Protein AF-0000000068598055 (afdb_homodimer)

Radius of gyration: 28.11 Å; Cα contacts (8 Å, |Δi|>4): 1196; chains: 2; bounding box: 76×75×70 Å

InterPro domains:
  IPR002656 Acyltransferase 3 domain [PF01757] (16-385)
  IPR050879 Acyltransferase 3 [PTHR23028] (16-392)

Foldseek 3Di:
DPPPPPPPQPDDDDQLLLLLVLLVLLVLLLCLVCVLLQDPDLLSLLLSVLNLQSLLLVLLSLLQVVLSVFAGFQALAGNCVQQPLALLNLLVVLLVQLLVLVVLCVVLVVVLQVVCCVVPNNVVSVVLSVCSNVLNQLQQLVNLQGSPGLCLSVSLSSLLSSCCSVPSRVLSNDALVVLVVVLVVLLVVLVVLVVCVCVVQVQFQDEPSNDDPVPDSDSSSVSCSSSPSVSSNSSSNSSSSLNSNLSNCNHPPHDHDDDDPLLLALVNLVCVLSVLSSCSSVPVDRGYSSNSSSVNSVSSSSNVNSSSNCCVPVVQPPHPSSVVSSPPVSSVSSLLSSQLNSVSRSLQCCAAVAVNVCVVPVDHCSVPSVCSVVSVVVSSVRSVCCCVPAVPDPVNVVVSVVVSVVSSVVRD/DPPPPPPPQPDDDDQLLLLLVLLVLLVLLLCLVCVLLQDPDLLSLLLSVLNLQSLLLVLLSLLQVVLSVFAGFQALAGNCVQQPLALLNLLVVLLVQLLVLVVLCVVCVVVLQVVCCVVPNNVVSVVLSVCSNVLNQLQQLVNLLGSPGLCLSVSLSSLLSSCCSVPSRVLSNDALVVLVVVLVVLLVVLVVLVVCVCVVQVQFQDEPSNDDPVPDSDSSSVSCSSSPSVSSNSSSNSSSSLNSNLSNCNHPPHDHDDDDPLLLALVNLVCVLSVVSSCSSVPVDRGYSSNSSSVNSVSSSSNVNSSSNCCVPVVQPPHPSSVVSSPPVSSVSSLLSSLLNSVSRSLQCCAAVAVNVCVVPVDHCSVPSVCSVVSSVVSSVRSVCCCVPAVPDPVNVVVSVVVSVVSSVVRD

Solvent-accessible surface area (backbone atoms only — not comparable to full-atom values): 41901 Å² total; per-residue (Å²): 132,83,75,75,73,75,77,79,80,76,82,75,79,84,62,51,38,65,37,17,46,46,24,57,54,45,51,48,35,56,46,23,76,48,40,73,42,45,44,85,51,66,55,60,39,38,52,39,27,51,36,76,24,55,50,36,42,56,35,20,49,52,17,22,51,52,35,60,74,30,34,44,74,40,43,58,36,46,37,52,95,67,34,51,83,45,50,57,46,44,49,55,58,48,58,70,52,42,62,62,52,50,49,53,51,59,74,45,34,67,57,40,42,50,56,37,24,71,78,63,32,61,69,52,26,50,52,46,48,52,29,55,77,65,42,48,21,13,51,21,42,85,46,22,59,44,78,51,34,76,48,25,55,56,17,16,44,51,54,32,57,59,45,38,41,34,40,45,53,50,57,25,52,46,53,63,72,55,37,53,50,50,43,50,50,44,50,48,55,58,45,44,52,37,48,23,54,22,60,72,64,68,42,49,54,45,50,68,55,75,48,60,76,85,71,45,93,48,57,58,50,51,26,48,58,73,40,23,34,67,57,41,29,46,37,18,48,47,14,21,41,38,37,48,50,60,36,36,56,74,15,86,91,50,68,80,86,86,66,58,69,64,78,48,35,38,61,47,34,49,50,49,48,54,48,49,48,47,33,39,32,71,60,78,42,70,56,13,43,65,54,42,14,53,55,42,32,52,33,43,40,50,23,54,41,23,44,50,51,39,33,67,74,45,73,31,66,63,45,73,63,43,44,59,28,50,33,63,72,45,32,51,46,17,70,29,26,62,44,34,58,69,41,39,51,54,58,44,37,53,40,54,34,55,77,49,6,33,72,76,68,71,45,45,46,54,82,40,36,82,47,44,66,55,53,53,49,50,35,52,50,52,11,50,47,43,39,61,64,45,68,64,24,63,68,50,52,51,49,51,50,51,50,46,53,52,50,30,56,71,66,95,131,82,74,75,72,74,76,78,80,75,82,76,79,83,64,53,39,65,37,18,45,44,25,57,53,43,51,48,35,56,48,23,77,48,39,72,41,47,46,82,51,65,57,59,38,40,52,38,27,51,36,75,24,55,52,36,42,55,35,20,50,53,17,21,51,52,35,59,75,30,34,45,76,39,42,58,35,46,38,54,94,68,34,49,83,45,49,58,47,42,50,56,58,47,59,70,52,43,61,63,51,49,50,53,50,58,74,44,34,66,58,38,43,50,56,37,24,71,78,65,32,61,68,52,27,50,52,47,48,50,29,55,78,64,42,48,21,13,52,22,44,85,46,22,61,44,77,52,34,78,50,24,54,57,18,16,45,51,55,31,58,59,46,38,41,34,40,45,53,49,57,25,51,46,53,62,70,55,37,55,49,50,44,51,51,44,49,49,56,56,45,44,52,37,47,23,53,22,62,71,64,70,43,49,54,47,48,68,55,76,48,59,75,86,72,44,92,50,57,59,52,51,27,48,58,72,40,23,34,67,56,40,28,45,37,16,47,46,13,21,41,38,38,48,50,61,36,37,58,73,14,86,90,50,67,78,84,86,68,58,68,64,80,49,35,38,60,48,34,49,51,49,47,54,48,49,48,48,32,38,33,71,60,77,42,69,56,13,44,66,53,42,14,53,55,42,31,53,33,43,42,51,22,53,42,23,44,51,50,41,33,68,73,47,72,29,68,62,44,74,64,43,43,60,28,50,34,64,73,43,32,51,45,18,70,31,27,61,44,35,59,70,42,38,50,54,58,45,37,54,41,54,33,56,78,48,6,31,74,75,68,70,46,45,47,53,82,40,35,82,48,44,66,53,53,53,48,50,34,53,53,50,10,51,48,44,39,61,62,44,71,63,24,64,68,51,51,51,50,50,50,51,52,46,54,52,51,30,58,69,65,95

Nearest PDB structures (foldseek):
  3oe8-assembly2_C  TM=1.351E-01  e=6.308E+00  Homo sapiens
  5m8a-assembly1_A  TM=1.287E-01  e=8.717E-01  Eremococcus coleocola ACS-139-V-Col8
  5m8j-assembly1_A  TM=1.283E-01  e=8.717E-01  Eremococcus coleocola ACS-139-V-Col8

Structure (mmCIF, N/CA/C/O backbone):
data_AF-0000000068598055-model_v1
#
loop_
_entity.id
_entity.type
_entity.pdbx_description
1 polymer 'Acyltransferase 3'
#
loop_
_atom_site.group_PDB
_atom_site.id
_atom_site.type_symbol
_atom_site.label_atom_id
_atom_site.label_alt_id
_atom_site.label_comp_id
_atom_site.label_asym_id
_atom_site.label_entity_id
_atom_site.label_seq_id
_atom_site.pdbx_PDB_ins_code
_atom_site.Cartn_x
_atom_site.Cartn_y
_atom_site.Cartn_z
_atom_site.occupancy
_atom_site.B_iso_or_equiv
_atom_site.auth_seq_id
_atom_site.auth_comp_id
_atom_site.auth_asym_id
_atom_site.auth_atom_id
_atom_site.pdbx_PDB_model_num
ATOM 1 N N . MET A 1 1 ? 49 1.541 -11.461 1 20.09 1 MET A N 1
ATOM 2 C CA . MET A 1 1 ? 47.969 1.068 -12.367 1 20.09 1 MET A CA 1
ATOM 3 C C . MET A 1 1 ? 47.125 -0.019 -11.703 1 20.09 1 MET A C 1
ATOM 5 O O . MET A 1 1 ? 47.562 -1.174 -11.625 1 20.09 1 MET A O 1
ATOM 9 N N . VAL A 1 2 ? 46.531 0.202 -10.578 1 26.97 2 VAL A N 1
ATOM 10 C CA . VAL A 1 2 ? 45.844 -0.804 -9.766 1 26.97 2 VAL A CA 1
ATOM 11 C C . VAL A 1 2 ? 44.781 -1.497 -10.594 1 26.97 2 VAL A C 1
ATOM 13 O O . VAL A 1 2 ? 43.875 -0.842 -11.117 1 26.97 2 VAL A O 1
ATOM 16 N N . VAL A 1 3 ? 45.094 -2.576 -11.289 1 26.73 3 VAL A N 1
ATOM 17 C CA . VAL A 1 3 ? 44.219 -3.467 -12.039 1 26.73 3 VAL A CA 1
ATOM 18 C C . VAL A 1 3 ? 42.969 -3.785 -11.203 1 26.73 3 VAL A C 1
ATOM 20 O O . VAL A 1 3 ? 43.062 -4.352 -10.109 1 26.73 3 VAL A O 1
ATOM 23 N N . LEU A 1 4 ? 42.031 -2.971 -11.039 1 29.7 4 LEU A N 1
ATOM 24 C CA . LEU A 1 4 ? 40.75 -3.287 -10.43 1 29.7 4 LEU A CA 1
ATOM 25 C C . LEU A 1 4 ? 40.219 -4.609 -10.961 1 29.7 4 LEU A C 1
ATOM 27 O O . LEU A 1 4 ? 40.031 -4.773 -12.172 1 29.7 4 LEU A O 1
ATOM 31 N N . ALA A 1 5 ? 40.656 -5.688 -10.391 1 33.66 5 ALA A N 1
ATOM 32 C CA . ALA A 1 5 ? 40.312 -7.062 -10.711 1 33.66 5 ALA A CA 1
ATOM 33 C C . ALA A 1 5 ? 38.844 -7.168 -11.117 1 33.66 5 ALA A C 1
ATOM 35 O O . ALA A 1 5 ? 37.969 -6.492 -10.539 1 33.66 5 ALA A O 1
ATOM 36 N N . ASN A 1 6 ? 38.562 -7.383 -12.352 1 32.62 6 ASN A N 1
ATOM 37 C CA . ASN A 1 6 ? 37.281 -7.711 -12.992 1 32.62 6 ASN A CA 1
ATOM 38 C C . ASN A 1 6 ? 36.469 -8.656 -12.133 1 32.62 6 ASN A C 1
ATOM 40 O O . ASN A 1 6 ? 36.875 -9.797 -11.891 1 32.62 6 ASN A O 1
ATOM 44 N N . ALA A 1 7 ? 35.938 -8.336 -11.039 1 40.31 7 ALA A N 1
ATOM 45 C CA . ALA A 1 7 ? 35.188 -9.234 -10.172 1 40.31 7 ALA A CA 1
ATOM 46 C C . ALA A 1 7 ? 34.5 -10.328 -10.984 1 40.31 7 ALA A C 1
ATOM 48 O O . ALA A 1 7 ? 33.688 -10.031 -11.891 1 40.31 7 ALA A O 1
ATOM 49 N N . SER A 1 8 ? 34.844 -11.453 -11.344 1 41.31 8 SER A N 1
ATOM 50 C CA . SER A 1 8 ? 34.406 -12.641 -12.047 1 41.31 8 SER A CA 1
ATOM 51 C C . SER A 1 8 ? 32.938 -12.945 -11.719 1 41.31 8 SER A C 1
ATOM 53 O O . SER A 1 8 ? 32.594 -13.094 -10.547 1 41.31 8 SER A O 1
ATOM 55 N N . THR A 1 9 ? 31.812 -12.445 -12.391 1 55.78 9 THR A N 1
ATOM 56 C CA . THR A 1 9 ? 30.391 -12.711 -12.25 1 55.78 9 THR A CA 1
ATOM 57 C C . THR A 1 9 ? 30.125 -14.219 -12.188 1 55.78 9 THR A C 1
ATOM 59 O O . THR A 1 9 ? 30.359 -14.938 -13.164 1 55.78 9 THR A O 1
ATOM 62 N N . VAL A 1 10 ? 30.188 -14.938 -11.117 1 63.5 10 VAL A N 1
ATOM 63 C CA . VAL A 1 10 ? 29.859 -16.344 -10.914 1 63.5 10 VAL A CA 1
ATOM 64 C C . VAL A 1 10 ? 28.531 -16.672 -11.578 1 63.5 10 VAL A C 1
ATOM 66 O O . VAL A 1 10 ? 27.547 -15.938 -11.406 1 63.5 10 VAL A O 1
ATOM 69 N N . LYS A 1 11 ? 28.656 -17.531 -12.477 1 74.31 11 LYS A N 1
ATOM 70 C CA . LYS A 1 11 ? 27.438 -17.984 -13.156 1 74.31 11 LYS A CA 1
ATOM 71 C C . LYS A 1 11 ? 26.453 -18.578 -12.172 1 74.31 11 LYS A C 1
ATOM 73 O O . LYS A 1 11 ? 26.797 -19.469 -11.398 1 74.31 11 LYS A O 1
ATOM 78 N N . LYS A 1 12 ? 25.219 -18.172 -12.062 1 84.5 12 LYS A N 1
ATOM 79 C CA . LYS A 1 12 ? 24.188 -18.641 -11.141 1 84.5 12 LYS A CA 1
ATOM 80 C C . LYS A 1 12 ? 23.531 -19.906 -11.656 1 84.5 12 LYS A C 1
ATOM 82 O O . LYS A 1 12 ? 23.141 -19.984 -12.82 1 84.5 12 LYS A O 1
ATOM 87 N N . PRO A 1 13 ? 23.484 -20.875 -10.867 1 83.44 13 PRO A N 1
ATOM 88 C CA . PRO A 1 13 ? 22.844 -22.125 -11.297 1 83.44 13 PRO A CA 1
ATOM 89 C C . PRO A 1 13 ? 21.359 -21.953 -11.594 1 83.44 13 PRO A C 1
ATOM 91 O O . PRO A 1 13 ? 20.688 -21.109 -10.984 1 83.44 13 PRO A O 1
ATOM 94 N N . ARG A 1 14 ? 20.906 -22.812 -12.508 1 82.75 14 ARG A N 1
ATOM 95 C CA . ARG A 1 14 ? 19.484 -22.875 -12.773 1 82.75 14 ARG A CA 1
ATOM 96 C C . ARG A 1 14 ? 18.75 -23.594 -11.641 1 82.75 14 ARG A C 1
ATOM 98 O O . ARG A 1 14 ? 19.297 -24.5 -11.008 1 82.75 14 ARG A O 1
ATOM 105 N N . LEU A 1 15 ? 17.531 -23.156 -11.406 1 86.06 15 LEU A N 1
ATOM 106 C CA . LEU A 1 15 ? 16.703 -23.75 -10.375 1 86.06 15 LEU A CA 1
ATOM 107 C C . LEU A 1 15 ? 15.469 -24.422 -10.984 1 86.06 15 LEU A C 1
ATOM 109 O O . LEU A 1 15 ? 14.352 -23.922 -10.828 1 86.06 15 LEU A O 1
ATOM 113 N N . PRO A 1 16 ? 15.578 -25.562 -11.547 1 83.44 16 PRO A N 1
ATOM 114 C CA . PRO A 1 16 ? 14.492 -26.203 -12.289 1 83.44 16 PRO A CA 1
ATOM 115 C C . PRO A 1 16 ? 13.289 -26.547 -11.406 1 83.44 16 PRO A C 1
ATOM 117 O O . PRO A 1 16 ? 12.156 -26.547 -11.891 1 83.44 16 PRO A O 1
ATOM 120 N N . ALA A 1 17 ? 13.539 -26.828 -10.172 1 83 17 ALA A N 1
ATOM 121 C CA . ALA A 1 17 ? 12.453 -27.172 -9.258 1 83 17 ALA A CA 1
ATOM 122 C C . ALA A 1 17 ? 11.461 -26.031 -9.125 1 83 17 ALA A C 1
ATOM 124 O O . ALA A 1 17 ? 10.25 -26.25 -8.984 1 83 17 ALA A O 1
ATOM 125 N N . LEU A 1 18 ? 11.953 -24.812 -9.172 1 84 18 LEU A N 1
ATOM 126 C CA . LEU A 1 18 ? 11.07 -23.656 -9.055 1 84 18 LEU A CA 1
ATOM 127 C C . LEU A 1 18 ? 10.234 -23.484 -10.312 1 84 18 LEU A C 1
ATOM 129 O O . LEU A 1 18 ? 9.117 -22.969 -10.258 1 84 18 LEU A O 1
ATOM 133 N N . ASP A 1 19 ? 10.664 -24.031 -11.375 1 86.12 19 ASP A N 1
ATOM 134 C CA . ASP A 1 19 ? 9.891 -24 -12.609 1 86.12 19 ASP A CA 1
ATOM 135 C C . ASP A 1 19 ? 8.711 -24.969 -12.547 1 86.12 19 ASP A C 1
ATOM 137 O O . ASP A 1 19 ? 7.586 -24.609 -12.898 1 86.12 19 ASP A O 1
ATOM 141 N N . SER A 1 20 ? 9 -26.141 -12.125 1 91.25 20 SER A N 1
ATOM 142 C CA . SER A 1 20 ? 7.957 -27.156 -12.047 1 91.25 20 SER A CA 1
ATOM 143 C C . SER A 1 20 ? 6.875 -26.766 -11.047 1 91.25 20 SER A C 1
ATOM 145 O O . SER A 1 20 ? 5.703 -27.094 -11.234 1 91.25 20 SER A O 1
ATOM 147 N N . ILE A 1 21 ? 7.266 -26.016 -10.031 1 91.94 21 ILE A N 1
ATOM 148 C CA . ILE A 1 21 ? 6.309 -25.625 -9 1 91.94 21 ILE A CA 1
ATOM 149 C C . ILE A 1 21 ? 5.262 -24.688 -9.586 1 91.94 21 ILE A C 1
ATOM 151 O O . ILE A 1 21 ? 4.109 -24.688 -9.148 1 91.94 21 ILE A O 1
ATOM 155 N N . ARG A 1 22 ? 5.629 -23.906 -10.547 1 94.69 22 ARG A N 1
ATOM 156 C CA . ARG A 1 22 ? 4.684 -23.016 -11.203 1 94.69 22 ARG A CA 1
ATOM 157 C C . ARG A 1 22 ? 3.51 -23.781 -11.789 1 94.69 22 ARG A C 1
ATOM 159 O O . ARG A 1 22 ? 2.371 -23.312 -11.75 1 94.69 22 ARG A O 1
ATOM 166 N N . PHE A 1 23 ? 3.82 -24.953 -12.32 1 95.81 23 PHE A N 1
ATOM 167 C CA . PHE A 1 23 ? 2.764 -25.766 -12.906 1 95.81 23 PHE A CA 1
ATOM 168 C C . PHE A 1 23 ? 1.77 -26.219 -11.836 1 95.81 23 PHE A C 1
ATOM 170 O O . PHE A 1 23 ? 0.556 -26.125 -12.031 1 95.81 23 PHE A O 1
ATOM 177 N N . PHE A 1 24 ? 2.275 -26.672 -10.711 1 95.62 24 PHE A N 1
ATOM 178 C CA . PHE A 1 24 ? 1.395 -27.156 -9.656 1 95.62 24 PHE A CA 1
ATOM 179 C C . PHE A 1 24 ? 0.531 -26.031 -9.109 1 95.62 24 PHE A C 1
ATOM 181 O O . PHE A 1 24 ? -0.653 -26.234 -8.828 1 95.62 24 PHE A O 1
ATOM 188 N N . LEU A 1 25 ? 1.112 -24.891 -8.961 1 96.88 25 LEU A N 1
ATOM 189 C CA . LEU A 1 25 ? 0.372 -23.734 -8.461 1 96.88 25 LEU A CA 1
ATOM 190 C C . LEU A 1 25 ? -0.727 -23.328 -9.445 1 96.88 25 LEU A C 1
ATOM 192 O O . LEU A 1 25 ? -1.88 -23.156 -9.047 1 96.88 25 LEU A O 1
ATOM 196 N N . ILE A 1 26 ? -0.398 -23.266 -10.719 1 97.31 26 ILE A N 1
ATOM 197 C CA . ILE A 1 26 ? -1.375 -22.781 -11.688 1 97.31 26 ILE A CA 1
ATOM 198 C C . ILE A 1 26 ? -2.424 -23.859 -11.945 1 97.31 26 ILE A C 1
ATOM 200 O O . ILE A 1 26 ? -3.596 -23.562 -12.172 1 97.31 26 ILE A O 1
ATOM 204 N N . ALA A 1 27 ? -1.985 -25.125 -11.922 1 97.06 27 ALA A N 1
ATOM 205 C CA . ALA A 1 27 ? -2.957 -26.219 -12.047 1 97.06 27 ALA A CA 1
ATOM 206 C C . ALA A 1 27 ? -3.986 -26.156 -10.922 1 97.06 27 ALA A C 1
ATOM 208 O O . ALA A 1 27 ? -5.188 -26.297 -11.164 1 97.06 27 ALA A O 1
ATOM 209 N N . TYR A 1 28 ? -3.502 -25.953 -9.711 1 97.44 28 TYR A N 1
ATOM 210 C CA . TYR A 1 28 ? -4.395 -25.828 -8.562 1 97.44 28 TYR A CA 1
ATOM 211 C C . TYR A 1 28 ? -5.359 -24.656 -8.742 1 97.44 28 TYR A C 1
ATOM 213 O O . TYR A 1 28 ? -6.57 -24.812 -8.562 1 97.44 28 TYR A O 1
ATOM 221 N N . ILE A 1 29 ? -4.875 -23.547 -9.125 1 97.31 29 ILE A N 1
ATOM 222 C CA . ILE A 1 29 ? -5.664 -22.312 -9.25 1 97.31 29 ILE A CA 1
ATOM 223 C C . ILE A 1 29 ? -6.629 -22.453 -10.43 1 97.31 29 ILE A C 1
ATOM 225 O O . ILE A 1 29 ? -7.809 -22.109 -10.305 1 97.31 29 ILE A O 1
ATOM 229 N N . GLY A 1 30 ? -6.121 -22.969 -11.57 1 97.19 30 GLY A N 1
ATOM 230 C CA . GLY A 1 30 ? -6.957 -23.125 -12.742 1 97.19 30 GLY A CA 1
ATOM 231 C C . GLY A 1 30 ? -8.141 -24.047 -12.516 1 97.19 30 GLY A C 1
ATOM 232 O O . GLY A 1 30 ? -9.266 -23.734 -12.914 1 97.19 30 GLY A O 1
ATOM 233 N N . VAL A 1 31 ? -7.879 -25.125 -11.859 1 96.81 31 VAL A N 1
ATOM 234 C CA . VAL A 1 31 ? -8.945 -26.062 -11.523 1 96.81 31 VAL A CA 1
ATOM 235 C C . VAL A 1 31 ? -9.891 -25.438 -10.508 1 96.81 31 VAL A C 1
ATOM 237 O O . VAL A 1 31 ? -11.109 -25.562 -10.625 1 96.81 31 VAL A O 1
ATOM 240 N N . GLY A 1 32 ? -9.344 -24.797 -9.57 1 96.06 32 GLY A N 1
ATOM 241 C CA . GLY A 1 32 ? -10.125 -24.172 -8.516 1 96.06 32 GLY A CA 1
ATOM 242 C C . GLY A 1 32 ? -11.117 -23.156 -9.016 1 96.06 32 GLY A C 1
ATOM 243 O O . GLY A 1 32 ? -12.219 -23.016 -8.477 1 96.06 32 GLY A O 1
ATOM 244 N N . HIS A 1 33 ? -10.82 -22.422 -10.016 1 95.5 33 HIS A N 1
ATOM 245 C CA . HIS A 1 33 ? -11.695 -21.375 -10.555 1 95.5 33 HIS A CA 1
ATOM 246 C C . HIS A 1 33 ? -12.977 -21.984 -11.125 1 95.5 33 HIS A C 1
ATOM 248 O O . HIS A 1 33 ? -14.023 -21.328 -11.133 1 95.5 33 HIS A O 1
ATOM 254 N N . PHE A 1 34 ? -12.922 -23.234 -11.562 1 95.56 34 PHE A N 1
ATOM 255 C CA . PHE A 1 34 ? -14.07 -23.797 -12.258 1 95.56 34 PHE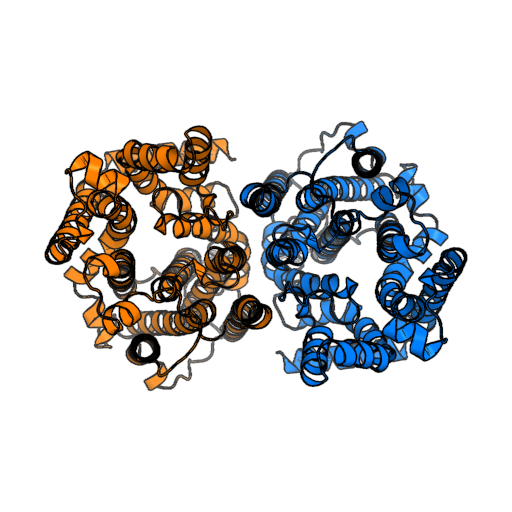 A CA 1
ATOM 256 C C . PHE A 1 34 ? -14.508 -25.109 -11.602 1 95.56 34 PHE A C 1
ATOM 258 O O . PHE A 1 34 ? -15.305 -25.859 -12.172 1 95.56 34 PHE A O 1
ATOM 265 N N . ILE A 1 35 ? -13.984 -25.359 -10.438 1 95 35 ILE A N 1
ATOM 266 C CA . ILE A 1 35 ? -14.25 -26.641 -9.797 1 95 35 ILE A CA 1
ATOM 267 C C . ILE A 1 35 ? -15.742 -26.766 -9.5 1 95 35 ILE A C 1
ATOM 269 O O . ILE A 1 35 ? -16.297 -27.859 -9.555 1 95 35 ILE A O 1
ATOM 273 N N . ALA A 1 36 ? -16.406 -25.688 -9.242 1 92.94 36 ALA A N 1
ATOM 274 C CA . ALA A 1 36 ? -17.828 -25.688 -8.938 1 92.94 36 ALA A CA 1
ATOM 275 C C . ALA A 1 36 ? -18.641 -26.141 -10.148 1 92.94 36 ALA A C 1
ATOM 277 O O . ALA A 1 36 ? -19.797 -26.562 -10.008 1 92.94 36 ALA A O 1
ATOM 278 N N . CYS A 1 37 ? -18.078 -26.016 -11.352 1 93.81 37 CYS A N 1
ATOM 279 C CA . CYS A 1 37 ? -18.734 -26.484 -12.562 1 93.81 37 CYS A CA 1
ATOM 280 C C . CYS A 1 37 ? -18.594 -27.984 -12.719 1 93.81 37 CYS A C 1
ATOM 282 O O . CYS A 1 37 ? -19.328 -28.609 -13.5 1 93.81 37 CYS A O 1
ATOM 284 N N . ALA A 1 38 ? -17.688 -28.562 -12.031 1 94.69 38 ALA A N 1
ATOM 285 C CA . ALA A 1 38 ? -17.375 -29.984 -12.156 1 94.69 38 ALA A CA 1
ATOM 286 C C . ALA A 1 38 ? -18.062 -30.781 -11.062 1 94.69 38 ALA A C 1
ATOM 288 O O . ALA A 1 38 ? -18.344 -31.969 -11.242 1 94.69 38 ALA A O 1
ATOM 289 N N . THR A 1 39 ? -18.234 -30.141 -9.891 1 94.38 39 THR A N 1
ATOM 290 C CA . THR A 1 39 ? -18.734 -30.906 -8.758 1 94.38 39 THR A CA 1
ATOM 291 C C . THR A 1 39 ? -19.469 -30 -7.773 1 94.38 39 THR A C 1
ATOM 293 O O . THR A 1 39 ? -19.297 -28.781 -7.797 1 94.38 39 THR A O 1
ATOM 296 N N . LYS A 1 40 ? -20.344 -30.625 -6.965 1 92.88 40 LYS A N 1
ATOM 297 C CA . LYS A 1 40 ? -21.016 -29.938 -5.871 1 92.88 40 LYS A CA 1
ATOM 298 C C . LYS A 1 40 ? -20.578 -30.484 -4.52 1 92.88 40 LYS A C 1
ATOM 300 O O . LYS A 1 40 ? -21.109 -30.094 -3.477 1 92.88 40 LYS A O 1
ATOM 305 N N . ASN A 1 41 ? -19.578 -31.359 -4.605 1 94.75 41 ASN A N 1
ATOM 306 C CA . ASN A 1 41 ? -19.047 -31.938 -3.373 1 94.75 41 ASN A CA 1
ATOM 307 C C . ASN A 1 41 ? -18.406 -30.891 -2.488 1 94.75 41 ASN A C 1
ATOM 309 O O . ASN A 1 41 ? -17.484 -30.203 -2.916 1 94.75 41 ASN A O 1
ATOM 313 N N . SER A 1 42 ? -18.875 -30.812 -1.264 1 93.06 42 SER A N 1
ATOM 314 C CA . SER A 1 42 ? -18.453 -29.75 -0.361 1 93.06 42 SER A CA 1
ATOM 315 C C . SER A 1 42 ? -16.953 -29.844 -0.059 1 93.06 42 SER A C 1
ATOM 317 O O . SER A 1 42 ? -16.281 -28.828 0.037 1 93.06 42 SER A O 1
ATOM 319 N N . LEU A 1 43 ? -16.469 -31 0.123 1 94.75 43 LEU A N 1
ATOM 320 C CA . LEU A 1 43 ? -15.062 -31.188 0.434 1 94.75 43 LEU A CA 1
ATOM 321 C C . LEU A 1 43 ? -14.188 -30.781 -0.751 1 94.75 43 LEU A C 1
ATOM 323 O O . LEU A 1 43 ? -13.164 -30.125 -0.577 1 94.75 43 LEU A O 1
ATOM 327 N N . ALA A 1 44 ? -14.562 -31.234 -1.929 1 95.19 44 ALA A N 1
ATOM 328 C CA . ALA A 1 44 ? -13.812 -30.875 -3.129 1 95.19 44 ALA A CA 1
ATOM 329 C C . ALA A 1 44 ? -13.805 -29.359 -3.332 1 95.19 44 ALA A C 1
ATOM 331 O O . ALA A 1 44 ? -12.781 -28.781 -3.688 1 95.19 44 ALA A O 1
ATOM 332 N N . LEU A 1 45 ? -14.945 -28.797 -3.076 1 94.88 45 LEU A N 1
ATOM 333 C CA . LEU A 1 45 ? -15.055 -27.344 -3.215 1 94.88 45 LEU A CA 1
ATOM 334 C C . LEU A 1 45 ? -14.172 -26.625 -2.199 1 94.88 45 LEU A C 1
ATOM 336 O O . LEU A 1 45 ? -13.453 -25.688 -2.547 1 94.88 45 LEU A O 1
ATOM 340 N N . ALA A 1 46 ? -14.172 -27.125 -0.965 1 94.88 46 ALA A N 1
ATOM 341 C CA . ALA A 1 46 ? -13.359 -26.516 0.091 1 94.88 46 ALA A CA 1
ATOM 342 C C . ALA A 1 46 ? -11.875 -26.719 -0.169 1 94.88 46 ALA A C 1
ATOM 344 O O . ALA A 1 46 ? -11.062 -25.828 0.093 1 94.88 46 ALA A O 1
ATOM 345 N N . ALA A 1 47 ? -11.57 -27.859 -0.676 1 96.06 47 ALA A N 1
ATOM 346 C CA . ALA A 1 47 ? -10.164 -28.219 -0.882 1 96.06 47 ALA A CA 1
ATOM 347 C C . ALA A 1 47 ? -9.578 -27.469 -2.072 1 96.06 47 ALA A C 1
ATOM 349 O O . ALA A 1 47 ? -8.43 -27.016 -2.021 1 96.06 47 ALA A O 1
ATOM 350 N N . LEU A 1 48 ? -10.336 -27.328 -3.117 1 95.81 48 LEU A N 1
ATOM 351 C CA . LEU A 1 48 ? -9.797 -26.797 -4.363 1 95.81 48 LEU A CA 1
ATOM 352 C C . LEU A 1 48 ? -10.195 -25.328 -4.551 1 95.81 48 LEU A C 1
ATOM 354 O O . LEU A 1 48 ? -9.648 -24.641 -5.418 1 95.81 48 LEU A O 1
ATOM 358 N N . GLY A 1 49 ? -11.055 -24.844 -3.662 1 93.88 49 GLY A N 1
ATOM 359 C CA . GLY A 1 49 ? -11.547 -23.484 -3.805 1 93.88 49 GLY A CA 1
ATOM 360 C C . GLY A 1 49 ? -10.68 -22.453 -3.092 1 93.88 49 GLY A C 1
ATOM 361 O O . GLY A 1 49 ? -11.039 -21.281 -3.02 1 93.88 49 GLY A O 1
ATOM 362 N N . GLN A 1 50 ? -9.5 -22.797 -2.605 1 95.75 50 GLN A N 1
ATOM 363 C CA . GLN A 1 50 ? -8.633 -21.891 -1.867 1 95.75 50 GLN A CA 1
ATOM 364 C C . GLN A 1 50 ? -7.633 -21.203 -2.799 1 95.75 50 GLN A C 1
ATOM 366 O O . GLN A 1 50 ? -6.438 -21.141 -2.5 1 95.75 50 GLN A O 1
ATOM 371 N N . VAL A 1 51 ? -8.117 -20.688 -3.92 1 95.38 51 VAL A N 1
ATOM 372 C CA . VAL A 1 51 ? -7.281 -20.156 -4.984 1 95.38 51 VAL A CA 1
ATOM 373 C C . VAL A 1 51 ? -6.598 -18.875 -4.508 1 95.38 51 VAL A C 1
ATOM 375 O O . VAL A 1 51 ? -5.43 -18.641 -4.824 1 95.38 51 VAL A O 1
ATOM 378 N N . ASN A 1 52 ? -7.312 -18.031 -3.73 1 93.56 52 ASN A N 1
ATOM 379 C CA . ASN A 1 52 ? -6.758 -16.781 -3.246 1 93.56 52 ASN A CA 1
ATOM 380 C C . ASN A 1 52 ? -5.582 -17 -2.303 1 93.56 52 ASN A C 1
ATOM 382 O O . ASN A 1 52 ? -4.695 -16.156 -2.191 1 93.56 52 ASN A O 1
ATOM 386 N N . VAL A 1 53 ? -5.57 -18.109 -1.64 1 96.44 53 VAL A N 1
ATOM 387 C CA . VAL A 1 53 ? -4.504 -18.453 -0.708 1 96.44 53 VAL A CA 1
ATOM 388 C C . VAL A 1 53 ? -3.232 -18.797 -1.481 1 96.44 53 VAL A C 1
ATOM 390 O O . VAL A 1 53 ? -2.152 -18.281 -1.178 1 96.44 53 VAL A O 1
ATOM 393 N N . VAL A 1 54 ? -3.383 -19.484 -2.525 1 97.5 54 VAL A N 1
ATOM 394 C CA . VAL A 1 54 ? -2.26 -20.062 -3.248 1 97.5 54 VAL A CA 1
ATOM 395 C C . VAL A 1 54 ? -1.638 -19.031 -4.176 1 97.5 54 VAL A C 1
ATOM 397 O O . VAL A 1 54 ? -0.445 -19.094 -4.484 1 97.5 54 VAL A O 1
ATOM 400 N N . VAL A 1 55 ? -2.352 -18.047 -4.551 1 96.88 55 VAL A N 1
ATOM 401 C CA . VAL A 1 55 ? -1.878 -17.031 -5.488 1 96.88 55 VAL A CA 1
ATOM 402 C C . VAL A 1 55 ? -0.686 -16.297 -4.887 1 96.88 55 VAL A C 1
ATOM 404 O O . VAL A 1 55 ? 0.216 -15.867 -5.609 1 96.88 55 VAL A O 1
ATOM 407 N N . GLY A 1 56 ? -0.655 -16.188 -3.568 1 97.31 56 GLY A N 1
ATOM 408 C CA . GLY A 1 56 ? 0.455 -15.531 -2.898 1 97.31 56 GLY A CA 1
ATOM 409 C C . GLY A 1 56 ? 1.805 -16.125 -3.258 1 97.31 56 GLY A C 1
ATOM 410 O O . GLY A 1 56 ? 2.811 -15.414 -3.291 1 97.31 56 GLY A O 1
ATOM 411 N N . ALA A 1 57 ? 1.807 -17.391 -3.57 1 97.75 57 ALA A N 1
ATOM 412 C CA . ALA A 1 57 ? 3.047 -18.078 -3.922 1 97.75 57 ALA A CA 1
ATOM 413 C C . ALA A 1 57 ? 3.625 -17.531 -5.227 1 97.75 57 ALA A C 1
ATOM 415 O O . ALA A 1 57 ? 4.844 -17.438 -5.383 1 97.75 57 ALA A O 1
ATOM 416 N N . PHE A 1 58 ? 2.789 -17.141 -6.117 1 97.5 58 PHE A N 1
ATOM 417 C CA . PHE A 1 58 ? 3.26 -16.609 -7.387 1 97.5 58 PHE A CA 1
ATOM 418 C C . PHE A 1 58 ? 3.922 -15.242 -7.184 1 97.5 58 PHE A C 1
ATOM 420 O O . PHE A 1 58 ? 4.902 -14.922 -7.855 1 97.5 58 PHE A O 1
ATOM 427 N N . PHE A 1 59 ? 3.398 -14.445 -6.293 1 98.19 59 PHE A N 1
ATOM 428 C CA . PHE A 1 59 ? 4.039 -13.164 -5.992 1 98.19 59 PHE A CA 1
ATOM 429 C C . PHE A 1 59 ? 5.406 -13.383 -5.359 1 98.19 59 PHE A C 1
ATOM 431 O O . PHE A 1 59 ? 6.383 -12.734 -5.742 1 98.19 59 PHE A O 1
ATOM 438 N N . VAL A 1 60 ? 5.445 -14.336 -4.441 1 98.25 60 VAL A N 1
ATOM 439 C CA . VAL A 1 60 ? 6.707 -14.656 -3.789 1 98.25 60 VAL A CA 1
ATOM 440 C C . VAL A 1 60 ? 7.719 -15.133 -4.828 1 98.25 60 VAL A C 1
ATOM 442 O O . VAL A 1 60 ? 8.867 -14.688 -4.832 1 98.25 60 VAL A O 1
ATOM 445 N N . LEU A 1 61 ? 7.297 -15.992 -5.66 1 97.06 61 LEU A N 1
ATOM 446 C CA . LEU A 1 61 ? 8.18 -16.516 -6.695 1 97.06 61 LEU A CA 1
ATOM 447 C C . LEU A 1 61 ? 8.688 -15.406 -7.602 1 97.06 61 LEU A C 1
ATOM 449 O O . LEU A 1 61 ? 9.852 -15.414 -8.008 1 97.06 61 LEU A O 1
ATOM 453 N N . SER A 1 62 ? 7.852 -14.469 -7.934 1 96.81 62 SER A N 1
ATOM 454 C CA . SER A 1 62 ? 8.234 -13.359 -8.789 1 96.81 62 SER A CA 1
ATOM 455 C C . SER A 1 62 ? 9.312 -12.5 -8.133 1 96.81 62 SER A C 1
ATOM 457 O O . SER A 1 62 ? 10.266 -12.078 -8.789 1 96.81 62 SER A O 1
ATOM 459 N N . GLY A 1 63 ? 9.117 -12.242 -6.836 1 97.62 63 GLY A N 1
ATOM 460 C CA . GLY A 1 63 ? 10.156 -11.523 -6.105 1 97.62 63 GLY A CA 1
ATOM 461 C C . GLY A 1 63 ? 11.453 -12.305 -5.996 1 97.62 63 GLY A C 1
ATOM 462 O O . GLY A 1 63 ? 12.539 -11.727 -6.098 1 97.62 63 GLY A O 1
ATOM 463 N N . TYR A 1 64 ? 11.328 -13.602 -5.805 1 97.5 64 TYR A N 1
ATOM 464 C CA . TYR A 1 64 ? 12.477 -14.5 -5.711 1 97.5 64 TYR A CA 1
ATOM 465 C C . TYR A 1 64 ? 13.328 -14.43 -6.977 1 97.5 64 TYR A C 1
ATOM 467 O O . TYR A 1 64 ? 14.539 -14.242 -6.906 1 97.5 64 TYR A O 1
ATOM 475 N N . VAL A 1 65 ? 12.68 -14.5 -8.062 1 94.38 65 VAL A N 1
ATOM 476 C CA . VAL A 1 65 ? 13.367 -14.484 -9.352 1 94.38 65 VAL A CA 1
ATOM 477 C C . VAL A 1 65 ? 13.953 -13.102 -9.609 1 94.38 65 VAL A C 1
ATOM 479 O O . VAL A 1 65 ? 15.07 -12.984 -10.117 1 94.38 65 VAL A O 1
ATOM 482 N N . ALA A 1 66 ? 13.219 -12.086 -9.25 1 94.88 66 ALA A N 1
ATOM 483 C CA . ALA A 1 66 ? 13.719 -10.719 -9.445 1 94.88 66 ALA A CA 1
ATOM 484 C C . ALA A 1 66 ? 15.016 -10.5 -8.68 1 94.88 66 ALA A C 1
ATOM 486 O O . ALA A 1 66 ? 15.984 -9.953 -9.227 1 94.88 66 ALA A O 1
ATOM 487 N N . ALA A 1 67 ? 15.031 -10.914 -7.48 1 96.5 67 ALA A N 1
ATOM 488 C CA . ALA A 1 67 ? 16.234 -10.766 -6.672 1 96.5 67 ALA A CA 1
ATOM 489 C C . ALA A 1 67 ? 17.359 -11.656 -7.195 1 96.5 67 ALA A C 1
ATOM 491 O O . ALA A 1 67 ? 18.516 -11.219 -7.309 1 96.5 67 ALA A O 1
ATOM 492 N N . TYR A 1 68 ? 17.047 -12.852 -7.551 1 94.75 68 TYR A N 1
ATOM 493 C CA . TYR A 1 68 ? 18.031 -13.82 -8.008 1 94.75 68 TYR A CA 1
ATOM 494 C C . TYR A 1 68 ? 18.734 -13.336 -9.273 1 94.75 68 TYR A C 1
ATOM 496 O O . TYR A 1 68 ? 19.938 -13.539 -9.438 1 94.75 68 TYR A O 1
ATOM 504 N N . THR A 1 69 ? 18.031 -12.617 -10.094 1 92.69 69 THR A N 1
ATOM 505 C CA . THR A 1 69 ? 18.562 -12.258 -11.398 1 92.69 69 THR A CA 1
ATOM 506 C C . THR A 1 69 ? 19.219 -10.883 -11.352 1 92.69 69 THR A C 1
ATOM 508 O O . THR A 1 69 ? 19.969 -10.516 -12.258 1 92.69 69 THR A O 1
ATOM 511 N N . THR A 1 70 ? 18.969 -10.117 -10.281 1 93.75 70 THR A N 1
ATOM 512 C CA . THR A 1 70 ? 19.438 -8.742 -10.336 1 93.75 70 THR A CA 1
ATOM 513 C C . THR A 1 70 ? 20.391 -8.445 -9.188 1 93.75 70 THR A C 1
ATOM 515 O O . THR A 1 70 ? 20.844 -7.309 -9.031 1 93.75 70 THR A O 1
ATOM 518 N N . THR A 1 71 ? 20.672 -9.383 -8.391 1 93.62 71 THR A N 1
ATOM 519 C CA . THR A 1 71 ? 21.625 -9.195 -7.309 1 93.62 71 THR A CA 1
ATOM 520 C C . THR A 1 71 ? 22.734 -10.242 -7.391 1 93.62 71 THR A C 1
ATOM 522 O O . THR A 1 71 ? 22.609 -11.25 -8.086 1 93.62 71 THR A O 1
ATOM 525 N N . ALA A 1 72 ? 23.859 -10.008 -6.711 1 92.75 72 ALA A N 1
ATOM 526 C CA . ALA A 1 72 ? 25.062 -10.812 -6.855 1 92.75 72 ALA A CA 1
ATOM 527 C C . ALA A 1 72 ? 25.031 -12.016 -5.918 1 92.75 72 ALA A C 1
ATOM 529 O O . ALA A 1 72 ? 24.5 -11.938 -4.812 1 92.75 72 ALA A O 1
ATOM 530 N N . LEU A 1 73 ? 25.609 -13.078 -6.395 1 92.25 73 LEU A N 1
ATOM 531 C CA . LEU A 1 73 ? 25.766 -14.289 -5.59 1 92.25 73 LEU A CA 1
ATOM 532 C C . LEU A 1 73 ? 27.047 -14.211 -4.75 1 92.25 73 LEU A C 1
ATOM 534 O O . LEU A 1 73 ? 28.109 -13.867 -5.266 1 92.25 73 LEU A O 1
ATOM 538 N N . GLY A 1 74 ? 26.875 -14.414 -3.518 1 92.06 74 GLY A N 1
ATOM 539 C CA . GLY A 1 74 ? 28.047 -14.492 -2.648 1 92.06 74 GLY A CA 1
ATOM 540 C C . GLY A 1 74 ? 28.594 -13.125 -2.271 1 92.06 74 GLY A C 1
ATOM 541 O O . GLY A 1 74 ? 29.75 -13.016 -1.846 1 92.06 74 GLY A O 1
ATOM 542 N N . SER A 1 75 ? 27.828 -12.133 -2.557 1 93.12 75 SER A N 1
ATOM 543 C CA . SER A 1 75 ? 28.25 -10.781 -2.211 1 93.12 75 SER A CA 1
ATOM 544 C C . SER A 1 75 ? 27.047 -9.906 -1.85 1 93.12 75 SER A C 1
ATOM 546 O O . SER A 1 75 ? 25.906 -10.297 -2.066 1 93.12 75 SER A O 1
ATOM 548 N N . TYR A 1 76 ? 27.312 -8.766 -1.262 1 93 76 TYR A N 1
ATOM 549 C CA . TYR A 1 76 ? 26.281 -7.855 -0.798 1 93 76 TYR A CA 1
ATOM 550 C C . TYR A 1 76 ? 26.094 -6.691 -1.768 1 93 76 TYR A C 1
ATOM 552 O O . TYR A 1 76 ? 26.188 -5.527 -1.372 1 93 76 TYR A O 1
ATOM 560 N N . GLU A 1 77 ? 25.859 -7.027 -2.994 1 91.88 77 GLU A N 1
ATOM 561 C CA . GLU A 1 77 ? 25.781 -6.012 -4.043 1 91.88 77 GLU A CA 1
ATOM 562 C C . GLU A 1 77 ? 24.625 -6.289 -4.996 1 91.88 77 GLU A C 1
ATOM 564 O O . GLU A 1 77 ? 24.281 -7.445 -5.246 1 91.88 77 GLU A O 1
ATOM 569 N N . ALA A 1 78 ? 24.078 -5.219 -5.445 1 91.44 78 ALA A N 1
ATOM 570 C CA . ALA A 1 78 ? 23.109 -5.301 -6.535 1 91.44 78 ALA A CA 1
ATOM 571 C C . ALA A 1 78 ? 23.797 -5.137 -7.891 1 91.44 78 ALA A C 1
ATOM 573 O O . ALA A 1 78 ? 24.828 -4.461 -7.996 1 91.44 78 ALA A O 1
ATOM 574 N N . GLU A 1 79 ? 23.281 -5.781 -8.828 1 90.81 79 GLU A N 1
ATOM 575 C CA . GLU A 1 79 ? 23.734 -5.547 -10.195 1 90.81 79 GLU A CA 1
ATOM 576 C C . GLU A 1 79 ? 23.031 -4.34 -10.812 1 90.81 79 GLU A C 1
ATOM 578 O O . GLU A 1 79 ? 22.047 -4.488 -11.531 1 90.81 79 GLU A O 1
ATOM 583 N N . MET A 1 80 ? 23.594 -3.232 -10.633 1 84.06 80 MET A N 1
ATOM 584 C CA . MET A 1 80 ? 22.922 -1.973 -10.938 1 84.06 80 MET A CA 1
ATOM 585 C C . MET A 1 80 ? 22.688 -1.825 -12.438 1 84.06 80 MET A C 1
ATOM 587 O O . MET A 1 80 ? 21.75 -1.146 -12.867 1 84.06 80 MET A O 1
ATOM 591 N N . SER A 1 81 ? 23.516 -2.434 -13.242 1 81.81 81 SER A N 1
ATOM 592 C CA . SER A 1 81 ? 23.297 -2.424 -14.688 1 81.81 81 SER A CA 1
ATOM 593 C C . SER A 1 81 ? 21.953 -3.031 -15.055 1 81.81 81 SER A C 1
ATOM 595 O O . SER A 1 81 ? 21.375 -2.691 -16.078 1 81.81 81 SER A O 1
ATOM 597 N N . ARG A 1 82 ? 21.438 -3.775 -14.141 1 85.56 82 ARG A N 1
ATOM 598 C CA . ARG A 1 82 ? 20.188 -4.48 -14.406 1 85.56 82 ARG A CA 1
ATOM 599 C C . ARG A 1 82 ? 19.062 -3.965 -13.516 1 85.56 82 ARG A C 1
ATOM 601 O O . ARG A 1 82 ? 17.922 -4.441 -13.594 1 85.56 82 ARG A O 1
ATOM 608 N N . LEU A 1 83 ? 19.422 -3.064 -12.672 1 87.88 83 LEU A N 1
ATOM 609 C CA . LEU A 1 83 ? 18.438 -2.689 -11.656 1 87.88 83 LEU A CA 1
ATOM 610 C C . LEU A 1 83 ? 18.297 -1.173 -11.562 1 87.88 83 LEU A C 1
ATOM 612 O O . LEU A 1 83 ? 17.578 -0.661 -10.711 1 87.88 83 LEU A O 1
ATOM 616 N N . ARG A 1 84 ? 18.812 -0.434 -12.43 1 82.06 84 ARG A N 1
ATOM 617 C CA . ARG A 1 84 ? 18.688 1.019 -12.383 1 82.06 84 ARG A CA 1
ATOM 618 C C . ARG A 1 84 ? 17.234 1.446 -12.602 1 82.06 84 ARG A C 1
ATOM 620 O O . ARG A 1 84 ? 16.562 0.933 -13.492 1 82.06 84 ARG A O 1
ATOM 627 N N . PRO A 1 85 ? 16.766 2.297 -11.695 1 81.31 85 PRO A N 1
ATOM 628 C CA . PRO A 1 85 ? 15.398 2.787 -11.922 1 81.31 85 PRO A CA 1
ATOM 629 C C . PRO A 1 85 ? 15.258 3.557 -13.234 1 81.31 85 PRO A C 1
ATOM 631 O O . PRO A 1 85 ? 15.773 4.668 -13.359 1 81.31 85 PRO A O 1
ATOM 634 N N . SER A 1 86 ? 14.688 2.959 -14.242 1 83.94 86 SER A N 1
ATOM 635 C CA . SER A 1 86 ? 14.523 3.514 -15.578 1 83.94 86 SER A CA 1
ATOM 636 C C . SER A 1 86 ? 13.328 2.898 -16.297 1 83.94 86 SER A C 1
ATOM 638 O O . SER A 1 86 ? 12.844 1.834 -15.898 1 83.94 86 SER A O 1
ATOM 640 N N . PRO A 1 87 ? 12.828 3.604 -17.203 1 87.69 87 PRO A N 1
ATOM 641 C CA . PRO A 1 87 ? 11.781 3 -18.016 1 87.69 87 PRO A CA 1
ATOM 642 C C . PRO A 1 87 ? 12.227 1.691 -18.672 1 87.69 87 PRO A C 1
ATOM 644 O O . PRO A 1 87 ? 11.406 0.786 -18.859 1 87.69 87 PRO A O 1
ATOM 647 N N . GLN A 1 88 ? 13.484 1.617 -18.906 1 89.94 88 GLN A N 1
ATOM 648 C CA . GLN A 1 88 ? 14.008 0.401 -19.531 1 89.94 88 GLN A CA 1
ATOM 649 C C . GLN A 1 88 ? 13.773 -0.81 -18.625 1 89.94 88 GLN A C 1
ATOM 651 O O . GLN A 1 88 ? 13.391 -1.879 -19.094 1 89.94 88 GLN A O 1
ATOM 656 N N . TYR A 1 89 ? 14.008 -0.645 -17.422 1 90.62 89 TYR A N 1
ATOM 657 C CA . TYR A 1 89 ? 13.82 -1.759 -16.5 1 90.62 89 TYR A CA 1
ATOM 658 C C . TYR A 1 89 ? 12.367 -2.217 -16.484 1 90.62 89 TYR A C 1
ATOM 660 O O . TYR A 1 89 ? 12.078 -3.396 -16.688 1 90.62 89 TYR A O 1
ATOM 668 N N . VAL A 1 90 ? 11.477 -1.308 -16.266 1 91 90 VAL A N 1
ATOM 669 C CA . VAL A 1 90 ? 10.07 -1.646 -16.078 1 91 90 VAL A CA 1
ATOM 670 C C . VAL A 1 90 ? 9.5 -2.217 -17.391 1 91 90 VAL A C 1
ATOM 672 O O . VAL A 1 90 ? 8.805 -3.232 -17.375 1 91 90 VAL A O 1
ATOM 675 N N . VAL A 1 91 ? 9.797 -1.588 -18.484 1 93.38 91 VAL A N 1
ATOM 676 C CA . VAL A 1 91 ? 9.289 -2.033 -19.781 1 93.38 91 VAL A CA 1
ATOM 677 C C . VAL A 1 91 ? 9.82 -3.43 -20.094 1 93.38 91 VAL A C 1
ATOM 679 O O . VAL A 1 91 ? 9.078 -4.285 -20.594 1 93.38 91 VAL A O 1
ATOM 682 N N . SER A 1 92 ? 11.016 -3.639 -19.766 1 93.12 92 SER A N 1
ATOM 683 C CA . SER A 1 92 ? 11.609 -4.945 -20.031 1 93.12 92 SER A CA 1
ATOM 684 C C . SER A 1 92 ? 10.922 -6.039 -19.219 1 93.12 92 SER A C 1
ATOM 686 O O . SER A 1 92 ? 10.703 -7.145 -19.719 1 93.12 92 SER A O 1
ATOM 688 N N . ARG A 1 93 ? 10.602 -5.707 -18.047 1 93.38 93 ARG A N 1
ATOM 689 C CA . ARG A 1 93 ? 9.938 -6.699 -17.203 1 93.38 93 ARG A CA 1
ATOM 690 C C . ARG A 1 93 ? 8.516 -6.953 -17.672 1 93.38 93 ARG A C 1
ATOM 692 O O . ARG A 1 93 ? 8.07 -8.102 -17.734 1 93.38 93 ARG A O 1
ATOM 699 N N . VAL A 1 94 ? 7.832 -5.93 -18.016 1 95.06 94 VAL A N 1
ATOM 700 C CA . VAL A 1 94 ? 6.438 -6.035 -18.438 1 95.06 94 VAL A CA 1
ATOM 701 C C . VAL A 1 94 ? 6.355 -6.746 -19.781 1 95.06 94 VAL A C 1
ATOM 703 O O . VAL A 1 94 ? 5.457 -7.559 -20.016 1 95.06 94 VAL A O 1
ATOM 706 N N . MET A 1 95 ? 7.281 -6.457 -20.656 1 95 95 MET A N 1
ATOM 707 C CA . MET A 1 95 ? 7.285 -7.051 -21.984 1 95 95 MET A CA 1
ATOM 708 C C . MET A 1 95 ? 7.582 -8.547 -21.922 1 95 95 MET A C 1
ATOM 710 O O . MET A 1 95 ? 7.375 -9.266 -22.891 1 95 95 MET A O 1
ATOM 714 N N . GLY A 1 96 ? 7.957 -9 -20.734 1 93.19 96 GLY A N 1
ATOM 715 C CA . GLY A 1 96 ? 8.133 -10.43 -20.531 1 93.19 96 GLY A CA 1
ATOM 716 C C . GLY A 1 96 ? 6.832 -11.203 -20.594 1 93.19 96 GLY A C 1
ATOM 717 O O . GLY A 1 96 ? 6.82 -12.391 -20.938 1 93.19 96 GLY A O 1
ATOM 718 N N . PHE A 1 97 ? 5.75 -10.508 -20.266 1 96.06 97 PHE A N 1
ATOM 719 C CA . PHE A 1 97 ? 4.488 -11.234 -20.25 1 96.06 97 PHE A CA 1
ATOM 720 C C . PHE A 1 97 ? 3.428 -10.5 -21.062 1 96.06 97 PHE A C 1
ATOM 722 O O . PHE A 1 97 ? 2.424 -11.086 -21.469 1 96.06 97 PHE A O 1
ATOM 729 N N . TYR A 1 98 ? 3.58 -9.305 -21.391 1 97 98 TYR A N 1
ATOM 730 C CA . TYR A 1 98 ? 2.523 -8.469 -21.953 1 97 98 TYR A CA 1
ATOM 731 C C . TYR A 1 98 ? 2.182 -8.906 -23.359 1 97 98 TYR A C 1
ATOM 733 O O . TYR A 1 98 ? 1.015 -8.883 -23.766 1 97 98 TYR A O 1
ATOM 741 N N . PRO A 1 99 ? 3.154 -9.312 -24.203 1 96.56 99 PRO A N 1
ATOM 742 C CA . PRO A 1 99 ? 2.799 -9.688 -25.578 1 96.56 99 PRO A CA 1
ATOM 743 C C . PRO A 1 99 ? 1.751 -10.797 -25.625 1 96.56 99 PRO A C 1
ATOM 745 O O . PRO A 1 99 ? 0.768 -10.688 -26.359 1 96.56 99 PRO A O 1
ATOM 748 N N . LEU A 1 100 ? 1.984 -11.828 -24.906 1 97.56 100 LEU A N 1
ATOM 749 C CA . LEU A 1 100 ? 0.989 -12.891 -24.891 1 97.56 100 LEU A CA 1
ATOM 750 C C . LEU A 1 100 ? -0.301 -12.43 -24.234 1 97.56 100 LEU A C 1
ATOM 752 O O . LEU A 1 100 ? -1.396 -12.789 -24.672 1 97.56 100 LEU A O 1
ATOM 756 N N . TYR A 1 101 ? -0.188 -11.656 -23.125 1 98 101 TYR A N 1
ATOM 757 C CA . TYR A 1 101 ? -1.341 -11.062 -22.469 1 98 101 TYR A CA 1
ATOM 758 C C . TYR A 1 101 ? -2.178 -10.25 -23.453 1 98 101 TYR A C 1
ATOM 760 O O . TYR A 1 101 ? -3.402 -10.391 -23.5 1 98 101 TYR A O 1
ATOM 768 N N . PHE A 1 102 ? -1.528 -9.477 -24.25 1 97.5 102 PHE A N 1
ATOM 769 C CA . PHE A 1 102 ? -2.178 -8.633 -25.25 1 97.5 102 PHE A CA 1
ATOM 770 C C . PHE A 1 102 ? -2.877 -9.477 -26.312 1 97.5 102 PHE A C 1
ATOM 772 O O . PHE A 1 102 ? -4.039 -9.227 -26.641 1 97.5 102 PHE A O 1
ATOM 779 N N . LEU A 1 103 ? -2.197 -10.445 -26.781 1 97 103 LEU A N 1
ATOM 780 C CA . LEU A 1 103 ? -2.752 -11.305 -27.828 1 97 103 LEU A CA 1
ATOM 781 C C . LEU A 1 103 ? -4.02 -12 -27.328 1 97 103 LEU A C 1
ATOM 783 O O . LEU A 1 103 ? -5.043 -11.984 -28.016 1 97 103 LEU A O 1
ATOM 787 N N . VAL A 1 104 ? -3.938 -12.602 -26.188 1 98.19 104 VAL A N 1
ATOM 788 C CA . VAL A 1 104 ? -5.062 -13.367 -25.656 1 98.19 104 VAL A CA 1
ATOM 789 C C . VAL A 1 104 ? -6.25 -12.438 -25.406 1 98.19 104 VAL A C 1
ATOM 791 O O . VAL A 1 104 ? -7.391 -12.781 -25.719 1 98.19 104 VAL A O 1
ATOM 794 N N . ASN A 1 105 ? -6.004 -11.242 -24.859 1 98.06 105 ASN A N 1
ATOM 795 C CA . ASN A 1 105 ? -7.09 -10.289 -24.641 1 98.06 105 ASN A CA 1
ATOM 796 C C . ASN A 1 105 ? -7.699 -9.836 -25.969 1 98.06 105 ASN A C 1
ATOM 798 O O . ASN A 1 105 ? -8.906 -9.602 -26.047 1 98.06 105 ASN A O 1
ATOM 802 N N . CYS A 1 106 ? -6.918 -9.688 -27.016 1 97.75 106 CYS A N 1
ATOM 803 C CA . CYS A 1 106 ? -7.434 -9.305 -28.328 1 97.75 106 CYS A CA 1
ATOM 804 C C . CYS A 1 106 ? -8.289 -10.414 -28.922 1 97.75 106 CYS A C 1
ATOM 806 O O . CYS A 1 106 ? -9.375 -10.164 -29.438 1 97.75 106 CYS A O 1
ATOM 808 N N . VAL A 1 107 ? -7.789 -11.641 -28.844 1 97.75 107 VAL A N 1
ATOM 809 C CA . VAL A 1 107 ? -8.477 -12.789 -29.438 1 97.75 107 VAL A CA 1
ATOM 810 C C . VAL A 1 107 ? -9.836 -12.969 -28.766 1 97.75 107 VAL A C 1
ATOM 812 O O . VAL A 1 107 ? -10.836 -13.234 -29.438 1 97.75 107 VAL A O 1
ATOM 815 N N . PHE A 1 108 ? -9.93 -12.789 -27.469 1 98.31 108 PHE A N 1
ATOM 816 C CA . PHE A 1 108 ? -11.164 -13.062 -26.734 1 98.31 108 PHE A CA 1
ATOM 817 C C . PHE A 1 108 ? -11.93 -11.773 -26.469 1 98.31 108 PHE A C 1
ATOM 819 O O . PHE A 1 108 ? -12.977 -11.789 -25.828 1 98.31 108 PHE A O 1
ATOM 826 N N . ALA A 1 109 ? -11.461 -10.641 -26.953 1 97.81 109 ALA A N 1
ATOM 827 C CA . ALA A 1 109 ? -12.055 -9.328 -26.719 1 97.81 109 ALA A CA 1
ATOM 828 C C . ALA A 1 109 ? -13.516 -9.297 -27.156 1 97.81 109 ALA A C 1
ATOM 830 O O . ALA A 1 109 ? -14.367 -8.75 -26.453 1 97.81 109 ALA A O 1
ATOM 831 N N . PRO A 1 110 ? -13.844 -9.859 -28.344 1 97.06 110 PRO A N 1
ATOM 832 C CA . PRO A 1 110 ? -15.25 -9.836 -28.734 1 97.06 110 PRO A CA 1
ATOM 833 C C . PRO A 1 110 ? -16.156 -10.523 -27.703 1 97.06 110 PRO A C 1
ATOM 835 O O . PRO A 1 110 ? -17.25 -10.031 -27.406 1 97.06 110 PRO A O 1
ATOM 838 N N . MET A 1 111 ? -15.688 -11.594 -27.156 1 97.06 111 MET A N 1
ATOM 839 C CA . MET A 1 111 ? -16.438 -12.305 -26.141 1 97.06 111 MET A CA 1
ATOM 840 C C . MET A 1 111 ? -16.547 -11.492 -24.859 1 97.06 111 MET A C 1
ATOM 842 O O . MET A 1 111 ? -17.625 -11.328 -24.297 1 97.06 111 MET A O 1
ATOM 846 N N . PHE A 1 112 ? -15.398 -10.984 -24.391 1 97.5 112 PHE A N 1
ATOM 847 C CA . PHE A 1 112 ? -15.367 -10.188 -23.156 1 97.5 112 PHE A CA 1
ATOM 848 C C . PHE A 1 112 ? -16.266 -8.961 -23.297 1 97.5 112 PHE A C 1
ATOM 850 O O . PHE A 1 112 ? -17.047 -8.656 -22.391 1 97.5 112 PHE A O 1
ATOM 857 N N . PHE A 1 113 ? -16.094 -8.305 -24.453 1 97 113 PHE A N 1
ATOM 858 C CA . PHE A 1 113 ? -16.859 -7.078 -24.672 1 97 113 PHE A CA 1
ATOM 859 C C . PHE A 1 113 ? -18.344 -7.371 -24.75 1 97 113 PHE A C 1
ATOM 861 O O . PHE A 1 113 ? -19.156 -6.621 -24.203 1 97 113 PHE A O 1
ATOM 868 N N . TYR A 1 114 ? -18.734 -8.414 -25.406 1 96.25 114 TYR A N 1
ATOM 869 C CA . TYR A 1 114 ? -20.125 -8.82 -25.516 1 96.25 114 TYR A CA 1
ATOM 870 C C . TYR A 1 114 ? -20.719 -9.07 -24.125 1 96.25 114 TYR A C 1
ATOM 872 O O . TYR A 1 114 ? -21.766 -8.516 -23.781 1 96.25 114 TYR A O 1
ATOM 880 N N . ALA A 1 115 ? -20.125 -9.898 -23.359 1 95.94 115 ALA A N 1
ATOM 881 C CA . ALA A 1 115 ? -20.625 -10.242 -22.031 1 95.94 115 ALA A CA 1
ATOM 882 C C . ALA A 1 115 ? -20.688 -9.008 -21.141 1 95.94 115 ALA A C 1
ATOM 884 O O . ALA A 1 115 ? -21.688 -8.789 -20.438 1 95.94 115 ALA A O 1
ATOM 885 N N . ASP A 1 116 ? -19.609 -8.227 -21.125 1 96.19 116 ASP A N 1
ATOM 886 C CA . ASP A 1 116 ? -19.516 -7.043 -20.281 1 96.19 116 ASP A CA 1
ATOM 887 C C . ASP A 1 116 ? -20.547 -5.996 -20.703 1 96.19 116 ASP A C 1
ATOM 889 O O . ASP A 1 116 ? -21.172 -5.359 -19.859 1 96.19 116 ASP A O 1
ATOM 893 N N . SER A 1 117 ? -20.75 -5.82 -22.016 1 95.94 117 SER A N 1
ATOM 894 C CA . SER A 1 117 ? -21.75 -4.887 -22.516 1 95.94 117 SER A CA 1
ATOM 895 C C . SER A 1 117 ? -23.156 -5.34 -22.141 1 95.94 117 SER A C 1
ATOM 897 O O . SER A 1 117 ? -24.047 -4.512 -21.906 1 95.94 117 SER A O 1
ATOM 899 N N . PHE A 1 118 ? -23.375 -6.602 -22.156 1 94.06 118 PHE A N 1
ATOM 900 C CA . PHE A 1 118 ? -24.672 -7.172 -21.797 1 94.06 118 PHE A CA 1
ATOM 901 C C . PHE A 1 118 ? -25.047 -6.809 -20.359 1 94.06 118 PHE A C 1
ATOM 903 O O . PHE A 1 118 ? -26.188 -6.43 -20.094 1 94.06 118 PHE A O 1
ATOM 910 N N . TYR A 1 119 ? -24.156 -6.863 -19.453 1 93 119 TYR A N 1
ATOM 911 C CA . TYR A 1 119 ? -24.453 -6.676 -18.031 1 93 119 TYR A CA 1
ATOM 912 C C . TYR A 1 119 ? -24.266 -5.219 -17.625 1 93 119 TYR A C 1
ATOM 914 O O . TYR A 1 119 ? -24.984 -4.719 -16.75 1 93 119 TYR A O 1
ATOM 922 N N . ASN A 1 120 ? -23.281 -4.508 -18.188 1 94.19 120 ASN A N 1
ATOM 923 C CA . ASN A 1 120 ? -22.891 -3.199 -17.672 1 94.19 120 ASN A CA 1
ATOM 924 C C . ASN A 1 120 ? -23.078 -2.107 -18.719 1 94.19 120 ASN A C 1
ATOM 926 O O . ASN A 1 120 ? -23 -0.918 -18.406 1 94.19 120 ASN A O 1
ATOM 930 N N . GLY A 1 121 ? -23.281 -2.42 -20.016 1 96.5 121 GLY A N 1
ATOM 931 C CA . GLY A 1 121 ? -23.375 -1.447 -21.094 1 96.5 121 GLY A CA 1
ATOM 932 C C . GLY A 1 121 ? -22.062 -1.243 -21.828 1 96.5 121 GLY A C 1
ATOM 933 O O . GLY A 1 121 ? -21 -1.58 -21.312 1 96.5 121 GLY A O 1
ATOM 934 N N . PRO A 1 122 ? -22.109 -0.756 -23.016 1 96.69 122 PRO A N 1
ATOM 935 C CA . PRO A 1 122 ? -20.938 -0.651 -23.891 1 96.69 122 PRO A CA 1
ATOM 936 C C . PRO A 1 122 ? -19.906 0.344 -23.359 1 96.69 122 PRO A C 1
ATOM 938 O O . PRO A 1 122 ? -18.703 0.144 -23.547 1 96.69 122 PRO A O 1
ATOM 941 N N . VAL A 1 123 ? -20.344 1.44 -22.797 1 96.19 123 VAL A N 1
ATOM 942 C CA . VAL A 1 123 ? -19.422 2.455 -22.297 1 96.19 123 VAL A CA 1
ATOM 943 C C . VAL A 1 123 ? -18.578 1.882 -21.156 1 96.19 123 VAL A C 1
ATOM 945 O O . VAL A 1 123 ? -17.359 2.025 -21.141 1 96.19 123 VAL A O 1
ATOM 948 N N . ALA A 1 124 ? -19.266 1.253 -20.234 1 95.38 124 ALA A N 1
ATOM 949 C CA . ALA A 1 124 ? -18.547 0.598 -19.141 1 95.38 124 ALA A CA 1
ATOM 950 C C . ALA A 1 124 ? -17.625 -0.496 -19.672 1 95.38 124 ALA A C 1
ATOM 952 O O . ALA A 1 124 ? -16.5 -0.641 -19.203 1 95.38 124 ALA A O 1
ATOM 953 N N . ALA A 1 125 ? -18.156 -1.244 -20.609 1 97.38 125 ALA A N 1
ATOM 954 C CA . ALA A 1 125 ? -17.359 -2.314 -21.188 1 97.38 125 ALA A CA 1
ATOM 955 C C . ALA A 1 125 ? -16.078 -1.765 -21.797 1 97.38 125 ALA A C 1
ATOM 957 O O . ALA A 1 125 ? -15.008 -2.375 -21.672 1 97.38 125 ALA A O 1
ATOM 958 N N . ALA A 1 126 ? -16.172 -0.625 -22.438 1 97.25 126 ALA A N 1
ATOM 959 C CA . ALA A 1 126 ? -15 0.014 -23.016 1 97.25 126 ALA A CA 1
ATOM 960 C C . ALA A 1 126 ? -14.023 0.465 -21.938 1 97.25 126 ALA A C 1
ATOM 962 O O . ALA A 1 126 ? -12.812 0.303 -22.094 1 97.25 126 ALA A O 1
ATOM 963 N N . ALA A 1 127 ? -14.516 1.001 -20.891 1 95.81 127 ALA A N 1
ATOM 964 C CA . ALA A 1 127 ? -13.68 1.412 -19.781 1 95.81 127 ALA A CA 1
ATOM 965 C C . ALA A 1 127 ? -12.977 0.212 -19.141 1 95.81 127 ALA A C 1
ATOM 967 O O . ALA A 1 127 ? -11.797 0.29 -18.781 1 95.81 127 ALA A O 1
ATOM 968 N N . HIS A 1 128 ? -13.727 -0.832 -19.047 1 97.56 128 HIS A N 1
ATOM 969 C CA . HIS A 1 128 ? -13.172 -2.066 -18.5 1 97.56 128 HIS A CA 1
ATOM 970 C C . HIS A 1 128 ? -12.07 -2.619 -19.406 1 97.56 128 HIS A C 1
ATOM 972 O O . HIS A 1 128 ? -11.055 -3.115 -18.906 1 97.56 128 HIS A O 1
ATOM 978 N N . GLY A 1 129 ? -12.336 -2.533 -20.672 1 97.75 129 GLY A N 1
ATOM 979 C CA . GLY A 1 129 ? -11.289 -2.908 -21.609 1 97.75 129 GLY A CA 1
ATOM 980 C C . GLY A 1 129 ? -10.023 -2.086 -21.453 1 97.75 129 GLY A C 1
ATOM 981 O O . GLY A 1 129 ? -8.922 -2.633 -21.453 1 97.75 129 GLY A O 1
ATOM 982 N N . LEU A 1 130 ? -10.172 -0.816 -21.297 1 96.88 130 LEU A N 1
ATOM 983 C CA . LEU A 1 130 ? -9.023 0.07 -21.109 1 96.88 130 LEU A CA 1
ATOM 984 C C . LEU A 1 130 ? -8.242 -0.302 -19.859 1 96.88 130 LEU A C 1
ATOM 986 O O . LEU A 1 130 ? -7.012 -0.361 -19.875 1 96.88 130 LEU A O 1
ATOM 990 N N . MET A 1 131 ? -8.953 -0.558 -18.797 1 96.88 131 MET A N 1
ATOM 991 C CA . MET A 1 131 ? -8.312 -0.952 -17.547 1 96.88 131 MET A CA 1
ATOM 992 C C . MET A 1 131 ? -7.547 -2.26 -17.719 1 96.88 131 MET A C 1
ATOM 994 O O . MET A 1 131 ? -6.441 -2.41 -17.203 1 96.88 131 MET A O 1
ATOM 998 N N . THR A 1 132 ? -8.133 -3.174 -18.469 1 97.94 132 THR A N 1
ATOM 999 C CA . THR A 1 132 ? -7.527 -4.48 -18.688 1 97.94 132 THR A CA 1
ATOM 1000 C C . THR A 1 132 ? -6.266 -4.352 -19.531 1 97.94 132 THR A C 1
ATOM 1002 O O . THR A 1 132 ? -5.207 -4.867 -19.156 1 97.94 132 THR A O 1
ATOM 1005 N N . PHE A 1 133 ? -6.312 -3.59 -20.578 1 97.88 133 PHE A N 1
ATOM 1006 C CA . PHE A 1 133 ? -5.184 -3.48 -21.484 1 97.88 133 PHE A CA 1
ATOM 1007 C C . PHE A 1 133 ? -4.062 -2.652 -20.875 1 97.88 133 PHE A C 1
ATOM 1009 O O . PHE A 1 133 ? -2.889 -2.848 -21.203 1 97.88 133 PHE A O 1
ATOM 1016 N N . THR A 1 134 ? -4.383 -1.771 -19.938 1 96.25 134 THR A N 1
ATOM 1017 C CA . THR A 1 134 ? -3.367 -0.944 -19.297 1 96.25 134 THR A CA 1
ATOM 1018 C C . THR A 1 134 ? -2.908 -1.57 -17.984 1 96.25 134 THR A C 1
ATOM 1020 O O . THR A 1 134 ? -2.111 -0.979 -17.25 1 96.25 134 THR A O 1
ATOM 1023 N N . LEU A 1 135 ? -3.346 -2.68 -17.641 1 97.38 135 LEU A N 1
ATOM 1024 C CA . LEU A 1 135 ? -2.973 -3.408 -16.422 1 97.38 135 LEU A CA 1
ATOM 1025 C C . LEU A 1 135 ? -3.193 -2.551 -15.188 1 97.38 135 LEU A C 1
ATOM 1027 O O . LEU A 1 135 ? -2.312 -2.457 -14.328 1 97.38 135 LEU A O 1
ATOM 1031 N N . THR A 1 136 ? -4.402 -1.909 -15.094 1 97.06 136 THR A N 1
ATOM 1032 C CA . THR A 1 136 ? -4.684 -1.055 -13.945 1 97.06 136 THR A CA 1
ATOM 1033 C C . THR A 1 136 ? -5.848 -1.609 -13.133 1 97.06 136 THR A C 1
ATOM 1035 O O . THR A 1 136 ? -6.199 -1.06 -12.086 1 97.06 136 THR A O 1
ATOM 1038 N N . GLN A 1 137 ? -6.379 -2.713 -13.523 1 97.19 137 GLN A N 1
ATOM 1039 C CA . GLN A 1 137 ? -7.637 -3.205 -12.977 1 97.19 137 GLN A CA 1
ATOM 1040 C C . GLN A 1 137 ? -7.48 -3.59 -11.508 1 97.19 137 GLN A C 1
ATOM 1042 O O . GLN A 1 137 ? -8.43 -3.479 -10.727 1 97.19 137 GLN A O 1
ATOM 1047 N N . ALA A 1 138 ? -6.293 -4.027 -11.102 1 97.75 138 ALA A N 1
ATOM 1048 C CA . ALA A 1 138 ? -6.105 -4.473 -9.727 1 97.75 138 ALA A CA 1
ATOM 1049 C C . ALA A 1 138 ? -6.301 -3.32 -8.742 1 97.75 138 ALA A C 1
ATOM 1051 O O . ALA A 1 138 ? -6.555 -3.541 -7.555 1 97.75 138 ALA A O 1
ATOM 1052 N N . TRP A 1 139 ? -6.176 -2.098 -9.203 1 97.06 139 TRP A N 1
ATOM 1053 C CA . TRP A 1 139 ? -6.328 -0.924 -8.344 1 97.06 139 TRP A CA 1
ATOM 1054 C C . TRP A 1 139 ? -7.797 -0.665 -8.039 1 97.06 139 TRP A C 1
ATOM 1056 O O . TRP A 1 139 ? -8.117 0.096 -7.121 1 97.06 139 TRP A O 1
ATOM 1066 N N . PHE A 1 140 ? -8.68 -1.274 -8.82 1 96.19 140 PHE A N 1
ATOM 1067 C CA . PHE A 1 140 ? -10.117 -1.102 -8.664 1 96.19 140 PHE A CA 1
ATOM 1068 C C . PHE A 1 140 ? -10.75 -2.346 -8.055 1 96.19 140 PHE A C 1
ATOM 1070 O O . PHE A 1 140 ? -11.125 -3.275 -8.773 1 96.19 140 PHE A O 1
ATOM 1077 N N . PRO A 1 141 ? -10.992 -2.314 -6.777 1 94.12 141 PRO A N 1
ATOM 1078 C CA . PRO A 1 141 ? -11.422 -3.518 -6.066 1 94.12 141 PRO A CA 1
ATOM 1079 C C . PRO A 1 141 ? -12.695 -4.129 -6.652 1 94.12 141 PRO A C 1
ATOM 1081 O O . PRO A 1 141 ? -12.836 -5.352 -6.684 1 94.12 141 PRO A O 1
ATOM 1084 N N . MET A 1 142 ? -13.609 -3.312 -7.102 1 93.5 142 MET A N 1
ATOM 1085 C CA . MET A 1 142 ? -14.852 -3.848 -7.648 1 93.5 142 MET A CA 1
ATOM 1086 C C . MET A 1 142 ? -14.688 -4.227 -9.117 1 93.5 142 MET A C 1
ATOM 1088 O O . MET A 1 142 ? -15.555 -4.887 -9.695 1 93.5 142 MET A O 1
ATOM 1092 N N . HIS A 1 143 ? -13.477 -3.924 -9.695 1 95.38 143 HIS A N 1
ATOM 1093 C CA . HIS A 1 143 ? -13.258 -4.148 -11.125 1 95.38 143 HIS A CA 1
ATOM 1094 C C . HIS A 1 143 ? -11.922 -4.836 -11.375 1 95.38 143 HIS A C 1
ATOM 1096 O O . HIS A 1 143 ? -11.32 -4.668 -12.438 1 95.38 143 HIS A O 1
ATOM 1102 N N . ALA A 1 144 ? -11.469 -5.488 -10.375 1 95.5 144 ALA A N 1
ATOM 1103 C CA . ALA A 1 144 ? -10.172 -6.148 -10.5 1 95.5 144 ALA A CA 1
ATOM 1104 C C . ALA A 1 144 ? -10.258 -7.352 -11.438 1 95.5 144 ALA A C 1
ATOM 1106 O O . ALA A 1 144 ? -9.281 -7.695 -12.109 1 95.5 144 ALA A O 1
ATOM 1107 N N . GLU A 1 145 ? -11.375 -8.016 -11.461 1 95.25 145 GLU A N 1
ATOM 1108 C CA . GLU A 1 145 ? -11.555 -9.242 -12.234 1 95.25 145 GLU A CA 1
ATOM 1109 C C . GLU A 1 145 ? -12.289 -8.969 -13.539 1 95.25 145 GLU A C 1
ATOM 1111 O O . GLU A 1 145 ? -13.258 -9.656 -13.867 1 95.25 145 GLU A O 1
ATOM 1116 N N . LEU A 1 146 ? -11.766 -8.031 -14.273 1 94.31 146 LEU A N 1
ATOM 1117 C CA . LEU A 1 146 ? -12.344 -7.645 -15.555 1 94.31 146 LEU A CA 1
ATOM 1118 C C . LEU A 1 146 ? -11.867 -8.562 -16.672 1 94.31 146 LEU A C 1
ATOM 1120 O O . LEU A 1 146 ? -10.703 -8.969 -16.688 1 94.31 146 LEU A O 1
ATOM 1124 N N . TRP A 1 147 ? -12.781 -8.93 -17.562 1 96.06 147 TRP A N 1
ATOM 1125 C CA . TRP A 1 147 ? -12.477 -9.672 -18.781 1 96.06 147 TRP A CA 1
ATOM 1126 C C . TRP A 1 147 ? -11.758 -10.977 -18.453 1 96.06 147 TRP A C 1
ATOM 1128 O O . TRP A 1 147 ? -12.367 -11.922 -17.969 1 96.06 147 TRP A O 1
ATOM 1138 N N . ASN A 1 148 ? -10.445 -11 -18.516 1 97.19 148 ASN A N 1
ATOM 1139 C CA . ASN A 1 148 ? -9.688 -12.148 -18.016 1 97.19 148 ASN A CA 1
ATOM 1140 C C . ASN A 1 148 ? -9.375 -12.016 -16.531 1 97.19 148 ASN A C 1
ATOM 1142 O O . ASN A 1 148 ? -8.305 -11.539 -16.156 1 97.19 148 ASN A O 1
ATOM 1146 N N . ALA A 1 149 ? -10.227 -12.539 -15.766 1 95.25 149 ALA A N 1
ATOM 1147 C CA . ALA A 1 149 ? -10.328 -12.234 -14.336 1 95.25 149 ALA A CA 1
ATOM 1148 C C . ALA A 1 149 ? -9.008 -12.492 -13.625 1 95.25 149 ALA A C 1
ATOM 1150 O O . ALA A 1 149 ? -8.539 -11.664 -12.844 1 95.25 149 ALA A O 1
ATOM 1151 N N . PRO A 1 150 ? -8.305 -13.594 -13.875 1 96.5 150 PRO A N 1
ATOM 1152 C CA . PRO A 1 150 ? -7.086 -13.883 -13.117 1 96.5 150 PRO A CA 1
ATOM 1153 C C . PRO A 1 150 ? -5.961 -12.898 -13.422 1 96.5 150 PRO A C 1
ATOM 1155 O O . PRO A 1 150 ? -4.957 -12.859 -12.703 1 96.5 150 PRO A O 1
ATOM 1158 N N . SER A 1 151 ? -6.156 -12.062 -14.406 1 97.62 151 SER A N 1
ATOM 1159 C CA . SER A 1 151 ? -5.059 -11.203 -14.844 1 97.62 151 SER A CA 1
ATOM 1160 C C . SER A 1 151 ? -4.891 -10.008 -13.914 1 97.62 151 SER A C 1
ATOM 1162 O O . SER A 1 151 ? -3.967 -9.211 -14.086 1 97.62 151 SER A O 1
ATOM 1164 N N . TRP A 1 152 ? -5.785 -9.891 -12.938 1 98.06 152 TRP A N 1
ATOM 1165 C CA . TRP A 1 152 ? -5.508 -8.906 -11.898 1 98.06 152 TRP A CA 1
ATOM 1166 C C . TRP A 1 152 ? -4.117 -9.109 -11.305 1 98.06 152 TRP A C 1
ATOM 1168 O O . TRP A 1 152 ? -3.471 -8.156 -10.875 1 98.06 152 TRP A O 1
ATOM 1178 N N . PHE A 1 153 ? -3.676 -10.328 -11.266 1 98.12 153 PHE A N 1
ATOM 1179 C CA . PHE A 1 153 ? -2.35 -10.688 -10.781 1 98.12 153 PHE A CA 1
ATOM 1180 C C . PHE A 1 153 ? -1.269 -9.922 -11.531 1 98.12 153 PHE A C 1
ATOM 1182 O O . PHE A 1 153 ? -0.365 -9.352 -10.914 1 98.12 153 PHE A O 1
ATOM 1189 N N . LEU A 1 154 ? -1.357 -9.875 -12.805 1 98.44 154 LEU A N 1
ATOM 1190 C CA . LEU A 1 154 ? -0.365 -9.188 -13.625 1 98.44 154 LEU A CA 1
ATOM 1191 C C . LEU A 1 154 ? -0.406 -7.684 -13.375 1 98.44 154 LEU A C 1
ATOM 1193 O O . LEU A 1 154 ? 0.629 -7.016 -13.422 1 98.44 154 LEU A O 1
ATOM 1197 N N . SER A 1 155 ? -1.601 -7.176 -13.211 1 98.19 155 SER A N 1
ATOM 1198 C CA . SER A 1 155 ? -1.749 -5.762 -12.867 1 98.19 155 SER A CA 1
ATOM 1199 C C . SER A 1 155 ? -1.008 -5.422 -11.578 1 98.19 155 SER A C 1
ATOM 1201 O O . SER A 1 155 ? -0.208 -4.484 -11.547 1 98.19 155 SER A O 1
ATOM 1203 N N . ALA A 1 156 ? -1.2 -6.188 -10.547 1 98.06 156 ALA A N 1
ATOM 1204 C CA . ALA A 1 156 ? -0.538 -5.977 -9.266 1 98.06 156 ALA A CA 1
ATOM 1205 C C . ALA A 1 156 ? 0.963 -6.227 -9.375 1 98.06 156 ALA A C 1
ATOM 1207 O O . ALA A 1 156 ? 1.767 -5.488 -8.797 1 98.06 156 ALA A O 1
ATOM 1208 N N . LEU A 1 157 ? 1.293 -7.207 -10.117 1 97.81 157 LEU A N 1
ATOM 1209 C CA . LEU A 1 157 ? 2.699 -7.562 -10.281 1 97.81 157 LEU A CA 1
ATOM 1210 C C . LEU A 1 157 ? 3.465 -6.453 -10.984 1 97.81 157 LEU A C 1
ATOM 1212 O O . LEU A 1 157 ? 4.629 -6.195 -10.672 1 97.81 157 LEU A O 1
ATOM 1216 N N . THR A 1 158 ? 2.811 -5.855 -11.938 1 97 158 THR A N 1
ATOM 1217 C CA . THR A 1 158 ? 3.445 -4.773 -12.68 1 97 158 THR A CA 1
ATOM 1218 C C . THR A 1 158 ? 3.873 -3.65 -11.742 1 97 158 THR A C 1
ATOM 1220 O O . THR A 1 158 ? 4.996 -3.15 -11.836 1 97 158 THR A O 1
ATOM 1223 N N . PHE A 1 159 ? 3.064 -3.32 -10.859 1 96.06 159 PHE A N 1
ATOM 1224 C CA . PHE A 1 159 ? 3.414 -2.316 -9.859 1 96.06 159 PHE A CA 1
ATOM 1225 C C . PHE A 1 159 ? 4.566 -2.797 -8.984 1 96.06 159 PHE A C 1
ATOM 1227 O O . PHE A 1 159 ? 5.512 -2.051 -8.734 1 96.06 159 PHE A O 1
ATOM 1234 N N . ALA A 1 160 ? 4.512 -3.965 -8.531 1 96.38 160 ALA A N 1
ATOM 1235 C CA . ALA A 1 160 ? 5.547 -4.52 -7.66 1 96.38 160 ALA A CA 1
ATOM 1236 C C . ALA A 1 160 ? 6.898 -4.539 -8.367 1 96.38 160 ALA A C 1
ATOM 1238 O O . ALA A 1 160 ? 7.922 -4.199 -7.766 1 96.38 160 ALA A O 1
ATOM 1239 N N . LEU A 1 161 ? 6.891 -4.914 -9.594 1 92.31 161 LEU A N 1
ATOM 1240 C CA . LEU A 1 161 ? 8.141 -4.973 -10.344 1 92.31 161 LEU A CA 1
ATOM 1241 C C . LEU A 1 161 ? 8.719 -3.578 -10.555 1 92.31 161 LEU A C 1
ATOM 1243 O O . LEU A 1 161 ? 9.938 -3.391 -10.5 1 92.31 161 LEU A O 1
ATOM 1247 N N . ALA A 1 162 ? 7.816 -2.623 -10.75 1 92.75 162 ALA A N 1
ATOM 1248 C CA . ALA A 1 162 ? 8.258 -1.242 -10.914 1 92.75 162 ALA A CA 1
ATOM 1249 C C . ALA A 1 162 ? 8.93 -0.721 -9.648 1 92.75 162 ALA A C 1
ATOM 1251 O O . ALA A 1 162 ? 9.766 0.18 -9.703 1 92.75 162 ALA A O 1
ATOM 1252 N N . ALA A 1 163 ? 8.633 -1.32 -8.547 1 94.19 163 ALA A N 1
ATOM 1253 C CA . ALA A 1 163 ? 9.148 -0.859 -7.262 1 94.19 163 ALA A CA 1
ATOM 1254 C C . ALA A 1 163 ? 10.484 -1.521 -6.934 1 94.19 163 ALA A C 1
ATOM 1256 O O . ALA A 1 163 ? 11.195 -1.077 -6.031 1 94.19 163 ALA A O 1
ATOM 1257 N N . MET A 1 164 ? 10.898 -2.498 -7.637 1 94.62 164 MET A N 1
ATOM 1258 C CA . MET A 1 164 ? 12.039 -3.342 -7.281 1 94.62 164 MET A CA 1
ATOM 1259 C C . MET A 1 164 ? 13.336 -2.547 -7.32 1 94.62 164 MET A C 1
ATOM 1261 O O . MET A 1 164 ? 14.172 -2.664 -6.422 1 94.62 164 MET A O 1
ATOM 1265 N N . PRO A 1 165 ? 13.5 -1.618 -8.289 1 92.38 165 PRO A N 1
ATOM 1266 C CA . PRO A 1 165 ? 14.758 -0.875 -8.336 1 92.38 165 PRO A CA 1
ATOM 1267 C C . PRO A 1 165 ? 14.969 0.013 -7.113 1 92.38 165 PRO A C 1
ATOM 1269 O O . PRO A 1 165 ? 16.094 0.427 -6.828 1 92.38 165 PRO A O 1
ATOM 1272 N N . PHE A 1 166 ? 13.922 0.226 -6.414 1 90.75 166 PHE A N 1
ATOM 1273 C CA . PHE A 1 166 ? 14.016 1.096 -5.246 1 90.75 166 PHE A CA 1
ATOM 1274 C C . PHE A 1 166 ? 14.258 0.281 -3.982 1 90.75 166 PHE A C 1
ATOM 1276 O O . PHE A 1 166 ? 14.844 0.781 -3.02 1 90.75 166 PHE A O 1
ATOM 1283 N N . ALA A 1 167 ? 13.875 -0.928 -4.023 1 93.5 167 ALA A N 1
ATOM 1284 C CA . ALA A 1 167 ? 13.961 -1.748 -2.818 1 93.5 167 ALA A CA 1
ATOM 1285 C C . ALA A 1 167 ? 15.172 -2.68 -2.871 1 93.5 167 ALA A C 1
ATOM 1287 O O . ALA A 1 167 ? 15.891 -2.828 -1.882 1 93.5 167 ALA A O 1
ATOM 1288 N N . LEU A 1 168 ? 15.523 -3.227 -4.012 1 94.56 168 LEU A N 1
ATOM 1289 C CA . LEU A 1 168 ? 16.453 -4.34 -4.145 1 94.56 168 LEU A CA 1
ATOM 1290 C C . LEU A 1 168 ? 17.891 -3.885 -3.865 1 94.56 168 LEU A C 1
ATOM 1292 O O . LEU A 1 168 ? 18.688 -4.633 -3.295 1 94.56 168 LEU A O 1
ATOM 1296 N N . PRO A 1 169 ? 18.234 -2.605 -4.227 1 92.38 169 PRO A N 1
ATOM 1297 C CA . PRO A 1 169 ? 19.609 -2.209 -3.908 1 92.38 169 PRO A CA 1
ATOM 1298 C C . PRO A 1 169 ? 19.891 -2.232 -2.41 1 92.38 169 PRO A C 1
ATOM 1300 O O . PRO A 1 169 ? 20.969 -2.668 -1.991 1 92.38 169 PRO A O 1
ATOM 1303 N N . SER A 1 170 ? 18.953 -1.812 -1.649 1 91.31 170 SER A N 1
ATOM 1304 C CA . SER A 1 170 ? 19.125 -1.837 -0.201 1 91.31 170 SER A CA 1
ATOM 1305 C C . SER A 1 170 ? 19.109 -3.266 0.334 1 91.31 170 SER A C 1
ATOM 1307 O O . SER A 1 170 ? 19.891 -3.613 1.216 1 91.31 170 SER A O 1
ATOM 1309 N N . ILE A 1 171 ? 18.281 -4.078 -0.201 1 94.06 171 ILE A N 1
ATOM 1310 C CA . ILE A 1 171 ? 18.156 -5.465 0.235 1 94.06 171 ILE A CA 1
ATOM 1311 C C . ILE A 1 171 ? 19.438 -6.234 -0.122 1 94.06 171 ILE A C 1
ATOM 1313 O O . ILE A 1 171 ? 19.891 -7.082 0.648 1 94.06 171 ILE A O 1
ATOM 1317 N N . ALA A 1 172 ? 20.031 -5.898 -1.228 1 94.25 172 ALA A N 1
ATOM 1318 C CA . ALA A 1 172 ? 21.219 -6.582 -1.729 1 94.25 172 ALA A CA 1
ATOM 1319 C C . ALA A 1 172 ? 22.406 -6.379 -0.792 1 94.25 172 ALA A C 1
ATOM 1321 O O . ALA A 1 172 ? 23.312 -7.203 -0.747 1 94.25 172 ALA A O 1
ATOM 1322 N N . GLN A 1 173 ? 22.344 -5.324 -0.019 1 92.31 173 GLN A N 1
ATOM 1323 C CA . GLN A 1 173 ? 23.484 -4.977 0.824 1 92.31 173 GLN A CA 1
ATOM 1324 C C . GLN A 1 173 ? 23.359 -5.598 2.211 1 92.31 173 GLN A C 1
ATOM 1326 O O . GLN A 1 173 ? 24.266 -5.496 3.033 1 92.31 173 GLN A O 1
ATOM 1331 N N . MET A 1 174 ? 22.375 -6.305 2.426 1 92.62 174 MET A N 1
ATOM 1332 C CA . MET A 1 174 ? 22.062 -6.777 3.775 1 92.62 174 MET A CA 1
ATOM 1333 C C . MET A 1 174 ? 22.75 -8.117 4.051 1 92.62 174 MET A C 1
ATOM 1335 O O . MET A 1 174 ? 22.797 -8.977 3.172 1 92.62 174 MET A O 1
ATOM 1339 N N . LYS A 1 175 ? 23.25 -8.188 5.289 1 93.5 175 LYS A N 1
ATOM 1340 C CA . LYS A 1 175 ? 23.688 -9.492 5.781 1 93.5 175 LYS A CA 1
ATOM 1341 C C . LYS A 1 175 ? 22.5 -10.367 6.156 1 93.5 175 LYS A C 1
ATOM 1343 O O . LYS A 1 175 ? 21.359 -9.898 6.176 1 93.5 175 LYS A O 1
ATOM 1348 N N . ARG A 1 176 ? 22.719 -11.609 6.41 1 93.12 176 ARG A N 1
ATOM 1349 C CA . ARG A 1 176 ? 21.672 -12.594 6.656 1 93.12 176 ARG A CA 1
ATOM 1350 C C . ARG A 1 176 ? 20.781 -12.164 7.824 1 93.12 176 ARG A C 1
ATOM 1352 O O . ARG A 1 176 ? 19.562 -12.305 7.766 1 93.12 176 ARG A O 1
ATOM 1359 N N . GLU A 1 177 ? 21.375 -11.695 8.875 1 90.5 177 GLU A N 1
ATOM 1360 C CA . GLU A 1 177 ? 20.641 -11.281 10.062 1 90.5 177 GLU A CA 1
ATOM 1361 C C . GLU A 1 177 ? 19.641 -10.172 9.727 1 90.5 177 GLU A C 1
ATOM 1363 O O . GLU A 1 177 ? 18.5 -10.195 10.18 1 90.5 177 GLU A O 1
ATOM 1368 N N . HIS A 1 178 ? 20.094 -9.211 8.938 1 91.06 178 HIS A N 1
ATOM 1369 C CA . HIS A 1 178 ? 19.25 -8.102 8.539 1 91.06 178 HIS A CA 1
ATOM 1370 C C . HIS A 1 178 ? 18.156 -8.562 7.574 1 91.06 178 HIS A C 1
ATOM 1372 O O . HIS A 1 178 ? 17.047 -8.031 7.586 1 91.06 178 HIS A O 1
ATOM 1378 N N . LEU A 1 179 ? 18.516 -9.516 6.746 1 94.81 179 LEU A N 1
ATOM 1379 C CA . LEU A 1 179 ? 17.516 -10.086 5.852 1 94.81 179 LEU A CA 1
ATOM 1380 C C . LEU A 1 179 ? 16.406 -10.766 6.641 1 94.81 179 LEU A C 1
ATOM 1382 O O . LEU A 1 179 ? 15.219 -10.586 6.336 1 94.81 179 LEU A O 1
ATOM 1386 N N . ASN A 1 180 ? 16.75 -11.531 7.656 1 93.5 180 ASN A N 1
ATOM 1387 C CA . ASN A 1 180 ? 15.773 -12.188 8.508 1 93.5 180 ASN A CA 1
ATOM 1388 C C . ASN A 1 180 ? 14.859 -11.18 9.195 1 93.5 180 ASN A C 1
ATOM 1390 O O . ASN A 1 180 ? 13.648 -11.383 9.289 1 93.5 180 ASN A O 1
ATOM 1394 N N . ARG A 1 181 ? 15.438 -10.125 9.641 1 91.81 181 ARG A N 1
ATOM 1395 C CA . ARG A 1 181 ? 14.664 -9.07 10.281 1 91.81 181 ARG A CA 1
ATOM 1396 C C . ARG A 1 181 ? 13.719 -8.406 9.281 1 91.81 181 ARG A C 1
ATOM 1398 O O . ARG A 1 181 ? 12.562 -8.117 9.609 1 91.81 181 ARG A O 1
ATOM 1405 N N . THR A 1 182 ? 14.25 -8.133 8.133 1 93.94 182 THR A N 1
ATOM 1406 C CA . THR A 1 182 ? 13.438 -7.52 7.094 1 93.94 182 THR A CA 1
ATOM 1407 C C . THR A 1 182 ? 12.258 -8.422 6.73 1 93.94 182 THR A C 1
ATOM 1409 O O . THR A 1 182 ? 11.141 -7.941 6.535 1 93.94 182 THR A O 1
ATOM 1412 N N . PHE A 1 183 ? 12.484 -9.727 6.641 1 96.5 183 PHE A N 1
ATOM 1413 C CA . PHE A 1 183 ? 11.406 -10.672 6.363 1 96.5 183 PHE A CA 1
ATOM 1414 C C . PHE A 1 183 ? 10.328 -10.602 7.441 1 96.5 183 PHE A C 1
ATOM 1416 O O . PHE A 1 183 ? 9.141 -10.594 7.137 1 96.5 183 PHE A O 1
ATOM 1423 N N . LYS A 1 184 ? 10.719 -10.523 8.664 1 94.88 184 LYS A N 1
ATOM 1424 C CA . LYS A 1 184 ? 9.781 -10.438 9.781 1 94.88 184 LYS A CA 1
ATOM 1425 C C . LYS A 1 184 ? 8.961 -9.148 9.711 1 94.88 184 LYS A C 1
ATOM 1427 O O . LYS A 1 184 ? 7.762 -9.156 9.977 1 94.88 184 LYS A O 1
ATOM 1432 N N . VAL A 1 185 ? 9.641 -8.07 9.375 1 93.12 185 VAL A N 1
ATOM 1433 C CA . VAL A 1 185 ? 8.938 -6.797 9.25 1 93.12 185 VAL A CA 1
ATOM 1434 C C . VAL A 1 185 ? 7.902 -6.879 8.133 1 93.12 185 VAL A C 1
ATOM 1436 O O . VAL A 1 185 ? 6.766 -6.43 8.297 1 93.12 185 VAL A O 1
ATOM 1439 N N . LEU A 1 186 ? 8.297 -7.426 7.027 1 96.44 186 LEU A N 1
ATOM 1440 C CA . LEU A 1 186 ? 7.367 -7.582 5.914 1 96.44 186 LEU A CA 1
ATOM 1441 C C . LEU A 1 186 ? 6.199 -8.484 6.301 1 96.44 186 LEU A C 1
ATOM 1443 O O . LEU A 1 186 ? 5.055 -8.219 5.918 1 96.44 186 LEU A O 1
ATOM 1447 N N . LEU A 1 187 ? 6.508 -9.531 7.059 1 97.56 187 LEU A N 1
ATOM 1448 C CA . LEU A 1 187 ? 5.465 -10.422 7.566 1 97.56 187 LEU A CA 1
ATOM 1449 C C . LEU A 1 187 ? 4.488 -9.656 8.453 1 97.56 187 LEU A C 1
ATOM 1451 O O . LEU A 1 187 ? 3.273 -9.812 8.328 1 97.56 187 LEU A O 1
ATOM 1455 N N . ILE A 1 188 ? 5.004 -8.836 9.305 1 95.5 188 ILE A N 1
ATOM 1456 C CA . ILE A 1 188 ? 4.172 -8.047 10.211 1 95.5 188 ILE A CA 1
ATOM 1457 C C . ILE A 1 188 ? 3.297 -7.09 9.406 1 95.5 188 ILE A C 1
ATOM 1459 O O . ILE A 1 188 ? 2.1 -6.961 9.664 1 95.5 188 ILE A O 1
ATOM 1463 N N . VAL A 1 189 ? 3.865 -6.438 8.422 1 95.25 189 VAL A N 1
ATOM 1464 C CA . VAL A 1 189 ? 3.117 -5.516 7.574 1 95.25 189 VAL A CA 1
ATOM 1465 C C . VAL A 1 189 ? 1.997 -6.262 6.859 1 95.25 189 VAL A C 1
ATOM 1467 O O . VAL A 1 189 ? 0.858 -5.793 6.809 1 95.25 189 VAL A O 1
ATOM 1470 N N . SER A 1 190 ? 2.346 -7.426 6.312 1 96.75 190 SER A N 1
ATOM 1471 C CA . SER A 1 190 ? 1.353 -8.25 5.633 1 96.75 190 SER A CA 1
ATOM 1472 C C . SER A 1 190 ? 0.225 -8.648 6.578 1 96.75 190 SER A C 1
ATOM 1474 O O . SER A 1 190 ? -0.951 -8.586 6.211 1 96.75 190 SER A O 1
ATOM 1476 N N . LEU A 1 191 ? 0.558 -9.008 7.793 1 96.44 191 LEU A N 1
ATOM 1477 C CA . LEU A 1 191 ? -0.415 -9.477 8.773 1 96.44 191 LEU A CA 1
ATOM 1478 C C . LEU A 1 191 ? -1.29 -8.328 9.258 1 96.44 191 LEU A C 1
ATOM 1480 O O . LEU A 1 191 ? -2.488 -8.508 9.492 1 96.44 191 LEU A O 1
ATOM 1484 N N . LEU A 1 192 ? -0.735 -7.164 9.414 1 94.69 192 LEU A N 1
ATOM 1485 C CA . LEU A 1 192 ? -1.488 -6.031 9.938 1 94.69 192 LEU A CA 1
ATOM 1486 C C . LEU A 1 192 ? -2.68 -5.711 9.039 1 94.69 192 LEU A C 1
ATOM 1488 O O . LEU A 1 192 ? -3.799 -5.527 9.531 1 94.69 192 LEU A O 1
ATOM 1492 N N . ALA A 1 193 ? -2.498 -5.684 7.816 1 91.56 193 ALA A N 1
ATOM 1493 C CA . ALA A 1 193 ? -3.574 -5.387 6.875 1 91.56 193 ALA A CA 1
ATOM 1494 C C . ALA A 1 193 ? -4.672 -6.445 6.941 1 91.56 193 ALA A C 1
ATOM 1496 O O . ALA A 1 193 ? -5.859 -6.121 6.887 1 91.56 193 ALA A O 1
ATOM 1497 N N . LYS A 1 194 ? -4.281 -7.668 7.09 1 94.81 194 LYS A N 1
ATOM 1498 C CA . LYS A 1 194 ? -5.238 -8.773 7.059 1 94.81 194 LYS A CA 1
ATOM 1499 C C . LYS A 1 194 ? -5.918 -8.945 8.414 1 94.81 194 LYS A C 1
ATOM 1501 O O . LYS A 1 194 ? -7.082 -9.352 8.484 1 94.81 194 LYS A O 1
ATOM 1506 N N . LEU A 1 195 ? -5.121 -8.625 9.43 1 94.06 195 LEU A N 1
ATOM 1507 C CA . LEU A 1 195 ? -5.734 -8.609 10.75 1 94.06 195 LEU A CA 1
ATOM 1508 C C . LEU A 1 195 ? -6.785 -7.504 10.852 1 94.06 195 LEU A C 1
ATOM 1510 O O . LEU A 1 195 ? -7.828 -7.688 11.484 1 94.06 195 LEU A O 1
ATOM 1514 N N . ALA A 1 196 ? -6.508 -6.43 10.242 1 93.56 196 ALA A N 1
ATOM 1515 C CA . ALA A 1 196 ? -7.465 -5.328 10.211 1 93.56 196 ALA A CA 1
ATOM 1516 C C . ALA A 1 196 ? -8.773 -5.754 9.547 1 93.56 196 ALA A C 1
ATOM 1518 O O . ALA A 1 196 ? -9.852 -5.508 10.086 1 93.56 196 ALA A O 1
ATOM 1519 N N . TYR A 1 197 ? -8.656 -6.379 8.414 1 91.88 197 TYR A N 1
ATOM 1520 C CA . TYR A 1 197 ? -9.828 -6.902 7.734 1 91.88 197 TYR A CA 1
ATOM 1521 C C . TYR A 1 197 ? -10.602 -7.855 8.641 1 91.88 197 TYR A C 1
ATOM 1523 O O . TYR A 1 197 ? -11.828 -7.746 8.766 1 91.88 197 TYR A O 1
ATOM 1531 N N . SER A 1 198 ? -9.898 -8.75 9.305 1 93 198 SER A N 1
ATOM 1532 C CA . SER A 1 198 ? -10.523 -9.773 10.141 1 93 198 SER A CA 1
ATOM 1533 C C . SER A 1 198 ? -11.18 -9.164 11.367 1 93 198 SER A C 1
ATOM 1535 O O . SER A 1 198 ? -12.305 -9.523 11.727 1 93 198 SER A O 1
ATOM 1537 N N . TYR A 1 199 ? -10.484 -8.195 11.906 1 91.44 199 TYR A N 1
ATOM 1538 C CA . TYR A 1 199 ? -10.961 -7.578 13.133 1 91.44 199 TYR A CA 1
ATOM 1539 C C . TYR A 1 199 ? -12.125 -6.637 12.852 1 91.44 199 TYR A C 1
ATOM 1541 O O . TYR A 1 199 ? -13.172 -6.715 13.508 1 91.44 199 TYR A O 1
ATOM 1549 N N . ASP A 1 200 ? -12 -5.797 11.867 1 90.69 200 ASP A N 1
ATOM 1550 C CA . ASP A 1 200 ? -13.008 -4.777 11.578 1 90.69 200 ASP A CA 1
ATOM 1551 C C . ASP A 1 200 ? -14.328 -5.414 11.133 1 90.69 200 ASP A C 1
ATOM 1553 O O . ASP A 1 200 ? -15.406 -4.883 11.414 1 90.69 200 ASP A O 1
ATOM 1557 N N . LEU A 1 201 ? -14.289 -6.594 10.516 1 91.19 201 LEU A N 1
ATOM 1558 C CA . LEU A 1 201 ? -15.484 -7.227 9.977 1 91.19 201 LEU A CA 1
ATOM 1559 C C . LEU A 1 201 ? -15.844 -8.484 10.766 1 91.19 201 LEU A C 1
ATOM 1561 O O . LEU A 1 201 ? -16.797 -9.18 10.43 1 91.19 201 LEU A O 1
ATOM 1565 N N . ASN A 1 202 ? -15.039 -8.797 11.773 1 89.94 202 ASN A N 1
ATOM 1566 C CA . ASN A 1 202 ? -15.188 -10.062 12.492 1 89.94 202 ASN A CA 1
ATOM 1567 C C . ASN A 1 202 ? -15.219 -11.242 11.531 1 89.94 202 ASN A C 1
ATOM 1569 O O . ASN A 1 202 ? -16.109 -12.094 11.609 1 89.94 202 ASN A O 1
ATOM 1573 N N . ALA A 1 203 ? -14.344 -11.188 10.508 1 90.25 203 ALA A N 1
ATOM 1574 C CA . ALA A 1 203 ? -14.281 -12.188 9.445 1 90.25 203 ALA A CA 1
ATOM 1575 C C . ALA A 1 203 ? -13.102 -13.125 9.633 1 90.25 203 ALA A C 1
ATOM 1577 O O . ALA A 1 203 ? -12.305 -13.328 8.719 1 90.25 203 ALA A O 1
ATOM 1578 N N . TRP A 1 204 ? -13.039 -13.836 10.711 1 90 204 TRP A N 1
ATOM 1579 C CA . TRP A 1 204 ? -11.867 -14.625 11.086 1 90 204 TRP A CA 1
ATOM 1580 C C . TRP A 1 204 ? -11.875 -15.984 10.391 1 90 204 TRP A C 1
ATOM 1582 O O . TRP A 1 204 ? -10.812 -16.531 10.07 1 90 204 TRP A O 1
ATOM 1592 N N . GLY A 1 205 ? -13.078 -16.516 10.141 1 87.69 205 GLY A N 1
ATOM 1593 C CA . GLY A 1 205 ? -13.133 -17.875 9.633 1 87.69 205 GLY A CA 1
ATOM 1594 C C . GLY A 1 205 ? -13.727 -17.969 8.242 1 87.69 205 GLY A C 1
ATOM 1595 O O . GLY A 1 205 ? -14.023 -19.078 7.762 1 87.69 205 GLY A O 1
ATOM 1596 N N . PHE A 1 206 ? -13.82 -16.859 7.551 1 84 206 PHE A N 1
ATOM 1597 C CA . PHE A 1 206 ? -14.5 -16.844 6.262 1 84 206 PHE A CA 1
ATOM 1598 C C . PHE A 1 206 ? -13.656 -17.5 5.188 1 84 206 PHE A C 1
ATOM 1600 O O . PHE A 1 206 ? -12.484 -17.172 5.016 1 84 206 PHE A O 1
ATOM 1607 N N . MET A 1 207 ? -14.297 -18.531 4.617 1 85.19 207 MET A N 1
ATOM 1608 C CA . MET A 1 207 ? -13.68 -19.156 3.457 1 85.19 207 MET A CA 1
ATOM 1609 C C . MET A 1 207 ? -14.383 -18.734 2.168 1 85.19 207 MET A C 1
ATOM 1611 O O . MET A 1 207 ? -15.484 -19.203 1.877 1 85.19 207 MET A O 1
ATOM 1615 N N . GLU A 1 208 ? -13.758 -17.969 1.365 1 79.62 208 GLU A N 1
ATOM 1616 C CA . GLU A 1 208 ? -14.336 -17.344 0.182 1 79.62 208 GLU A CA 1
ATOM 1617 C C . GLU A 1 208 ? -14.875 -18.391 -0.792 1 79.62 208 GLU A C 1
ATOM 1619 O O . GLU A 1 208 ? -15.969 -18.234 -1.33 1 79.62 208 GLU A O 1
ATOM 1624 N N . GLY A 1 209 ? -14.203 -19.5 -0.929 1 74.81 209 GLY A N 1
ATOM 1625 C CA . GLY A 1 209 ? -14.547 -20.469 -1.956 1 74.81 209 GLY A CA 1
ATOM 1626 C C . GLY A 1 209 ? -15.836 -21.219 -1.669 1 74.81 209 GLY A C 1
ATOM 1627 O O . GLY A 1 209 ? -16.406 -21.844 -2.561 1 74.81 209 GLY A O 1
ATOM 1628 N N . VAL A 1 210 ? -16.281 -21.016 -0.415 1 75.69 210 VAL A N 1
ATOM 1629 C CA . VAL A 1 210 ? -17.469 -21.797 -0.088 1 75.69 210 VAL A CA 1
ATOM 1630 C C . VAL A 1 210 ? -18.594 -20.859 0.339 1 75.69 210 VAL A C 1
ATOM 1632 O O . VAL A 1 210 ? -19.656 -21.328 0.753 1 75.69 210 VAL A O 1
ATOM 1635 N N . MET A 1 211 ? -18.375 -19.594 0.275 1 75.38 211 MET A N 1
ATOM 1636 C CA . MET A 1 211 ? -19.391 -18.641 0.695 1 75.38 211 MET A CA 1
ATOM 1637 C C . MET A 1 211 ? -20.016 -17.938 -0.51 1 75.38 211 MET A C 1
ATOM 1639 O O . MET A 1 211 ? -19.344 -17.75 -1.531 1 75.38 211 MET A O 1
ATOM 1643 N N . SER A 1 212 ? -21.297 -17.703 -0.276 1 73.31 212 SER A N 1
ATOM 1644 C CA . SER A 1 212 ? -21.938 -16.859 -1.271 1 73.31 212 SER A CA 1
ATOM 1645 C C . SER A 1 212 ? -21.453 -15.414 -1.155 1 73.31 212 SER A C 1
ATOM 1647 O O . SER A 1 212 ? -21.219 -14.922 -0.052 1 73.31 212 SER A O 1
ATOM 1649 N N . ALA A 1 213 ? -21.234 -14.789 -2.223 1 67.56 213 ALA A N 1
ATOM 1650 C CA . ALA A 1 213 ? -20.797 -13.398 -2.258 1 67.56 213 ALA A CA 1
ATOM 1651 C C . ALA A 1 213 ? -21.75 -12.508 -1.464 1 67.56 213 ALA A C 1
ATOM 1653 O O . ALA A 1 213 ? -21.312 -11.562 -0.801 1 67.56 213 ALA A O 1
ATOM 1654 N N . LYS A 1 214 ? -22.953 -12.867 -1.385 1 70.19 214 LYS A N 1
ATOM 1655 C CA . LYS A 1 214 ? -23.969 -12.047 -0.736 1 70.19 214 LYS A CA 1
ATOM 1656 C C . LYS A 1 214 ? -23.812 -12.086 0.782 1 70.19 214 LYS A C 1
ATOM 1658 O O . LYS A 1 214 ? -24.266 -11.164 1.477 1 70.19 214 LYS A O 1
ATOM 1663 N N . THR A 1 215 ? -23.109 -13.102 1.227 1 76.44 215 THR A N 1
ATOM 1664 C CA . THR A 1 215 ? -23 -13.258 2.672 1 76.44 215 THR A CA 1
ATOM 1665 C C . THR A 1 215 ? -21.719 -12.594 3.186 1 76.44 215 THR A C 1
ATOM 1667 O O . THR A 1 215 ? -21.516 -12.484 4.395 1 76.44 215 THR A O 1
ATOM 1670 N N . HIS A 1 216 ? -21.031 -12.109 2.25 1 80.81 216 HIS A N 1
ATOM 1671 C CA . HIS A 1 216 ? -19.797 -11.453 2.662 1 80.81 216 HIS A CA 1
ATOM 1672 C C . HIS A 1 216 ? -20.078 -10.102 3.309 1 80.81 216 HIS A C 1
ATOM 1674 O O . HIS A 1 216 ? -20.859 -9.305 2.775 1 80.81 216 HIS A O 1
ATOM 1680 N N . PRO A 1 217 ? -19.562 -9.844 4.43 1 80.88 217 PRO A N 1
ATOM 1681 C CA . PRO A 1 217 ? -19.875 -8.625 5.168 1 80.88 217 PRO A CA 1
ATOM 1682 C C . PRO A 1 217 ? -19.562 -7.355 4.375 1 80.88 217 PRO A C 1
ATOM 1684 O O . PRO A 1 217 ? -20.328 -6.387 4.426 1 80.88 217 PRO A O 1
ATOM 1687 N N . ASN A 1 218 ? -18.5 -7.301 3.719 1 88 218 ASN A N 1
ATOM 1688 C CA . ASN A 1 218 ? -18.109 -6.172 2.889 1 88 218 ASN A CA 1
ATOM 1689 C C . ASN A 1 218 ? -17.188 -6.605 1.748 1 88 218 ASN A C 1
ATOM 1691 O O . ASN A 1 218 ? -15.969 -6.641 1.905 1 88 218 ASN A O 1
ATOM 1695 N N . TRP A 1 219 ? -17.766 -6.805 0.708 1 86.31 219 TRP A N 1
ATOM 1696 C CA . TRP A 1 219 ? -17.047 -7.352 -0.441 1 86.31 219 TRP A CA 1
ATOM 1697 C C . TRP A 1 219 ? -16.016 -6.363 -0.958 1 86.31 219 TRP A C 1
ATOM 1699 O O . TRP A 1 219 ? -14.914 -6.762 -1.362 1 86.31 219 TRP A O 1
ATOM 1709 N N . LEU A 1 220 ? -16.453 -5.141 -0.882 1 89.44 220 LEU A N 1
ATOM 1710 C CA . LEU A 1 220 ? -15.562 -4.102 -1.398 1 89.44 220 LEU A CA 1
ATOM 1711 C C . LEU A 1 220 ? -14.273 -4.031 -0.587 1 89.44 220 LEU A C 1
ATOM 1713 O O . LEU A 1 220 ? -13.18 -3.984 -1.155 1 89.44 220 LEU A O 1
ATOM 1717 N N . TYR A 1 221 ? -14.375 -4.016 0.701 1 90.5 221 TYR A N 1
ATOM 1718 C CA . TYR A 1 221 ? -13.18 -3.973 1.538 1 90.5 221 TYR A CA 1
ATOM 1719 C C . TYR A 1 221 ? -12.367 -5.258 1.402 1 90.5 221 TYR A C 1
ATOM 1721 O O . TYR A 1 221 ? -11.133 -5.219 1.353 1 90.5 221 TYR A O 1
ATOM 1729 N N . PHE A 1 222 ? -13.039 -6.383 1.334 1 89.94 222 PHE A N 1
ATOM 1730 C CA . PHE A 1 222 ? -12.336 -7.645 1.122 1 89.94 222 PHE A CA 1
ATOM 1731 C C . PHE A 1 222 ? -11.516 -7.598 -0.16 1 89.94 222 PHE A C 1
ATOM 1733 O O . PHE A 1 222 ? -10.336 -7.957 -0.159 1 89.94 222 PHE A O 1
ATOM 1740 N N . ASN A 1 223 ? -12.086 -7.109 -1.237 1 92.69 223 ASN A N 1
ATOM 1741 C CA . ASN A 1 223 ? -11.414 -7.016 -2.527 1 92.69 223 ASN A CA 1
ATOM 1742 C C . ASN A 1 223 ? -10.258 -6.023 -2.486 1 92.69 223 ASN A C 1
ATOM 1744 O O . ASN A 1 223 ? -9.25 -6.211 -3.172 1 92.69 223 ASN A O 1
ATOM 1748 N N . SER A 1 224 ? -10.406 -4.996 -1.676 1 93.5 224 SER A N 1
ATOM 1749 C CA . SER A 1 224 ? -9.344 -4.004 -1.571 1 93.5 224 SER A CA 1
ATOM 1750 C C . SER A 1 224 ? -8.102 -4.59 -0.903 1 93.5 224 SER A C 1
ATOM 1752 O O . SER A 1 224 ? -6.988 -4.113 -1.124 1 93.5 224 SER A O 1
ATOM 1754 N N . VAL A 1 225 ? -8.32 -5.629 -0.119 1 92.75 225 VAL A N 1
ATOM 1755 C CA . VAL A 1 225 ? -7.195 -6.309 0.521 1 92.75 225 VAL A CA 1
ATOM 1756 C C . VAL A 1 225 ? -6.645 -7.387 -0.408 1 92.75 225 VAL A C 1
ATOM 1758 O O . VAL A 1 225 ? -5.438 -7.461 -0.638 1 92.75 225 VAL A O 1
ATOM 1761 N N . ARG A 1 226 ? -7.523 -8.07 -0.992 1 92.56 226 ARG A N 1
ATOM 1762 C CA . ARG A 1 226 ? -7.211 -9.234 -1.811 1 92.56 226 ARG A CA 1
ATOM 1763 C C . ARG A 1 226 ? -6.449 -8.836 -3.07 1 92.56 226 ARG A C 1
ATOM 1765 O O . ARG A 1 226 ? -5.473 -9.484 -3.445 1 92.56 226 ARG A O 1
ATOM 1772 N N . PHE A 1 227 ? -6.871 -7.789 -3.732 1 96.25 227 PHE A N 1
ATOM 1773 C CA . PHE A 1 227 ? -6.336 -7.422 -5.035 1 96.25 227 PHE A CA 1
ATOM 1774 C C . PHE A 1 227 ? -5.32 -6.289 -4.906 1 96.25 227 PHE A C 1
ATOM 1776 O O . PHE A 1 227 ? -4.816 -5.781 -5.91 1 96.25 227 PHE A O 1
ATOM 1783 N N . SER A 1 228 ? -4.961 -5.918 -3.713 1 95.81 228 SER A N 1
ATOM 1784 C CA . SER A 1 228 ? -4.152 -4.734 -3.449 1 95.81 228 SER A CA 1
ATOM 1785 C C . SER A 1 228 ? -2.766 -4.859 -4.074 1 95.81 228 SER A C 1
ATOM 1787 O O . SER A 1 228 ? -1.992 -5.746 -3.707 1 95.81 228 SER A O 1
ATOM 1789 N N . PRO A 1 229 ? -2.439 -3.895 -4.961 1 97.31 229 PRO A N 1
ATOM 1790 C CA . PRO A 1 229 ? -1.068 -3.887 -5.477 1 97.31 229 PRO A CA 1
ATOM 1791 C C . PRO A 1 229 ? -0.027 -3.67 -4.379 1 97.31 229 PRO A C 1
ATOM 1793 O O . PRO A 1 229 ? 1.088 -4.191 -4.473 1 97.31 229 PRO A O 1
ATOM 1796 N N . PHE A 1 230 ? -0.398 -2.994 -3.338 1 96.69 230 PHE A N 1
ATOM 1797 C CA . PHE A 1 230 ? 0.525 -2.764 -2.232 1 96.69 230 PHE A CA 1
ATOM 1798 C C . PHE A 1 230 ? 0.788 -4.055 -1.469 1 96.69 230 PHE A C 1
ATOM 1800 O O . PHE A 1 230 ? 1.929 -4.344 -1.101 1 96.69 230 PHE A O 1
ATOM 1807 N N . ASN A 1 231 ? -0.242 -4.793 -1.229 1 96.25 231 ASN A N 1
ATOM 1808 C CA . ASN A 1 231 ? -0.051 -6.078 -0.571 1 96.25 231 ASN A CA 1
ATOM 1809 C C . ASN A 1 231 ? 0.76 -7.039 -1.438 1 96.25 231 ASN A C 1
ATOM 1811 O O . ASN A 1 231 ? 1.567 -7.816 -0.926 1 96.25 231 ASN A O 1
ATOM 1815 N N . ALA A 1 232 ? 0.502 -6.961 -2.738 1 97.56 232 ALA A N 1
ATOM 1816 C CA . ALA A 1 232 ? 1.285 -7.777 -3.666 1 97.56 232 ALA A CA 1
ATOM 1817 C C . ALA A 1 232 ? 2.768 -7.426 -3.584 1 97.56 232 ALA A C 1
ATOM 1819 O O . ALA A 1 232 ? 3.623 -8.312 -3.623 1 97.56 232 ALA A O 1
ATOM 1820 N N . LEU A 1 233 ? 2.994 -6.164 -3.484 1 97.81 233 LEU A N 1
ATOM 1821 C CA . LEU A 1 233 ? 4.375 -5.715 -3.352 1 97.81 233 LEU A CA 1
ATOM 1822 C C . LEU A 1 233 ? 5.035 -6.344 -2.129 1 97.81 233 LEU A C 1
ATOM 1824 O O . LEU A 1 233 ? 6.191 -6.77 -2.191 1 97.81 233 LEU A O 1
ATOM 1828 N N . VAL A 1 234 ? 4.332 -6.402 -1.032 1 97.88 234 VAL A N 1
ATOM 1829 C CA . VAL A 1 234 ? 4.871 -6.98 0.195 1 97.88 234 VAL A CA 1
ATOM 1830 C C . VAL A 1 234 ? 5.215 -8.445 -0.034 1 97.88 234 VAL A C 1
ATOM 1832 O O . VAL A 1 234 ? 6.293 -8.906 0.352 1 97.88 234 VAL A O 1
ATOM 1835 N N . ASP A 1 235 ? 4.367 -9.172 -0.701 1 98.25 235 ASP A N 1
ATOM 1836 C CA . ASP A 1 235 ? 4.621 -10.578 -1.008 1 98.25 235 ASP A CA 1
ATOM 1837 C C . ASP A 1 235 ? 5.832 -10.734 -1.924 1 98.25 235 ASP A C 1
ATOM 1839 O O . ASP A 1 235 ? 6.66 -11.625 -1.726 1 98.25 235 ASP A O 1
ATOM 1843 N N . VAL A 1 236 ? 5.941 -9.875 -2.902 1 98.44 236 VAL A N 1
ATOM 1844 C CA . VAL A 1 236 ? 7.055 -9.914 -3.846 1 98.44 236 VAL A CA 1
ATOM 1845 C C . VAL A 1 236 ? 8.367 -9.625 -3.113 1 98.44 236 VAL A C 1
ATOM 1847 O O . VAL A 1 236 ? 9.375 -10.289 -3.35 1 98.44 236 VAL A O 1
ATOM 1850 N N . LEU A 1 237 ? 8.289 -8.672 -2.217 1 98.25 237 LEU A N 1
ATOM 1851 C CA . LEU A 1 237 ? 9.477 -8.328 -1.445 1 98.25 237 LEU A CA 1
ATOM 1852 C C . LEU A 1 237 ? 9.883 -9.484 -0.529 1 98.25 237 LEU A C 1
ATOM 1854 O O . LEU A 1 237 ? 11.07 -9.727 -0.316 1 98.25 237 LEU A O 1
ATOM 1858 N N . MET A 1 238 ? 8.883 -10.148 0.044 1 98.38 238 MET A N 1
ATOM 1859 C CA . MET A 1 238 ? 9.188 -11.328 0.851 1 98.38 238 MET A CA 1
ATOM 1860 C C . MET A 1 238 ? 9.922 -12.375 0.024 1 98.38 238 MET A C 1
ATOM 1862 O O . MET A 1 238 ? 10.875 -12.992 0.503 1 98.38 238 MET A O 1
ATOM 1866 N N . GLY A 1 239 ? 9.516 -12.539 -1.186 1 98.5 239 GLY A N 1
ATOM 1867 C CA . GLY A 1 239 ? 10.219 -13.438 -2.086 1 98.5 239 GLY A CA 1
ATOM 1868 C C . GLY A 1 239 ? 11.648 -13 -2.373 1 98.5 239 GLY A C 1
ATOM 1869 O O . GLY A 1 239 ? 12.562 -13.828 -2.396 1 98.5 239 GLY A O 1
ATOM 1870 N N . ALA A 1 240 ? 11.828 -11.734 -2.568 1 98.31 240 ALA A N 1
ATOM 1871 C CA . ALA A 1 240 ? 13.156 -11.195 -2.84 1 98.31 240 ALA A CA 1
ATOM 1872 C C . ALA A 1 240 ? 14.094 -11.43 -1.66 1 98.31 240 ALA A C 1
ATOM 1874 O O . ALA A 1 240 ? 15.242 -11.859 -1.843 1 98.31 240 ALA A O 1
ATOM 1875 N N . VAL A 1 241 ? 13.562 -11.148 -0.495 1 98.12 241 VAL A N 1
ATOM 1876 C CA . VAL A 1 241 ? 14.359 -11.328 0.714 1 98.12 241 VAL A CA 1
ATOM 1877 C C . VAL A 1 241 ? 14.703 -12.805 0.892 1 98.12 241 VAL A C 1
ATOM 1879 O O . VAL A 1 241 ? 15.828 -13.148 1.266 1 98.12 241 VAL A O 1
ATOM 1882 N N . ALA A 1 242 ? 13.75 -13.664 0.621 1 98 242 ALA A N 1
ATOM 1883 C CA . ALA A 1 242 ? 13.977 -15.102 0.711 1 98 242 ALA A CA 1
ATOM 1884 C C . ALA A 1 242 ? 15.102 -15.539 -0.224 1 98 242 ALA A C 1
ATOM 1886 O O . ALA A 1 242 ? 15.984 -16.312 0.171 1 98 242 ALA A O 1
ATOM 1887 N N . ALA A 1 243 ? 15.094 -15.078 -1.421 1 97.5 243 ALA A N 1
ATOM 1888 C CA . ALA A 1 243 ? 16.141 -15.414 -2.379 1 97.5 243 ALA A CA 1
ATOM 1889 C C . ALA A 1 243 ? 17.516 -14.945 -1.884 1 97.5 243 ALA A C 1
ATOM 1891 O O . ALA A 1 243 ? 18.484 -15.695 -1.93 1 97.5 243 ALA A O 1
ATOM 1892 N N . ARG A 1 244 ? 17.547 -13.742 -1.365 1 97.19 244 ARG A N 1
ATOM 1893 C CA . ARG A 1 244 ? 18.797 -13.148 -0.924 1 97.19 244 ARG A CA 1
ATOM 1894 C C . ARG A 1 244 ? 19.375 -13.906 0.269 1 97.19 244 ARG A C 1
ATOM 1896 O O . ARG A 1 244 ? 20.594 -14.008 0.416 1 97.19 244 ARG A O 1
ATOM 1903 N N . THR A 1 245 ? 18.531 -14.445 1.058 1 96.06 245 THR A N 1
ATOM 1904 C CA . THR A 1 245 ? 18.984 -15.188 2.23 1 96.06 245 THR A CA 1
ATOM 1905 C C . THR A 1 245 ? 19.844 -16.375 1.818 1 96.06 245 THR A C 1
ATOM 1907 O O . THR A 1 245 ? 20.812 -16.719 2.508 1 96.06 245 THR A O 1
ATOM 1910 N N . VAL A 1 246 ? 19.578 -17 0.708 1 94.75 246 VAL A N 1
ATOM 1911 C CA . VAL A 1 246 ? 20.359 -18.125 0.207 1 94.75 246 VAL A CA 1
ATOM 1912 C C . VAL A 1 246 ? 21.609 -17.609 -0.516 1 94.75 246 VAL A C 1
ATOM 1914 O O . VAL A 1 246 ? 22.688 -18.172 -0.388 1 94.75 246 VAL A O 1
ATOM 1917 N N . MET A 1 247 ? 21.469 -16.562 -1.187 1 94.69 247 MET A N 1
ATOM 1918 C CA . MET A 1 247 ? 22.516 -16.031 -2.047 1 94.69 247 MET A CA 1
ATOM 1919 C C . MET A 1 247 ? 23.703 -15.523 -1.219 1 94.69 247 MET A C 1
ATOM 1921 O O . MET A 1 247 ? 24.812 -15.391 -1.727 1 94.69 247 MET A O 1
ATOM 1925 N N . VAL A 1 248 ? 23.438 -15.273 0.037 1 94.88 248 VAL A N 1
ATOM 1926 C CA . VAL A 1 248 ? 24.516 -14.727 0.857 1 94.88 248 VAL A CA 1
ATOM 1927 C C . VAL A 1 248 ? 25.109 -15.828 1.731 1 94.88 248 VAL A C 1
ATOM 1929 O O . VAL A 1 248 ? 25.969 -15.57 2.564 1 94.88 248 VAL A O 1
ATOM 1932 N N . ASP A 1 249 ? 24.688 -17.031 1.61 1 92.06 249 ASP A N 1
ATOM 1933 C CA . ASP A 1 249 ? 25.141 -18.141 2.439 1 92.06 249 ASP A CA 1
ATOM 1934 C C . ASP A 1 249 ? 26.656 -18.266 2.41 1 92.06 249 ASP A C 1
ATOM 1936 O O . ASP A 1 249 ? 27.281 -18.547 3.434 1 92.06 249 ASP A O 1
ATOM 1940 N N . ASP A 1 250 ? 27.266 -17.953 1.28 1 89 250 ASP A N 1
ATOM 1941 C CA . ASP A 1 250 ? 28.703 -18.125 1.125 1 89 250 ASP A CA 1
ATOM 1942 C C . ASP A 1 250 ? 29.422 -16.781 1.06 1 89 250 ASP A C 1
ATOM 1944 O O . ASP A 1 250 ? 30.562 -16.688 0.609 1 89 250 ASP A O 1
ATOM 1948 N N . ALA A 1 251 ? 28.719 -15.773 1.37 1 91.94 251 ALA A N 1
ATOM 1949 C CA . ALA A 1 251 ? 29.344 -14.453 1.347 1 91.94 251 ALA A CA 1
ATOM 1950 C C . ALA A 1 251 ? 30.359 -14.305 2.469 1 91.94 251 ALA A C 1
ATOM 1952 O O . ALA A 1 251 ? 30.219 -14.914 3.531 1 91.94 251 ALA A O 1
ATOM 1953 N N . GLU A 1 252 ? 31.344 -13.547 2.219 1 90.25 252 GLU A N 1
ATOM 1954 C CA . GLU A 1 252 ? 32.375 -13.32 3.211 1 90.25 252 GLU A CA 1
ATOM 1955 C C . GLU A 1 252 ? 31.812 -12.68 4.473 1 90.25 252 GLU A C 1
ATOM 1957 O O . GLU A 1 252 ? 31.078 -11.695 4.395 1 90.25 252 GLU A O 1
ATOM 1962 N N . GLY A 1 253 ? 32.156 -13.211 5.57 1 85.5 253 GLY A N 1
ATOM 1963 C CA . GLY A 1 253 ? 31.734 -12.625 6.832 1 85.5 253 GLY A CA 1
ATOM 1964 C C . GLY A 1 253 ? 30.469 -13.258 7.379 1 85.5 253 GLY A C 1
ATOM 1965 O O . GLY A 1 253 ? 30.047 -12.953 8.5 1 85.5 253 GLY A O 1
ATOM 1966 N N . GLU A 1 254 ? 29.906 -14.141 6.516 1 88.94 254 GLU A N 1
ATOM 1967 C CA . GLU A 1 254 ? 28.672 -14.789 6.969 1 88.94 254 GLU A CA 1
ATOM 1968 C C . GLU A 1 254 ? 28.984 -16.047 7.785 1 88.94 254 GLU A C 1
ATOM 1970 O O . GLU A 1 254 ? 29.906 -16.797 7.457 1 88.94 254 GLU A O 1
ATOM 1975 N N . CYS A 1 255 ? 28.25 -16.125 8.844 1 79.25 255 CYS A N 1
ATOM 1976 C CA . CYS A 1 255 ? 28.422 -17.312 9.672 1 79.25 255 CYS A CA 1
ATOM 1977 C C . CYS A 1 255 ? 27.797 -18.547 9.016 1 79.25 255 CYS A C 1
ATOM 1979 O O . CYS A 1 255 ? 26.875 -18.422 8.219 1 79.25 255 CYS A O 1
ATOM 1981 N N . ALA A 1 256 ? 28.328 -19.609 9.391 1 76.38 256 ALA A N 1
ATOM 1982 C CA . ALA A 1 256 ? 27.797 -20.875 8.867 1 76.38 256 ALA A CA 1
ATOM 1983 C C . ALA A 1 256 ? 26.328 -21.047 9.25 1 76.38 256 ALA A C 1
ATOM 1985 O O . ALA A 1 256 ? 25.922 -20.688 10.352 1 76.38 256 ALA A O 1
ATOM 1986 N N . LEU A 1 257 ? 25.562 -21.594 8.406 1 76.62 257 LEU A N 1
ATOM 1987 C CA . LEU A 1 257 ? 24.125 -21.781 8.617 1 76.62 257 LEU A CA 1
ATOM 1988 C C . LEU A 1 257 ? 23.859 -22.906 9.609 1 76.62 257 LEU A C 1
ATOM 1990 O O . LEU A 1 257 ? 24.391 -24.016 9.453 1 76.62 257 LEU A O 1
ATOM 1994 N N . LYS A 1 258 ? 23.5 -22.578 10.805 1 70.19 258 LYS A N 1
ATOM 1995 C CA . LYS A 1 258 ? 23.094 -23.609 11.766 1 70.19 258 LYS A CA 1
ATOM 1996 C C . LYS A 1 258 ? 21.609 -23.938 11.609 1 70.19 258 LYS A C 1
ATOM 1998 O O . LYS A 1 258 ? 20.734 -23.125 11.945 1 70.19 258 LYS A O 1
ATOM 2003 N N . GLN A 1 259 ? 21.281 -24.922 10.727 1 74.69 259 GLN A N 1
ATOM 2004 C CA . GLN A 1 259 ? 19.859 -25.219 10.562 1 74.69 259 GLN A CA 1
ATOM 2005 C C . GLN A 1 259 ? 19.562 -26.672 10.945 1 74.69 259 GLN A C 1
ATOM 2007 O O . GLN A 1 259 ? 20.391 -27.562 10.727 1 74.69 259 GLN A O 1
ATOM 2012 N N . ASN A 1 260 ? 18.438 -26.844 11.625 1 81.69 260 ASN A N 1
ATOM 2013 C CA . ASN A 1 260 ? 17.906 -28.172 11.875 1 81.69 260 ASN A CA 1
ATOM 2014 C C . ASN A 1 260 ? 17.625 -28.922 10.57 1 81.69 260 ASN A C 1
ATOM 2016 O O . ASN A 1 260 ? 17.062 -28.359 9.633 1 81.69 260 ASN A O 1
ATOM 2020 N N . LYS A 1 261 ? 18.078 -30.109 10.562 1 80.19 261 LYS A N 1
ATOM 2021 C CA . LYS A 1 261 ? 17.984 -30.922 9.352 1 80.19 261 LYS A CA 1
ATOM 2022 C C . LYS A 1 261 ? 16.547 -31.016 8.844 1 80.19 261 LYS A C 1
ATOM 2024 O O . LYS A 1 261 ? 16.312 -30.938 7.637 1 80.19 261 LYS A O 1
ATOM 2029 N N . ILE A 1 262 ? 15.609 -31.094 9.711 1 82.81 262 ILE A N 1
ATOM 2030 C CA . ILE A 1 262 ? 14.203 -31.234 9.344 1 82.81 262 ILE A CA 1
ATOM 2031 C C . ILE A 1 262 ? 13.695 -29.938 8.719 1 82.81 262 ILE A C 1
ATOM 2033 O O . ILE A 1 262 ? 13.008 -29.953 7.699 1 82.81 262 ILE A O 1
ATOM 2037 N N . MET A 1 263 ? 14.078 -28.828 9.273 1 86.31 263 MET A N 1
ATOM 2038 C CA . MET A 1 263 ? 13.617 -27.531 8.789 1 86.31 263 MET A CA 1
ATOM 2039 C C . MET A 1 263 ? 14.328 -27.141 7.492 1 86.31 263 MET A C 1
ATOM 2041 O O . MET A 1 263 ? 13.828 -26.312 6.727 1 86.31 263 MET A O 1
ATOM 2045 N N . ALA A 1 264 ? 15.391 -27.859 7.32 1 87 264 ALA A N 1
ATOM 2046 C CA . ALA A 1 264 ? 16.172 -27.562 6.129 1 87 264 ALA A CA 1
ATOM 2047 C C . ALA A 1 264 ? 15.703 -28.375 4.934 1 87 264 ALA A C 1
ATOM 2049 O O . ALA A 1 264 ? 16.047 -28.078 3.789 1 87 264 ALA A O 1
ATOM 2050 N N . CYS A 1 265 ? 14.93 -29.359 5.223 1 89.62 265 CYS A N 1
ATOM 2051 C CA . CYS A 1 265 ? 14.414 -30.219 4.16 1 89.62 265 CYS A CA 1
ATOM 2052 C C . CYS A 1 265 ? 13.242 -29.562 3.447 1 89.62 265 CYS A C 1
ATOM 2054 O O . CYS A 1 265 ? 12.312 -29.078 4.09 1 89.62 265 CYS A O 1
ATOM 2056 N N . SER A 1 266 ? 13.258 -29.516 2.109 1 91.81 266 SER A N 1
ATOM 2057 C CA . SER A 1 266 ? 12.203 -28.906 1.317 1 91.81 266 SER A CA 1
ATOM 2058 C C . SER A 1 266 ? 10.875 -29.625 1.516 1 91.81 266 SER A C 1
ATOM 2060 O O . SER A 1 266 ? 9.805 -29.016 1.361 1 91.81 266 SER A O 1
ATOM 2062 N N . ALA A 1 267 ? 10.875 -30.859 1.914 1 93.25 267 ALA A N 1
ATOM 2063 C CA . ALA A 1 267 ? 9.664 -31.641 2.143 1 93.25 267 ALA A CA 1
ATOM 2064 C C . ALA A 1 267 ? 8.852 -31.078 3.301 1 93.25 267 ALA A C 1
ATOM 2066 O O . ALA A 1 267 ? 7.621 -31.172 3.305 1 93.25 267 ALA A O 1
ATOM 2067 N N . THR A 1 268 ? 9.5 -30.531 4.258 1 95 268 THR A N 1
ATOM 2068 C CA . THR A 1 268 ? 8.828 -30.062 5.465 1 95 268 THR A CA 1
ATOM 2069 C C . THR A 1 268 ? 7.855 -28.938 5.145 1 95 268 THR A C 1
ATOM 2071 O O . THR A 1 268 ? 6.66 -29.031 5.426 1 95 268 THR A O 1
ATOM 2074 N N . PRO A 1 269 ? 8.328 -27.828 4.543 1 96 269 PRO A N 1
ATOM 2075 C CA . PRO A 1 269 ? 7.359 -26.781 4.203 1 96 269 PRO A CA 1
ATOM 2076 C C . PRO A 1 269 ? 6.34 -27.234 3.164 1 96 269 PRO A C 1
ATOM 2078 O O . PRO A 1 269 ? 5.195 -26.781 3.168 1 96 269 PRO A O 1
ATOM 2081 N N . LEU A 1 270 ? 6.66 -28.156 2.293 1 95.56 270 LEU A N 1
ATOM 2082 C CA . LEU A 1 270 ? 5.711 -28.688 1.315 1 95.56 270 LEU A CA 1
ATOM 2083 C C . LEU A 1 270 ? 4.566 -29.422 2.008 1 95.56 270 LEU A C 1
ATOM 2085 O O . LEU A 1 270 ? 3.396 -29.172 1.707 1 95.56 270 LEU A O 1
ATOM 2089 N N . VAL A 1 271 ? 4.918 -30.297 2.928 1 96.38 271 VAL A N 1
ATOM 2090 C CA . VAL A 1 271 ? 3.92 -31.047 3.686 1 96.38 271 VAL A CA 1
ATOM 2091 C C . VAL A 1 271 ? 3.09 -30.094 4.535 1 96.38 271 VAL A C 1
ATOM 2093 O O . VAL A 1 271 ? 1.875 -30.266 4.668 1 96.38 271 VAL A O 1
ATOM 2096 N N . ALA A 1 272 ? 3.744 -29.125 5.082 1 97.56 272 ALA A N 1
ATOM 2097 C CA . ALA A 1 272 ? 3.037 -28.125 5.883 1 97.56 272 ALA A CA 1
ATOM 2098 C C . ALA A 1 272 ? 2.02 -27.359 5.039 1 97.56 272 ALA A C 1
ATOM 2100 O O . ALA A 1 272 ? 0.904 -27.094 5.492 1 97.56 272 ALA A O 1
ATOM 2101 N N . MET A 1 273 ? 2.373 -26.969 3.834 1 97.62 273 MET A N 1
ATOM 2102 C CA . MET A 1 273 ? 1.483 -26.25 2.932 1 97.62 273 MET A CA 1
ATOM 2103 C C . MET A 1 273 ? 0.276 -27.094 2.557 1 97.62 273 MET A C 1
ATOM 2105 O O . MET A 1 273 ? -0.865 -26.656 2.664 1 97.62 273 MET A O 1
ATOM 2109 N N . VAL A 1 274 ? 0.531 -28.312 2.152 1 97.19 274 VAL A N 1
ATOM 2110 C CA . VAL A 1 274 ? -0.538 -29.219 1.763 1 97.19 274 VAL A CA 1
ATOM 2111 C C . VAL A 1 274 ? -1.414 -29.547 2.973 1 97.19 274 VAL A C 1
ATOM 2113 O O . VAL A 1 274 ? -2.643 -29.547 2.871 1 97.19 274 VAL A O 1
ATOM 2116 N N . GLY A 1 275 ? -0.772 -29.828 4.086 1 97.94 275 GLY A N 1
ATOM 2117 C CA . GLY A 1 275 ? -1.502 -30.094 5.316 1 97.94 275 GLY A CA 1
ATOM 2118 C C . GLY A 1 275 ? -2.373 -28.922 5.758 1 97.94 275 GLY A C 1
ATOM 2119 O O . GLY A 1 275 ? -3.49 -29.125 6.238 1 97.94 275 GLY A O 1
ATOM 2120 N N . PHE A 1 276 ? -1.867 -27.75 5.582 1 97.88 276 PHE A N 1
ATOM 2121 C CA . PHE A 1 276 ? -2.611 -26.547 5.965 1 97.88 276 PHE A CA 1
ATOM 2122 C C . PHE A 1 276 ? -3.865 -26.391 5.113 1 97.88 276 PHE A C 1
ATOM 2124 O O . PHE A 1 276 ? -4.953 -26.156 5.637 1 97.88 276 PHE A O 1
ATOM 2131 N N . LEU A 1 277 ? -3.742 -26.562 3.809 1 97.19 277 LEU A N 1
ATOM 2132 C CA . LEU A 1 277 ? -4.887 -26.469 2.908 1 97.19 277 LEU A CA 1
ATOM 2133 C C . LEU A 1 277 ? -5.914 -27.547 3.227 1 97.19 277 LEU A C 1
ATOM 2135 O O . LEU A 1 277 ? -7.117 -27.281 3.238 1 97.19 277 LEU A O 1
ATOM 2139 N N . ALA A 1 278 ? -5.426 -28.734 3.512 1 97.62 278 ALA A N 1
ATOM 2140 C CA . ALA A 1 278 ? -6.305 -29.844 3.852 1 97.62 278 ALA A CA 1
ATOM 2141 C C . ALA A 1 278 ? -7.02 -29.594 5.176 1 97.62 278 ALA A C 1
ATOM 2143 O O . ALA A 1 278 ? -8.211 -29.875 5.309 1 97.62 278 ALA A O 1
ATOM 2144 N N . ALA A 1 279 ? -6.262 -29.109 6.109 1 97.5 279 ALA A N 1
ATOM 2145 C CA . ALA A 1 279 ? -6.844 -28.844 7.422 1 97.5 279 ALA A CA 1
ATOM 2146 C C . ALA A 1 279 ? -7.949 -27.797 7.324 1 97.5 279 ALA A C 1
ATOM 2148 O O . ALA A 1 279 ? -8.961 -27.891 8.023 1 97.5 279 ALA A O 1
ATOM 2149 N N . ARG A 1 280 ? -7.75 -26.844 6.523 1 96.25 280 ARG A N 1
ATOM 2150 C CA . ARG A 1 280 ? -8.789 -25.844 6.305 1 96.25 280 ARG A CA 1
ATOM 2151 C C . ARG A 1 280 ? -10 -26.453 5.609 1 96.25 280 ARG A C 1
ATOM 2153 O O . ARG A 1 280 ? -11.141 -26.188 5.996 1 96.25 280 ARG A O 1
ATOM 2160 N N . ALA A 1 281 ? -9.727 -27.25 4.602 1 95.94 281 ALA A N 1
ATOM 2161 C CA . ALA A 1 281 ? -10.812 -27.875 3.842 1 95.94 281 ALA A CA 1
ATOM 2162 C C . ALA A 1 281 ? -11.656 -28.781 4.73 1 95.94 281 ALA A C 1
ATOM 2164 O O . ALA A 1 281 ? -12.875 -28.844 4.574 1 95.94 281 ALA A O 1
ATOM 2165 N N . LEU A 1 282 ? -11.023 -29.406 5.672 1 95.56 282 LEU A N 1
ATOM 2166 C CA . LEU A 1 282 ? -11.695 -30.359 6.551 1 95.56 282 LEU A CA 1
ATOM 2167 C C . LEU A 1 282 ? -12.336 -29.641 7.734 1 95.56 282 LEU A C 1
ATOM 2169 O O . LEU A 1 282 ? -13.047 -30.25 8.531 1 95.56 282 LEU A O 1
ATOM 2173 N N . GLY A 1 283 ? -12.031 -28.391 7.898 1 92.69 283 GLY A N 1
ATOM 2174 C CA . GLY A 1 283 ? -12.648 -27.609 8.953 1 92.69 283 GLY A CA 1
ATOM 2175 C C . GLY A 1 283 ? -11.875 -27.641 10.258 1 92.69 283 GLY A C 1
ATOM 2176 O O . GLY A 1 283 ? -12.344 -27.141 11.273 1 92.69 283 GLY A O 1
ATOM 2177 N N . PHE A 1 284 ? -10.695 -28.172 10.258 1 94.12 284 PHE A N 1
ATOM 2178 C CA . PHE A 1 284 ? -9.883 -28.234 11.469 1 94.12 284 PHE A CA 1
ATOM 2179 C C . PHE A 1 284 ? -9.305 -26.875 11.805 1 94.12 284 PHE A C 1
ATOM 2181 O O . PHE A 1 284 ? -9.047 -26.578 12.977 1 94.12 284 PHE A O 1
ATOM 2188 N N . VAL A 1 285 ? -9.047 -26.078 10.75 1 93.69 285 VAL A N 1
ATOM 2189 C CA . VAL A 1 285 ? -8.508 -24.734 10.906 1 93.69 285 VAL A CA 1
ATOM 2190 C C . VAL A 1 285 ? -9.453 -23.719 10.273 1 93.69 285 VAL A C 1
ATOM 2192 O O . VAL A 1 285 ? -9.727 -23.781 9.07 1 93.69 285 VAL A O 1
ATOM 2195 N N . ALA A 1 286 ? -9.961 -22.891 11.156 1 92.25 286 ALA A N 1
ATOM 2196 C CA . ALA A 1 286 ? -10.883 -21.859 10.688 1 92.25 286 ALA A CA 1
ATOM 2197 C C . ALA A 1 286 ? -10.188 -20.5 10.625 1 92.25 286 ALA A C 1
ATOM 2199 O O . ALA A 1 286 ? -10.258 -19.719 11.57 1 92.25 286 ALA A O 1
ATOM 2200 N N . VAL A 1 287 ? -9.484 -20.25 9.547 1 94.75 287 VAL A N 1
ATOM 2201 C CA . VAL A 1 287 ? -8.812 -18.984 9.273 1 94.75 287 VAL A CA 1
ATOM 2202 C C . VAL A 1 287 ? -9.242 -18.469 7.906 1 94.75 287 VAL A C 1
ATOM 2204 O O . VAL A 1 287 ? -9.367 -19.234 6.953 1 94.75 287 VAL A O 1
ATOM 2207 N N . ASN A 1 288 ? -9.516 -17.203 7.887 1 94.25 288 ASN A N 1
ATOM 2208 C CA . ASN A 1 288 ? -10.008 -16.656 6.625 1 94.25 288 ASN A CA 1
ATOM 2209 C C . ASN A 1 288 ? -8.945 -16.703 5.535 1 94.25 288 ASN A C 1
ATOM 2211 O O . ASN A 1 288 ? -7.785 -17 5.809 1 94.25 288 ASN A O 1
ATOM 2215 N N . ASP A 1 289 ? -9.266 -16.469 4.316 1 94.38 289 ASP A N 1
ATOM 2216 C CA . ASP A 1 289 ? -8.391 -16.578 3.154 1 94.38 289 ASP A CA 1
ATOM 2217 C C . ASP A 1 289 ? -7.27 -15.547 3.201 1 94.38 289 ASP A C 1
ATOM 2219 O O . ASP A 1 289 ? -6.141 -15.828 2.793 1 94.38 289 ASP A O 1
ATOM 2223 N N . ALA A 1 290 ? -7.617 -14.367 3.66 1 94.12 290 ALA A N 1
ATOM 2224 C CA . ALA A 1 290 ? -6.617 -13.305 3.713 1 94.12 290 ALA A CA 1
ATOM 2225 C C . ALA A 1 290 ? -5.445 -13.703 4.605 1 94.12 290 ALA A C 1
ATOM 2227 O O . ALA A 1 290 ? -4.285 -13.648 4.184 1 94.12 290 ALA A O 1
ATOM 2228 N N . LEU A 1 291 ? -5.727 -14.094 5.809 1 96.5 291 LEU A N 1
ATOM 2229 C CA . LEU A 1 291 ? -4.691 -14.531 6.738 1 96.5 291 LEU A CA 1
ATOM 2230 C C . LEU A 1 291 ? -4.016 -15.805 6.238 1 96.5 291 LEU A C 1
ATOM 2232 O O . LEU A 1 291 ? -2.799 -15.961 6.363 1 96.5 291 LEU A O 1
ATOM 2236 N N . SER A 1 292 ? -4.781 -16.719 5.699 1 97.25 292 SER A N 1
ATOM 2237 C CA . SER A 1 292 ? -4.25 -17.969 5.168 1 97.25 292 SER A CA 1
ATOM 2238 C C . SER A 1 292 ? -3.244 -17.703 4.051 1 97.25 292 SER A C 1
ATOM 2240 O O . SER A 1 292 ? -2.273 -18.453 3.898 1 97.25 292 SER A O 1
ATOM 2242 N N . ARG A 1 293 ? -3.471 -16.734 3.234 1 96.88 293 ARG A N 1
ATOM 2243 C CA . ARG A 1 293 ? -2.533 -16.391 2.172 1 96.88 293 ARG A CA 1
ATOM 2244 C C . ARG A 1 293 ? -1.162 -16.047 2.744 1 96.88 293 ARG A C 1
ATOM 2246 O O . ARG A 1 293 ? -0.137 -16.484 2.221 1 96.88 293 ARG A O 1
ATOM 2253 N N . THR A 1 294 ? -1.186 -15.266 3.803 1 97.44 294 THR A N 1
ATOM 2254 C CA . THR A 1 294 ? 0.081 -14.898 4.426 1 97.44 294 THR A CA 1
ATOM 2255 C C . THR A 1 294 ? 0.78 -16.125 5 1 97.44 294 THR A C 1
ATOM 2257 O O . THR A 1 294 ? 1.987 -16.297 4.824 1 97.44 294 THR A O 1
ATOM 2260 N N . ILE A 1 295 ? 0.048 -16.953 5.672 1 97.44 295 ILE A N 1
ATOM 2261 C CA . ILE A 1 295 ? 0.61 -18.172 6.234 1 97.44 295 ILE A CA 1
ATOM 2262 C C . ILE A 1 295 ? 1.206 -19.031 5.121 1 97.44 295 ILE A C 1
ATOM 2264 O O . ILE A 1 295 ? 2.342 -19.5 5.23 1 97.44 295 ILE A O 1
ATOM 2268 N N . PHE A 1 296 ? 0.486 -19.172 4.098 1 97.81 296 PHE A N 1
ATOM 2269 C CA . PHE A 1 296 ? 0.922 -19.969 2.955 1 97.81 296 PHE A CA 1
ATOM 2270 C C . PHE A 1 296 ? 2.158 -19.359 2.311 1 97.81 296 PHE A C 1
ATOM 2272 O O . PHE A 1 296 ? 3.09 -20.062 1.936 1 97.81 296 PHE A O 1
ATOM 2279 N N . THR A 1 297 ? 2.166 -18.047 2.164 1 97.75 297 THR A N 1
ATOM 2280 C CA . THR A 1 297 ? 3.281 -17.328 1.558 1 97.75 297 THR A CA 1
ATOM 2281 C C . THR A 1 297 ? 4.559 -17.531 2.367 1 97.75 297 THR A C 1
ATOM 2283 O O . THR A 1 297 ? 5.645 -17.672 1.8 1 97.75 297 THR A O 1
ATOM 2286 N N . VAL A 1 298 ? 4.434 -17.562 3.641 1 98 298 VAL A N 1
ATOM 2287 C CA . VAL A 1 298 ? 5.586 -17.797 4.508 1 98 298 VAL A CA 1
ATOM 2288 C C . VAL A 1 298 ? 6.109 -19.219 4.301 1 98 298 VAL A C 1
ATOM 2290 O O . VAL A 1 298 ? 7.312 -19.422 4.113 1 98 298 VAL A O 1
ATOM 2293 N N . MET A 1 299 ? 5.242 -20.156 4.305 1 98.12 299 MET A N 1
ATOM 2294 C CA . MET A 1 299 ? 5.637 -21.547 4.098 1 98.12 299 MET A CA 1
ATOM 2295 C C . MET A 1 299 ? 6.238 -21.75 2.707 1 98.12 299 MET A C 1
ATOM 2297 O O . MET A 1 299 ? 7.223 -22.469 2.549 1 98.12 299 MET A O 1
ATOM 2301 N N . PHE A 1 300 ? 5.664 -21.109 1.761 1 98.19 300 PHE A N 1
ATOM 2302 C CA . PHE A 1 300 ? 6.191 -21.203 0.404 1 98.19 300 PHE A CA 1
ATOM 2303 C C . PHE A 1 300 ? 7.586 -20.594 0.314 1 98.19 300 PHE A C 1
ATOM 2305 O O . PHE A 1 300 ? 8.453 -21.125 -0.384 1 98.19 300 PHE A O 1
ATOM 2312 N N . SER A 1 301 ? 7.762 -19.453 0.959 1 98.19 301 SER A N 1
ATOM 2313 C CA . SER A 1 301 ? 9.086 -18.844 0.989 1 98.19 301 SER A CA 1
ATOM 2314 C C . SER A 1 301 ? 10.125 -19.797 1.571 1 98.19 301 SER A C 1
ATOM 2316 O O . SER A 1 301 ? 11.227 -19.922 1.043 1 98.19 301 SER A O 1
ATOM 2318 N N . MET A 1 302 ? 9.719 -20.438 2.633 1 96.88 302 MET A N 1
ATOM 2319 C CA . MET A 1 302 ? 10.602 -21.422 3.236 1 96.88 302 MET A CA 1
ATOM 2320 C C . MET A 1 302 ? 10.883 -22.578 2.268 1 96.88 302 MET A C 1
ATOM 2322 O O . MET A 1 302 ? 12.016 -23.047 2.17 1 96.88 302 MET A O 1
ATOM 2326 N N . PHE A 1 303 ? 9.898 -23 1.622 1 96.19 303 PHE A N 1
ATOM 2327 C CA . PHE A 1 303 ? 10.039 -24.062 0.632 1 96.19 303 PHE A CA 1
ATOM 2328 C C . PHE A 1 303 ? 11.008 -23.641 -0.468 1 96.19 303 PHE A C 1
ATOM 2330 O O . PHE A 1 303 ? 11.914 -24.406 -0.819 1 96.19 303 PHE A O 1
ATOM 2337 N N . ALA A 1 304 ? 10.812 -22.438 -1.013 1 95.5 304 ALA A N 1
ATOM 2338 C CA . ALA A 1 304 ? 11.664 -21.938 -2.082 1 95.5 304 ALA A CA 1
ATOM 2339 C C . ALA A 1 304 ? 13.125 -21.859 -1.63 1 95.5 304 ALA A C 1
ATOM 2341 O O . ALA A 1 304 ? 14.031 -22.219 -2.379 1 95.5 304 ALA A O 1
ATOM 2342 N N . VAL A 1 305 ? 13.312 -21.438 -0.43 1 95.38 305 VAL A N 1
ATOM 2343 C CA . VAL A 1 305 ? 14.656 -21.312 0.13 1 95.38 305 VAL A CA 1
ATOM 2344 C C . VAL A 1 305 ? 15.297 -22.703 0.243 1 95.38 305 VAL A C 1
ATOM 2346 O O . VAL A 1 305 ? 16.438 -22.906 -0.188 1 95.38 305 VAL A O 1
ATOM 2349 N N . ASN A 1 306 ? 14.562 -23.641 0.81 1 93.31 306 ASN A N 1
ATOM 2350 C CA . ASN A 1 306 ? 15.086 -24.984 1.018 1 93.31 306 ASN A CA 1
ATOM 2351 C C . ASN A 1 306 ? 15.398 -25.672 -0.307 1 93.31 306 ASN A C 1
ATOM 2353 O O . ASN A 1 306 ? 16.438 -26.312 -0.446 1 93.31 306 ASN A O 1
ATOM 2357 N N . ILE A 1 307 ? 14.523 -25.531 -1.209 1 91.75 307 ILE A N 1
ATOM 2358 C CA . ILE A 1 307 ? 14.734 -26.172 -2.508 1 91.75 307 ILE A CA 1
ATOM 2359 C C . ILE A 1 307 ? 15.938 -25.531 -3.199 1 91.75 307 ILE A C 1
ATOM 2361 O O . ILE A 1 307 ? 16.703 -26.219 -3.883 1 91.75 307 ILE A O 1
ATOM 2365 N N . HIS A 1 308 ? 16.031 -24.234 -3.127 1 91.81 308 HIS A N 1
ATOM 2366 C CA . HIS A 1 308 ? 17.172 -23.531 -3.672 1 91.81 308 HIS A CA 1
ATOM 2367 C C . HIS A 1 308 ? 18.484 -24.031 -3.061 1 91.81 308 HIS A C 1
ATOM 2369 O O . HIS A 1 308 ? 19.438 -24.328 -3.783 1 91.81 308 HIS A O 1
ATOM 2375 N N . ARG A 1 309 ? 18.578 -24.203 -1.812 1 90.81 309 ARG A N 1
ATOM 2376 C CA . ARG A 1 309 ? 19.781 -24.672 -1.117 1 90.81 309 ARG A CA 1
ATOM 2377 C C . ARG A 1 309 ? 20.109 -26.109 -1.497 1 90.81 309 ARG A C 1
ATOM 2379 O O . ARG A 1 309 ? 21.266 -26.453 -1.708 1 90.81 309 ARG A O 1
ATOM 2386 N N . GLU A 1 310 ? 19.109 -26.875 -1.529 1 87.81 310 GLU A N 1
ATOM 2387 C CA . GLU A 1 310 ? 19.297 -28.281 -1.922 1 87.81 310 GLU A CA 1
ATOM 2388 C C . GLU A 1 310 ? 19.859 -28.375 -3.338 1 87.81 310 GLU A C 1
ATOM 2390 O O . GLU A 1 310 ? 20.719 -29.219 -3.609 1 87.81 310 GLU A O 1
ATOM 2395 N N . THR A 1 311 ? 19.375 -27.562 -4.164 1 84.06 311 THR A N 1
ATOM 2396 C CA . THR A 1 311 ? 19.812 -27.578 -5.559 1 84.06 311 THR A CA 1
ATOM 2397 C C . THR A 1 311 ? 21.266 -27.156 -5.68 1 84.06 311 THR A C 1
ATOM 2399 O O . THR A 1 311 ? 22.031 -27.75 -6.438 1 84.06 311 THR A O 1
ATOM 2402 N N . VAL A 1 312 ? 21.641 -26.172 -4.934 1 82.75 312 VAL A N 1
ATOM 2403 C CA . VAL A 1 312 ? 23 -25.641 -5.02 1 82.75 312 VAL A CA 1
ATOM 2404 C C . VAL A 1 312 ? 23.969 -26.594 -4.328 1 82.75 312 VAL A C 1
ATOM 2406 O O . VAL A 1 312 ? 25.109 -26.766 -4.777 1 82.75 312 VAL A O 1
ATOM 2409 N N . ARG A 1 313 ? 23.703 -27.109 -3.236 1 77.25 313 ARG A N 1
ATOM 2410 C CA . ARG A 1 313 ? 24.578 -27.984 -2.469 1 77.25 313 ARG A CA 1
ATOM 2411 C C . ARG A 1 313 ? 24.812 -29.312 -3.189 1 77.25 313 ARG A C 1
ATOM 2413 O O . ARG A 1 313 ? 25.938 -29.781 -3.281 1 77.25 313 ARG A O 1
ATOM 2420 N N . ASP A 1 314 ? 23.703 -30 -3.486 1 67.19 314 ASP A N 1
ATOM 2421 C CA . ASP A 1 314 ? 23.797 -31.375 -3.938 1 67.19 314 ASP A CA 1
ATOM 2422 C C . ASP A 1 314 ? 23.672 -31.469 -5.457 1 67.19 314 ASP A C 1
ATOM 2424 O O . ASP A 1 314 ? 23.531 -32.562 -6.008 1 67.19 314 ASP A O 1
ATOM 2428 N N . GLY A 1 315 ? 23.859 -30.312 -6.105 1 62.88 315 GLY A N 1
ATOM 2429 C CA . GLY A 1 315 ? 23.672 -30.359 -7.547 1 62.88 315 GLY A CA 1
ATOM 2430 C C . GLY A 1 315 ? 22.281 -30.828 -7.949 1 62.88 315 GLY A C 1
ATOM 2431 O O . GLY A 1 315 ? 22.125 -31.469 -8.984 1 62.88 315 GLY A O 1
ATOM 2432 N N . GLY A 1 316 ? 21.328 -30.609 -7.059 1 59.25 316 GLY A N 1
ATOM 2433 C CA . GLY A 1 316 ? 19.953 -30.984 -7.336 1 59.25 316 GLY A CA 1
ATOM 2434 C C . GLY A 1 316 ? 19.656 -32.438 -7.008 1 59.25 316 GLY A C 1
ATOM 2435 O O . GLY A 1 316 ? 18.484 -32.844 -7.027 1 59.25 316 GLY A O 1
ATOM 2436 N N . ALA A 1 317 ? 20.672 -33.25 -6.77 1 59.88 317 ALA A N 1
ATOM 2437 C CA . ALA A 1 317 ? 20.531 -34.688 -6.633 1 59.88 317 ALA A CA 1
ATOM 2438 C C . ALA A 1 317 ? 20.156 -35.094 -5.207 1 59.88 317 ALA A C 1
ATOM 2440 O O . ALA A 1 317 ? 19.812 -36.25 -4.938 1 59.88 317 ALA A O 1
ATOM 2441 N N . GLY A 1 318 ? 20.141 -34.094 -4.363 1 61.31 318 GLY A N 1
ATOM 2442 C CA . GLY A 1 318 ? 20.141 -34.594 -2.99 1 61.31 318 GLY A CA 1
ATOM 2443 C C . GLY A 1 318 ? 18.75 -34.906 -2.477 1 61.31 318 GLY A C 1
ATOM 2444 O O . GLY A 1 318 ? 18.531 -36 -1.92 1 61.31 318 GLY A O 1
ATOM 2445 N N . SER A 1 319 ? 17.719 -34.094 -2.635 1 78.06 319 SER A N 1
ATOM 2446 C CA . SER A 1 319 ? 16.469 -34.406 -1.959 1 78.06 319 SER A CA 1
ATOM 2447 C C . SER A 1 319 ? 15.438 -35 -2.932 1 78.06 319 SER A C 1
ATOM 2449 O O . SER A 1 319 ? 15.484 -34.688 -4.133 1 78.06 319 SER A O 1
ATOM 2451 N N . LEU A 1 320 ? 14.602 -35.969 -2.512 1 83.06 320 LEU A N 1
ATOM 2452 C CA . LEU A 1 320 ? 13.539 -36.594 -3.299 1 83.06 320 LEU A CA 1
ATOM 2453 C C . LEU A 1 320 ? 12.633 -35.531 -3.914 1 83.06 320 LEU A C 1
ATOM 2455 O O . LEU A 1 320 ? 12.219 -35.656 -5.07 1 83.06 320 LEU A O 1
ATOM 2459 N N . VAL A 1 321 ? 12.398 -34.531 -3.264 1 86.94 321 VAL A N 1
ATOM 2460 C CA . VAL A 1 321 ? 11.523 -33.438 -3.721 1 86.94 321 VAL A CA 1
ATOM 2461 C C . VAL A 1 321 ? 12.18 -32.688 -4.887 1 86.94 321 VAL A C 1
ATOM 2463 O O . VAL A 1 321 ? 11.539 -32.469 -5.918 1 86.94 321 VAL A O 1
ATOM 2466 N N . SER A 1 322 ? 13.391 -32.438 -4.723 1 83.25 322 SER A N 1
ATOM 2467 C CA . SER A 1 322 ? 14.109 -31.719 -5.762 1 83.25 322 SER A CA 1
ATOM 2468 C C . SER A 1 322 ? 14.211 -32.531 -7.039 1 83.25 322 SER A C 1
ATOM 2470 O O . SER A 1 322 ? 14.078 -32 -8.141 1 83.25 322 SER A O 1
ATOM 2472 N N . ARG A 1 323 ? 14.391 -33.812 -6.859 1 83.69 323 ARG A N 1
ATOM 2473 C CA . ARG A 1 323 ? 14.508 -34.688 -8.016 1 83.69 323 ARG A CA 1
ATOM 2474 C C . ARG A 1 323 ? 13.172 -34.844 -8.727 1 83.69 323 ARG A C 1
ATOM 2476 O O . ARG A 1 323 ? 13.117 -34.844 -9.961 1 83.69 323 ARG A O 1
ATOM 2483 N N . ALA A 1 324 ? 12.227 -35 -7.941 1 87.69 324 ALA A N 1
ATOM 2484 C CA . ALA A 1 324 ? 10.891 -35.125 -8.516 1 87.69 324 ALA A CA 1
ATOM 2485 C C . ALA A 1 324 ? 10.5 -33.875 -9.305 1 87.69 324 ALA A C 1
ATOM 2487 O O . ALA A 1 324 ? 9.961 -33.969 -10.406 1 87.69 324 ALA A O 1
ATOM 2488 N N . PHE A 1 325 ? 10.82 -32.719 -8.82 1 88.19 325 PHE A N 1
ATOM 2489 C CA . PHE A 1 325 ? 10.422 -31.469 -9.438 1 88.19 325 PHE A CA 1
ATOM 2490 C C . PHE A 1 325 ? 11.344 -31.125 -10.602 1 88.19 325 PHE A C 1
ATOM 2492 O O . PHE A 1 325 ? 11.023 -30.25 -11.414 1 88.19 325 PHE A O 1
ATOM 2499 N N . ALA A 1 326 ? 12.43 -31.891 -10.703 1 83.5 326 ALA A N 1
ATOM 2500 C CA . ALA A 1 326 ? 13.359 -31.656 -11.805 1 83.5 326 ALA A CA 1
ATOM 2501 C C . ALA A 1 326 ? 13.062 -32.594 -12.977 1 83.5 326 ALA A C 1
ATOM 2503 O O . ALA A 1 326 ? 13.742 -32.531 -14.008 1 83.5 326 ALA A O 1
ATOM 2504 N N . TRP A 1 327 ? 12.023 -33.438 -12.797 1 88.31 327 TRP A N 1
ATOM 2505 C CA . TRP A 1 327 ? 11.617 -34.312 -13.875 1 88.31 327 TRP A CA 1
ATOM 2506 C C . TRP A 1 327 ? 11.25 -33.531 -15.133 1 88.31 327 TRP A C 1
ATOM 2508 O O . TRP A 1 327 ? 10.484 -32.562 -15.07 1 88.31 327 TRP A O 1
ATOM 2518 N N . LYS A 1 328 ? 11.68 -33.938 -16.266 1 90.25 328 LYS A N 1
ATOM 2519 C CA . LYS A 1 328 ? 11.648 -33.156 -17.5 1 90.25 328 LYS A CA 1
ATOM 2520 C C . LYS A 1 328 ? 10.211 -32.844 -17.906 1 90.25 328 LYS A C 1
ATOM 2522 O O . LYS A 1 328 ? 9.906 -31.703 -18.281 1 90.25 328 LYS A O 1
ATOM 2527 N N . PRO A 1 329 ? 9.297 -33.812 -17.891 1 92 329 PRO A N 1
ATOM 2528 C CA . PRO A 1 329 ? 7.918 -33.469 -18.25 1 92 329 PRO A CA 1
ATOM 2529 C C . PRO A 1 329 ? 7.316 -32.375 -17.328 1 92 329 PRO A C 1
ATOM 2531 O O . PRO A 1 329 ? 6.547 -31.547 -17.797 1 92 329 PRO A O 1
ATOM 2534 N N . LEU A 1 330 ? 7.684 -32.406 -16.047 1 92 330 LEU A N 1
ATOM 2535 C CA . LEU A 1 330 ? 7.176 -31.406 -15.125 1 92 330 LEU A CA 1
ATOM 2536 C C . LEU A 1 330 ? 7.805 -30.047 -15.391 1 92 330 LEU A C 1
ATOM 2538 O O . LEU A 1 330 ? 7.137 -29.016 -15.266 1 92 330 LEU A O 1
ATOM 2542 N N . VAL A 1 331 ? 9.016 -30.125 -15.727 1 90.12 331 VAL A N 1
ATOM 2543 C CA . VAL A 1 331 ? 9.703 -28.891 -16.078 1 90.12 331 VAL A CA 1
ATOM 2544 C C . VAL A 1 331 ? 9.07 -28.281 -17.328 1 90.12 331 VAL A C 1
ATOM 2546 O O . VAL A 1 331 ? 8.891 -27.062 -17.391 1 90.12 331 VAL A O 1
ATOM 2549 N N . TYR A 1 332 ? 8.727 -29.125 -18.266 1 92.12 332 TYR A N 1
ATOM 2550 C CA . TYR A 1 332 ? 8.047 -28.641 -19.453 1 92.12 332 TYR A CA 1
ATOM 2551 C C . TYR A 1 332 ? 6.707 -28 -19.094 1 92.12 332 TYR A C 1
ATOM 2553 O O . TYR A 1 332 ? 6.363 -26.938 -19.609 1 92.12 332 TYR A O 1
ATOM 2561 N N . LEU A 1 333 ? 5.961 -28.688 -18.25 1 93.69 333 LEU A N 1
ATOM 2562 C CA . LEU A 1 333 ? 4.684 -28.141 -17.812 1 93.69 333 LEU A CA 1
ATOM 2563 C C . LEU A 1 333 ? 4.883 -26.797 -17.109 1 93.69 333 LEU A C 1
ATOM 2565 O O . LEU A 1 333 ? 4.035 -25.906 -17.219 1 93.69 333 LEU A O 1
ATOM 2569 N N . GLY A 1 334 ? 5.961 -26.672 -16.469 1 92.69 334 GLY A N 1
ATOM 2570 C CA . GLY A 1 334 ? 6.32 -25.406 -15.859 1 92.69 334 GLY A CA 1
ATOM 2571 C C . GLY A 1 334 ? 6.582 -24.312 -16.875 1 92.69 334 GLY A C 1
ATOM 2572 O O . GLY A 1 334 ? 6.227 -23.156 -16.656 1 92.69 334 GLY A O 1
ATOM 2573 N N . THR A 1 335 ? 7.121 -24.719 -17.984 1 91.56 335 THR A N 1
ATOM 2574 C CA . THR A 1 335 ? 7.469 -23.75 -19.016 1 91.56 335 THR A CA 1
ATOM 2575 C C . THR A 1 335 ? 6.211 -23.219 -19.703 1 91.56 335 THR A C 1
ATOM 2577 O O . THR A 1 335 ? 6.191 -22.078 -20.172 1 91.56 335 THR A O 1
ATOM 2580 N N . ILE A 1 336 ? 5.184 -24.031 -19.703 1 95.5 336 ILE A N 1
ATOM 2581 C CA . ILE A 1 336 ? 3.969 -23.562 -20.375 1 95.5 336 ILE A CA 1
ATOM 2582 C C . ILE A 1 336 ? 2.969 -23.078 -19.328 1 95.5 336 ILE A C 1
ATOM 2584 O O . ILE A 1 336 ? 1.771 -22.984 -19.594 1 95.5 336 ILE A O 1
ATOM 2588 N N . SER A 1 337 ? 3.449 -22.875 -18.109 1 96.06 337 SER A N 1
ATOM 2589 C CA . SER A 1 337 ? 2.58 -22.453 -17.016 1 96.06 337 SER A CA 1
ATOM 2590 C C . SER A 1 337 ? 1.947 -21.094 -17.297 1 96.06 337 SER A C 1
ATOM 2592 O O . SER A 1 337 ? 0.784 -20.859 -16.969 1 96.06 337 SER A O 1
ATOM 2594 N N . PHE A 1 338 ? 2.668 -20.172 -17.922 1 96.44 338 PHE A N 1
ATOM 2595 C CA . PHE A 1 338 ? 2.113 -18.844 -18.203 1 96.44 338 PHE A CA 1
ATOM 2596 C C . PHE A 1 338 ? 1.007 -18.938 -19.234 1 96.44 338 PHE A C 1
ATOM 2598 O O . PHE A 1 338 ? -0.061 -18.344 -19.078 1 96.44 338 PHE A O 1
ATOM 2605 N N . PRO A 1 339 ? 1.241 -19.672 -20.312 1 98 339 PRO A N 1
ATOM 2606 C CA . PRO A 1 339 ? 0.129 -19.891 -21.234 1 98 339 PRO A CA 1
ATOM 2607 C C . PRO A 1 339 ? -1.085 -20.531 -20.562 1 98 339 PRO A C 1
ATOM 2609 O O . PRO A 1 339 ? -2.225 -20.156 -20.859 1 98 339 PRO A O 1
ATOM 2612 N N . ILE A 1 340 ? -0.857 -21.5 -19.719 1 98.12 340 ILE A N 1
ATOM 2613 C CA . ILE A 1 340 ? -1.964 -22.094 -18.969 1 98.12 340 ILE A CA 1
ATOM 2614 C C . ILE A 1 340 ? -2.678 -21.016 -18.172 1 98.12 340 ILE A C 1
ATOM 2616 O O . ILE A 1 340 ? -3.908 -20.922 -18.203 1 98.12 340 ILE A O 1
ATOM 2620 N N . TYR A 1 341 ? -1.922 -20.219 -17.531 1 97.81 341 TYR A N 1
ATOM 2621 C CA . TYR A 1 341 ? -2.426 -19.141 -16.688 1 97.81 341 TYR A CA 1
ATOM 2622 C C . TYR A 1 341 ? -3.305 -18.188 -17.484 1 97.81 341 TYR A C 1
ATOM 2624 O O . TYR A 1 341 ? -4.426 -17.875 -17.062 1 97.81 341 TYR A O 1
ATOM 2632 N N . ILE A 1 342 ? -2.885 -17.75 -18.594 1 97.94 342 ILE A N 1
ATOM 2633 C CA . ILE A 1 342 ? -3.564 -16.672 -19.297 1 97.94 342 ILE A CA 1
ATOM 2634 C C . ILE A 1 342 ? -4.762 -17.234 -20.062 1 97.94 342 ILE A C 1
ATOM 2636 O O . ILE A 1 342 ? -5.742 -16.516 -20.297 1 97.94 34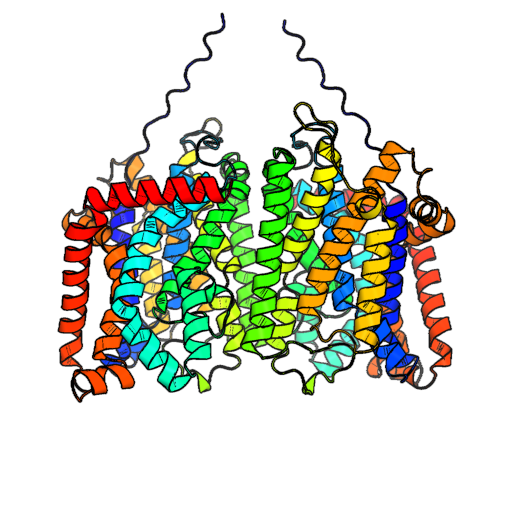2 ILE A O 1
ATOM 2640 N N . LEU A 1 343 ? -4.762 -18.531 -20.391 1 98.56 343 LEU A N 1
ATOM 2641 C CA . LEU A 1 343 ? -5.777 -19.078 -21.281 1 98.56 343 LEU A CA 1
ATOM 2642 C C . LEU A 1 343 ? -6.895 -19.734 -20.484 1 98.56 343 LEU A C 1
ATOM 2644 O O . LEU A 1 343 ? -8.008 -19.891 -20.984 1 98.56 343 LEU A O 1
ATOM 2648 N N . HIS A 1 344 ? -6.652 -20.219 -19.266 1 98.5 344 HIS A N 1
ATOM 2649 C CA . HIS A 1 344 ? -7.641 -21.031 -18.562 1 98.5 344 HIS A CA 1
ATOM 2650 C C . HIS A 1 344 ? -8.922 -20.234 -18.312 1 98.5 344 HIS A C 1
ATOM 2652 O O . HIS A 1 344 ? -10.023 -20.781 -18.422 1 98.5 344 HIS A O 1
ATOM 2658 N N . GLY A 1 345 ? -8.789 -18.969 -17.984 1 97.62 345 GLY A N 1
ATOM 2659 C CA . GLY A 1 345 ? -9.945 -18.125 -17.719 1 97.62 345 GLY A CA 1
ATOM 2660 C C . GLY A 1 345 ? -10.836 -17.938 -18.922 1 97.62 345 GLY A C 1
ATOM 2661 O O . GLY A 1 345 ? -12.008 -18.312 -18.906 1 97.62 345 GLY A O 1
ATOM 2662 N N . PRO A 1 346 ? -10.281 -17.391 -19.984 1 98.12 346 PRO A N 1
ATOM 2663 C CA . PRO A 1 346 ? -11.078 -17.141 -21.188 1 98.12 346 PRO A CA 1
ATOM 2664 C C . PRO A 1 346 ? -11.68 -18.422 -21.766 1 98.12 346 PRO A C 1
ATOM 2666 O O . PRO A 1 346 ? -12.852 -18.438 -22.156 1 98.12 346 PRO A O 1
ATOM 2669 N N . ILE A 1 347 ? -10.891 -19.469 -21.812 1 98.38 347 ILE A N 1
ATOM 2670 C CA . ILE A 1 347 ? -11.414 -20.734 -22.328 1 98.38 347 ILE A CA 1
ATOM 2671 C C . ILE A 1 347 ? -12.531 -21.234 -21.406 1 98.38 347 ILE A C 1
ATOM 2673 O O . ILE A 1 347 ? -13.547 -21.75 -21.891 1 98.38 347 ILE A O 1
ATOM 2677 N N . GLY A 1 348 ? -12.359 -21.125 -20.141 1 97.94 348 GLY A N 1
ATOM 2678 C CA . GLY A 1 348 ? -13.422 -21.469 -19.203 1 97.94 348 GLY A CA 1
ATOM 2679 C C . GLY A 1 348 ? -14.695 -20.672 -19.438 1 97.94 348 GLY A C 1
ATOM 2680 O O . GLY A 1 348 ? -15.797 -21.219 -19.391 1 97.94 348 GLY A O 1
ATOM 2681 N N . GLN A 1 349 ? -14.562 -19.406 -19.688 1 96.81 349 GLN A N 1
ATOM 2682 C CA . GLN A 1 349 ? -15.719 -18.547 -19.922 1 96.81 349 GLN A CA 1
ATOM 2683 C C . GLN A 1 349 ? -16.469 -18.984 -21.188 1 96.81 349 GLN A C 1
ATOM 2685 O O . GLN A 1 349 ? -17.703 -18.875 -21.25 1 96.81 349 GLN A O 1
ATOM 2690 N N . VAL A 1 350 ? -15.805 -19.453 -22.203 1 97.56 350 VAL A N 1
ATOM 2691 C CA . VAL A 1 350 ? -16.422 -19.906 -23.438 1 97.56 350 VAL A CA 1
ATOM 2692 C C . VAL A 1 350 ? -17.422 -21.016 -23.141 1 97.56 350 VAL A C 1
ATOM 2694 O O . VAL A 1 350 ? -18.516 -21.047 -23.734 1 97.56 350 VAL A O 1
ATOM 2697 N N . PHE A 1 351 ? -17.109 -21.828 -22.156 1 97.5 351 PHE A N 1
ATOM 2698 C CA . PHE A 1 351 ? -17.938 -23.016 -21.922 1 97.5 351 PHE A CA 1
ATOM 2699 C C . PHE A 1 351 ? -18.859 -22.812 -20.734 1 97.5 351 PHE A C 1
ATOM 2701 O O . PHE A 1 351 ? -19.938 -23.391 -20.672 1 97.5 351 PHE A O 1
ATOM 2708 N N . TYR A 1 352 ? -18.469 -21.984 -19.797 1 96.38 352 TYR A N 1
ATOM 2709 C CA . TYR A 1 352 ? -19.172 -22.031 -18.516 1 96.38 352 TYR A CA 1
ATOM 2710 C C . TYR A 1 352 ? -19.859 -20.719 -18.219 1 96.38 352 TYR A C 1
ATOM 2712 O O . TYR A 1 352 ? -20.703 -20.641 -17.312 1 96.38 352 TYR A O 1
ATOM 2720 N N . LYS A 1 353 ? -19.469 -19.672 -18.844 1 95.25 353 LYS A N 1
ATOM 2721 C CA . LYS A 1 353 ? -20.234 -18.438 -18.688 1 95.25 353 LYS A CA 1
ATOM 2722 C C . LYS A 1 353 ? -21.547 -18.5 -19.453 1 95.25 353 LYS A C 1
ATOM 2724 O O . LYS A 1 353 ? -21.547 -18.625 -20.672 1 95.25 353 LYS A O 1
ATOM 2729 N N . ARG A 1 354 ? -22.641 -18.328 -18.828 1 94.12 354 ARG A N 1
ATOM 2730 C CA . ARG A 1 354 ? -23.969 -18.609 -19.359 1 94.12 354 ARG A CA 1
ATOM 2731 C C . ARG A 1 354 ? -24.25 -17.75 -20.594 1 94.12 354 ARG A C 1
ATOM 2733 O O . ARG A 1 354 ? -24.656 -18.281 -21.641 1 94.12 354 ARG A O 1
ATOM 2740 N N . VAL A 1 355 ? -24 -16.469 -20.5 1 94.06 355 VAL A N 1
ATOM 2741 C CA . VAL A 1 355 ? -24.344 -15.547 -21.578 1 94.06 355 VAL A CA 1
ATOM 2742 C C . VAL A 1 355 ? -23.531 -15.883 -22.828 1 94.06 355 VAL A C 1
ATOM 2744 O O . VAL A 1 355 ? -24.031 -15.766 -23.953 1 94.06 355 VAL A O 1
ATOM 2747 N N . VAL A 1 356 ? -22.375 -16.391 -22.641 1 95.19 356 VAL A N 1
ATOM 2748 C CA . VAL A 1 356 ? -21.484 -16.672 -23.75 1 95.19 356 VAL A CA 1
ATOM 2749 C C . VAL A 1 356 ? -21.766 -18.078 -24.297 1 95.19 356 VAL A C 1
ATOM 2751 O O . VAL A 1 356 ? -22 -18.25 -25.484 1 95.19 356 VAL A O 1
ATOM 2754 N N . ALA A 1 357 ? -21.766 -19.062 -23.453 1 95.38 357 ALA A N 1
ATOM 2755 C CA . ALA A 1 357 ? -21.922 -20.453 -23.844 1 95.38 357 ALA A CA 1
ATOM 2756 C C . ALA A 1 357 ? -23.266 -20.688 -24.531 1 95.38 357 ALA A C 1
ATOM 2758 O O . ALA A 1 357 ? -23.344 -21.438 -25.516 1 95.38 357 ALA A O 1
ATOM 2759 N N . THR A 1 358 ? -24.312 -20.031 -23.969 1 94.62 358 THR A N 1
ATOM 2760 C CA . THR A 1 358 ? -25.641 -20.188 -24.578 1 94.62 358 THR A CA 1
ATOM 2761 C C . THR A 1 358 ? -25.656 -19.609 -25.984 1 94.62 358 THR A C 1
ATOM 2763 O O . THR A 1 358 ? -26.297 -20.156 -26.891 1 94.62 358 THR A O 1
ATOM 2766 N N . LYS A 1 359 ? -25.062 -18.484 -26.141 1 93.44 359 LYS A N 1
ATOM 2767 C CA . LYS A 1 359 ? -25 -17.859 -27.453 1 93.44 359 LYS A CA 1
ATOM 2768 C C . LYS A 1 359 ? -24.188 -18.703 -28.438 1 93.44 359 LYS A C 1
ATOM 2770 O O . LYS A 1 359 ? -24.562 -18.828 -29.609 1 93.44 359 LYS A O 1
ATOM 2775 N N . LEU A 1 360 ? -23.125 -19.344 -28 1 94.69 360 LEU A N 1
ATOM 2776 C CA . LEU A 1 360 ? -22.203 -20.047 -28.875 1 94.69 360 LEU A CA 1
ATOM 2777 C C . LEU A 1 360 ? -22.688 -21.484 -29.141 1 94.69 360 LEU A C 1
ATOM 2779 O O . LEU A 1 360 ? -22.547 -22 -30.25 1 94.69 360 LEU A O 1
ATOM 2783 N N . PHE A 1 361 ? -23.25 -22.141 -28.062 1 95.88 361 PHE A N 1
ATOM 2784 C CA . PHE A 1 361 ? -23.516 -23.578 -28.156 1 95.88 361 PHE A CA 1
ATOM 2785 C C . PHE A 1 361 ? -24.984 -23.875 -27.906 1 95.88 361 PHE A C 1
ATOM 2787 O O . PHE A 1 361 ? -25.422 -25.016 -28.062 1 95.88 361 PHE A O 1
ATOM 2794 N N . GLY A 1 362 ? -25.766 -22.906 -27.484 1 95.62 362 GLY A N 1
ATOM 2795 C CA . GLY A 1 362 ? -27.156 -23.125 -27.141 1 95.62 362 GLY A CA 1
ATOM 2796 C C . GLY A 1 362 ? -27.344 -23.75 -25.766 1 95.62 362 GLY A C 1
ATOM 2797 O O . GLY A 1 362 ? -28.453 -24.078 -25.375 1 95.62 362 GLY A O 1
ATOM 2798 N N . LYS A 1 363 ? -26.234 -24 -25.078 1 95 363 LYS A N 1
ATOM 2799 C CA . LYS A 1 363 ? -26.25 -24.578 -23.734 1 95 363 LYS A CA 1
ATOM 2800 C C . LYS A 1 363 ? -25.031 -24.125 -22.938 1 95 363 LYS A C 1
ATOM 2802 O O . LYS A 1 363 ? -24.047 -23.641 -23.5 1 95 363 LYS A O 1
ATOM 2807 N N . VAL A 1 364 ? -25.125 -24.312 -21.578 1 95 364 VAL A N 1
ATOM 2808 C CA . VAL A 1 364 ? -24 -24.031 -20.688 1 95 364 VAL A CA 1
ATOM 2809 C C . VAL A 1 364 ? -23.422 -25.359 -20.172 1 95 364 VAL A C 1
ATOM 2811 O O . VAL A 1 364 ? -24.172 -26.266 -19.812 1 95 364 VAL A O 1
ATOM 2814 N N . PHE A 1 365 ? -22.188 -25.5 -20.062 1 96.25 365 PHE A N 1
ATOM 2815 C CA . PHE A 1 365 ? -21.547 -26.781 -19.828 1 96.25 365 PHE A CA 1
ATOM 2816 C C . PHE A 1 365 ? -21.484 -27.094 -18.344 1 96.25 365 PHE A C 1
ATOM 2818 O O . PHE A 1 365 ? -21.047 -28.172 -17.953 1 96.25 365 PHE A O 1
ATOM 2825 N N . THR A 1 366 ? -21.953 -26.156 -17.547 1 94 366 THR A N 1
ATOM 2826 C CA . THR A 1 366 ? -22.109 -26.453 -16.125 1 94 366 THR A CA 1
ATOM 2827 C C . THR A 1 366 ? -23.094 -27.609 -15.922 1 94 366 THR A C 1
ATOM 2829 O O . THR A 1 366 ? -23.047 -28.281 -14.898 1 94 366 THR A O 1
ATOM 2832 N N . GLN A 1 367 ? -23.953 -27.844 -16.828 1 94.38 367 GLN A N 1
ATOM 2833 C CA . GLN A 1 367 ? -24.938 -28.906 -16.766 1 94.38 367 GLN A CA 1
ATOM 2834 C C . GLN A 1 367 ? -24.297 -30.266 -17.078 1 94.38 367 GLN A C 1
ATOM 2836 O O . GLN A 1 367 ? -24.906 -31.312 -16.812 1 94.38 367 GLN A O 1
ATOM 2841 N N . TYR A 1 368 ? -23.109 -30.281 -17.547 1 95.69 368 TYR A N 1
ATOM 2842 C CA . TYR A 1 368 ? -22.391 -31.5 -17.922 1 95.69 368 TYR A CA 1
ATOM 2843 C C . TYR A 1 368 ? -21.062 -31.594 -17.188 1 95.69 368 TYR A C 1
ATOM 2845 O O . TYR A 1 368 ? -20 -31.391 -17.781 1 95.69 368 TYR A O 1
ATOM 2853 N N . PRO A 1 369 ? -21.047 -31.984 -15.961 1 94.75 369 PRO A N 1
ATOM 2854 C CA . PRO A 1 369 ? -19.828 -32.031 -15.156 1 94.75 369 PRO A CA 1
ATOM 2855 C C . PRO A 1 369 ? -18.734 -32.906 -15.766 1 94.75 369 PRO A C 1
ATOM 2857 O O . PRO A 1 369 ? -17.547 -32.688 -15.539 1 94.75 369 PRO A O 1
ATOM 2860 N N . GLN A 1 370 ? -19.109 -33.875 -16.578 1 95.12 370 GLN A N 1
ATOM 2861 C CA . GLN A 1 370 ? -18.141 -34.781 -17.203 1 95.12 370 GLN A CA 1
ATOM 2862 C C . GLN A 1 370 ? -17.297 -34.062 -18.25 1 95.12 370 GLN A C 1
ATOM 2864 O O . GLN A 1 370 ? -16.281 -34.594 -18.703 1 95.12 370 GLN A O 1
ATOM 2869 N N . PHE A 1 371 ? -17.719 -32.906 -18.594 1 97.31 371 PHE A N 1
ATOM 2870 C CA . PHE A 1 371 ? -17 -32.125 -19.594 1 97.31 371 PHE A CA 1
ATOM 2871 C C . PHE A 1 371 ? -15.773 -31.469 -18.984 1 97.31 371 PHE A C 1
ATOM 2873 O O . PHE A 1 371 ? -14.867 -31.047 -19.703 1 97.31 371 PHE A O 1
ATOM 2880 N N . PHE A 1 372 ? -15.711 -31.391 -17.719 1 97.81 372 PHE A N 1
ATOM 2881 C CA . PHE A 1 372 ? -14.672 -30.641 -17.031 1 97.81 372 PHE A CA 1
ATOM 2882 C C . PHE A 1 372 ? -13.289 -31.156 -17.391 1 97.81 372 PHE A C 1
ATOM 2884 O O . PHE A 1 372 ? -12.391 -30.375 -17.719 1 97.81 372 PHE A O 1
ATOM 2891 N N . PRO A 1 373 ? -13.016 -32.5 -17.391 1 97.19 373 PRO A N 1
ATOM 2892 C CA . PRO A 1 373 ? -11.695 -32.969 -17.812 1 97.19 373 PRO A CA 1
ATOM 2893 C C . PRO A 1 373 ? -11.367 -32.594 -19.25 1 97.19 373 PRO A C 1
ATOM 2895 O O . PRO A 1 373 ? -10.203 -32.375 -19.594 1 97.19 373 PRO A O 1
ATOM 2898 N N . VAL A 1 374 ? -12.328 -32.531 -20.078 1 98.06 374 VAL A N 1
ATOM 2899 C CA . VAL A 1 374 ? -12.133 -32.125 -21.469 1 98.06 374 VAL A CA 1
ATOM 2900 C C . VAL A 1 374 ? -11.703 -30.656 -21.516 1 98.06 374 VAL A C 1
ATOM 2902 O O . VAL A 1 374 ? -10.789 -30.297 -22.266 1 98.06 374 VAL A O 1
ATOM 2905 N N . TYR A 1 375 ? -12.422 -29.797 -20.734 1 97.94 375 TYR A N 1
ATOM 2906 C CA . TYR A 1 375 ? -12.039 -28.391 -20.609 1 97.94 375 TYR A CA 1
ATOM 2907 C C . TYR A 1 375 ? -10.578 -28.266 -20.203 1 97.94 375 TYR A C 1
ATOM 2909 O O . TYR A 1 375 ? -9.82 -27.5 -20.797 1 97.94 375 TYR A O 1
ATOM 2917 N N . VAL A 1 376 ? -10.141 -29.047 -19.203 1 98.19 376 VAL A N 1
ATOM 2918 C CA . VAL A 1 376 ? -8.773 -29 -18.703 1 98.19 376 VAL A CA 1
ATOM 2919 C C . VAL A 1 376 ? -7.805 -29.406 -19.812 1 98.19 376 VAL A C 1
ATOM 2921 O O . VAL A 1 376 ? -6.754 -28.781 -19.984 1 98.19 376 VAL A O 1
ATOM 2924 N N . LEU A 1 377 ? -8.164 -30.422 -20.531 1 98.12 377 LEU A N 1
ATOM 2925 C CA . LEU A 1 377 ? -7.336 -30.891 -21.641 1 98.12 377 LEU A CA 1
ATOM 2926 C C . LEU A 1 377 ? -7.23 -29.828 -22.734 1 98.12 377 LEU A C 1
ATOM 2928 O O . LEU A 1 377 ? -6.16 -29.625 -23.312 1 98.12 377 LEU A O 1
ATOM 2932 N N . ILE A 1 378 ? -8.312 -29.125 -23.031 1 98.44 378 ILE A N 1
ATOM 2933 C CA . ILE A 1 378 ? -8.32 -28.062 -24.016 1 98.44 378 ILE A CA 1
ATOM 2934 C C . ILE A 1 378 ? -7.359 -26.953 -23.594 1 98.44 378 ILE A C 1
ATOM 2936 O O . ILE A 1 378 ? -6.586 -26.453 -24.406 1 98.44 378 ILE A O 1
ATOM 2940 N N . VAL A 1 379 ? -7.383 -26.578 -22.328 1 98.5 379 VAL A N 1
ATOM 2941 C CA . VAL A 1 379 ? -6.5 -25.547 -21.797 1 98.5 379 VAL A CA 1
ATOM 2942 C C . VAL A 1 379 ? -5.043 -25.984 -21.953 1 98.5 379 VAL A C 1
ATOM 2944 O O . VAL A 1 379 ? -4.203 -25.203 -22.422 1 98.5 379 VAL A O 1
ATOM 2947 N N . LEU A 1 380 ? -4.727 -27.219 -21.594 1 97.94 380 LEU A N 1
ATOM 2948 C CA . LEU A 1 380 ? -3.365 -27.734 -21.656 1 97.94 380 LEU A CA 1
ATOM 2949 C C . LEU A 1 380 ? -2.854 -27.766 -23.094 1 97.94 380 LEU A C 1
ATOM 2951 O O . LEU A 1 380 ? -1.723 -27.359 -23.359 1 97.94 380 LEU A O 1
ATOM 2955 N N . VAL A 1 381 ? -3.66 -28.234 -23.984 1 98.25 381 VAL A N 1
ATOM 2956 C CA . VAL A 1 381 ? -3.27 -28.328 -25.391 1 98.25 381 VAL A CA 1
ATOM 2957 C C . VAL A 1 381 ? -3.107 -26.922 -25.984 1 98.25 381 VAL A C 1
ATOM 2959 O O . VAL A 1 381 ? -2.133 -26.656 -26.688 1 98.25 381 VAL A O 1
ATOM 2962 N N . ALA A 1 382 ? -4.047 -26.062 -25.703 1 98.44 382 ALA A N 1
ATOM 2963 C CA . ALA A 1 382 ? -3.951 -24.688 -26.172 1 98.44 382 ALA A CA 1
ATOM 2964 C C . ALA A 1 382 ? -2.691 -24 -25.641 1 98.44 382 ALA A C 1
ATOM 2966 O O . ALA A 1 382 ? -2.039 -23.234 -26.359 1 98.44 382 ALA A O 1
ATOM 2967 N N . ALA A 1 383 ? -2.406 -24.25 -24.391 1 98.31 383 ALA A N 1
ATOM 2968 C CA . ALA A 1 383 ? -1.21 -23.688 -23.781 1 98.31 383 ALA A CA 1
ATOM 2969 C C . ALA A 1 383 ? 0.053 -24.188 -24.469 1 98.31 383 ALA A C 1
ATOM 2971 O O . ALA A 1 383 ? 0.973 -23.422 -24.75 1 98.31 383 ALA A O 1
ATOM 2972 N N . ALA A 1 384 ? 0.085 -25.469 -24.734 1 97.56 384 ALA A N 1
ATOM 2973 C CA . ALA A 1 384 ? 1.229 -26.062 -25.422 1 97.56 384 ALA A CA 1
ATOM 2974 C C . ALA A 1 384 ? 1.398 -25.453 -26.828 1 97.56 384 ALA A C 1
ATOM 2976 O O . ALA A 1 384 ? 2.512 -25.125 -27.219 1 97.56 384 ALA A O 1
ATOM 2977 N N . ILE A 1 385 ? 0.323 -25.297 -27.516 1 97.81 385 ILE A N 1
ATOM 2978 C CA . ILE A 1 385 ? 0.352 -24.719 -28.859 1 97.81 385 ILE A CA 1
ATOM 2979 C C . ILE A 1 385 ? 0.818 -23.266 -28.797 1 97.81 385 ILE A C 1
ATOM 2981 O O . ILE A 1 385 ? 1.673 -22.859 -29.578 1 97.81 385 ILE A O 1
ATOM 2985 N N . THR A 1 386 ? 0.271 -22.531 -27.859 1 97.44 386 THR A N 1
ATOM 2986 C CA . THR A 1 386 ? 0.635 -21.125 -27.688 1 97.44 386 THR A CA 1
ATOM 2987 C C . THR A 1 386 ? 2.123 -20.984 -27.391 1 97.44 386 THR A C 1
ATOM 2989 O O . THR A 1 386 ? 2.787 -20.078 -27.906 1 97.44 386 THR A O 1
ATOM 2992 N N . HIS A 1 387 ? 2.598 -21.828 -26.547 1 95.81 387 HIS A N 1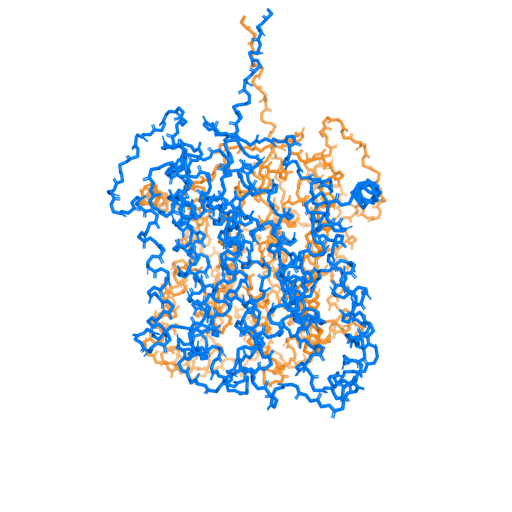
ATOM 2993 C CA . HIS A 1 387 ? 4.016 -21.797 -26.203 1 95.81 387 HIS A CA 1
ATOM 2994 C C . HIS A 1 387 ? 4.887 -22.062 -27.422 1 95.81 387 HIS A C 1
ATOM 2996 O O . HIS A 1 387 ? 5.855 -21.344 -27.672 1 95.81 387 HIS A O 1
ATOM 3002 N N . GLU A 1 388 ? 4.492 -23.031 -28.203 1 94.94 388 GLU A N 1
ATOM 3003 C CA . GLU A 1 388 ? 5.301 -23.453 -29.328 1 94.94 388 GLU A CA 1
ATOM 3004 C C . GLU A 1 388 ? 5.168 -22.484 -30.5 1 94.94 388 GLU A C 1
ATOM 3006 O O . GLU A 1 388 ? 6.148 -22.203 -31.203 1 94.94 388 GLU A O 1
ATOM 3011 N N . VAL A 1 389 ? 4.055 -21.875 -30.688 1 95.62 389 VAL A N 1
ATOM 3012 C CA . VAL A 1 389 ? 3.787 -21.125 -31.906 1 95.62 389 VAL A CA 1
ATOM 3013 C C . VAL A 1 389 ? 3.996 -19.625 -31.641 1 95.62 389 VAL A C 1
ATOM 3015 O O . VAL A 1 389 ? 4.277 -18.859 -32.562 1 95.62 389 VAL A O 1
ATOM 3018 N N . PHE A 1 390 ? 3.83 -19.25 -30.422 1 95.56 390 PHE A N 1
ATOM 3019 C CA . PHE A 1 390 ? 3.9 -17.828 -30.141 1 95.56 390 PHE A CA 1
ATOM 3020 C C . PHE A 1 390 ? 5.141 -17.5 -29.328 1 95.56 390 PHE A C 1
ATOM 3022 O O . PHE A 1 390 ? 5.992 -16.719 -29.766 1 95.56 390 PHE A O 1
ATOM 3029 N N . ILE A 1 391 ? 5.297 -18.109 -28.203 1 93.44 391 ILE A N 1
ATOM 3030 C CA . ILE A 1 391 ? 6.359 -17.734 -27.281 1 93.44 391 ILE A CA 1
ATOM 3031 C C . ILE A 1 391 ? 7.719 -18.078 -27.891 1 93.44 391 ILE A C 1
ATOM 3033 O O . ILE A 1 391 ? 8.648 -17.266 -27.812 1 93.44 391 ILE A O 1
ATOM 3037 N N . LYS A 1 392 ? 7.816 -19.203 -28.547 1 93.62 392 LYS A N 1
ATOM 3038 C CA . LYS A 1 392 ? 9.094 -19.641 -29.109 1 93.62 392 LYS A CA 1
ATOM 3039 C C . LYS A 1 392 ? 9.312 -19.062 -30.5 1 93.62 392 LYS A C 1
ATOM 3041 O O . LYS A 1 392 ? 10.398 -19.188 -31.062 1 93.62 392 LYS A O 1
ATOM 3046 N N . ASN A 1 393 ? 8.336 -18.406 -31.016 1 94.31 393 ASN A N 1
ATOM 3047 C CA . ASN A 1 393 ? 8.414 -17.875 -32.375 1 94.31 393 ASN A CA 1
ATOM 3048 C C . ASN A 1 393 ? 9.391 -16.703 -32.469 1 94.31 393 ASN A C 1
ATOM 3050 O O . ASN A 1 393 ? 9.234 -15.711 -31.766 1 94.31 393 ASN A O 1
ATOM 3054 N N . HIS A 1 394 ? 10.289 -16.812 -33.344 1 94.12 394 HIS A N 1
ATOM 3055 C CA . HIS A 1 394 ? 11.359 -15.82 -33.5 1 94.12 394 HIS A CA 1
ATOM 3056 C C . HIS A 1 394 ? 10.812 -14.484 -34 1 94.12 394 HIS A C 1
ATOM 3058 O O . HIS A 1 394 ? 11.312 -13.43 -33.594 1 94.12 394 HIS A O 1
ATOM 3064 N N . LYS A 1 395 ? 9.875 -14.547 -34.875 1 93.81 395 LYS A N 1
ATOM 3065 C CA . LYS A 1 395 ? 9.281 -13.32 -35.375 1 93.81 395 LYS A CA 1
ATOM 3066 C C . LYS A 1 395 ? 8.594 -12.539 -34.25 1 93.81 395 LYS A C 1
ATOM 3068 O O . LYS A 1 395 ? 8.68 -11.312 -34.219 1 93.81 395 LYS A O 1
ATOM 3073 N N . VAL A 1 396 ? 7.926 -13.266 -33.406 1 93.38 396 VAL A N 1
ATOM 3074 C CA . VAL A 1 396 ? 7.242 -12.648 -32.281 1 93.38 396 VAL A CA 1
ATOM 3075 C C . VAL A 1 396 ? 8.266 -12.031 -31.344 1 93.38 396 VAL A C 1
ATOM 3077 O O . VAL A 1 396 ? 8.07 -10.914 -30.844 1 93.38 396 VAL A O 1
ATOM 3080 N N . GLN A 1 397 ? 9.281 -12.695 -31.094 1 93.75 397 GLN A N 1
ATOM 3081 C CA . GLN A 1 397 ? 10.336 -12.195 -30.219 1 93.75 397 GLN A CA 1
ATOM 3082 C C . GLN A 1 397 ? 10.969 -10.922 -30.766 1 93.75 397 GLN A C 1
ATOM 3084 O O . GLN A 1 397 ? 11.234 -9.984 -30.031 1 93.75 397 GLN A O 1
ATOM 3089 N N . LYS A 1 398 ? 11.148 -10.906 -32.094 1 94.25 398 LYS A N 1
ATOM 3090 C CA . LYS A 1 398 ? 11.719 -9.734 -32.75 1 94.25 398 LYS A CA 1
ATOM 3091 C C . LYS A 1 398 ? 10.758 -8.547 -32.656 1 94.25 398 LYS A C 1
ATOM 3093 O O . LYS A 1 398 ? 11.18 -7.414 -32.406 1 94.25 398 LYS A O 1
ATOM 3098 N N . MET A 1 399 ? 9.57 -8.836 -32.906 1 93.94 399 MET A N 1
ATOM 3099 C CA . MET A 1 399 ? 8.562 -7.773 -32.812 1 93.94 399 MET A CA 1
ATOM 3100 C C . MET A 1 399 ? 8.453 -7.23 -31.406 1 93.94 399 MET A C 1
ATOM 3102 O O . MET A 1 399 ? 8.305 -6.023 -31.203 1 93.94 399 MET A O 1
ATOM 3106 N N . SER A 1 400 ? 8.453 -8.117 -30.469 1 93.31 400 SER A N 1
ATOM 3107 C CA . SER A 1 400 ? 8.383 -7.719 -29.062 1 93.31 400 SER A CA 1
ATOM 3108 C C . SER A 1 400 ? 9.57 -6.84 -28.672 1 93.31 400 SER A C 1
ATOM 3110 O O . SER A 1 400 ? 9.414 -5.883 -27.906 1 93.31 400 SER A O 1
ATOM 3112 N N . LYS A 1 401 ? 10.688 -7.176 -29.172 1 93.56 401 LYS A N 1
ATOM 3113 C CA . LYS A 1 401 ? 11.875 -6.375 -28.922 1 93.56 401 LYS A CA 1
ATOM 3114 C C . LYS A 1 401 ? 11.75 -4.984 -29.547 1 93.56 401 LYS A C 1
ATOM 3116 O O . LYS A 1 401 ? 12.18 -3.994 -28.953 1 93.56 401 LYS A O 1
ATOM 3121 N N . ALA A 1 402 ? 11.18 -4.926 -30.688 1 94.5 402 ALA A N 1
ATOM 3122 C CA . ALA A 1 402 ? 10.977 -3.648 -31.359 1 94.5 402 ALA A CA 1
ATOM 3123 C C . ALA A 1 402 ? 9.992 -2.768 -30.594 1 94.5 402 ALA A C 1
ATOM 3125 O O . ALA A 1 402 ? 10.211 -1.562 -30.453 1 94.5 402 ALA A O 1
ATOM 3126 N N . VAL A 1 403 ? 8.953 -3.381 -30.156 1 94 403 VAL A N 1
ATOM 3127 C CA . VAL A 1 403 ? 7.961 -2.648 -29.375 1 94 403 VAL A CA 1
ATOM 3128 C C . VAL A 1 403 ? 8.578 -2.166 -28.062 1 94 403 VAL A C 1
ATOM 3130 O O . VAL A 1 403 ? 8.305 -1.05 -27.609 1 94 403 VAL A O 1
ATOM 3133 N N . LYS A 1 404 ? 9.312 -3.043 -27.5 1 93.75 404 LYS A N 1
ATOM 3134 C CA . LYS A 1 404 ? 10.016 -2.682 -26.281 1 93.75 404 LYS A CA 1
ATOM 3135 C C . LYS A 1 404 ? 10.875 -1.437 -26.484 1 93.75 404 LYS A C 1
ATOM 3137 O O . LYS A 1 404 ? 10.828 -0.504 -25.672 1 93.75 404 LYS A O 1
ATOM 3142 N N . LYS A 1 405 ? 11.664 -1.411 -27.516 1 93.81 405 LYS A N 1
ATOM 3143 C CA . LYS A 1 405 ? 12.539 -0.28 -27.812 1 93.81 405 LYS A CA 1
ATOM 3144 C C . LYS A 1 405 ? 11.727 0.998 -28.016 1 93.81 405 LYS A C 1
ATOM 3146 O O . LYS A 1 405 ? 12.109 2.064 -27.531 1 93.81 405 LYS A O 1
ATOM 3151 N N . LYS A 1 406 ? 10.688 0.93 -28.656 1 93.94 406 LYS A N 1
ATOM 3152 C CA . LYS A 1 406 ? 9.828 2.086 -28.906 1 93.94 406 LYS A CA 1
ATOM 3153 C C . LYS A 1 406 ? 9.195 2.592 -27.609 1 93.94 406 LYS A C 1
ATOM 3155 O O . LYS A 1 406 ? 9.078 3.803 -27.406 1 93.94 406 LYS A O 1
ATOM 3160 N N . ALA A 1 407 ? 8.773 1.625 -26.812 1 92.56 407 ALA A N 1
ATOM 3161 C CA . ALA A 1 407 ? 8.148 1.982 -25.547 1 92.56 407 ALA A CA 1
ATOM 3162 C C . ALA A 1 407 ? 9.141 2.664 -24.609 1 92.56 407 ALA A C 1
ATOM 3164 O O . ALA A 1 407 ? 8.812 3.646 -23.938 1 92.56 407 ALA A O 1
ATOM 3165 N N . VAL A 1 408 ? 10.297 2.121 -24.578 1 91.81 408 VAL A N 1
ATOM 3166 C CA . VAL A 1 408 ? 11.352 2.715 -23.766 1 91.81 408 VAL A CA 1
ATOM 3167 C C . VAL A 1 408 ? 11.656 4.129 -24.25 1 91.81 408 VAL A C 1
ATOM 3169 O O . VAL A 1 408 ? 11.797 5.055 -23.453 1 91.81 408 VAL A O 1
ATOM 3172 N N . ALA A 1 409 ? 11.695 4.316 -25.531 1 90.5 409 ALA A N 1
ATOM 3173 C CA . ALA A 1 409 ? 11.969 5.625 -26.109 1 90.5 409 ALA A CA 1
ATOM 3174 C C . ALA A 1 409 ? 10.859 6.621 -25.797 1 90.5 409 ALA A C 1
ATOM 3176 O O . ALA A 1 409 ? 11.125 7.797 -25.531 1 90.5 409 ALA A O 1
ATOM 3177 N N . ALA A 1 410 ? 9.711 6.16 -25.734 1 87.19 410 ALA A N 1
ATOM 3178 C CA . ALA A 1 410 ? 8.562 7.02 -25.484 1 87.19 410 ALA A CA 1
ATOM 3179 C C . ALA A 1 410 ? 8.523 7.465 -24.031 1 87.19 410 ALA A C 1
ATOM 3181 O O . ALA A 1 410 ? 8.039 8.555 -23.719 1 87.19 410 ALA A O 1
ATOM 3182 N N . LEU A 1 411 ? 9.047 6.625 -23.203 1 83.88 411 LEU A N 1
ATOM 3183 C CA . LEU A 1 411 ? 8.938 6.891 -21.766 1 83.88 411 LEU A CA 1
ATOM 3184 C C . LEU A 1 411 ? 10.203 7.562 -21.234 1 83.88 411 LEU A C 1
ATOM 3186 O O . LEU A 1 411 ? 10.25 7.988 -20.078 1 83.88 411 LEU A O 1
ATOM 3190 N N . SER A 1 412 ? 11.219 7.488 -21.953 1 80.31 412 SER A N 1
ATOM 3191 C CA . SER A 1 412 ? 12.477 8.094 -21.547 1 80.31 412 SER A CA 1
ATOM 3192 C C . SER A 1 412 ? 12.516 9.586 -21.891 1 80.31 412 SER A C 1
ATOM 3194 O O . SER A 1 412 ? 11.961 10 -22.906 1 80.31 412 SER A O 1
ATOM 3196 N N . MET B 1 1 ? 50.094 8.242 -1.9 1 20.19 1 MET B N 1
ATOM 3197 C CA . MET B 1 1 ? 49.25 8.586 -0.756 1 20.19 1 MET B CA 1
ATOM 3198 C C . MET B 1 1 ? 48.094 9.453 -1.184 1 20.19 1 MET B C 1
ATOM 3200 O O . MET B 1 1 ? 48.25 10.664 -1.38 1 20.19 1 MET B O 1
ATOM 3204 N N . VAL B 1 2 ? 47.312 9.102 -2.139 1 26.56 2 VAL B N 1
ATOM 3205 C CA . VAL B 1 2 ? 46.25 9.914 -2.738 1 26.56 2 VAL B CA 1
ATOM 3206 C C . VAL B 1 2 ? 45.281 10.383 -1.654 1 26.56 2 VAL B C 1
ATOM 3208 O O . VAL B 1 2 ? 44.719 9.562 -0.926 1 26.56 2 VAL B O 1
ATOM 3211 N N . VAL B 1 3 ? 45.531 11.523 -1.067 1 27.02 3 VAL B N 1
ATOM 3212 C CA . VAL B 1 3 ? 44.719 12.234 -0.089 1 27.02 3 VAL B CA 1
ATOM 3213 C C . VAL B 1 3 ? 43.25 12.227 -0.535 1 27.02 3 VAL B C 1
ATOM 3215 O O . VAL B 1 3 ? 42.906 12.734 -1.609 1 27.02 3 VAL B O 1
ATOM 3218 N N . LEU B 1 4 ? 42.531 11.219 -0.379 1 29.8 4 LEU B N 1
ATOM 3219 C CA . LEU B 1 4 ? 41.062 11.211 -0.552 1 29.8 4 LEU B CA 1
ATOM 3220 C C . LEU B 1 4 ? 40.438 12.461 0.062 1 29.8 4 LEU B C 1
ATOM 3222 O O . LEU B 1 4 ? 40.594 12.711 1.259 1 29.8 4 LEU B O 1
ATOM 3226 N N . ALA B 1 5 ? 40.5 13.516 -0.685 1 33.53 5 ALA B N 1
ATOM 3227 C CA . ALA B 1 5 ? 39.938 14.812 -0.298 1 33.53 5 ALA B CA 1
ATOM 3228 C C . ALA B 1 5 ? 38.656 14.648 0.5 1 33.53 5 ALA B C 1
ATOM 3230 O O . ALA B 1 5 ? 37.844 13.773 0.203 1 33.53 5 ALA B O 1
ATOM 3231 N N . ASN B 1 6 ? 38.656 14.875 1.768 1 32.66 6 ASN B N 1
ATOM 3232 C CA . ASN B 1 6 ? 37.562 14.977 2.73 1 32.66 6 ASN B CA 1
ATOM 3233 C C . ASN B 1 6 ? 36.344 15.664 2.123 1 32.66 6 ASN B C 1
ATOM 3235 O O . ASN B 1 6 ? 36.406 16.844 1.772 1 32.66 6 ASN B O 1
ATOM 3239 N N . ALA B 1 7 ? 35.656 15.164 1.238 1 39.66 7 ALA B N 1
ATOM 3240 C CA . ALA B 1 7 ? 34.5 15.836 0.629 1 39.66 7 ALA B CA 1
ATOM 3241 C C . ALA B 1 7 ? 33.812 16.781 1.618 1 39.66 7 ALA B C 1
ATOM 3243 O O . ALA B 1 7 ? 33.406 16.359 2.697 1 39.66 7 ALA B O 1
ATOM 3244 N N . SER B 1 8 ? 34.031 17.969 1.9 1 40.94 8 SER B N 1
ATOM 3245 C CA . SER B 1 8 ? 33.531 19.062 2.727 1 40.94 8 SER B CA 1
ATOM 3246 C C . SER B 1 8 ? 32 19.047 2.793 1 40.94 8 SER B C 1
ATOM 3248 O O . SER B 1 8 ? 31.344 19.094 1.759 1 40.94 8 SER B O 1
ATOM 3250 N N . THR B 1 9 ? 31.25 18.344 3.715 1 55.53 9 THR B N 1
ATOM 3251 C CA . THR B 1 9 ? 29.812 18.312 3.965 1 55.53 9 THR B CA 1
ATOM 3252 C C . THR B 1 9 ? 29.25 19.734 4.012 1 55.53 9 THR B C 1
ATOM 3254 O O . THR B 1 9 ? 29.578 20.516 4.91 1 55.53 9 THR B O 1
ATOM 3257 N N . VAL B 1 10 ? 28.891 20.422 2.979 1 63.22 10 VAL B N 1
ATOM 3258 C CA . VAL B 1 10 ? 28.25 21.734 2.914 1 63.22 10 VAL B CA 1
ATOM 3259 C C . VAL B 1 10 ? 27.094 21.797 3.906 1 63.22 10 VAL B C 1
ATOM 3261 O O . VAL B 1 10 ? 26.266 20.891 3.957 1 63.22 10 VAL B O 1
ATOM 3264 N N . LYS B 1 11 ? 27.297 22.672 4.77 1 73.75 11 LYS B N 1
ATOM 3265 C CA . LYS B 1 11 ? 26.25 22.891 5.762 1 73.75 11 LYS B CA 1
ATOM 3266 C C . LYS B 1 11 ? 24.938 23.281 5.09 1 73.75 11 LYS B C 1
ATOM 3268 O O . LYS B 1 11 ? 24.891 24.219 4.293 1 73.75 11 LYS B O 1
ATOM 3273 N N . LYS B 1 12 ? 23.812 22.641 5.266 1 84.5 12 LYS B N 1
ATOM 3274 C CA . LYS B 1 12 ? 22.5 22.891 4.668 1 84.5 12 LYS B CA 1
ATOM 3275 C C . LYS B 1 12 ? 21.781 24.031 5.371 1 84.5 12 LYS B C 1
ATOM 3277 O O . LYS B 1 12 ? 21.719 24.062 6.602 1 84.5 12 LYS B O 1
ATOM 3282 N N . PRO B 1 13 ? 21.359 24.953 4.648 1 83.44 13 PRO B N 1
ATOM 3283 C CA . PRO B 1 13 ? 20.641 26.078 5.27 1 83.44 13 PRO B CA 1
ATOM 3284 C C . PRO B 1 13 ? 19.344 25.641 5.945 1 83.44 13 PRO B C 1
ATOM 3286 O O . PRO B 1 13 ? 18.703 24.688 5.512 1 83.44 13 PRO B O 1
ATOM 3289 N N . ARG B 1 14 ? 19.016 26.422 6.965 1 82.94 14 ARG B N 1
ATOM 3290 C CA . ARG B 1 14 ? 17.719 26.234 7.602 1 82.94 14 ARG B CA 1
ATOM 3291 C C . ARG B 1 14 ? 16.594 26.797 6.73 1 82.94 14 ARG B C 1
ATOM 3293 O O . ARG B 1 14 ? 16.781 27.766 6 1 82.94 14 ARG B O 1
ATOM 3300 N N . LEU B 1 15 ? 15.469 26.141 6.812 1 86.25 15 LEU B N 1
ATOM 3301 C CA . LEU B 1 15 ? 14.297 26.547 6.047 1 86.25 15 LEU B CA 1
ATOM 3302 C C . LEU B 1 15 ? 13.172 27 6.98 1 86.25 15 LEU B C 1
ATOM 3304 O O . LEU B 1 15 ? 12.156 26.297 7.109 1 86.25 15 LEU B O 1
ATOM 3308 N N . PRO B 1 16 ? 13.219 28.172 7.527 1 83.75 16 PRO B N 1
ATOM 3309 C CA . PRO B 1 16 ? 12.273 28.609 8.547 1 83.75 16 PRO B CA 1
ATOM 3310 C C . PRO B 1 16 ? 10.836 28.703 8.023 1 83.75 16 PRO B C 1
ATOM 3312 O O . PRO B 1 16 ? 9.883 28.5 8.781 1 83.75 16 PRO B O 1
ATOM 3315 N N . ALA B 1 17 ? 10.688 29 6.77 1 83.06 17 ALA B N 1
ATOM 3316 C CA . ALA B 1 17 ? 9.352 29.125 6.188 1 83.06 17 ALA B CA 1
ATOM 3317 C C . ALA B 1 17 ? 8.586 27.812 6.293 1 83.06 17 ALA B C 1
ATOM 3319 O O . ALA B 1 17 ? 7.367 27.812 6.48 1 83.06 17 ALA B O 1
ATOM 3320 N N . LEU B 1 18 ? 9.289 26.719 6.172 1 84.31 18 LEU B N 1
ATOM 3321 C CA . LEU B 1 18 ? 8.633 25.422 6.262 1 84.31 18 LEU B CA 1
ATOM 3322 C C . LEU B 1 18 ? 8.203 25.125 7.695 1 84.31 18 LEU B C 1
ATOM 3324 O O . LEU B 1 18 ? 7.219 24.406 7.918 1 84.31 18 LEU B O 1
ATOM 3328 N N . ASP B 1 19 ? 8.805 25.734 8.617 1 86.25 19 ASP B N 1
ATOM 3329 C CA . ASP B 1 19 ? 8.406 25.594 10.016 1 86.25 19 ASP B CA 1
ATOM 3330 C C . ASP B 1 19 ? 7.098 26.344 10.289 1 86.25 19 ASP B C 1
ATOM 3332 O O . ASP B 1 19 ? 6.191 25.797 10.922 1 86.25 19 ASP B O 1
ATOM 3336 N N . SER B 1 20 ? 7.051 27.531 9.836 1 91.31 20 SER B N 1
ATOM 3337 C CA . SER B 1 20 ? 5.863 28.344 10.062 1 91.31 20 SER B CA 1
ATOM 3338 C C . SER B 1 20 ? 4.641 27.75 9.383 1 91.31 20 SER B C 1
ATOM 3340 O O . SER B 1 20 ? 3.518 27.875 9.875 1 91.31 20 SER B O 1
ATOM 3342 N N . ILE B 1 21 ? 4.871 27.047 8.297 1 92.06 21 ILE B N 1
ATOM 3343 C CA . ILE B 1 21 ? 3.76 26.469 7.539 1 92.06 21 ILE B CA 1
ATOM 3344 C C . ILE B 1 21 ? 3.09 25.375 8.359 1 92.06 21 ILE B C 1
ATOM 3346 O O . ILE B 1 21 ? 1.882 25.156 8.242 1 92.06 21 ILE B O 1
ATOM 3350 N N . ARG B 1 22 ? 3.828 24.688 9.164 1 94.81 22 ARG B N 1
ATOM 3351 C CA . ARG B 1 22 ? 3.266 23.656 10.023 1 94.81 22 ARG B CA 1
ATOM 3352 C C . ARG B 1 22 ? 2.174 24.219 10.922 1 94.81 22 ARG B C 1
ATOM 3354 O O . ARG B 1 22 ? 1.169 23.562 11.18 1 94.81 22 ARG B O 1
ATOM 3361 N N . PHE B 1 23 ? 2.402 25.438 11.391 1 95.81 23 PHE B N 1
ATOM 3362 C CA . PHE B 1 23 ? 1.413 26.078 12.25 1 95.81 23 PHE B CA 1
ATOM 3363 C C . PHE B 1 23 ? 0.108 26.312 11.5 1 95.81 23 PHE B C 1
ATOM 3365 O O . PHE B 1 23 ? -0.972 26 12.008 1 95.81 23 PHE B O 1
ATOM 3372 N N . PHE B 1 24 ? 0.203 26.828 10.289 1 95.75 24 PHE B N 1
ATOM 3373 C CA . PHE B 1 24 ? -1 27.125 9.523 1 95.75 24 PHE B CA 1
ATOM 3374 C C . PHE B 1 24 ? -1.762 25.844 9.195 1 95.75 24 PHE B C 1
ATOM 3376 O O . PHE B 1 24 ? -2.994 25.828 9.25 1 95.75 24 PHE B O 1
ATOM 3383 N N . LEU B 1 25 ? -1.048 24.812 8.875 1 97 25 LEU B N 1
ATOM 3384 C CA . LEU B 1 25 ? -1.675 23.531 8.562 1 97 25 LEU B CA 1
ATOM 3385 C C . LEU B 1 25 ? -2.383 22.969 9.781 1 97 25 LEU B C 1
ATOM 3387 O O . LEU B 1 25 ? -3.549 22.562 9.703 1 97 25 LEU B O 1
ATOM 3391 N N . ILE B 1 26 ? -1.724 22.984 10.93 1 97.38 26 ILE B N 1
ATOM 3392 C CA . ILE B 1 26 ? -2.303 22.359 12.109 1 97.38 26 ILE B CA 1
ATOM 3393 C C . ILE B 1 26 ? -3.422 23.234 12.664 1 97.38 26 ILE B C 1
ATOM 3395 O O . ILE B 1 26 ? -4.418 22.734 13.188 1 97.38 26 ILE B O 1
ATOM 3399 N N . ALA B 1 27 ? -3.24 24.562 12.555 1 97.12 27 ALA B N 1
ATOM 3400 C CA . ALA B 1 27 ? -4.32 25.453 12.969 1 97.12 27 ALA B CA 1
ATOM 3401 C C . ALA B 1 27 ? -5.586 25.188 12.156 1 97.12 27 ALA B C 1
ATOM 3403 O O . ALA B 1 27 ? -6.684 25.125 12.711 1 97.12 27 ALA B O 1
ATOM 3404 N N . TYR B 1 28 ? -5.41 25.047 10.852 1 97.44 28 TYR B N 1
ATOM 3405 C CA . TYR B 1 28 ? -6.539 24.734 9.984 1 97.44 28 TYR B CA 1
ATOM 3406 C C . TYR B 1 28 ? -7.191 23.422 10.383 1 97.44 28 TYR B C 1
ATOM 3408 O O . TYR B 1 28 ? -8.414 23.344 10.539 1 97.44 28 TYR B O 1
ATOM 3416 N N . ILE B 1 29 ? -6.434 22.422 10.594 1 97.31 29 ILE B N 1
ATOM 3417 C CA . ILE B 1 29 ? -6.926 21.078 10.891 1 97.31 29 ILE B CA 1
ATOM 3418 C C . ILE B 1 29 ? -7.551 21.062 12.289 1 97.31 29 ILE B C 1
ATOM 3420 O O . ILE B 1 29 ? -8.641 20.516 12.477 1 97.31 29 ILE B O 1
ATOM 3424 N N . GLY B 1 30 ? -6.867 21.688 13.266 1 97.25 30 GLY B N 1
ATOM 3425 C CA . GLY B 1 30 ? -7.379 21.719 14.625 1 97.25 30 GLY B CA 1
ATOM 3426 C C . GLY B 1 30 ? -8.727 22.406 14.734 1 97.25 30 GLY B C 1
ATOM 3427 O O . GLY B 1 30 ? -9.625 21.906 15.414 1 97.25 30 GLY B O 1
ATOM 3428 N N . VAL B 1 31 ? -8.836 23.516 14.062 1 96.94 31 VAL B N 1
ATOM 3429 C CA . VAL B 1 31 ? -10.109 24.234 14.047 1 96.94 31 VAL B CA 1
ATOM 3430 C C . VAL B 1 31 ? -11.156 23.422 13.305 1 96.94 31 VAL B C 1
ATOM 3432 O O . VAL B 1 31 ? -12.305 23.312 13.742 1 96.94 31 VAL B O 1
ATOM 3435 N N . GLY B 1 32 ? -10.781 22.859 12.25 1 96.12 32 GLY B N 1
ATOM 3436 C CA . GLY B 1 32 ? -11.688 22.078 11.414 1 96.12 32 GLY B CA 1
ATOM 3437 C C . GLY B 1 32 ? -12.312 20.906 12.141 1 96.12 32 GLY B C 1
ATOM 3438 O O . GLY B 1 32 ? -13.477 20.562 11.906 1 96.12 32 GLY B O 1
ATOM 3439 N N . HIS B 1 33 ? -11.625 20.266 13.008 1 95.56 33 HIS B N 1
ATOM 3440 C CA . HIS B 1 33 ? -12.125 19.094 13.734 1 95.56 33 HIS B CA 1
ATOM 3441 C C . HIS B 1 33 ? -13.289 19.469 14.641 1 95.56 33 HIS B C 1
ATOM 3443 O O . HIS B 1 33 ? -14.156 18.641 14.914 1 95.56 33 HIS B O 1
ATOM 3449 N N . PHE B 1 34 ? -13.344 20.719 15.078 1 95.62 34 PHE B N 1
ATOM 3450 C CA . PHE B 1 34 ? -14.352 21.094 16.062 1 95.62 34 PHE B CA 1
ATOM 3451 C C . PHE B 1 34 ? -15.18 22.281 15.586 1 95.62 34 PHE B C 1
ATOM 3453 O O . PHE B 1 34 ? -15.93 22.875 16.359 1 95.62 34 PHE B O 1
ATOM 3460 N N . ILE B 1 35 ? -15.039 22.594 14.328 1 95 35 ILE B N 1
ATOM 3461 C CA . ILE B 1 35 ? -15.695 23.781 13.812 1 95 35 ILE B CA 1
ATOM 3462 C C . ILE B 1 35 ? -17.203 23.625 13.922 1 95 35 ILE B C 1
ATOM 3464 O O . ILE B 1 35 ? -17.922 24.609 14.156 1 95 35 ILE B O 1
ATOM 3468 N N . ALA B 1 36 ? -17.703 22.438 13.82 1 93 36 ALA B N 1
ATOM 3469 C CA . ALA B 1 36 ? -19.141 22.172 13.906 1 93 36 ALA B CA 1
ATOM 3470 C C . ALA B 1 36 ? -19.672 22.5 15.305 1 93 36 ALA B C 1
ATOM 3472 O O . ALA B 1 36 ? -20.875 22.688 15.484 1 93 36 ALA B O 1
ATOM 3473 N N . CYS B 1 37 ? -18.797 22.516 16.297 1 93.88 37 CYS B N 1
ATOM 3474 C CA . CYS B 1 37 ? -19.172 22.875 17.656 1 93.88 37 CYS B CA 1
ATOM 3475 C C . CYS B 1 37 ? -19.281 24.391 17.812 1 93.88 37 CYS B C 1
ATOM 3477 O O . CYS B 1 37 ? -19.875 24.875 18.781 1 93.88 37 CYS B O 1
ATOM 3479 N N . ALA B 1 38 ? -18.703 25.094 16.922 1 94.75 38 ALA B N 1
ATOM 3480 C CA . ALA B 1 38 ? -18.641 26.547 17 1 94.75 38 ALA B CA 1
ATOM 3481 C C . ALA B 1 38 ? -19.719 27.188 16.156 1 94.75 38 ALA B C 1
ATOM 3483 O O . ALA B 1 38 ? -20.156 28.312 16.438 1 94.75 38 ALA B O 1
ATOM 3484 N N . THR B 1 39 ? -20.078 26.5 15.055 1 94.38 39 THR B N 1
ATOM 3485 C CA . THR B 1 39 ? -20.984 27.141 14.117 1 94.38 39 THR B CA 1
ATOM 3486 C C . THR B 1 39 ? -21.781 26.094 13.336 1 94.38 39 THR B C 1
ATOM 3488 O O . THR B 1 39 ? -21.391 24.922 13.281 1 94.38 39 THR B O 1
ATOM 3491 N N . LYS B 1 40 ? -22.938 26.531 12.797 1 92.81 40 LYS B N 1
ATOM 3492 C CA . LYS B 1 40 ? -23.734 25.703 11.898 1 92.81 40 LYS B CA 1
ATOM 3493 C C . LYS B 1 40 ? -23.781 26.297 10.492 1 92.81 40 LYS B C 1
ATOM 3495 O O . LYS B 1 40 ? -24.469 25.781 9.609 1 92.81 40 LYS B O 1
ATOM 3500 N N . ASN B 1 41 ? -22.969 27.344 10.344 1 94.75 41 ASN B N 1
ATOM 3501 C CA . ASN B 1 41 ? -22.906 27.984 9.031 1 94.75 41 ASN B CA 1
ATOM 3502 C C . ASN B 1 41 ? -22.328 27.047 7.98 1 94.75 41 ASN B C 1
ATOM 3504 O O . ASN B 1 41 ? -21.219 26.547 8.133 1 94.75 41 ASN B O 1
ATOM 3508 N N . SER B 1 42 ? -23.094 26.859 6.922 1 93.06 42 SER B N 1
ATOM 3509 C CA . SER B 1 42 ? -22.734 25.859 5.91 1 93.06 42 SER B CA 1
ATOM 3510 C C . SER B 1 42 ? -21.422 26.219 5.227 1 93.06 42 SER B C 1
ATOM 3512 O O . SER B 1 42 ? -20.609 25.344 4.926 1 93.06 42 SER B O 1
ATOM 3514 N N . LEU B 1 43 ? -21.219 27.453 4.953 1 94.81 43 LEU B N 1
ATOM 3515 C CA . LEU B 1 43 ? -20 27.875 4.281 1 94.81 43 LEU B CA 1
ATOM 3516 C C . LEU B 1 43 ? -18.781 27.672 5.184 1 94.81 43 LEU B C 1
ATOM 3518 O O . LEU B 1 43 ? -17.734 27.203 4.723 1 94.81 43 LEU B O 1
ATOM 3522 N N . ALA B 1 44 ? -18.906 28.062 6.438 1 95.19 44 ALA B N 1
ATOM 3523 C CA . ALA B 1 44 ? -17.812 27.875 7.387 1 95.19 44 ALA B CA 1
ATOM 3524 C C . ALA B 1 44 ? -17.484 26.391 7.539 1 95.19 44 ALA B C 1
ATOM 3526 O O . ALA B 1 44 ? -16.312 26.016 7.59 1 95.19 44 ALA B O 1
ATOM 3527 N N . LEU B 1 45 ? -18.516 25.625 7.574 1 94.88 45 LEU B N 1
ATOM 3528 C CA . LEU B 1 45 ? -18.328 24.188 7.699 1 94.88 45 LEU B CA 1
ATOM 3529 C C . LEU B 1 45 ? -17.641 23.625 6.465 1 94.88 45 LEU B C 1
ATOM 3531 O O . LEU B 1 45 ? -16.688 22.844 6.586 1 94.88 45 LEU B O 1
ATOM 3535 N N . ALA B 1 46 ? -18.047 24.078 5.285 1 95 46 ALA B N 1
ATOM 3536 C CA . ALA B 1 46 ? -17.453 23.594 4.035 1 95 46 ALA B CA 1
ATOM 3537 C C . ALA B 1 46 ? -16.016 24.078 3.895 1 95 46 ALA B C 1
ATOM 3539 O O . ALA B 1 46 ? -15.156 23.344 3.398 1 95 46 ALA B O 1
ATOM 3540 N N . ALA B 1 47 ? -15.797 25.25 4.336 1 96.12 47 ALA B N 1
ATOM 3541 C CA . ALA B 1 47 ? -14.477 25.859 4.168 1 96.12 47 ALA B CA 1
ATOM 3542 C C . ALA B 1 47 ? -13.469 25.266 5.141 1 96.12 47 ALA B C 1
ATOM 3544 O O . ALA B 1 47 ? -12.312 25.031 4.773 1 96.12 47 ALA B O 1
ATOM 3545 N N . LEU B 1 48 ? -13.883 25 6.348 1 95.88 48 LEU B N 1
ATOM 3546 C CA . LEU B 1 48 ? -12.945 24.609 7.391 1 95.88 48 LEU B CA 1
ATOM 3547 C C . LEU B 1 48 ? -13 23.109 7.629 1 95.88 48 LEU B C 1
ATOM 3549 O O . LEU B 1 48 ? -12.125 22.547 8.297 1 95.88 48 LEU B O 1
ATOM 3553 N N . GLY B 1 49 ? -13.969 22.453 6.992 1 93.94 49 GLY B N 1
ATOM 3554 C CA . GLY B 1 49 ? -14.148 21.031 7.223 1 93.94 49 GLY B CA 1
ATOM 3555 C C . GLY B 1 49 ? -13.344 20.156 6.281 1 93.94 49 GLY B C 1
ATOM 3556 O O . GLY B 1 49 ? -13.5 18.938 6.266 1 93.94 49 GLY B O 1
ATOM 3557 N N . GLN B 1 50 ? -12.406 20.688 5.508 1 95.81 50 GLN B N 1
ATOM 3558 C CA . GLN B 1 50 ? -11.617 19.938 4.543 1 95.81 50 GLN B CA 1
ATOM 3559 C C . GLN B 1 50 ? -10.297 19.469 5.156 1 95.81 50 GLN B C 1
ATOM 3561 O O . GLN B 1 50 ? -9.234 19.625 4.547 1 95.81 50 GLN B O 1
ATOM 3566 N N . VAL B 1 51 ? -10.359 18.906 6.359 1 95.44 51 VAL B N 1
ATOM 3567 C CA . VAL B 1 51 ? -9.188 18.562 7.152 1 95.44 51 VAL B CA 1
ATOM 3568 C C . VAL B 1 51 ? -8.438 17.406 6.477 1 95.44 51 VAL B C 1
ATOM 3570 O O . VAL B 1 51 ? -7.203 17.391 6.465 1 95.44 51 VAL B O 1
ATOM 3573 N N . ASN B 1 52 ? -9.164 16.438 5.902 1 93.62 52 ASN B N 1
ATOM 3574 C CA . ASN B 1 52 ? -8.539 15.289 5.254 1 93.62 52 ASN B CA 1
ATOM 3575 C C . ASN B 1 52 ? -7.723 15.703 4.039 1 93.62 52 ASN B C 1
ATOM 3577 O O . ASN B 1 52 ? -6.758 15.031 3.674 1 93.62 52 ASN B O 1
ATOM 3581 N N . VAL B 1 53 ? -8.109 16.766 3.418 1 96.5 53 VAL B N 1
ATOM 3582 C CA . VAL B 1 53 ? -7.406 17.281 2.244 1 96.5 53 VAL B CA 1
ATOM 3583 C C . VAL B 1 53 ? -6.059 17.859 2.662 1 96.5 53 VAL B C 1
ATOM 3585 O O . VAL B 1 53 ? -5.023 17.547 2.072 1 96.5 53 VAL B O 1
ATOM 3588 N N . VAL B 1 54 ? -6.043 18.547 3.721 1 97.56 54 VAL B N 1
ATOM 3589 C CA . VAL B 1 54 ? -4.895 19.344 4.133 1 97.56 54 VAL B CA 1
ATOM 3590 C C . VAL B 1 54 ? -3.871 18.453 4.832 1 97.56 54 VAL B C 1
ATOM 3592 O O . VAL B 1 54 ? -2.672 18.734 4.809 1 97.56 54 VAL B O 1
ATOM 3595 N N . VAL B 1 55 ? -4.266 17.375 5.359 1 96.94 55 VAL B N 1
ATOM 3596 C CA . VAL B 1 55 ? -3.387 16.484 6.109 1 96.94 55 VAL B CA 1
ATOM 3597 C C . VAL B 1 55 ? -2.283 15.953 5.195 1 96.94 55 VAL B C 1
ATOM 3599 O O . VAL B 1 55 ? -1.158 15.719 5.645 1 96.94 55 VAL B O 1
ATOM 3602 N N . GLY B 1 56 ? -2.58 15.82 3.918 1 97.44 56 GLY B N 1
ATOM 3603 C CA . GLY B 1 56 ? -1.588 15.359 2.961 1 97.44 56 GLY B CA 1
ATOM 3604 C C . GLY B 1 56 ? -0.319 16.188 2.967 1 97.44 56 GLY B C 1
ATOM 3605 O O . GLY B 1 56 ? 0.771 15.672 2.713 1 97.44 56 GLY B O 1
ATOM 3606 N N . ALA B 1 57 ? -0.462 17.453 3.287 1 97.81 57 ALA B N 1
ATOM 3607 C CA . ALA B 1 57 ? 0.684 18.359 3.312 1 97.81 57 ALA B CA 1
ATOM 3608 C C . ALA B 1 57 ? 1.675 17.953 4.402 1 97.81 57 ALA B C 1
ATOM 3610 O O . ALA B 1 57 ? 2.887 18.094 4.227 1 97.81 57 ALA B O 1
ATOM 3611 N N . PHE B 1 58 ? 1.189 17.438 5.484 1 97.56 58 PHE B N 1
ATOM 3612 C CA . PHE B 1 58 ? 2.07 17.031 6.566 1 97.56 58 PHE B CA 1
ATOM 3613 C C . PHE B 1 58 ? 2.885 15.805 6.16 1 97.56 58 PHE B C 1
ATOM 3615 O O . PHE B 1 58 ? 4.051 15.672 6.543 1 97.56 58 PHE B O 1
ATOM 3622 N N . PHE B 1 59 ? 2.299 14.898 5.422 1 98.19 59 PHE B N 1
ATOM 3623 C CA . PHE B 1 59 ? 3.055 13.75 4.93 1 98.19 59 PHE B CA 1
ATOM 3624 C C . PHE B 1 59 ? 4.145 14.195 3.963 1 98.19 59 PHE B C 1
ATOM 3626 O O . PHE B 1 59 ? 5.289 13.742 4.055 1 98.19 59 PHE B O 1
ATOM 3633 N N . VAL B 1 60 ? 3.766 15.109 3.096 1 98.25 60 VAL B N 1
ATOM 3634 C CA . VAL B 1 60 ? 4.73 15.641 2.139 1 98.25 60 VAL B CA 1
ATOM 3635 C C . VAL B 1 60 ? 5.883 16.312 2.883 1 98.25 60 VAL B C 1
ATOM 3637 O O . VAL B 1 60 ? 7.051 16.078 2.566 1 98.25 60 VAL B O 1
ATOM 3640 N N . LEU B 1 61 ? 5.543 17.109 3.816 1 97.12 61 LEU B N 1
ATOM 3641 C CA . LEU B 1 61 ? 6.559 17.812 4.59 1 97.12 61 LEU B CA 1
ATOM 3642 C C . LEU B 1 61 ? 7.484 16.828 5.297 1 97.12 61 LEU B C 1
ATOM 3644 O O . LEU B 1 61 ? 8.695 17.047 5.383 1 97.12 61 LEU B O 1
ATOM 3648 N N . SER B 1 62 ? 6.941 15.758 5.82 1 96.88 62 SER B N 1
ATOM 3649 C CA . SER B 1 62 ? 7.738 14.75 6.516 1 96.88 62 SER B CA 1
ATOM 3650 C C . SER B 1 62 ? 8.734 14.086 5.57 1 96.88 62 SER B C 1
ATOM 3652 O O . SER B 1 62 ? 9.883 13.859 5.941 1 96.88 62 SER B O 1
ATOM 3654 N N . GLY B 1 63 ? 8.258 13.773 4.367 1 97.62 63 GLY B N 1
ATOM 3655 C CA . GLY B 1 63 ? 9.172 13.234 3.373 1 97.62 63 GLY B CA 1
ATOM 3656 C C . GLY B 1 63 ? 10.234 14.227 2.939 1 97.62 63 GLY B C 1
ATOM 3657 O O . GLY B 1 63 ? 11.391 13.859 2.734 1 97.62 63 GLY B O 1
ATOM 3658 N N . TYR B 1 64 ? 9.828 15.477 2.82 1 97.5 64 TYR B N 1
ATOM 3659 C CA . TYR B 1 64 ? 10.727 16.562 2.447 1 97.5 64 TYR B CA 1
ATOM 3660 C C . TYR B 1 64 ? 11.883 16.672 3.438 1 97.5 64 TYR B C 1
ATOM 3662 O O . TYR B 1 64 ? 13.047 16.719 3.041 1 97.5 64 TYR B O 1
ATOM 3670 N N . VAL B 1 65 ? 11.547 16.656 4.664 1 94.5 65 VAL B N 1
ATOM 3671 C CA . VAL B 1 65 ? 12.547 16.797 5.723 1 94.5 65 VAL B CA 1
ATOM 3672 C C . VAL B 1 65 ? 13.422 15.555 5.781 1 94.5 65 VAL B C 1
ATOM 3674 O O . VAL B 1 65 ? 14.633 15.648 5.969 1 94.5 65 VAL B O 1
ATOM 3677 N N . ALA B 1 66 ? 12.812 14.398 5.594 1 95 66 ALA B N 1
ATOM 3678 C CA . ALA B 1 66 ? 13.578 13.156 5.613 1 95 66 ALA B CA 1
ATOM 3679 C C . ALA B 1 66 ? 14.648 13.148 4.523 1 95 66 ALA B C 1
ATOM 3681 O O . ALA B 1 66 ? 15.797 12.805 4.781 1 95 66 ALA B O 1
ATOM 3682 N N . ALA B 1 67 ? 14.266 13.547 3.385 1 96.5 67 ALA B N 1
ATOM 3683 C CA . ALA B 1 67 ? 15.219 13.594 2.281 1 96.5 67 ALA B CA 1
ATOM 3684 C C . ALA B 1 67 ? 16.266 14.68 2.508 1 96.5 67 ALA B C 1
ATOM 3686 O O . ALA B 1 67 ? 17.453 14.453 2.305 1 96.5 67 ALA B O 1
ATOM 3687 N N . TYR B 1 68 ? 15.852 15.812 2.965 1 94.81 68 TYR B N 1
ATOM 3688 C CA . TYR B 1 68 ? 16.734 16.953 3.162 1 94.81 68 TYR B CA 1
ATOM 3689 C C . TYR B 1 68 ? 17.812 16.625 4.18 1 94.81 68 TYR B C 1
ATOM 3691 O O . TYR B 1 68 ? 18.969 17.047 4.023 1 94.81 68 TYR B O 1
ATOM 3699 N N . THR B 1 69 ? 17.484 15.812 5.141 1 92.69 69 THR B N 1
ATOM 3700 C CA . THR B 1 69 ? 18.406 15.586 6.246 1 92.69 69 THR B CA 1
ATOM 3701 C C . THR B 1 69 ? 19.266 14.352 5.992 1 92.69 69 THR B C 1
ATOM 3703 O O . THR B 1 69 ? 20.281 14.141 6.66 1 92.69 69 THR B O 1
ATOM 3706 N N . THR B 1 70 ? 18.875 13.531 5.008 1 93.75 70 THR B N 1
ATOM 3707 C CA . THR B 1 70 ? 19.578 12.258 4.902 1 93.75 70 THR B CA 1
ATOM 3708 C C . THR B 1 70 ? 20.234 12.109 3.533 1 93.75 70 THR B C 1
ATOM 3710 O O . THR B 1 70 ? 20.812 11.062 3.225 1 93.75 70 THR B O 1
ATOM 3713 N N . THR B 1 71 ? 20.109 13.062 2.719 1 93.75 71 THR B N 1
ATOM 3714 C CA . THR B 1 71 ? 20.766 13.023 1.415 1 93.75 71 THR B CA 1
ATOM 3715 C C . THR B 1 71 ? 21.656 14.25 1.222 1 93.75 71 THR B C 1
ATOM 3717 O O . THR B 1 71 ? 21.531 15.234 1.952 1 93.75 71 THR B O 1
ATOM 3720 N N . ALA B 1 72 ? 22.578 14.203 0.256 1 92.81 72 ALA B N 1
ATOM 3721 C CA . ALA B 1 72 ? 23.625 15.219 0.094 1 92.81 72 ALA B CA 1
ATOM 3722 C C . ALA B 1 72 ? 23.125 16.375 -0.769 1 92.81 72 ALA B C 1
ATOM 3724 O O . ALA B 1 72 ? 22.328 16.172 -1.696 1 92.81 72 ALA B O 1
ATOM 3725 N N . LEU B 1 73 ? 23.594 17.547 -0.436 1 92.38 73 LEU B N 1
ATOM 3726 C CA . LEU B 1 73 ? 23.328 18.734 -1.227 1 92.38 73 LEU B CA 1
ATOM 3727 C C . LEU B 1 73 ? 24.328 18.875 -2.373 1 92.38 73 LEU B C 1
ATOM 3729 O O . LEU B 1 73 ? 25.531 18.734 -2.168 1 92.38 73 LEU B O 1
ATOM 3733 N N . GLY B 1 74 ? 23.797 19.016 -3.518 1 92.06 74 GLY B N 1
ATOM 3734 C CA . GLY B 1 74 ? 24.656 19.281 -4.66 1 92.06 74 GLY B CA 1
ATOM 3735 C C . GLY B 1 74 ? 25.328 18.031 -5.207 1 92.06 74 GLY B C 1
ATOM 3736 O O . GLY B 1 74 ? 26.328 18.125 -5.926 1 92.06 74 GLY B O 1
ATOM 3737 N N . SER B 1 75 ? 24.859 16.922 -4.754 1 93.06 75 SER B N 1
ATOM 3738 C CA . SER B 1 75 ? 25.406 15.656 -5.234 1 93.06 75 SER B CA 1
ATOM 3739 C C . SER B 1 75 ? 24.328 14.578 -5.281 1 93.06 75 SER B C 1
ATOM 3741 O O . SER B 1 75 ? 23.234 14.758 -4.762 1 93.06 75 SER B O 1
ATOM 3743 N N . TYR B 1 76 ? 24.641 13.477 -5.934 1 93 76 TYR B N 1
ATOM 3744 C CA . TYR B 1 76 ? 23.688 12.383 -6.125 1 93 76 TYR B CA 1
ATOM 3745 C C . TYR B 1 76 ? 23.984 11.227 -5.168 1 93 76 TYR B C 1
ATOM 3747 O O . TYR B 1 76 ? 24.188 10.094 -5.602 1 93 76 TYR B O 1
ATOM 3755 N N . GLU B 1 77 ? 24.016 11.555 -3.906 1 91.88 77 GLU B N 1
ATOM 3756 C CA . GLU B 1 77 ? 24.406 10.57 -2.9 1 91.88 77 GLU B CA 1
ATOM 3757 C C . GLU B 1 77 ? 23.516 10.656 -1.668 1 91.88 77 GLU B C 1
ATOM 3759 O O . GLU B 1 77 ? 23.047 11.742 -1.308 1 91.88 77 GLU B O 1
ATOM 3764 N N . ALA B 1 78 ? 23.328 9.516 -1.119 1 91.44 78 ALA B N 1
ATOM 3765 C CA . ALA B 1 78 ? 22.688 9.445 0.191 1 91.44 78 ALA B CA 1
ATOM 3766 C C . ALA B 1 78 ? 23.719 9.438 1.311 1 91.44 78 ALA B C 1
ATOM 3768 O O . ALA B 1 78 ? 24.844 8.961 1.122 1 91.44 78 ALA B O 1
ATOM 3769 N N . GLU B 1 79 ? 23.375 10.008 2.365 1 90.81 79 GLU B N 1
ATOM 3770 C CA . GLU B 1 79 ? 24.203 9.891 3.559 1 90.81 79 GLU B CA 1
ATOM 3771 C C . GLU B 1 79 ? 23.922 8.594 4.309 1 90.81 79 GLU B C 1
ATOM 3773 O O . GLU B 1 79 ? 23.141 8.586 5.273 1 90.81 79 GLU B O 1
ATOM 3778 N N . MET B 1 80 ? 24.594 7.598 3.965 1 83.94 80 MET B N 1
ATOM 3779 C CA . MET B 1 80 ? 24.25 6.246 4.406 1 83.94 80 MET B CA 1
ATOM 3780 C C . MET B 1 80 ? 24.453 6.098 5.91 1 83.94 80 MET B C 1
ATOM 3782 O O . MET B 1 80 ? 23.812 5.273 6.551 1 83.94 80 MET B O 1
ATOM 3786 N N . SER B 1 81 ? 25.344 6.863 6.477 1 81.38 81 SER B N 1
ATOM 3787 C CA . SER B 1 81 ? 25.531 6.852 7.926 1 81.38 81 SER B CA 1
ATOM 3788 C C . SER B 1 81 ? 24.234 7.219 8.656 1 81.38 81 SER B C 1
ATOM 3790 O O . SER B 1 81 ? 24.031 6.809 9.797 1 81.38 81 SER B O 1
ATOM 3792 N N . ARG B 1 82 ? 23.359 7.832 7.934 1 85.69 82 ARG B N 1
ATOM 3793 C CA . ARG B 1 82 ? 22.125 8.312 8.539 1 85.69 82 ARG B CA 1
ATOM 3794 C C . ARG B 1 82 ? 20.922 7.586 7.965 1 85.69 82 ARG B C 1
ATOM 3796 O O . ARG B 1 82 ? 19.781 7.867 8.344 1 85.69 82 ARG B O 1
ATOM 3803 N N . LEU B 1 83 ? 21.203 6.734 7.043 1 87.88 83 LEU B N 1
ATOM 3804 C CA . LEU B 1 83 ? 20.078 6.172 6.316 1 87.88 83 LEU B CA 1
ATOM 3805 C C . LEU B 1 83 ? 20.188 4.652 6.219 1 87.88 83 LEU B C 1
ATOM 3807 O O . LEU B 1 83 ? 19.359 4.004 5.574 1 87.88 83 LEU B O 1
ATOM 3811 N N . ARG B 1 84 ? 21.016 4.031 6.891 1 82 84 ARG B N 1
ATOM 3812 C CA . ARG B 1 84 ? 21.141 2.578 6.832 1 82 84 ARG B CA 1
ATOM 3813 C C . ARG B 1 84 ? 19.906 1.903 7.422 1 82 84 ARG B C 1
ATOM 3815 O O . ARG B 1 84 ? 19.406 2.311 8.477 1 82 84 ARG B O 1
ATOM 3822 N N . PRO B 1 85 ? 19.375 0.961 6.652 1 81.12 85 PRO B N 1
ATOM 3823 C CA . PRO B 1 85 ? 18.234 0.237 7.219 1 81.12 85 PRO B CA 1
ATOM 3824 C C . PRO B 1 85 ? 18.594 -0.516 8.5 1 81.12 85 PRO B C 1
ATOM 3826 O O . PRO B 1 85 ? 19.328 -1.51 8.453 1 81.12 85 PRO B O 1
ATOM 3829 N N . SER B 1 86 ? 18.219 0.015 9.641 1 83.5 86 SER B N 1
ATOM 3830 C CA . SER B 1 86 ? 18.516 -0.527 10.961 1 83.5 86 SER B CA 1
ATOM 3831 C C . SER B 1 86 ? 17.469 -0.12 11.984 1 83.5 86 SER B C 1
ATOM 3833 O O . SER B 1 86 ? 16.719 0.832 11.758 1 83.5 86 SER B O 1
ATOM 3835 N N . PRO B 1 87 ? 17.359 -0.89 12.961 1 87.44 87 PRO B N 1
ATOM 3836 C CA . PRO B 1 87 ? 16.484 -0.464 14.047 1 87.44 87 PRO B CA 1
ATOM 3837 C C . PRO B 1 87 ? 16.844 0.917 14.594 1 87.44 87 PRO B C 1
ATOM 3839 O O . PRO B 1 87 ? 15.953 1.665 15.016 1 87.44 87 PRO B O 1
ATOM 3842 N N . GLN B 1 88 ? 18.078 1.227 14.477 1 89.94 88 GLN B N 1
ATOM 3843 C CA . GLN B 1 88 ? 18.531 2.531 14.961 1 89.94 88 GLN B CA 1
ATOM 3844 C C . GLN B 1 88 ? 17.844 3.66 14.188 1 89.94 88 GLN B C 1
ATOM 3846 O O . GLN B 1 88 ? 17.422 4.652 14.781 1 89.94 88 GLN B O 1
ATOM 3851 N N . TYR B 1 89 ? 17.766 3.508 12.969 1 90.75 89 TYR B N 1
ATOM 3852 C CA . TYR B 1 89 ? 17.141 4.551 12.164 1 90.75 89 TYR B CA 1
ATOM 3853 C C . TYR B 1 89 ? 15.68 4.738 12.547 1 90.75 89 TYR B C 1
ATOM 3855 O O . TYR B 1 89 ? 15.25 5.852 12.859 1 90.75 89 TYR B O 1
ATOM 3863 N N . VAL B 1 90 ? 14.938 3.686 12.555 1 90.94 90 VAL B N 1
ATOM 3864 C CA . VAL B 1 90 ? 13.5 3.762 12.766 1 90.94 90 VAL B CA 1
ATOM 3865 C C . VAL B 1 90 ? 13.211 4.25 14.188 1 90.94 90 VAL B C 1
ATOM 3867 O O . VAL B 1 90 ? 12.367 5.125 14.391 1 90.94 90 VAL B O 1
ATOM 3870 N N . VAL B 1 91 ? 13.898 3.709 15.156 1 93.25 91 VAL B N 1
ATOM 3871 C CA . VAL B 1 91 ? 13.68 4.086 16.547 1 93.25 91 VAL B CA 1
ATOM 3872 C C . VAL B 1 91 ? 14.016 5.562 16.734 1 93.25 91 VAL B C 1
ATOM 3874 O O . VAL B 1 91 ? 13.297 6.281 17.438 1 93.25 91 VAL B O 1
ATOM 3877 N N . SER B 1 92 ? 15.023 5.977 16.109 1 93.19 92 SER B N 1
ATOM 3878 C CA . SER B 1 92 ? 15.422 7.375 16.234 1 93.19 92 SER B CA 1
ATOM 3879 C C . SER B 1 92 ? 14.352 8.305 15.664 1 93.19 92 SER B C 1
ATOM 3881 O O . SER B 1 92 ? 14.078 9.367 16.234 1 93.19 92 SER B O 1
ATOM 3883 N N . ARG B 1 93 ? 13.797 7.891 14.602 1 93.44 93 ARG B N 1
ATOM 3884 C CA . ARG B 1 93 ? 12.773 8.727 13.992 1 93.44 93 ARG B CA 1
ATOM 3885 C C . ARG B 1 93 ? 11.5 8.734 14.836 1 93.44 93 ARG B C 1
ATOM 3887 O O . ARG B 1 93 ? 10.898 9.781 15.055 1 93.44 93 ARG B O 1
ATOM 3894 N N . VAL B 1 94 ? 11.125 7.609 15.336 1 95.19 94 VAL B N 1
ATOM 3895 C CA . VAL B 1 94 ? 9.898 7.473 16.109 1 95.19 94 VAL B CA 1
ATOM 3896 C C . VAL B 1 94 ? 10.055 8.188 17.453 1 95.19 94 VAL B C 1
ATOM 3898 O O . VAL B 1 94 ? 9.125 8.836 17.938 1 95.19 94 VAL B O 1
ATOM 3901 N N . MET B 1 95 ? 11.219 8.102 18.016 1 95.06 95 MET B N 1
ATOM 3902 C CA . MET B 1 95 ? 11.477 8.719 19.312 1 95.06 95 MET B CA 1
ATOM 3903 C C . MET B 1 95 ? 11.469 10.242 19.219 1 95.06 95 MET B C 1
ATOM 3905 O O . MET B 1 95 ? 11.398 10.938 20.234 1 95.06 95 MET B O 1
ATOM 3909 N N . GLY B 1 96 ? 11.414 10.719 17.984 1 93.19 96 GLY B N 1
ATOM 3910 C CA . GLY B 1 96 ? 11.273 12.156 17.781 1 93.19 96 GLY B CA 1
ATOM 3911 C C . GLY B 1 96 ? 9.914 12.68 18.203 1 93.19 96 GLY B C 1
ATOM 3912 O O . GLY B 1 96 ? 9.781 13.844 18.578 1 93.19 96 GLY B O 1
ATOM 3913 N N . PHE B 1 97 ? 8.93 11.781 18.156 1 96.12 97 PHE B N 1
ATOM 3914 C CA . PHE B 1 97 ? 7.598 12.273 18.5 1 96.12 97 PHE B CA 1
ATOM 3915 C C . PHE B 1 97 ? 6.941 11.367 19.547 1 96.12 97 PHE B C 1
ATOM 3917 O O . PHE B 1 97 ? 5.996 11.781 20.219 1 96.12 97 PHE B O 1
ATOM 3924 N N . TYR B 1 98 ? 7.395 10.227 19.781 1 97 98 TYR B N 1
ATOM 3925 C CA . TYR B 1 98 ? 6.695 9.234 20.594 1 97 98 TYR B CA 1
ATOM 3926 C C . TYR B 1 98 ? 6.672 9.633 22.062 1 97 98 TYR B C 1
ATOM 3928 O O . TYR B 1 98 ? 5.68 9.406 22.75 1 97 98 TYR B O 1
ATOM 3936 N N . PRO B 1 99 ? 7.734 10.234 22.609 1 96.56 99 PRO B N 1
ATOM 3937 C CA . PRO B 1 99 ? 7.699 10.57 24.047 1 96.56 99 PRO B CA 1
ATOM 3938 C C . PRO B 1 99 ? 6.523 11.469 24.406 1 96.56 99 PRO B C 1
ATOM 3940 O O . PRO B 1 99 ? 5.809 11.203 25.375 1 96.56 99 PRO B O 1
ATOM 3943 N N . LEU B 1 100 ? 6.367 12.508 23.672 1 97.56 100 LEU B N 1
ATOM 3944 C CA . LEU B 1 100 ? 5.234 13.375 23.953 1 97.56 100 LEU B CA 1
ATOM 3945 C C . LEU B 1 100 ? 3.916 12.672 23.641 1 97.56 100 LEU B C 1
ATOM 3947 O O . LEU B 1 100 ? 2.934 12.844 24.375 1 97.56 100 LEU B O 1
ATOM 3951 N N . TYR B 1 101 ? 3.871 11.914 22.531 1 98 101 TYR B N 1
ATOM 3952 C CA . TYR B 1 101 ? 2.707 11.109 22.188 1 98 101 TYR B CA 1
ATOM 3953 C C . TYR B 1 101 ? 2.324 10.188 23.344 1 98 101 TYR B C 1
ATOM 3955 O O . TYR B 1 101 ? 1.151 10.102 23.703 1 98 101 TYR B O 1
ATOM 3963 N N . PHE B 1 102 ? 3.287 9.562 23.922 1 97.5 102 PHE B N 1
ATOM 3964 C CA . PHE B 1 102 ? 3.092 8.633 25.031 1 97.5 102 PHE B CA 1
ATOM 3965 C C . PHE B 1 102 ? 2.559 9.359 26.25 1 97.5 102 PHE B C 1
ATOM 3967 O O . PHE B 1 102 ? 1.594 8.914 26.875 1 97.5 102 PHE B O 1
ATOM 3974 N N . LEU B 1 103 ? 3.158 10.453 26.562 1 97.06 103 LEU B N 1
ATOM 3975 C CA . LEU B 1 103 ? 2.752 11.219 27.719 1 97.06 103 LEU B CA 1
ATOM 3976 C C . LEU B 1 103 ? 1.298 11.664 27.609 1 97.06 103 LEU B C 1
ATOM 3978 O O . LEU B 1 103 ? 0.513 11.484 28.547 1 97.06 103 LEU B O 1
ATOM 3982 N N . VAL B 1 104 ? 0.963 12.234 26.5 1 98.19 104 VAL B N 1
ATOM 3983 C CA . VAL B 1 104 ? -0.381 12.773 26.297 1 98.19 104 VAL B CA 1
ATOM 3984 C C . VAL B 1 104 ? -1.401 11.641 26.359 1 98.19 104 VAL B C 1
ATOM 3986 O O . VAL B 1 104 ? -2.463 11.781 26.969 1 98.19 104 VAL B O 1
ATOM 3989 N N . ASN B 1 105 ? -1.109 10.484 25.734 1 98.06 105 ASN B N 1
ATOM 3990 C CA . ASN B 1 105 ? -2.02 9.352 25.797 1 98.06 105 ASN B CA 1
ATOM 3991 C C . ASN B 1 105 ? -2.166 8.828 27.219 1 98.06 105 ASN B C 1
ATOM 3993 O O . ASN B 1 105 ? -3.246 8.383 27.609 1 98.06 105 ASN B O 1
ATOM 3997 N N . CYS B 1 106 ? -1.119 8.852 28.016 1 97.75 106 CYS B N 1
ATOM 3998 C CA . CYS B 1 106 ? -1.192 8.414 29.406 1 97.75 106 CYS B CA 1
ATOM 3999 C C . CYS B 1 106 ? -2.041 9.367 30.234 1 97.75 106 CYS B C 1
ATOM 4001 O O . CYS B 1 106 ? -2.887 8.93 31.016 1 97.75 106 CYS B O 1
ATOM 4003 N N . VAL B 1 107 ? -1.8 10.664 30.062 1 97.75 107 VAL B N 1
ATOM 4004 C CA . VAL B 1 107 ? -2.5 11.68 30.844 1 97.75 107 VAL B CA 1
ATOM 4005 C C . VAL B 1 107 ? -3.998 11.602 30.562 1 97.75 107 VAL B C 1
ATOM 4007 O O . VAL B 1 107 ? -4.812 11.703 31.484 1 97.75 107 VAL B O 1
ATOM 4010 N N . PHE B 1 108 ? -4.406 11.375 29.328 1 98.31 108 PHE B N 1
ATOM 4011 C CA . PHE B 1 108 ? -5.816 11.406 28.969 1 98.31 108 PHE B CA 1
ATOM 4012 C C . PHE B 1 108 ? -6.383 9.992 28.875 1 98.31 108 PHE B C 1
ATOM 4014 O O . PHE B 1 108 ? -7.551 9.805 28.531 1 98.31 108 PHE B O 1
ATOM 4021 N N . ALA B 1 109 ? -5.602 8.961 29.188 1 97.81 109 ALA B N 1
ATOM 4022 C CA . ALA B 1 109 ? -5.996 7.562 29.078 1 97.81 109 ALA B CA 1
ATOM 4023 C C . ALA B 1 109 ? -7.262 7.285 29.875 1 97.81 109 ALA B C 1
ATOM 4025 O O . ALA B 1 109 ? -8.156 6.574 29.422 1 97.81 109 ALA B O 1
ATOM 4026 N N . PRO B 1 110 ? -7.344 7.812 31.141 1 97.06 110 PRO B N 1
ATOM 4027 C CA . PRO B 1 110 ? -8.578 7.547 31.875 1 97.06 110 PRO B CA 1
ATOM 4028 C C . PRO B 1 110 ? -9.828 8.031 31.141 1 97.06 110 PRO B C 1
ATOM 4030 O O . PRO B 1 110 ? -10.852 7.348 31.141 1 97.06 110 PRO B O 1
ATOM 4033 N N . MET B 1 111 ? -9.711 9.156 30.531 1 97.06 111 MET B N 1
ATOM 4034 C CA . MET B 1 111 ? -10.836 9.703 29.766 1 97.06 111 MET B CA 1
ATOM 4035 C C . MET B 1 111 ? -11.125 8.852 28.547 1 97.06 111 MET B C 1
ATOM 4037 O O . MET B 1 111 ? -12.273 8.484 28.281 1 97.06 111 MET B O 1
ATOM 4041 N N . PHE B 1 112 ? -10.078 8.547 27.766 1 97.5 112 PHE B N 1
ATOM 4042 C CA . PHE B 1 112 ? -10.234 7.742 26.562 1 97.5 112 PHE B CA 1
ATOM 4043 C C . PHE B 1 112 ? -10.828 6.379 26.891 1 97.5 112 PHE B C 1
ATOM 4045 O O . PHE B 1 112 ? -11.75 5.918 26.219 1 97.5 112 PHE B O 1
ATOM 4052 N N . PHE B 1 113 ? -10.234 5.785 27.938 1 97.06 113 PHE B N 1
ATOM 4053 C CA . PHE B 1 113 ? -10.672 4.453 28.328 1 97.06 113 PHE B CA 1
ATOM 4054 C C . PHE B 1 113 ? -12.125 4.477 28.812 1 97.06 113 PHE B C 1
ATOM 4056 O O . PHE B 1 113 ? -12.906 3.58 28.484 1 97.06 113 PHE B O 1
ATOM 4063 N N . TYR B 1 114 ? -12.5 5.445 29.578 1 96.31 114 TYR B N 1
ATOM 4064 C CA . TYR B 1 114 ? -13.867 5.598 30.047 1 96.31 114 TYR B CA 1
ATOM 4065 C C . TYR B 1 114 ? -14.844 5.707 28.891 1 96.31 114 TYR B C 1
ATOM 4067 O O . TYR B 1 114 ? -15.82 4.965 28.812 1 96.31 114 TYR B O 1
ATOM 4075 N N . ALA B 1 115 ? -14.633 6.617 28 1 96.06 115 ALA B N 1
ATOM 4076 C CA . ALA B 1 115 ? -15.516 6.832 26.859 1 96.06 115 ALA B C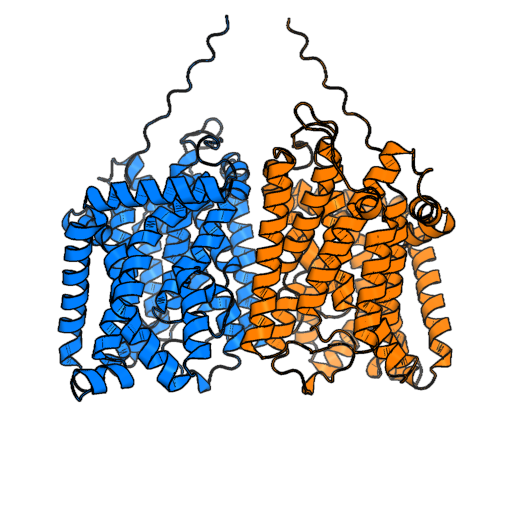A 1
ATOM 4077 C C . ALA B 1 115 ? -15.594 5.586 25.984 1 96.06 115 ALA B C 1
ATOM 4079 O O . ALA B 1 115 ? -16.688 5.184 25.562 1 96.06 115 ALA B O 1
ATOM 4080 N N . ASP B 1 116 ? -14.422 5.012 25.672 1 96.19 116 ASP B N 1
ATOM 4081 C CA . ASP B 1 116 ? -14.359 3.842 24.812 1 96.19 116 ASP B CA 1
ATOM 4082 C C . ASP B 1 116 ? -15.039 2.637 25.453 1 96.19 116 ASP B C 1
ATOM 4084 O O . ASP B 1 116 ? -15.742 1.879 24.781 1 96.19 116 ASP B O 1
ATOM 4088 N N . SER B 1 117 ? -14.836 2.453 26.766 1 96.06 117 SER B N 1
ATOM 4089 C CA . SER B 1 117 ? -15.484 1.368 27.5 1 96.06 117 SER B CA 1
ATOM 4090 C C . SER B 1 117 ? -17 1.555 27.516 1 96.06 117 SER B C 1
ATOM 4092 O O . SER B 1 117 ? -17.75 0.578 27.5 1 96.06 117 SER B O 1
ATOM 4094 N N . PHE B 1 118 ? -17.438 2.754 27.609 1 94.25 118 PHE B N 1
ATOM 4095 C CA . PHE B 1 118 ? -18.859 3.076 27.641 1 94.25 118 PHE B CA 1
ATOM 4096 C C . PHE B 1 118 ? -19.531 2.619 26.344 1 94.25 118 PHE B C 1
ATOM 4098 O O . PHE B 1 118 ? -20.625 2.041 26.375 1 94.25 118 PHE B O 1
ATOM 4105 N N . TYR B 1 119 ? -18.938 2.814 25.219 1 92.94 119 TYR B N 1
ATOM 4106 C CA . TYR B 1 119 ? -19.562 2.545 23.938 1 92.94 119 TYR B CA 1
ATOM 4107 C C . TYR B 1 119 ? -19.234 1.134 23.453 1 92.94 119 TYR B C 1
ATOM 4109 O O . TYR B 1 119 ? -20.062 0.496 22.797 1 92.94 119 TYR B O 1
ATOM 4117 N N . ASN B 1 120 ? -18.016 0.619 23.719 1 94.19 120 ASN B N 1
ATOM 4118 C CA . ASN B 1 120 ? -17.562 -0.61 23.078 1 94.19 120 ASN B CA 1
ATOM 4119 C C . ASN B 1 120 ? -17.25 -1.693 24.109 1 94.19 120 ASN B C 1
ATOM 4121 O O . ASN B 1 120 ? -17.047 -2.855 23.75 1 94.19 120 ASN B O 1
ATOM 4125 N N . GLY B 1 121 ? -17.172 -1.394 25.422 1 96.5 121 GLY B N 1
ATOM 4126 C CA . GLY B 1 121 ? -16.797 -2.344 26.469 1 96.5 121 GLY B CA 1
ATOM 4127 C C . GLY B 1 121 ? -15.328 -2.295 26.828 1 96.5 121 GLY B C 1
ATOM 4128 O O . GLY B 1 121 ? -14.516 -1.783 26.047 1 96.5 121 GLY B O 1
ATOM 4129 N N . PRO B 1 122 ? -14.969 -2.758 27.953 1 96.69 122 PRO B N 1
ATOM 4130 C CA . PRO B 1 122 ? -13.609 -2.631 28.484 1 96.69 122 PRO B CA 1
ATOM 4131 C C . PRO B 1 122 ? -12.586 -3.434 27.688 1 96.69 122 PRO B C 1
ATOM 4133 O O . PRO B 1 122 ? -11.43 -3.014 27.547 1 96.69 122 PRO B O 1
ATOM 4136 N N . VAL B 1 123 ? -12.953 -4.602 27.219 1 96.25 123 VAL B N 1
ATOM 4137 C CA . VAL B 1 123 ? -12.031 -5.445 26.469 1 96.25 123 VAL B CA 1
ATOM 4138 C C . VAL B 1 123 ? -11.641 -4.758 25.172 1 96.25 123 VAL B C 1
ATOM 4140 O O . VAL B 1 123 ? -10.461 -4.68 24.828 1 96.25 123 VAL B O 1
ATOM 4143 N N . ALA B 1 124 ? -12.648 -4.285 24.484 1 95.44 124 ALA B N 1
ATOM 4144 C CA . ALA B 1 124 ? -12.383 -3.537 23.25 1 95.44 124 ALA B CA 1
ATOM 4145 C C . ALA B 1 124 ? -11.562 -2.285 23.547 1 95.44 124 ALA B C 1
ATOM 4147 O O . ALA B 1 124 ? -10.641 -1.949 22.797 1 95.44 124 ALA B O 1
ATOM 4148 N N . ALA B 1 125 ? -11.945 -1.622 24.609 1 97.38 125 ALA B N 1
ATOM 4149 C CA . ALA B 1 125 ? -11.227 -0.41 24.984 1 97.38 125 ALA B CA 1
ATOM 4150 C C . ALA B 1 125 ? -9.742 -0.707 25.219 1 97.38 125 ALA B C 1
ATOM 4152 O O . ALA B 1 125 ? -8.875 0.081 24.828 1 97.38 125 ALA B O 1
ATOM 4153 N N . ALA B 1 126 ? -9.477 -1.831 25.812 1 97.25 126 ALA B N 1
ATOM 4154 C CA . ALA B 1 126 ? -8.094 -2.232 26.062 1 97.25 126 ALA B CA 1
ATOM 4155 C C . ALA B 1 126 ? -7.367 -2.525 24.75 1 97.25 126 ALA B C 1
ATOM 4157 O O . ALA B 1 126 ? -6.207 -2.145 24.578 1 97.25 126 ALA B O 1
ATOM 4158 N N . ALA B 1 127 ? -8.016 -3.164 23.859 1 95.88 127 ALA B N 1
ATOM 4159 C CA . ALA B 1 127 ? -7.445 -3.445 22.547 1 95.88 127 ALA B CA 1
ATOM 4160 C C . ALA B 1 127 ? -7.164 -2.154 21.781 1 95.88 127 ALA B C 1
ATOM 4162 O O . ALA B 1 127 ? -6.129 -2.027 21.125 1 95.88 127 ALA B O 1
ATOM 4163 N N . HIS B 1 128 ? -8.094 -1.262 21.906 1 97.56 128 HIS B N 1
ATOM 4164 C CA . HIS B 1 128 ? -7.93 0.04 21.266 1 97.56 128 HIS B CA 1
ATOM 4165 C C . HIS B 1 128 ? -6.742 0.799 21.859 1 97.56 128 HIS B C 1
ATOM 4167 O O . HIS B 1 128 ? -6 1.457 21.125 1 97.56 128 HIS B O 1
ATOM 4173 N N . GLY B 1 129 ? -6.645 0.693 23.156 1 97.75 129 GLY B N 1
ATOM 4174 C CA . GLY B 1 129 ? -5.469 1.271 23.781 1 97.75 129 GLY B CA 1
ATOM 4175 C C . GLY B 1 129 ? -4.168 0.687 23.281 1 97.75 129 GLY B C 1
ATOM 4176 O O . GLY B 1 129 ? -3.219 1.422 23 1 97.75 129 GLY B O 1
ATOM 4177 N N . LEU B 1 130 ? -4.121 -0.592 23.125 1 96.94 130 LEU B N 1
ATOM 4178 C CA . LEU B 1 130 ? -2.926 -1.261 22.625 1 96.94 130 LEU B CA 1
ATOM 4179 C C . LEU B 1 130 ? -2.586 -0.784 21.219 1 96.94 130 LEU B C 1
ATOM 4181 O O . LEU B 1 130 ? -1.423 -0.505 20.922 1 96.94 130 LEU B O 1
ATOM 4185 N N . MET B 1 131 ? -3.588 -0.687 20.391 1 96.88 131 MET B N 1
ATOM 4186 C CA . MET B 1 131 ? -3.383 -0.213 19.031 1 96.88 131 MET B CA 1
ATOM 4187 C C . MET B 1 131 ? -2.846 1.215 19.031 1 96.88 131 MET B C 1
ATOM 4189 O O . MET B 1 131 ? -1.967 1.549 18.234 1 96.88 131 MET B O 1
ATOM 4193 N N . THR B 1 132 ? -3.373 2.027 19.922 1 98 132 THR B N 1
ATOM 4194 C CA . THR B 1 132 ? -2.973 3.426 20.016 1 98 132 THR B CA 1
ATOM 4195 C C . THR B 1 132 ? -1.526 3.547 20.484 1 98 132 THR B C 1
ATOM 4197 O O . THR B 1 132 ? -0.719 4.238 19.859 1 98 132 THR B O 1
ATOM 4200 N N . PHE B 1 133 ? -1.151 2.805 21.484 1 97.88 133 PHE B N 1
ATOM 4201 C CA . PHE B 1 133 ? 0.181 2.922 22.062 1 97.88 133 PHE B CA 1
ATOM 4202 C C . PHE B 1 133 ? 1.227 2.293 21.156 1 97.88 133 PHE B C 1
ATOM 4204 O O . PHE B 1 133 ? 2.391 2.703 21.156 1 97.88 133 PHE B O 1
ATOM 4211 N N . THR B 1 134 ? 0.824 1.35 20.312 1 96.31 134 THR B N 1
ATOM 4212 C CA . THR B 1 134 ? 1.765 0.703 19.406 1 96.31 134 THR B CA 1
ATOM 4213 C C . THR B 1 134 ? 1.737 1.371 18.031 1 96.31 134 THR B C 1
ATOM 4215 O O . THR B 1 134 ? 2.406 0.917 17.094 1 96.31 134 THR B O 1
ATOM 4218 N N . LEU B 1 135 ? 1.027 2.381 17.844 1 97.38 135 LEU B N 1
ATOM 4219 C CA . LEU B 1 135 ? 0.927 3.135 16.594 1 97.38 135 LEU B CA 1
ATOM 4220 C C . LEU B 1 135 ? 0.546 2.221 15.438 1 97.38 135 LEU B C 1
ATOM 4222 O O . LEU B 1 135 ? 1.169 2.268 14.375 1 97.38 135 LEU B O 1
ATOM 4226 N N . THR B 1 136 ? -0.506 1.372 15.656 1 97.06 136 THR B N 1
ATOM 4227 C CA . THR B 1 136 ? -0.923 0.452 14.602 1 97.06 136 THR B CA 1
ATOM 4228 C C . THR B 1 136 ? -2.342 0.768 14.141 1 97.06 136 THR B C 1
ATOM 4230 O O . THR B 1 136 ? -2.85 0.144 13.203 1 97.06 136 THR B O 1
ATOM 4233 N N . GLN B 1 137 ? -2.945 1.764 14.68 1 97.25 137 GLN B N 1
ATOM 4234 C CA . GLN B 1 137 ? -4.371 2.006 14.5 1 97.25 137 GLN B CA 1
ATOM 4235 C C . GLN B 1 137 ? -4.684 2.381 13.055 1 97.25 137 GLN B C 1
ATOM 4237 O O . GLN B 1 137 ? -5.77 2.084 12.547 1 97.25 137 GLN B O 1
ATOM 4242 N N . ALA B 1 138 ? -3.736 3.018 12.359 1 97.81 138 ALA B N 1
ATOM 4243 C CA . ALA B 1 138 ? -4.008 3.459 11 1 97.81 138 ALA B CA 1
ATOM 4244 C C . ALA B 1 138 ? -4.242 2.268 10.07 1 97.81 138 ALA B C 1
ATOM 4246 O O . ALA B 1 138 ? -4.84 2.414 9 1 97.81 138 ALA B O 1
ATOM 4247 N N . TRP B 1 139 ? -3.793 1.099 10.453 1 97.06 139 TRP B N 1
ATOM 4248 C CA . TRP B 1 139 ? -3.955 -0.102 9.641 1 97.06 139 TRP B CA 1
ATOM 4249 C C . TRP B 1 139 ? -5.383 -0.63 9.727 1 97.06 139 TRP B C 1
ATOM 4251 O O . TRP B 1 139 ? -5.797 -1.459 8.906 1 97.06 139 TRP B O 1
ATOM 4261 N N . PHE B 1 140 ? -6.113 -0.171 10.727 1 96.25 140 PHE B N 1
ATOM 4262 C CA . PHE B 1 140 ? -7.488 -0.603 10.961 1 96.25 140 PHE B CA 1
ATOM 4263 C C . PHE B 1 140 ? -8.469 0.492 10.57 1 96.25 140 PHE B C 1
ATOM 4265 O O . PHE B 1 140 ? -8.797 1.359 11.383 1 96.25 140 PHE B O 1
ATOM 4272 N N . PRO B 1 141 ? -9.039 0.376 9.406 1 94.12 141 PRO B N 1
ATOM 4273 C CA . PRO B 1 141 ? -9.852 1.466 8.859 1 94.12 141 PRO B CA 1
ATOM 4274 C C . PRO B 1 141 ? -11.008 1.854 9.781 1 94.12 141 PRO B C 1
ATOM 4276 O O . PRO B 1 141 ? -11.359 3.033 9.875 1 94.12 141 PRO B O 1
ATOM 4279 N N . MET B 1 142 ? -11.609 0.914 10.438 1 93.56 142 MET B N 1
ATOM 4280 C CA . MET B 1 142 ? -12.742 1.23 11.305 1 93.56 142 MET B CA 1
ATOM 4281 C C . MET B 1 142 ? -12.258 1.671 12.688 1 93.56 142 MET B C 1
ATOM 4283 O O . MET B 1 142 ? -13.039 2.188 13.484 1 93.56 142 MET B O 1
ATOM 4287 N N . HIS B 1 143 ? -10.898 1.599 12.914 1 95.31 143 HIS B N 1
ATOM 4288 C CA . HIS B 1 143 ? -10.352 1.893 14.234 1 95.31 143 HIS B CA 1
ATOM 4289 C C . HIS B 1 143 ? -9.141 2.818 14.141 1 95.31 143 HIS B C 1
ATOM 4291 O O . HIS B 1 143 ? -8.266 2.793 15.008 1 95.31 143 HIS B O 1
ATOM 4297 N N . ALA B 1 144 ? -9.094 3.504 13.086 1 95.62 144 ALA B N 1
ATOM 4298 C CA . ALA B 1 144 ? -7.945 4.387 12.883 1 95.62 144 ALA B CA 1
ATOM 4299 C C . ALA B 1 144 ? -7.996 5.582 13.828 1 95.62 144 ALA B C 1
ATOM 4301 O O . ALA B 1 144 ? -6.957 6.102 14.234 1 95.62 144 ALA B O 1
ATOM 4302 N N . GLU B 1 145 ? -9.172 6.051 14.164 1 95.31 145 GLU B N 1
ATOM 4303 C CA . GLU B 1 145 ? -9.352 7.242 14.984 1 95.31 145 GLU B CA 1
ATOM 4304 C C . GLU B 1 145 ? -9.656 6.871 16.438 1 95.31 145 GLU B C 1
ATOM 4306 O O . GLU B 1 145 ? -10.609 7.379 17.031 1 95.31 145 GLU B O 1
ATOM 4311 N N . LEU B 1 146 ? -8.797 6.066 16.984 1 94.31 146 LEU B N 1
ATOM 4312 C CA . LEU B 1 146 ? -8.938 5.609 18.359 1 94.31 146 LEU B CA 1
ATOM 4313 C C . LEU B 1 146 ? -8.344 6.621 19.328 1 94.31 146 LEU B C 1
ATOM 4315 O O . LEU B 1 146 ? -7.309 7.23 19.047 1 94.31 146 LEU B O 1
ATOM 4319 N N . TRP B 1 147 ? -9.039 6.836 20.453 1 96.06 147 TRP B N 1
ATOM 4320 C CA . TRP B 1 147 ? -8.555 7.645 21.562 1 96.06 147 TRP B CA 1
ATOM 4321 C C . TRP B 1 147 ? -8.188 9.047 21.094 1 96.06 147 TRP B C 1
ATOM 4323 O O . TRP B 1 147 ? -9.07 9.867 20.812 1 96.06 147 TRP B O 1
ATOM 4333 N N . ASN B 1 148 ? -6.941 9.312 20.781 1 97.19 148 ASN B N 1
ATOM 4334 C CA . ASN B 1 148 ? -6.566 10.562 20.141 1 97.19 148 ASN B CA 1
ATOM 4335 C C . ASN B 1 148 ? -6.645 10.461 18.625 1 97.19 148 ASN B C 1
ATOM 4337 O O . ASN B 1 148 ? -5.645 10.172 17.953 1 97.19 148 ASN B O 1
ATOM 4341 N N . ALA B 1 149 ? -7.762 10.797 18.125 1 95.31 149 ALA B N 1
ATOM 4342 C CA . ALA B 1 149 ? -8.18 10.445 16.766 1 95.31 149 ALA B CA 1
ATOM 4343 C C . ALA B 1 149 ? -7.168 10.93 15.734 1 95.31 149 ALA B C 1
ATOM 4345 O O . ALA B 1 149 ? -6.781 10.172 14.836 1 95.31 149 ALA B O 1
ATOM 4346 N N . PRO B 1 150 ? -6.637 12.141 15.82 1 96.56 150 PRO B N 1
ATOM 4347 C CA . PRO B 1 150 ? -5.734 12.625 14.766 1 96.56 150 PRO B CA 1
ATOM 4348 C C . PRO B 1 150 ? -4.41 11.867 14.734 1 96.56 150 PRO B C 1
ATOM 4350 O O . PRO B 1 150 ? -3.645 11.992 13.773 1 96.56 150 PRO B O 1
ATOM 4353 N N . SER B 1 151 ? -4.18 11.039 15.727 1 97.69 151 SER B N 1
ATOM 4354 C CA . SER B 1 151 ? -2.871 10.406 15.828 1 97.69 151 SER B CA 1
ATOM 4355 C C . SER B 1 151 ? -2.744 9.234 14.859 1 97.69 151 SER B C 1
ATOM 4357 O O . SER B 1 151 ? -1.681 8.617 14.75 1 97.69 151 SER B O 1
ATOM 4359 N N . TRP B 1 152 ? -3.828 8.922 14.141 1 98.06 152 TRP B N 1
ATOM 4360 C CA . TRP B 1 152 ? -3.664 7.973 13.039 1 98.06 152 TRP B CA 1
ATOM 4361 C C . TRP B 1 152 ? -2.543 8.414 12.109 1 98.06 152 TRP B C 1
ATOM 4363 O O . TRP B 1 152 ? -1.869 7.578 11.5 1 98.06 152 TRP B O 1
ATOM 4373 N N . PHE B 1 153 ? -2.354 9.688 11.984 1 98.12 153 PHE B N 1
ATOM 4374 C CA . PHE B 1 153 ? -1.294 10.273 11.172 1 98.12 153 PHE B CA 1
ATOM 4375 C C . PHE B 1 153 ? 0.069 9.734 11.594 1 98.12 153 PHE B C 1
ATOM 4377 O O . PHE B 1 153 ? 0.867 9.32 10.742 1 98.12 153 PHE B O 1
ATOM 4384 N N . LEU B 1 154 ? 0.327 9.711 12.844 1 98.44 154 LEU B N 1
ATOM 4385 C CA . LEU B 1 154 ? 1.608 9.234 13.352 1 98.44 154 LEU B CA 1
ATOM 4386 C C . LEU B 1 154 ? 1.779 7.742 13.086 1 98.44 154 LEU B C 1
ATOM 4388 O O . LEU B 1 154 ? 2.893 7.273 12.836 1 98.44 154 LEU B O 1
ATOM 4392 N N . SER B 1 155 ? 0.7 7.012 13.234 1 98.25 155 SER B N 1
ATOM 4393 C CA . SER B 1 155 ? 0.726 5.59 12.906 1 98.25 155 SER B CA 1
ATOM 4394 C C . SER B 1 155 ? 1.148 5.363 11.461 1 98.25 155 SER B C 1
ATOM 4396 O O . SER B 1 155 ? 2.068 4.586 11.195 1 98.25 155 SER B O 1
ATOM 4398 N N . ALA B 1 156 ? 0.552 6.051 10.531 1 98.12 156 ALA B N 1
ATOM 4399 C CA . ALA B 1 156 ? 0.876 5.934 9.117 1 98.12 156 ALA B CA 1
ATOM 4400 C C . ALA B 1 156 ? 2.281 6.457 8.828 1 98.12 156 ALA B C 1
ATOM 4402 O O . ALA B 1 156 ? 3.023 5.863 8.047 1 98.12 156 ALA B O 1
ATOM 4403 N N . LEU B 1 157 ? 2.605 7.504 9.477 1 97.81 157 LEU B N 1
ATOM 4404 C CA . LEU B 1 157 ? 3.916 8.109 9.266 1 97.81 157 LEU B CA 1
ATOM 4405 C C . LEU B 1 157 ? 5.031 7.172 9.719 1 97.81 157 LEU B C 1
ATOM 4407 O O . LEU B 1 157 ? 6.094 7.125 9.102 1 97.81 157 LEU B O 1
ATOM 4411 N N . THR B 1 158 ? 4.773 6.492 10.805 1 97 158 THR B N 1
ATOM 4412 C CA . THR B 1 158 ? 5.77 5.559 11.32 1 97 158 THR B CA 1
ATOM 4413 C C . THR B 1 158 ? 6.125 4.512 10.273 1 97 158 THR B C 1
ATOM 4415 O O . THR B 1 158 ? 7.301 4.223 10.047 1 97 158 THR B O 1
ATOM 4418 N N . PHE B 1 159 ? 5.184 4.02 9.641 1 96.12 159 PHE B N 1
ATOM 4419 C CA . PHE B 1 159 ? 5.43 3.068 8.562 1 96.12 159 PHE B CA 1
ATOM 4420 C C . PHE B 1 159 ? 6.203 3.727 7.426 1 96.12 159 PHE B C 1
ATOM 4422 O O . PHE B 1 159 ? 7.164 3.154 6.91 1 96.12 159 PHE B O 1
ATOM 4429 N N . ALA B 1 160 ? 5.816 4.855 7.016 1 96.44 160 ALA B N 1
ATOM 4430 C CA . ALA B 1 160 ? 6.465 5.562 5.918 1 96.44 160 ALA B CA 1
ATOM 4431 C C . ALA B 1 160 ? 7.93 5.848 6.234 1 96.44 160 ALA B C 1
ATOM 4433 O O . ALA B 1 160 ? 8.805 5.676 5.383 1 96.44 160 ALA B O 1
ATOM 4434 N N . LEU B 1 161 ? 8.18 6.246 7.434 1 92.31 161 LEU B N 1
ATOM 4435 C CA . LEU B 1 161 ? 9.547 6.551 7.824 1 92.31 161 LEU B CA 1
ATOM 4436 C C . LEU B 1 161 ? 10.406 5.289 7.848 1 92.31 161 LEU B C 1
ATOM 4438 O O . LEU B 1 161 ? 11.578 5.324 7.477 1 92.31 161 LEU B O 1
ATOM 4442 N N . ALA B 1 162 ? 9.773 4.191 8.25 1 92.81 162 ALA B N 1
ATOM 4443 C CA . ALA B 1 162 ? 10.492 2.922 8.266 1 92.81 162 ALA B CA 1
ATOM 4444 C C . ALA B 1 162 ? 10.883 2.49 6.852 1 92.81 162 ALA B C 1
ATOM 4446 O O . ALA B 1 162 ? 11.852 1.752 6.668 1 92.81 162 ALA B O 1
ATOM 4447 N N . ALA B 1 163 ? 10.211 3.002 5.883 1 94.12 163 ALA B N 1
ATOM 4448 C CA . ALA B 1 163 ? 10.438 2.604 4.492 1 94.12 163 ALA B CA 1
ATOM 4449 C C . ALA B 1 163 ? 11.5 3.484 3.836 1 94.12 163 ALA B C 1
ATOM 4451 O O . ALA B 1 163 ? 12.016 3.15 2.77 1 94.12 163 ALA B O 1
ATOM 4452 N N . MET B 1 164 ? 11.891 4.543 4.426 1 94.69 164 MET B N 1
ATOM 4453 C CA . MET B 1 164 ? 12.727 5.566 3.799 1 94.69 164 MET B CA 1
ATOM 4454 C C . MET B 1 164 ? 14.109 5.016 3.473 1 94.69 164 MET B C 1
ATOM 4456 O O . MET B 1 164 ? 14.633 5.258 2.385 1 94.69 164 MET B O 1
ATOM 4460 N N . PRO B 1 165 ? 14.688 4.148 4.344 1 92.31 165 PRO B N 1
ATOM 4461 C CA . PRO B 1 165 ? 16.031 3.646 4.031 1 92.31 165 PRO B CA 1
ATOM 4462 C C . PRO B 1 165 ? 16.047 2.777 2.777 1 92.31 165 PRO B C 1
ATOM 4464 O O . PRO B 1 165 ? 17.125 2.564 2.193 1 92.31 165 PRO B O 1
ATOM 4467 N N . PHE B 1 166 ? 14.914 2.359 2.377 1 90.75 166 PHE B N 1
ATOM 4468 C CA . PHE 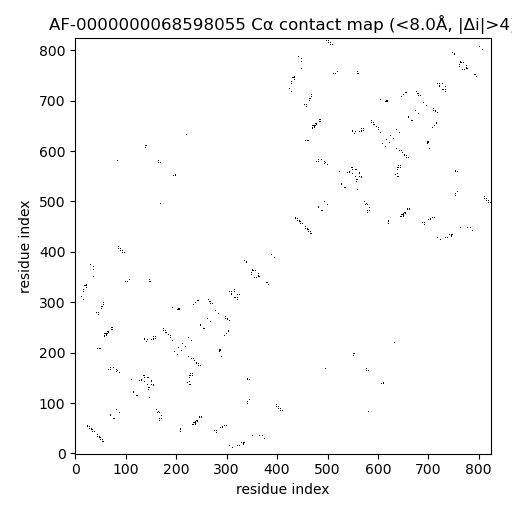B 1 166 ? 14.852 1.491 1.208 1 90.75 166 PHE B CA 1
ATOM 4469 C C . PHE B 1 166 ? 14.602 2.303 -0.057 1 90.75 166 PHE B C 1
ATOM 4471 O O . PHE B 1 166 ? 14.969 1.885 -1.154 1 90.75 166 PHE B O 1
ATOM 4478 N N . ALA B 1 167 ? 14.039 3.432 0.113 1 93.5 167 ALA B N 1
ATOM 4479 C CA . ALA B 1 167 ? 13.656 4.227 -1.051 1 93.5 167 ALA B CA 1
ATOM 4480 C C . A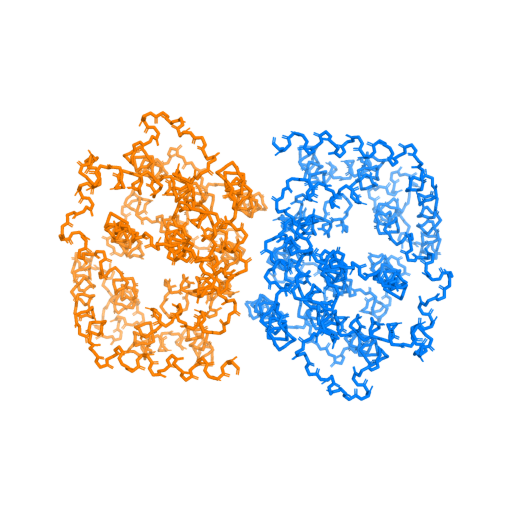LA B 1 167 ? 14.648 5.359 -1.296 1 93.5 167 ALA B C 1
ATOM 4482 O O . ALA B 1 167 ? 15.047 5.605 -2.436 1 93.5 167 ALA B O 1
ATOM 4483 N N . LEU B 1 168 ? 15.188 5.988 -0.273 1 94.62 168 LEU B N 1
ATOM 4484 C CA . LEU B 1 168 ? 15.906 7.254 -0.367 1 94.62 168 LEU B CA 1
ATOM 4485 C C . LEU B 1 168 ? 17.266 7.055 -1.023 1 94.62 168 LEU B C 1
ATOM 4487 O O . LEU B 1 168 ? 17.734 7.922 -1.766 1 94.62 168 LEU B O 1
ATOM 4491 N N . PRO B 1 169 ? 17.922 5.859 -0.801 1 92.44 169 PRO B N 1
ATOM 4492 C CA . PRO B 1 169 ? 19.219 5.707 -1.479 1 92.44 169 PRO B CA 1
ATOM 4493 C C . PRO B 1 169 ? 19.094 5.75 -3 1 92.44 169 PRO B C 1
ATOM 4495 O O . PRO B 1 169 ? 19.922 6.363 -3.676 1 92.44 169 PRO B O 1
ATOM 4498 N N . SER B 1 170 ? 18.062 5.148 -3.49 1 91.31 170 SER B N 1
ATOM 4499 C CA . SER B 1 170 ? 17.844 5.168 -4.934 1 91.31 170 SER B CA 1
ATOM 4500 C C . SER B 1 170 ? 17.422 6.559 -5.41 1 91.31 170 SER B C 1
ATOM 4502 O O . SER B 1 170 ? 17.875 7.02 -6.461 1 91.31 170 SER B O 1
ATOM 4504 N N . ILE B 1 171 ? 16.641 7.223 -4.66 1 94.12 171 ILE B N 1
ATOM 4505 C CA . ILE B 1 171 ? 16.156 8.555 -5.016 1 94.12 171 ILE B CA 1
ATOM 4506 C C . ILE B 1 171 ? 17.312 9.547 -4.988 1 94.12 171 ILE B C 1
ATOM 4508 O O . ILE B 1 171 ? 17.391 10.438 -5.836 1 94.12 171 ILE B O 1
ATOM 4512 N N . ALA B 1 172 ? 18.234 9.352 -4.098 1 94.25 172 ALA B N 1
ATOM 4513 C CA . ALA B 1 172 ? 19.375 10.242 -3.916 1 94.25 172 ALA B CA 1
ATOM 4514 C C . ALA B 1 172 ? 20.281 10.234 -5.141 1 94.25 172 ALA B C 1
ATOM 4516 O O . ALA B 1 172 ? 20.984 11.211 -5.41 1 94.25 172 ALA B O 1
ATOM 4517 N N . GLN B 1 173 ? 20.219 9.172 -5.895 1 92.44 173 GLN B N 1
ATOM 4518 C CA . GLN B 1 173 ? 21.141 9.008 -7.02 1 92.44 173 GLN B CA 1
ATOM 4519 C C . GLN B 1 173 ? 20.531 9.562 -8.305 1 92.44 173 GLN B C 1
ATOM 4521 O O . GLN B 1 173 ? 21.203 9.602 -9.344 1 92.44 173 GLN B O 1
ATOM 4526 N N . MET B 1 174 ? 19.406 10.078 -8.227 1 92.69 174 MET B N 1
ATOM 4527 C CA . MET B 1 174 ? 18.672 10.453 -9.43 1 92.69 174 MET B CA 1
ATOM 4528 C C . MET B 1 174 ? 19 11.883 -9.844 1 92.69 174 MET B C 1
ATOM 4530 O O . MET B 1 174 ? 19.141 12.766 -8.992 1 92.69 174 MET B O 1
ATOM 4534 N N . LYS B 1 175 ? 19.141 12.016 -11.18 1 93.56 175 LYS B N 1
ATOM 4535 C CA . LYS B 1 175 ? 19.203 13.367 -11.742 1 93.56 175 LYS B CA 1
ATOM 4536 C C . LYS B 1 175 ? 17.812 14.008 -11.758 1 93.56 175 LYS B C 1
ATOM 4538 O O . LYS B 1 175 ? 16.812 13.336 -11.492 1 93.56 175 LYS B O 1
ATOM 4543 N N . ARG B 1 176 ? 17.734 15.25 -12.039 1 93.19 176 ARG B N 1
ATOM 4544 C CA . ARG B 1 176 ? 16.5 16.016 -11.977 1 93.19 176 ARG B CA 1
ATOM 4545 C C . ARG B 1 176 ? 15.422 15.414 -12.875 1 93.19 176 ARG B C 1
ATOM 4547 O O . ARG B 1 176 ? 14.258 15.328 -12.484 1 93.19 176 ARG B O 1
ATOM 4554 N N . GLU B 1 177 ? 15.789 15.031 -14.055 1 90.5 177 GLU B N 1
ATOM 4555 C CA . GLU B 1 177 ? 14.844 14.461 -15.008 1 90.5 177 GLU B CA 1
ATOM 4556 C C . GLU B 1 177 ? 14.188 13.203 -14.445 1 90.5 177 GLU B C 1
ATOM 4558 O O . GLU B 1 177 ? 12.977 13.008 -14.578 1 90.5 177 GLU B O 1
ATOM 4563 N N . HIS B 1 178 ? 15 12.359 -13.836 1 91.19 178 HIS B N 1
ATOM 4564 C CA . HIS B 1 178 ? 14.492 11.125 -13.242 1 91.19 178 HIS B CA 1
ATOM 4565 C C . HIS B 1 178 ? 13.633 11.414 -12.016 1 91.19 178 HIS B C 1
ATOM 4567 O O . HIS B 1 178 ? 12.672 10.688 -11.75 1 91.19 178 HIS B O 1
ATOM 4573 N N . LEU B 1 179 ? 14.031 12.438 -11.297 1 94.81 179 LEU B N 1
ATOM 4574 C CA . LEU B 1 179 ? 13.219 12.852 -10.156 1 94.81 179 LEU B CA 1
ATOM 4575 C C . LEU B 1 179 ? 11.836 13.297 -10.602 1 94.81 179 LEU B C 1
ATOM 4577 O O . LEU B 1 179 ? 10.828 12.922 -10 1 94.81 179 LEU B O 1
ATOM 4581 N N . ASN B 1 180 ? 11.758 14.078 -11.648 1 93.5 180 ASN B N 1
ATOM 4582 C CA . ASN B 1 180 ? 10.484 14.523 -12.188 1 93.5 180 ASN B CA 1
ATOM 4583 C C . ASN B 1 180 ? 9.617 13.352 -12.641 1 93.5 180 ASN B C 1
ATOM 4585 O O . ASN B 1 180 ? 8.414 13.336 -12.398 1 93.5 180 ASN B O 1
ATOM 4589 N N . ARG B 1 181 ? 10.242 12.414 -13.242 1 91.81 181 ARG B N 1
ATOM 4590 C CA . ARG B 1 181 ? 9.523 11.219 -13.68 1 91.81 181 ARG B CA 1
ATOM 4591 C C . ARG B 1 181 ? 9.008 10.43 -12.484 1 91.81 181 ARG B C 1
ATOM 4593 O O . ARG B 1 181 ? 7.883 9.93 -12.492 1 91.81 181 ARG B O 1
ATOM 4600 N N . THR B 1 182 ? 9.875 10.281 -11.531 1 94 182 THR B N 1
ATOM 4601 C CA . THR B 1 182 ? 9.484 9.555 -10.32 1 94 182 THR B CA 1
ATOM 4602 C C . THR B 1 182 ? 8.305 10.242 -9.641 1 94 182 THR B C 1
ATOM 4604 O O . THR B 1 182 ? 7.383 9.578 -9.164 1 94 182 THR B O 1
ATOM 4607 N N . PHE B 1 183 ? 8.305 11.57 -9.578 1 96.62 183 PHE B N 1
ATOM 4608 C CA . PHE B 1 183 ? 7.188 12.312 -9 1 96.62 183 PHE B CA 1
ATOM 4609 C C . PHE B 1 183 ? 5.898 12.023 -9.758 1 96.62 183 PHE B C 1
ATOM 4611 O O . PHE B 1 183 ? 4.848 11.812 -9.148 1 96.62 183 PHE B O 1
ATOM 4618 N N . LYS B 1 184 ? 5.957 11.984 -11.047 1 94.88 184 LYS B N 1
ATOM 4619 C CA . LYS B 1 184 ? 4.789 11.703 -11.875 1 94.88 184 LYS B CA 1
ATOM 4620 C C . LYS B 1 184 ? 4.262 10.297 -11.617 1 94.88 184 LYS B C 1
ATOM 4622 O O . LYS B 1 184 ? 3.049 10.086 -11.555 1 94.88 184 LYS B O 1
ATOM 4627 N N . VAL B 1 185 ? 5.176 9.359 -11.5 1 93.12 185 VAL B N 1
ATOM 4628 C CA . VAL B 1 185 ? 4.777 7.984 -11.227 1 93.12 185 VAL B CA 1
ATOM 4629 C C . VAL B 1 185 ? 4.074 7.914 -9.867 1 93.12 185 VAL B C 1
ATOM 4631 O O . VAL B 1 185 ? 3.033 7.266 -9.734 1 93.12 185 VAL B O 1
ATOM 4634 N N . LEU B 1 186 ? 4.645 8.547 -8.898 1 96.5 186 LEU B N 1
ATOM 4635 C CA . LEU B 1 186 ? 4.031 8.562 -7.574 1 96.5 186 LEU B CA 1
ATOM 4636 C C . LEU B 1 186 ? 2.662 9.227 -7.617 1 96.5 186 LEU B C 1
ATOM 4638 O O . LEU B 1 186 ? 1.728 8.781 -6.949 1 96.5 186 LEU B O 1
ATOM 4642 N N . LEU B 1 187 ? 2.578 10.305 -8.406 1 97.56 187 LEU B N 1
ATOM 4643 C CA . LEU B 1 187 ? 1.297 10.977 -8.594 1 97.56 187 LEU B CA 1
ATOM 4644 C C . LEU B 1 187 ? 0.272 10.031 -9.211 1 97.56 187 LEU B C 1
ATOM 4646 O O . LEU B 1 187 ? -0.874 9.969 -8.758 1 97.56 187 LEU B O 1
ATOM 4650 N N . ILE B 1 188 ? 0.674 9.289 -10.18 1 95.56 188 ILE B N 1
ATOM 4651 C CA . ILE B 1 188 ? -0.214 8.344 -10.852 1 95.56 188 ILE B CA 1
ATOM 4652 C C . ILE B 1 188 ? -0.657 7.266 -9.867 1 95.56 188 ILE B C 1
ATOM 4654 O O . ILE B 1 188 ? -1.839 6.922 -9.805 1 95.56 188 ILE B O 1
ATOM 4658 N N . VAL B 1 189 ? 0.254 6.754 -9.086 1 95.38 189 VAL B N 1
ATOM 4659 C CA . VAL B 1 189 ? -0.062 5.73 -8.094 1 95.38 189 VAL B CA 1
ATOM 4660 C C . VAL B 1 189 ? -1.067 6.285 -7.086 1 95.38 189 VAL B C 1
ATOM 4662 O O . VAL B 1 189 ? -2.049 5.617 -6.746 1 95.38 189 VAL B O 1
ATOM 4665 N N . SER B 1 190 ? -0.798 7.508 -6.617 1 96.81 190 SER B N 1
ATOM 4666 C CA . SER B 1 190 ? -1.706 8.156 -5.68 1 96.81 190 SER B CA 1
ATOM 4667 C C . SER B 1 190 ? -3.098 8.32 -6.281 1 96.81 190 SER B C 1
ATOM 4669 O O . SER B 1 190 ? -4.102 8.055 -5.617 1 96.81 190 SER B O 1
ATOM 4671 N N . LEU B 1 191 ? -3.166 8.711 -7.535 1 96.5 191 LEU B N 1
ATOM 4672 C CA . LEU B 1 191 ? -4.434 8.969 -8.203 1 96.5 191 LEU B CA 1
ATOM 4673 C C . LEU B 1 191 ? -5.188 7.668 -8.477 1 96.5 191 LEU B C 1
ATOM 4675 O O . LEU B 1 191 ? -6.414 7.625 -8.367 1 96.5 191 LEU B O 1
ATOM 4679 N N . LEU B 1 192 ? -4.488 6.609 -8.797 1 94.75 192 LEU B N 1
ATOM 4680 C CA . LEU B 1 192 ? -5.137 5.344 -9.133 1 94.75 192 LEU B CA 1
ATOM 4681 C C . LEU B 1 192 ? -5.969 4.836 -7.961 1 94.75 192 LEU B C 1
ATOM 4683 O O . LEU B 1 192 ? -7.121 4.441 -8.141 1 94.75 192 LEU B O 1
ATOM 4687 N N . ALA B 1 193 ? -5.461 4.867 -6.824 1 91.62 193 ALA B N 1
ATOM 4688 C CA . ALA B 1 193 ? -6.176 4.402 -5.637 1 91.62 193 ALA B CA 1
ATOM 4689 C C . ALA B 1 193 ? -7.426 5.242 -5.387 1 91.62 193 ALA B C 1
ATOM 4691 O O . ALA B 1 193 ? -8.477 4.707 -5.023 1 91.62 193 ALA B O 1
ATOM 4692 N N . LYS B 1 194 ? -7.324 6.516 -5.602 1 94.94 194 LYS B N 1
ATOM 4693 C CA . LYS B 1 194 ? -8.422 7.426 -5.289 1 94.94 194 LYS B CA 1
ATOM 4694 C C . LYS B 1 194 ? -9.453 7.445 -6.41 1 94.94 194 LYS B C 1
ATOM 4696 O O . LYS B 1 194 ? -10.648 7.629 -6.16 1 94.94 194 LYS B O 1
ATOM 4701 N N . LEU B 1 195 ? -8.914 7.242 -7.617 1 94.12 195 LEU B N 1
ATOM 4702 C CA . LEU B 1 195 ? -9.844 7.078 -8.727 1 94.12 195 LEU B CA 1
ATOM 4703 C C . LEU B 1 195 ? -10.664 5.805 -8.57 1 94.12 195 LEU B C 1
ATOM 4705 O O . LEU B 1 195 ? -11.859 5.781 -8.898 1 94.12 195 LEU B O 1
ATOM 4709 N N . ALA B 1 196 ? -10.047 4.816 -8.078 1 93.69 196 ALA B N 1
ATOM 4710 C CA . ALA B 1 196 ? -10.75 3.561 -7.82 1 93.69 196 ALA B CA 1
ATOM 4711 C C . ALA B 1 196 ? -11.891 3.76 -6.828 1 93.69 196 ALA B C 1
ATOM 4713 O O . ALA B 1 196 ? -13.016 3.307 -7.066 1 93.69 196 ALA B O 1
ATOM 4714 N N . TYR B 1 197 ? -11.586 4.426 -5.754 1 92.06 197 TYR B N 1
ATOM 4715 C CA . TYR B 1 197 ? -12.617 4.746 -4.773 1 92.06 197 TYR B CA 1
ATOM 4716 C C . TYR B 1 197 ? -13.758 5.516 -5.414 1 92.06 197 TYR B C 1
ATOM 4718 O O . TYR B 1 197 ? -14.93 5.184 -5.219 1 92.06 197 TYR B O 1
ATOM 4726 N N . SER B 1 198 ? -13.43 6.512 -6.219 1 93.06 198 SER B N 1
ATOM 4727 C CA . SER B 1 198 ? -14.422 7.387 -6.832 1 93.06 198 SER B CA 1
ATOM 4728 C C . SER B 1 198 ? -15.258 6.637 -7.859 1 93.06 198 SER B C 1
ATOM 4730 O O . SER B 1 198 ? -16.484 6.777 -7.891 1 93.06 198 SER B O 1
ATOM 4732 N N . TYR B 1 199 ? -14.57 5.793 -8.594 1 91.44 199 TYR B N 1
ATOM 4733 C CA . TYR B 1 199 ? -15.234 5.07 -9.664 1 91.44 199 TYR B CA 1
ATOM 4734 C C . TYR B 1 199 ? -16.094 3.941 -9.109 1 91.44 199 TYR B C 1
ATOM 4736 O O . TYR B 1 199 ? -17.266 3.809 -9.477 1 91.44 199 TYR B O 1
ATOM 4744 N N . ASP B 1 200 ? -15.562 3.164 -8.203 1 90.69 200 ASP B N 1
ATOM 4745 C CA . ASP B 1 200 ? -16.266 1.989 -7.688 1 90.69 200 ASP B CA 1
ATOM 4746 C C . ASP B 1 200 ? -17.516 2.391 -6.906 1 90.69 200 ASP B C 1
ATOM 4748 O O . ASP B 1 200 ? -18.516 1.665 -6.902 1 90.69 200 ASP B O 1
ATOM 4752 N N . LEU B 1 201 ? -17.531 3.576 -6.289 1 91.44 201 LEU B N 1
ATOM 4753 C CA . LEU B 1 201 ? -18.641 3.994 -5.441 1 91.44 201 LEU B CA 1
ATOM 4754 C C . LEU B 1 201 ? -19.406 5.152 -6.074 1 91.44 201 LEU B C 1
ATOM 4756 O O . LEU B 1 201 ? -20.344 5.676 -5.484 1 91.44 201 LEU B O 1
ATOM 4760 N N . ASN B 1 202 ? -18.969 5.57 -7.254 1 89.94 202 ASN B N 1
ATOM 4761 C CA . ASN B 1 202 ? -19.516 6.773 -7.867 1 89.94 202 ASN B CA 1
ATOM 4762 C C . ASN B 1 202 ? -19.5 7.957 -6.902 1 89.94 202 ASN B C 1
ATOM 4764 O O . ASN B 1 202 ? -20.516 8.641 -6.727 1 89.94 202 ASN B O 1
ATOM 4768 N N . ALA B 1 203 ? -18.391 8.07 -6.152 1 90.44 203 ALA B N 1
ATOM 4769 C CA . ALA B 1 203 ? -18.234 9.086 -5.117 1 90.44 203 ALA B CA 1
ATOM 4770 C C . ALA B 1 203 ? -17.328 10.211 -5.594 1 90.44 203 ALA B C 1
ATOM 4772 O O . ALA B 1 203 ? -16.344 10.562 -4.914 1 90.44 203 ALA B O 1
ATOM 4773 N N . TRP B 1 204 ? -17.703 10.922 -6.609 1 90.12 204 TRP B N 1
ATOM 4774 C CA . TRP B 1 204 ? -16.828 11.891 -7.262 1 90.12 204 TRP B CA 1
ATOM 4775 C C . TRP B 1 204 ? -16.875 13.242 -6.555 1 90.12 204 TRP B C 1
ATOM 4777 O O . TRP B 1 204 ? -15.883 13.969 -6.512 1 90.12 204 TRP B O 1
ATOM 4787 N N . GLY B 1 205 ? -18.047 13.57 -5.996 1 87.94 205 GLY B N 1
ATOM 4788 C CA . GLY B 1 205 ? -18.203 14.914 -5.469 1 87.94 205 GLY B CA 1
ATOM 4789 C C . GLY B 1 205 ? -18.406 14.945 -3.967 1 87.94 205 GLY B C 1
ATOM 4790 O O . GLY B 1 205 ? -18.75 15.992 -3.406 1 87.94 205 GLY B O 1
ATOM 4791 N N . PHE B 1 206 ? -18.156 13.859 -3.287 1 84.38 206 PHE B N 1
ATOM 4792 C CA . PHE B 1 206 ? -18.453 13.758 -1.865 1 84.38 206 PHE B CA 1
ATOM 4793 C C . PHE B 1 206 ? -17.469 14.57 -1.035 1 84.38 206 PHE B C 1
ATOM 4795 O O . PHE B 1 206 ? -16.266 14.43 -1.186 1 84.38 206 PHE B O 1
ATOM 4802 N N . MET B 1 207 ? -18.094 15.477 -0.283 1 85.5 207 MET B N 1
ATOM 4803 C CA . MET B 1 207 ? -17.312 16.219 0.689 1 85.5 207 MET B CA 1
ATOM 4804 C C . MET B 1 207 ? -17.547 15.711 2.104 1 85.5 207 MET B C 1
ATOM 4806 O O . MET B 1 207 ? -18.609 15.961 2.691 1 85.5 207 MET B O 1
ATOM 4810 N N . GLU B 1 208 ? -16.609 15.078 2.68 1 80.31 208 GLU B N 1
ATOM 4811 C CA . GLU B 1 208 ? -16.719 14.375 3.957 1 80.31 208 GLU B CA 1
ATOM 4812 C C . GLU B 1 208 ? -17.156 15.328 5.066 1 80.31 208 GLU B C 1
ATOM 4814 O O . GLU B 1 208 ? -18.031 15 5.871 1 80.31 208 GLU B O 1
ATOM 4819 N N . GLY B 1 209 ? -16.688 16.562 5.062 1 75.12 209 GLY B N 1
ATOM 4820 C CA . GLY B 1 209 ? -16.922 17.469 6.168 1 75.12 209 GLY B CA 1
ATOM 4821 C C . GLY B 1 209 ? -18.344 17.969 6.25 1 75.12 209 GLY B C 1
ATOM 4822 O O . GLY B 1 209 ? -18.766 18.516 7.273 1 75.12 209 GLY B O 1
ATOM 4823 N N . VAL B 1 210 ? -19.062 17.641 5.145 1 75.75 210 VAL B N 1
ATOM 4824 C CA . VAL B 1 210 ? -20.406 18.188 5.156 1 75.75 210 VAL B CA 1
ATOM 4825 C C . VAL B 1 210 ? -21.438 17.062 5.039 1 75.75 210 VAL B C 1
ATOM 4827 O O . VAL B 1 210 ? -22.625 17.312 4.895 1 75.75 210 VAL B O 1
ATOM 4830 N N . MET B 1 211 ? -20.969 15.852 5.043 1 75.62 211 MET B N 1
ATOM 4831 C CA . MET B 1 211 ? -21.875 14.719 4.91 1 75.62 211 MET B CA 1
ATOM 4832 C C . MET B 1 211 ? -21.984 13.945 6.223 1 75.62 211 MET B C 1
ATOM 4834 O O . MET B 1 211 ? -21.047 13.93 7.016 1 75.62 211 MET B O 1
ATOM 4838 N N . SER B 1 212 ? -23.234 13.461 6.352 1 73.38 212 SER B N 1
ATOM 4839 C CA . SER B 1 212 ? -23.391 12.531 7.465 1 73.38 212 SER B CA 1
ATOM 4840 C C . SER B 1 212 ? -22.703 11.203 7.172 1 73.38 212 SER B C 1
ATOM 4842 O O . SER B 1 212 ? -22.703 10.734 6.031 1 73.38 212 SER B O 1
ATOM 4844 N N . ALA B 1 213 ? -22.078 10.648 8.109 1 68 213 ALA B N 1
ATOM 4845 C CA . ALA B 1 213 ? -21.422 9.359 7.977 1 68 213 ALA B CA 1
ATOM 4846 C C . ALA B 1 213 ? -22.391 8.297 7.461 1 68 213 ALA B C 1
ATOM 4848 O O . ALA B 1 213 ? -22 7.426 6.676 1 68 213 ALA B O 1
ATOM 4849 N N . LYS B 1 214 ? -23.594 8.438 7.738 1 70.88 214 LYS B N 1
ATOM 4850 C CA . LYS B 1 214 ? -24.594 7.441 7.379 1 70.88 214 LYS B CA 1
ATOM 4851 C C . LYS B 1 214 ? -24.891 7.473 5.883 1 70.88 214 LYS B C 1
ATOM 4853 O O . LYS B 1 214 ? -25.344 6.477 5.312 1 70.88 214 LYS B O 1
ATOM 4858 N N . THR B 1 215 ? -24.547 8.602 5.301 1 76.88 215 THR B N 1
ATOM 4859 C CA . THR B 1 215 ? -24.875 8.75 3.885 1 76.88 215 THR B CA 1
ATOM 4860 C C . THR B 1 215 ? -23.688 8.336 3.012 1 76.88 215 THR B C 1
ATOM 4862 O O . THR B 1 215 ? -23.812 8.258 1.788 1 76.88 215 THR B O 1
ATOM 4865 N N . HIS B 1 216 ? -22.688 8.008 3.709 1 81.06 216 HIS B N 1
ATOM 4866 C CA . HIS B 1 216 ? -21.516 7.594 2.943 1 81.06 216 HIS B CA 1
ATOM 4867 C C . HIS B 1 216 ? -21.719 6.207 2.336 1 81.06 216 HIS B C 1
ATOM 4869 O O . HIS B 1 216 ? -22.172 5.285 3.018 1 81.06 216 HIS B O 1
ATOM 4875 N N . PRO B 1 217 ? -21.484 6.062 1.104 1 81 217 PRO B N 1
ATOM 4876 C CA . PRO B 1 217 ? -21.766 4.793 0.427 1 81 217 PRO B CA 1
ATOM 4877 C C . PRO B 1 217 ? -21.047 3.611 1.064 1 81 217 PRO B C 1
ATOM 4879 O O . PRO B 1 217 ? -21.609 2.523 1.18 1 81 217 PRO B O 1
ATOM 4882 N N . ASN B 1 218 ? -19.844 3.756 1.426 1 88.06 218 ASN B N 1
ATOM 4883 C CA . ASN B 1 218 ? -19.031 2.727 2.082 1 88.06 218 ASN B CA 1
ATOM 4884 C C . ASN B 1 218 ? -17.938 3.338 2.953 1 88.06 218 ASN B C 1
ATOM 4886 O O . ASN B 1 218 ? -16.828 3.59 2.479 1 88.06 218 ASN B O 1
ATOM 4890 N N . TRP B 1 219 ? -18.234 3.447 4.117 1 86.56 219 TRP B N 1
ATOM 4891 C CA . TRP B 1 219 ? -17.359 4.137 5.051 1 86.56 219 TRP B CA 1
ATOM 4892 C C . TRP B 1 219 ? -16.062 3.357 5.246 1 86.56 219 TRP B C 1
ATOM 4894 O O . TRP B 1 219 ? -14.984 3.949 5.344 1 86.56 219 TRP B O 1
ATOM 4904 N N . LEU B 1 220 ? -16.281 2.076 5.266 1 89.56 220 LEU B N 1
ATOM 4905 C CA . LEU B 1 220 ? -15.125 1.22 5.504 1 89.56 220 LEU B CA 1
ATOM 4906 C C . LEU B 1 220 ? -14.102 1.359 4.379 1 89.56 220 LEU B C 1
ATOM 4908 O O . LEU B 1 220 ? -12.906 1.521 4.633 1 89.56 220 LEU B O 1
ATOM 4912 N N . TYR B 1 221 ? -14.539 1.291 3.154 1 90.56 221 TYR B N 1
ATOM 4913 C CA . TYR B 1 221 ? -13.617 1.434 2.029 1 90.56 221 TYR B CA 1
ATOM 4914 C C . TYR B 1 221 ? -13.039 2.842 1.974 1 90.56 221 TYR B C 1
ATOM 4916 O O . TYR B 1 221 ? -11.852 3.02 1.689 1 90.56 221 TYR B O 1
ATOM 4924 N N . PHE B 1 222 ? -13.852 3.838 2.246 1 90.12 222 PHE B N 1
ATOM 4925 C CA . PHE B 1 222 ? -13.359 5.207 2.295 1 90.12 222 PHE B CA 1
ATOM 4926 C C . PHE B 1 222 ? -12.227 5.34 3.309 1 90.12 222 PHE B C 1
ATOM 4928 O O . PHE B 1 222 ? -11.172 5.895 3.002 1 90.12 222 PHE B O 1
ATOM 4935 N N . ASN B 1 223 ? -12.398 4.781 4.484 1 92.69 223 ASN B N 1
ATOM 4936 C CA . ASN B 1 223 ? -11.398 4.84 5.547 1 92.69 223 ASN B CA 1
ATOM 4937 C C . ASN B 1 223 ? -10.133 4.066 5.176 1 92.69 223 ASN B C 1
ATOM 4939 O O . ASN B 1 223 ? -9.031 4.445 5.57 1 92.69 223 ASN B O 1
ATOM 4943 N N . SER B 1 224 ? -10.305 3.014 4.406 1 93.62 224 SER B N 1
ATOM 4944 C CA . SER B 1 224 ? -9.148 2.223 3.998 1 93.62 224 SER B CA 1
ATOM 4945 C C . SER B 1 224 ? -8.258 3.002 3.037 1 93.62 224 SER B C 1
ATOM 4947 O O . SER B 1 224 ? -7.059 2.734 2.941 1 93.62 224 SER B O 1
ATOM 4949 N N . VAL B 1 225 ? -8.859 3.969 2.363 1 92.75 225 VAL B N 1
ATOM 4950 C CA . VAL B 1 225 ? -8.086 4.82 1.464 1 92.75 225 VAL B CA 1
ATOM 4951 C C . VAL B 1 225 ? -7.512 6.004 2.24 1 92.75 225 VAL B C 1
ATOM 4953 O O . VAL B 1 225 ? -6.32 6.297 2.143 1 92.75 225 VAL B O 1
ATOM 4956 N N . ARG B 1 226 ? -8.312 6.535 3.057 1 92.56 226 ARG B N 1
ATOM 4957 C CA . ARG B 1 226 ? -8.008 7.762 3.787 1 92.56 226 ARG B CA 1
ATOM 4958 C C . ARG B 1 226 ? -6.883 7.535 4.793 1 92.56 226 ARG B C 1
ATOM 4960 O O . ARG B 1 226 ? -5.98 8.367 4.914 1 92.56 226 ARG B O 1
ATOM 4967 N N . PHE B 1 227 ? -6.922 6.441 5.52 1 96.31 227 PHE B N 1
ATOM 4968 C CA . PHE B 1 227 ? -6 6.211 6.625 1 96.31 227 PHE B CA 1
ATOM 4969 C C . PHE B 1 227 ? -4.871 5.273 6.203 1 96.31 227 PHE B C 1
ATOM 4971 O O . PHE B 1 227 ? -4.035 4.895 7.027 1 96.31 227 PHE B O 1
ATOM 4978 N N . SER B 1 228 ? -4.777 4.949 4.949 1 95.88 228 SER B N 1
ATOM 4979 C CA . SER B 1 228 ? -3.869 3.918 4.453 1 95.88 228 SER B CA 1
ATOM 4980 C C . SER B 1 228 ? -2.412 4.305 4.688 1 95.88 228 SER B C 1
ATOM 4982 O O . SER B 1 228 ? -1.937 5.305 4.141 1 95.88 228 SER B O 1
ATOM 4984 N N . PRO B 1 229 ? -1.692 3.436 5.426 1 97.38 229 PRO B N 1
ATOM 4985 C CA . PRO B 1 229 ? -0.255 3.689 5.559 1 97.38 229 PRO B CA 1
ATOM 4986 C C . PRO B 1 229 ? 0.478 3.635 4.219 1 97.38 229 PRO B C 1
ATOM 4988 O O . PRO B 1 229 ? 1.466 4.348 4.023 1 97.38 229 PRO B O 1
ATOM 4991 N N . PHE B 1 230 ? -0.031 2.879 3.299 1 96.69 230 PHE B N 1
ATOM 4992 C CA . PHE B 1 230 ? 0.587 2.787 1.982 1 96.69 230 PHE B CA 1
ATOM 4993 C C . PHE B 1 230 ? 0.402 4.086 1.206 1 96.69 230 PHE B C 1
ATOM 4995 O O . PHE B 1 230 ? 1.333 4.566 0.555 1 96.69 230 PHE B O 1
ATOM 5002 N N . ASN B 1 231 ? -0.768 4.613 1.271 1 96.31 231 ASN B N 1
ATOM 5003 C CA . ASN B 1 231 ? -0.995 5.898 0.616 1 96.31 231 ASN B CA 1
ATOM 5004 C C . ASN B 1 231 ? -0.17 7.008 1.259 1 96.31 231 ASN B C 1
ATOM 5006 O O . ASN B 1 231 ? 0.315 7.906 0.568 1 96.31 231 ASN B O 1
ATOM 5010 N N . ALA B 1 232 ? -0.057 6.926 2.578 1 97.62 232 ALA B N 1
ATOM 5011 C CA . ALA B 1 232 ? 0.782 7.891 3.283 1 97.62 232 ALA B CA 1
ATOM 5012 C C . ALA B 1 232 ? 2.229 7.812 2.803 1 97.62 232 ALA B C 1
ATOM 5014 O O . ALA B 1 232 ? 2.889 8.844 2.639 1 97.62 232 ALA B O 1
ATOM 5015 N N . LEU B 1 233 ? 2.646 6.609 2.611 1 97.81 233 LEU B N 1
ATOM 5016 C CA . LEU B 1 233 ? 4 6.414 2.107 1 97.81 233 LEU B CA 1
ATOM 5017 C C . LEU B 1 233 ? 4.188 7.121 0.768 1 97.81 233 LEU B C 1
ATOM 5019 O O . LEU B 1 233 ? 5.223 7.746 0.531 1 97.81 233 LEU B O 1
ATOM 5023 N N . VAL B 1 234 ? 3.221 7.031 -0.101 1 97.88 234 VAL B N 1
ATOM 5024 C CA . VAL B 1 234 ? 3.299 7.664 -1.413 1 97.88 234 VAL B CA 1
ATOM 5025 C C . VAL B 1 234 ? 3.424 9.18 -1.248 1 97.88 234 VAL B C 1
ATOM 5027 O O . VAL B 1 234 ? 4.258 9.812 -1.898 1 97.88 234 VAL B O 1
ATOM 5030 N N . ASP B 1 235 ? 2.668 9.75 -0.358 1 98.25 235 ASP B N 1
ATOM 5031 C CA . ASP B 1 235 ? 2.734 11.188 -0.094 1 98.25 235 ASP B CA 1
ATOM 5032 C C . ASP B 1 235 ? 4.098 11.578 0.469 1 98.25 235 ASP B C 1
ATOM 5034 O O . ASP B 1 235 ? 4.668 12.602 0.08 1 98.25 235 ASP B O 1
ATOM 5038 N N . VAL B 1 236 ? 4.613 10.773 1.358 1 98.44 236 VAL B N 1
ATOM 5039 C CA . VAL B 1 236 ? 5.91 11.039 1.974 1 98.44 236 VAL B CA 1
ATOM 5040 C C . VAL B 1 236 ? 7.008 10.977 0.914 1 98.44 236 VAL B C 1
ATOM 5042 O O . VAL B 1 236 ? 7.91 11.812 0.891 1 98.44 236 VAL B O 1
ATOM 5045 N N . LEU B 1 237 ? 6.871 10.008 0.044 1 98.25 237 LEU B N 1
ATOM 5046 C CA . LEU B 1 237 ? 7.855 9.867 -1.023 1 98.25 237 LEU B CA 1
ATOM 5047 C C . LEU B 1 237 ? 7.785 11.047 -1.986 1 98.25 237 LEU B C 1
ATOM 5049 O O . LEU B 1 237 ? 8.812 11.492 -2.504 1 98.25 237 LEU B O 1
ATOM 5053 N N . MET B 1 238 ? 6.57 11.516 -2.25 1 98.38 238 MET B N 1
ATOM 5054 C CA . MET B 1 238 ? 6.438 12.711 -3.08 1 98.38 238 MET B CA 1
ATOM 5055 C C . MET B 1 238 ? 7.168 13.891 -2.455 1 98.38 238 MET B C 1
ATOM 5057 O O . MET B 1 238 ? 7.832 14.656 -3.156 1 98.38 238 MET B O 1
ATOM 5061 N N . GLY B 1 239 ? 7.066 14 -1.175 1 98.5 239 GLY B N 1
ATOM 5062 C CA . GLY B 1 239 ? 7.812 15.031 -0.472 1 98.5 239 GLY B CA 1
ATOM 5063 C C . GLY B 1 239 ? 9.32 14.867 -0.586 1 98.5 239 GLY B C 1
ATOM 5064 O O . GLY B 1 239 ? 10.039 15.844 -0.786 1 98.5 239 GLY B O 1
ATOM 5065 N N . ALA B 1 240 ? 9.773 13.656 -0.482 1 98.31 240 ALA B N 1
ATOM 5066 C CA . ALA B 1 240 ? 11.203 13.367 -0.587 1 98.31 240 ALA B CA 1
ATOM 5067 C C . ALA B 1 240 ? 11.734 13.734 -1.969 1 98.31 240 ALA B C 1
ATOM 5069 O O . ALA B 1 240 ? 12.789 14.367 -2.088 1 98.31 240 ALA B O 1
ATOM 5070 N N . VAL B 1 241 ? 10.969 13.344 -2.955 1 98.12 241 VAL B N 1
ATOM 5071 C CA . VAL B 1 241 ? 11.367 13.633 -4.328 1 98.12 241 VAL B CA 1
ATOM 5072 C C . VAL B 1 241 ? 11.383 15.141 -4.559 1 98.12 241 VAL B C 1
ATOM 5074 O O . VAL B 1 241 ? 12.289 15.664 -5.207 1 98.12 241 VAL B O 1
ATOM 5077 N N . ALA B 1 242 ? 10.398 15.82 -4.02 1 98 242 ALA B N 1
ATOM 5078 C CA . ALA B 1 242 ? 10.328 17.281 -4.133 1 98 242 ALA B CA 1
ATOM 5079 C C . ALA B 1 242 ? 11.562 17.938 -3.518 1 98 242 ALA B C 1
ATOM 5081 O O . ALA B 1 242 ? 12.156 18.828 -4.113 1 98 242 ALA B O 1
ATOM 5082 N N . ALA B 1 243 ? 11.961 17.5 -2.373 1 97.5 243 ALA B N 1
ATOM 5083 C CA . ALA B 1 243 ? 13.148 18.047 -1.72 1 97.5 243 ALA B CA 1
ATOM 5084 C C . ALA B 1 243 ? 14.398 17.812 -2.57 1 97.5 243 ALA B C 1
ATOM 5086 O O . ALA B 1 243 ? 15.203 18.734 -2.764 1 97.5 243 ALA B O 1
ATOM 5087 N N . ARG B 1 244 ? 14.508 16.625 -3.105 1 97.19 244 ARG B N 1
ATOM 5088 C CA . ARG B 1 244 ? 15.688 16.25 -3.877 1 97.19 244 ARG B CA 1
ATOM 5089 C C . ARG B 1 244 ? 15.781 17.078 -5.16 1 97.19 244 ARG B C 1
ATOM 5091 O O . ARG B 1 244 ? 16.891 17.391 -5.621 1 97.19 244 ARG B O 1
ATOM 5098 N N . THR B 1 245 ? 14.672 17.438 -5.688 1 96.06 245 THR B N 1
ATOM 5099 C CA . THR B 1 245 ? 14.664 18.219 -6.922 1 96.06 245 THR B CA 1
ATOM 5100 C C . THR B 1 245 ? 15.375 19.547 -6.727 1 96.06 245 THR B C 1
ATOM 5102 O O . THR B 1 245 ? 16.047 20.031 -7.637 1 96.06 245 THR B O 1
ATOM 5105 N N . VAL B 1 246 ? 15.297 20.141 -5.566 1 94.69 246 VAL B N 1
ATOM 5106 C CA . VAL B 1 246 ? 15.969 21.406 -5.266 1 94.69 246 VAL B CA 1
ATOM 5107 C C . VAL B 1 246 ? 17.422 21.141 -4.91 1 94.69 246 VAL B C 1
ATOM 5109 O O . VAL B 1 246 ? 18.312 21.891 -5.305 1 94.69 246 VAL B O 1
ATOM 5112 N N . MET B 1 247 ? 17.672 20.094 -4.25 1 94.69 247 MET B N 1
ATOM 5113 C CA . MET B 1 247 ? 18.984 19.797 -3.715 1 94.69 247 MET B CA 1
ATOM 5114 C C . MET B 1 247 ? 19.969 19.484 -4.836 1 94.69 247 MET B C 1
ATOM 5116 O O . MET B 1 247 ? 21.188 19.562 -4.648 1 94.69 247 MET B O 1
ATOM 5120 N N . VAL B 1 248 ? 19.438 19.156 -5.98 1 94.88 248 VAL B N 1
ATOM 5121 C CA . VAL B 1 248 ? 20.344 18.781 -7.07 1 94.88 248 VAL B CA 1
ATOM 5122 C C . VAL B 1 248 ? 20.469 19.953 -8.047 1 94.88 248 VAL B C 1
ATOM 5124 O O . VAL B 1 248 ? 21.125 19.844 -9.086 1 94.88 248 VAL B O 1
ATOM 5127 N N . ASP B 1 249 ? 19.891 21.062 -7.797 1 92 249 ASP B N 1
ATOM 5128 C CA . ASP B 1 249 ? 19.906 22.219 -8.688 1 92 249 ASP B CA 1
ATOM 5129 C C . ASP B 1 249 ? 21.328 22.609 -9.062 1 92 249 ASP B C 1
ATOM 5131 O O . ASP B 1 249 ? 21.594 22.984 -10.203 1 92 249 ASP B O 1
ATOM 5135 N N . ASP B 1 250 ? 22.266 22.453 -8.141 1 88.81 250 ASP B N 1
ATOM 5136 C CA . ASP B 1 250 ? 23.641 22.875 -8.359 1 88.81 250 ASP B CA 1
ATOM 5137 C C . ASP B 1 250 ? 24.562 21.688 -8.523 1 88.81 250 ASP B C 1
ATOM 5139 O O . ASP B 1 250 ? 25.781 21.812 -8.391 1 88.81 250 ASP B O 1
ATOM 5143 N N . ALA B 1 251 ? 24 20.562 -8.664 1 91.81 251 ALA B N 1
ATOM 5144 C CA . ALA B 1 251 ? 24.828 19.375 -8.844 1 91.81 251 ALA B CA 1
ATOM 5145 C C . ALA B 1 251 ? 25.516 19.391 -10.203 1 91.81 251 ALA B C 1
ATOM 5147 O O . ALA B 1 251 ? 25 19.938 -11.172 1 91.81 251 ALA B O 1
ATOM 5148 N N . GLU B 1 252 ? 26.656 18.844 -10.242 1 90.12 252 GLU B N 1
ATOM 5149 C CA . GLU B 1 252 ? 27.422 18.781 -11.484 1 90.12 252 GLU B CA 1
ATOM 5150 C C . GLU B 1 252 ? 26.656 18.016 -12.562 1 90.12 252 GLU B C 1
ATOM 5152 O O . GLU B 1 252 ? 26.156 16.922 -12.32 1 90.12 252 GLU B O 1
ATOM 5157 N N . GLY B 1 253 ? 26.594 18.578 -13.703 1 85.25 253 GLY B N 1
ATOM 5158 C CA . GLY B 1 253 ? 25.938 17.906 -14.812 1 85.25 253 GLY B CA 1
ATOM 5159 C C . GLY B 1 253 ? 24.484 18.297 -14.992 1 85.25 253 GLY B C 1
ATOM 5160 O O . GLY B 1 253 ? 23.844 17.891 -15.969 1 85.25 253 GLY B O 1
ATOM 5161 N N . GLU B 1 254 ? 24.016 19.062 -13.977 1 88.75 254 GLU B N 1
ATOM 5162 C CA . GLU B 1 254 ? 22.625 19.484 -14.07 1 88.75 254 GLU B CA 1
ATOM 5163 C C . GLU B 1 254 ? 22.484 20.75 -14.906 1 88.75 254 GLU B C 1
ATOM 5165 O O . GLU B 1 254 ? 23.312 21.656 -14.812 1 88.75 254 GLU B O 1
ATOM 5170 N N . CYS B 1 255 ? 21.5 20.688 -15.734 1 78.69 255 CYS B N 1
ATOM 5171 C CA . CYS B 1 255 ? 21.234 21.875 -16.547 1 78.69 255 CYS B CA 1
ATOM 5172 C C . CYS B 1 255 ? 20.594 22.984 -15.719 1 78.69 255 CYS B C 1
ATOM 5174 O O . CYS B 1 255 ? 19.953 22.703 -14.711 1 78.69 255 CYS B O 1
ATOM 5176 N N . ALA B 1 256 ? 20.797 24.125 -16.156 1 76.31 256 ALA B N 1
ATOM 5177 C CA . ALA B 1 256 ? 20.188 25.266 -15.492 1 76.31 256 ALA B CA 1
ATOM 5178 C C . ALA B 1 256 ? 18.672 25.172 -15.484 1 76.31 256 ALA B C 1
ATOM 5180 O O . ALA B 1 256 ? 18.062 24.719 -16.469 1 76.31 256 ALA B O 1
ATOM 5181 N N . LEU B 1 257 ? 18.078 25.562 -14.469 1 76.56 257 LEU B N 1
ATOM 5182 C CA . LEU B 1 257 ? 16.625 25.469 -14.297 1 76.56 257 LEU B CA 1
ATOM 5183 C C . LEU B 1 257 ? 15.922 26.531 -15.156 1 76.56 257 LEU B C 1
ATOM 5185 O O . LEU B 1 257 ? 16.25 27.703 -15.094 1 76.56 257 LEU B O 1
ATOM 5189 N N . LYS B 1 258 ? 15.305 26.109 -16.203 1 69.44 258 LYS B N 1
ATOM 5190 C CA . LYS B 1 258 ? 14.477 27.016 -16.984 1 69.44 258 LYS B CA 1
ATOM 5191 C C . LYS B 1 258 ? 13.055 27.094 -16.422 1 69.44 258 LYS B C 1
ATOM 5193 O O . LYS B 1 258 ? 12.297 26.109 -16.531 1 69.44 258 LYS B O 1
ATOM 5198 N N . GLN B 1 259 ? 12.797 27.984 -15.484 1 74.81 259 GLN B N 1
ATOM 5199 C CA . GLN B 1 259 ? 11.445 28.031 -14.938 1 74.81 259 GLN B CA 1
ATOM 5200 C C . GLN B 1 259 ? 10.789 29.391 -15.195 1 74.81 259 GLN B C 1
ATOM 5202 O O . GLN B 1 259 ? 11.469 30.422 -15.203 1 74.81 259 GLN B O 1
ATOM 5207 N N . ASN B 1 260 ? 9.516 29.328 -15.539 1 81.75 260 ASN B N 1
ATOM 5208 C CA . ASN B 1 260 ? 8.695 30.531 -15.602 1 81.75 260 ASN B CA 1
ATOM 5209 C C . ASN B 1 260 ? 8.656 31.25 -14.25 1 81.75 260 ASN B C 1
ATOM 5211 O O . ASN B 1 260 ? 8.469 30.625 -13.211 1 81.75 260 ASN B O 1
ATOM 5215 N N . LYS B 1 261 ? 8.883 32.5 -14.336 1 80.06 261 LYS B N 1
ATOM 5216 C CA . LYS B 1 261 ? 8.992 33.312 -13.125 1 80.06 261 LYS B CA 1
ATOM 5217 C C . LYS B 1 261 ? 7.746 33.156 -12.25 1 80.06 261 LYS B C 1
ATOM 5219 O O . LYS B 1 261 ? 7.852 33.094 -11.023 1 80.06 261 LYS B O 1
ATOM 5224 N N . ILE B 1 262 ? 6.609 33.062 -12.82 1 82.62 262 ILE B N 1
ATOM 5225 C CA . ILE B 1 262 ? 5.352 32.969 -12.094 1 82.62 262 ILE B CA 1
ATOM 5226 C C . ILE B 1 262 ? 5.266 31.609 -11.383 1 82.62 262 ILE B C 1
ATOM 5228 O O . ILE B 1 262 ? 4.883 31.531 -10.211 1 82.62 262 ILE B O 1
ATOM 5232 N N . MET B 1 263 ? 5.68 30.578 -12.039 1 86.06 263 MET B N 1
ATOM 5233 C CA . MET B 1 263 ? 5.594 29.234 -11.477 1 86.06 263 MET B CA 1
ATOM 5234 C C . MET B 1 263 ? 6.68 29.016 -10.43 1 86.06 263 MET B C 1
ATOM 5236 O O . MET B 1 263 ? 6.551 28.141 -9.57 1 86.06 263 MET B O 1
ATOM 5240 N N . ALA B 1 264 ? 7.602 29.906 -10.531 1 86.94 264 ALA B N 1
ATOM 5241 C CA . ALA B 1 264 ? 8.719 29.766 -9.602 1 86.94 264 ALA B CA 1
ATOM 5242 C C . ALA B 1 264 ? 8.445 30.531 -8.305 1 86.94 264 ALA B C 1
ATOM 5244 O O . ALA B 1 264 ? 9.133 30.328 -7.301 1 86.94 264 ALA B O 1
ATOM 5245 N N . CYS B 1 265 ? 7.461 31.359 -8.344 1 89.56 265 CYS B N 1
ATOM 5246 C CA . CYS B 1 265 ? 7.102 32.125 -7.168 1 89.56 265 CYS B CA 1
ATOM 5247 C C . CYS B 1 265 ? 6.297 31.297 -6.184 1 89.56 265 CYS B C 1
ATOM 5249 O O . CYS B 1 265 ? 5.324 30.641 -6.566 1 89.56 265 CYS B O 1
ATOM 5251 N N . SER B 1 266 ? 6.676 31.281 -4.906 1 91.75 266 SER B N 1
ATOM 5252 C CA . SER B 1 266 ? 5.992 30.5 -3.875 1 91.75 266 SER B CA 1
ATOM 5253 C C . SER B 1 266 ? 4.551 30.969 -3.695 1 91.75 266 SER B C 1
ATOM 5255 O O . SER B 1 266 ? 3.689 30.203 -3.281 1 91.75 266 SER B O 1
ATOM 5257 N N . ALA B 1 267 ? 4.23 32.188 -4.047 1 93.25 267 ALA B N 1
ATOM 5258 C CA . ALA B 1 267 ? 2.885 32.75 -3.926 1 93.25 267 ALA B CA 1
ATOM 5259 C C . ALA B 1 267 ? 1.908 32 -4.84 1 93.25 267 ALA B C 1
ATOM 5261 O O . ALA B 1 267 ? 0.725 31.875 -4.52 1 93.25 267 ALA B O 1
ATOM 5262 N N . THR B 1 268 ? 2.365 31.562 -5.953 1 94.94 268 THR B N 1
ATOM 5263 C CA . THR B 1 268 ? 1.491 30.953 -6.953 1 94.94 268 THR B CA 1
ATOM 5264 C C . THR B 1 268 ? 0.862 29.672 -6.414 1 94.94 268 THR B C 1
ATOM 5266 O O . THR B 1 268 ? -0.363 29.562 -6.359 1 94.94 268 THR B O 1
ATOM 5269 N N . PRO B 1 269 ? 1.677 28.688 -5.988 1 96.06 269 PRO B N 1
ATOM 5270 C CA . PRO B 1 269 ? 1.033 27.484 -5.43 1 96.06 269 PRO B CA 1
ATOM 5271 C C . PRO B 1 269 ? 0.26 27.781 -4.145 1 96.06 269 PRO B C 1
ATOM 5273 O O . PRO B 1 269 ? -0.738 27.125 -3.855 1 96.06 269 PRO B O 1
ATOM 5276 N N . LEU B 1 270 ? 0.635 28.766 -3.365 1 95.56 270 LEU B N 1
ATOM 5277 C CA . LEU B 1 270 ? -0.097 29.125 -2.158 1 95.56 270 LEU B CA 1
ATOM 5278 C C . LEU B 1 270 ? -1.498 29.625 -2.5 1 95.56 270 LEU B C 1
ATOM 5280 O O . LEU B 1 270 ? -2.482 29.172 -1.908 1 95.56 270 LEU B O 1
ATOM 5284 N N . VAL B 1 271 ? -1.571 30.531 -3.459 1 96.38 271 VAL B N 1
ATOM 5285 C CA . VAL B 1 271 ? -2.854 31.078 -3.902 1 96.38 271 VAL B CA 1
ATOM 5286 C C . VAL B 1 271 ? -3.693 29.953 -4.527 1 96.38 271 VAL B C 1
ATOM 5288 O O . VAL B 1 271 ? -4.91 29.906 -4.324 1 96.38 271 VAL B O 1
ATOM 5291 N N . ALA B 1 272 ? -3.045 29.109 -5.254 1 97.56 272 ALA B N 1
ATOM 5292 C CA . ALA B 1 272 ? -3.748 27.984 -5.863 1 97.56 272 ALA B CA 1
ATOM 5293 C C . ALA B 1 272 ? -4.352 27.078 -4.797 1 97.56 272 ALA B C 1
ATOM 5295 O O . ALA B 1 272 ? -5.477 26.594 -4.945 1 97.56 272 ALA B O 1
ATOM 5296 N N . MET B 1 273 ? -3.623 26.797 -3.748 1 97.62 273 MET B N 1
ATOM 5297 C CA . MET B 1 273 ? -4.098 25.938 -2.662 1 97.62 273 MET B CA 1
ATOM 5298 C C . MET B 1 273 ? -5.297 26.562 -1.959 1 97.62 273 MET B C 1
ATOM 5300 O O . MET B 1 273 ? -6.324 25.922 -1.772 1 97.62 273 MET B O 1
ATOM 5304 N N . VAL B 1 274 ? -5.16 27.812 -1.593 1 97.19 274 VAL B N 1
ATOM 5305 C CA . VAL B 1 274 ? -6.234 28.531 -0.91 1 97.19 274 VAL B CA 1
ATOM 5306 C C . VAL B 1 274 ? -7.441 28.656 -1.836 1 97.19 274 VAL B C 1
ATOM 5308 O O . VAL B 1 274 ? -8.578 28.438 -1.411 1 97.19 274 VAL B O 1
ATOM 5311 N N . GLY B 1 275 ? -7.184 29.016 -3.078 1 97.94 275 GLY B N 1
ATOM 5312 C CA . GLY B 1 275 ? -8.25 29.109 -4.062 1 97.94 275 GLY B CA 1
ATOM 5313 C C . GLY B 1 275 ? -8.984 27.797 -4.281 1 97.94 275 GLY B C 1
ATOM 5314 O O . GLY B 1 275 ? -10.203 27.781 -4.441 1 97.94 275 GLY B O 1
ATOM 5315 N N . PHE B 1 276 ? -8.25 26.734 -4.273 1 97.88 276 PHE B N 1
ATOM 5316 C CA . PHE B 1 276 ? -8.844 25.422 -4.477 1 97.88 276 PHE B CA 1
ATOM 5317 C C . PHE B 1 276 ? -9.773 25.062 -3.324 1 97.88 276 PHE B C 1
ATOM 5319 O O . PHE B 1 276 ? -10.906 24.625 -3.547 1 97.88 276 PHE B O 1
ATOM 5326 N N . LEU B 1 277 ? -9.344 25.266 -2.096 1 97.25 277 LEU B N 1
ATOM 5327 C CA . LEU B 1 277 ? -10.172 25 -0.926 1 97.25 277 LEU B CA 1
ATOM 5328 C C . LEU B 1 277 ? -11.422 25.875 -0.932 1 97.25 277 LEU B C 1
ATOM 5330 O O . LEU B 1 277 ? -12.516 25.406 -0.628 1 97.25 277 LEU B O 1
ATOM 5334 N N . ALA B 1 278 ? -11.242 27.109 -1.316 1 97.69 278 ALA B N 1
ATOM 5335 C CA . ALA B 1 278 ? -12.367 28.047 -1.382 1 97.69 278 ALA B CA 1
ATOM 5336 C C . ALA B 1 278 ? -13.352 27.641 -2.475 1 97.69 278 ALA B C 1
ATOM 5338 O O . ALA B 1 278 ? -14.57 27.703 -2.277 1 97.69 278 ALA B O 1
ATOM 5339 N N . ALA B 1 279 ? -12.797 27.281 -3.588 1 97.5 279 ALA B N 1
ATOM 5340 C CA . ALA B 1 279 ? -13.648 26.875 -4.703 1 97.5 279 ALA B CA 1
ATOM 5341 C C . ALA B 1 279 ? -14.484 25.656 -4.34 1 97.5 279 ALA B C 1
ATOM 5343 O O . ALA B 1 279 ? -15.641 25.547 -4.742 1 97.5 279 ALA B O 1
ATOM 5344 N N . ARG B 1 280 ? -13.914 24.766 -3.637 1 96.31 280 ARG B N 1
ATOM 5345 C CA . ARG B 1 280 ? -14.664 23.594 -3.17 1 96.31 280 ARG B CA 1
ATOM 5346 C C . ARG B 1 280 ? -15.734 24 -2.164 1 96.31 280 ARG B C 1
ATOM 5348 O O . ARG B 1 280 ? -16.875 23.531 -2.24 1 96.31 280 ARG B O 1
ATOM 5355 N N . ALA B 1 281 ? -15.352 24.859 -1.252 1 96 281 ALA B N 1
ATOM 5356 C CA . ALA B 1 281 ? -16.281 25.297 -0.215 1 96 281 ALA B CA 1
ATOM 5357 C C . ALA B 1 281 ? -17.484 26.016 -0.823 1 96 281 ALA B C 1
ATOM 5359 O O . ALA B 1 281 ? -18.609 25.859 -0.341 1 96 281 ALA B O 1
ATOM 5360 N N . LEU B 1 282 ? -17.25 26.719 -1.894 1 95.62 282 LEU B N 1
ATOM 5361 C CA . LEU B 1 282 ? -18.281 27.5 -2.539 1 95.62 282 LEU B CA 1
ATOM 5362 C C . LEU B 1 282 ? -19.094 26.641 -3.52 1 95.62 282 LEU B C 1
ATOM 5364 O O . LEU B 1 282 ? -20.078 27.109 -4.078 1 95.62 282 LEU B O 1
ATOM 5368 N N . GLY B 1 283 ? -18.609 25.469 -3.785 1 92.81 283 GLY B N 1
ATOM 5369 C CA . GLY B 1 283 ? -19.344 24.562 -4.656 1 92.81 283 GLY B CA 1
ATOM 5370 C C . GLY B 1 283 ? -18.969 24.703 -6.117 1 92.81 283 GLY B C 1
ATOM 5371 O O . GLY B 1 283 ? -19.594 24.094 -6.988 1 92.81 283 GLY B O 1
ATOM 5372 N N . PHE B 1 284 ? -17.938 25.438 -6.426 1 94.19 284 PHE B N 1
ATOM 5373 C CA . PHE B 1 284 ? -17.5 25.625 -7.805 1 94.19 284 PHE B CA 1
ATOM 5374 C C . PHE B 1 284 ? -16.797 24.375 -8.32 1 94.19 284 PHE B C 1
ATOM 5376 O O . PHE B 1 284 ? -16.812 24.094 -9.516 1 94.19 284 PHE B O 1
ATOM 5383 N N . VAL B 1 285 ? -16.141 23.672 -7.379 1 93.75 285 VAL B N 1
ATOM 5384 C CA . VAL B 1 285 ? -15.414 22.453 -7.707 1 93.75 285 VAL B CA 1
ATOM 5385 C C . VAL B 1 285 ? -15.961 21.297 -6.867 1 93.75 285 VAL B C 1
ATOM 5387 O O . VAL B 1 285 ? -15.906 21.328 -5.637 1 93.75 285 VAL B O 1
ATOM 5390 N N . ALA B 1 286 ? -16.531 20.375 -7.594 1 92.31 286 ALA B N 1
ATOM 5391 C CA . ALA B 1 286 ? -17.094 19.203 -6.922 1 92.31 286 ALA B CA 1
ATOM 5392 C C . ALA B 1 286 ? -16.172 17.984 -7.082 1 92.31 286 ALA B C 1
ATOM 5394 O O . ALA B 1 286 ? -16.344 17.188 -8.008 1 92.31 286 ALA B O 1
ATOM 5395 N N . VAL B 1 287 ? -15.188 17.891 -6.238 1 94.81 287 VAL B N 1
ATOM 5396 C CA . VAL B 1 287 ? -14.25 16.781 -6.195 1 94.81 287 VAL B CA 1
ATOM 5397 C C . VAL B 1 287 ? -14.188 16.219 -4.773 1 94.81 287 VAL B C 1
ATOM 5399 O O . VAL B 1 287 ? -14.188 16.969 -3.801 1 94.81 287 VAL B O 1
ATOM 5402 N N . ASN B 1 288 ? -14.219 14.922 -4.715 1 94.25 288 ASN B N 1
ATOM 5403 C CA . ASN B 1 288 ? -14.25 14.328 -3.383 1 94.25 288 ASN B CA 1
ATOM 5404 C C . ASN B 1 288 ? -12.961 14.594 -2.619 1 94.25 288 ASN B C 1
ATOM 5406 O O . ASN B 1 288 ? -11.992 15.109 -3.188 1 94.25 288 ASN B O 1
ATOM 5410 N N . ASP B 1 289 ? -12.891 14.336 -1.363 1 94.5 289 ASP B N 1
ATOM 5411 C CA . ASP B 1 289 ? -11.773 14.641 -0.477 1 94.5 289 ASP B CA 1
ATOM 5412 C C . ASP B 1 289 ? -10.531 13.828 -0.849 1 94.5 289 ASP B C 1
ATOM 5414 O O . ASP B 1 289 ? -9.406 14.312 -0.753 1 94.5 289 ASP B O 1
ATOM 5418 N N . ALA B 1 290 ? -10.766 12.586 -1.226 1 94.12 290 ALA B N 1
ATOM 5419 C CA . ALA B 1 290 ? -9.641 11.719 -1.568 1 94.12 290 ALA B CA 1
ATOM 5420 C C . ALA B 1 290 ? -8.844 12.297 -2.732 1 94.12 290 ALA B C 1
ATOM 5422 O O . ALA B 1 290 ? -7.625 12.461 -2.635 1 94.12 290 ALA B O 1
ATOM 5423 N N . LEU B 1 291 ? -9.5 12.609 -3.805 1 96.5 291 LEU B N 1
ATOM 5424 C CA . LEU B 1 291 ? -8.852 13.203 -4.965 1 96.5 291 LEU B CA 1
ATOM 5425 C C . LEU B 1 291 ? -8.305 14.586 -4.633 1 96.5 291 LEU B C 1
ATOM 5427 O O . LEU B 1 291 ? -7.215 14.953 -5.078 1 96.5 291 LEU B O 1
ATOM 5431 N N . SER B 1 292 ? -9.055 15.352 -3.889 1 97.31 292 SER B N 1
ATOM 5432 C CA . SER B 1 292 ? -8.641 16.688 -3.492 1 97.31 292 SER B CA 1
ATOM 5433 C C . SER B 1 292 ? -7.344 16.656 -2.688 1 97.31 292 SER B C 1
ATOM 5435 O O . SER B 1 292 ? -6.52 17.562 -2.781 1 97.31 292 SER B O 1
ATOM 5437 N N . ARG B 1 293 ? -7.156 15.664 -1.867 1 96.94 293 ARG B N 1
ATOM 5438 C CA . ARG B 1 293 ? -5.926 15.523 -1.103 1 96.94 293 ARG B CA 1
ATOM 5439 C C . ARG B 1 293 ? -4.715 15.414 -2.027 1 96.94 293 ARG B C 1
ATOM 5441 O O . ARG B 1 293 ? -3.686 16.047 -1.784 1 96.94 293 ARG B O 1
ATOM 5448 N N . THR B 1 294 ? -4.879 14.625 -3.066 1 97.5 294 THR B N 1
ATOM 5449 C CA . THR B 1 294 ? -3.779 14.469 -4.012 1 97.5 294 THR B CA 1
ATOM 5450 C C . THR B 1 294 ? -3.492 15.789 -4.723 1 97.5 294 THR B C 1
ATOM 5452 O O . THR B 1 294 ? -2.334 16.188 -4.871 1 97.5 294 THR B O 1
ATOM 5455 N N . ILE B 1 295 ? -4.52 16.469 -5.148 1 97.5 295 ILE B N 1
ATOM 5456 C CA . ILE B 1 295 ? -4.359 17.75 -5.809 1 97.5 295 ILE B CA 1
ATOM 5457 C C . ILE B 1 295 ? -3.65 18.734 -4.875 1 97.5 295 ILE B C 1
ATOM 5459 O O . ILE B 1 295 ? -2.691 19.391 -5.27 1 97.5 295 ILE B O 1
ATOM 5463 N N . PHE B 1 296 ? -4.086 18.766 -3.693 1 97.81 296 PHE B N 1
ATOM 5464 C CA . PHE B 1 296 ? -3.512 19.656 -2.689 1 97.81 296 PHE B CA 1
ATOM 5465 C C . PHE B 1 296 ? -2.059 19.281 -2.41 1 97.81 296 PHE B C 1
ATOM 5467 O O . PHE B 1 296 ? -1.204 20.172 -2.279 1 97.81 296 PHE B O 1
ATOM 5474 N N . THR B 1 297 ? -1.774 18.016 -2.318 1 97.75 297 THR B N 1
ATOM 5475 C CA . THR B 1 297 ? -0.427 17.531 -2.049 1 97.75 297 THR B CA 1
ATOM 5476 C C . THR B 1 297 ? 0.531 17.938 -3.164 1 97.75 297 THR B C 1
ATOM 5478 O O . THR B 1 297 ? 1.684 18.281 -2.9 1 97.75 297 THR B O 1
ATOM 5481 N N . VAL B 1 298 ? 0.075 17.906 -4.355 1 98 298 VAL B N 1
ATOM 5482 C CA . VAL B 1 298 ? 0.891 18.328 -5.492 1 98 298 VAL B CA 1
ATOM 5483 C C . VAL B 1 298 ? 1.188 19.828 -5.398 1 98 298 VAL B C 1
ATOM 5485 O O . VAL B 1 298 ? 2.338 20.25 -5.539 1 98 298 VAL B O 1
ATOM 5488 N N . MET B 1 299 ? 0.19 20.594 -5.141 1 98.12 299 MET B N 1
ATOM 5489 C CA . MET B 1 299 ? 0.368 22.047 -5.012 1 98.12 299 MET B CA 1
ATOM 5490 C C . MET B 1 299 ? 1.272 22.375 -3.828 1 98.12 299 MET B C 1
ATOM 5492 O O . MET B 1 299 ? 2.115 23.266 -3.918 1 98.12 299 MET B O 1
ATOM 5496 N N . PHE B 1 300 ? 1.094 21.656 -2.779 1 98.25 300 PHE B N 1
ATOM 5497 C CA . PHE B 1 300 ? 1.933 21.875 -1.608 1 98.25 300 PHE B CA 1
ATOM 5498 C C . PHE B 1 300 ? 3.387 21.531 -1.909 1 98.25 300 PHE B C 1
ATOM 5500 O O . PHE B 1 300 ? 4.301 22.234 -1.456 1 98.25 300 PHE B O 1
ATOM 5507 N N . SER B 1 301 ? 3.596 20.438 -2.607 1 98.25 301 SER B N 1
ATOM 5508 C CA . SER B 1 301 ? 4.953 20.078 -3.004 1 98.25 301 SER B CA 1
ATOM 5509 C C . SER B 1 301 ? 5.605 21.188 -3.816 1 98.25 301 SER B C 1
ATOM 5511 O O . SER B 1 301 ? 6.773 21.516 -3.6 1 98.25 301 SER B O 1
ATOM 5513 N N . MET B 1 302 ? 4.828 21.719 -4.711 1 96.94 302 MET B N 1
ATOM 5514 C CA . MET B 1 302 ? 5.328 22.828 -5.504 1 96.94 302 MET B CA 1
ATOM 5515 C C . MET B 1 302 ? 5.641 24.031 -4.613 1 96.94 302 MET B C 1
ATOM 5517 O O . MET B 1 302 ? 6.652 24.703 -4.809 1 96.94 302 MET B O 1
ATOM 5521 N N . PHE B 1 303 ? 4.809 24.266 -3.721 1 96.25 303 PHE B N 1
ATOM 5522 C CA . PHE B 1 303 ? 5.008 25.359 -2.775 1 96.25 303 PHE B CA 1
ATOM 5523 C C . PHE B 1 303 ? 6.293 25.172 -1.982 1 96.25 303 PHE B C 1
ATOM 5525 O O . PHE B 1 303 ? 7.105 26.078 -1.865 1 96.25 303 PHE B O 1
ATOM 5532 N N . ALA B 1 304 ? 6.473 23.969 -1.438 1 95.56 304 ALA B N 1
ATOM 5533 C CA . ALA B 1 304 ? 7.656 23.656 -0.649 1 95.56 304 ALA B CA 1
ATOM 5534 C C . ALA B 1 304 ? 8.93 23.828 -1.473 1 95.56 304 ALA B C 1
ATOM 5536 O O . ALA B 1 304 ? 9.922 24.375 -0.983 1 95.56 304 ALA B O 1
ATOM 5537 N N . VAL B 1 305 ? 8.867 23.422 -2.697 1 95.38 305 VAL B N 1
ATOM 5538 C CA . VAL B 1 305 ? 10.008 23.531 -3.598 1 95.38 305 VAL B CA 1
ATOM 5539 C C . VAL B 1 305 ? 10.336 25 -3.84 1 95.38 305 VAL B C 1
ATOM 5541 O O . VAL B 1 305 ? 11.492 25.406 -3.723 1 95.38 305 VAL B O 1
ATOM 5544 N N . ASN B 1 306 ? 9.32 25.766 -4.156 1 93.38 306 ASN B N 1
ATOM 5545 C CA . ASN B 1 306 ? 9.523 27.188 -4.461 1 93.38 306 ASN B CA 1
ATOM 5546 C C . ASN B 1 306 ? 10.047 27.953 -3.25 1 93.38 306 ASN B C 1
ATOM 5548 O O . ASN B 1 306 ? 10.953 28.781 -3.377 1 93.38 306 ASN B O 1
ATOM 5552 N N . ILE B 1 307 ? 9.484 27.672 -2.156 1 91.88 307 ILE B N 1
ATOM 5553 C CA . ILE B 1 307 ? 9.914 28.359 -0.942 1 91.88 307 ILE B CA 1
ATOM 5554 C C . ILE B 1 307 ? 11.352 27.969 -0.617 1 91.88 307 ILE B C 1
ATOM 5556 O O . ILE B 1 307 ? 12.133 28.797 -0.144 1 91.88 307 ILE B O 1
ATOM 5560 N N . HIS B 1 308 ? 1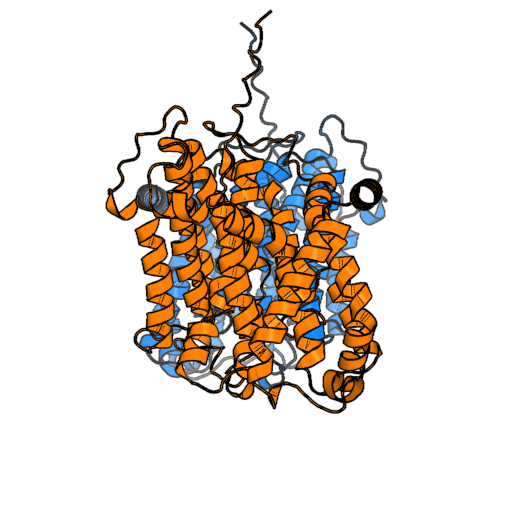1.656 26.719 -0.745 1 91.88 308 HIS B N 1
ATOM 5561 C CA . HIS B 1 308 ? 13.016 26.234 -0.545 1 91.88 308 HIS B CA 1
ATOM 5562 C C . HIS B 1 308 ? 14 26.953 -1.468 1 91.88 308 HIS B C 1
ATOM 5564 O O . HIS B 1 308 ? 15.039 27.438 -1.018 1 91.88 308 HIS B O 1
ATOM 5570 N N . ARG B 1 309 ? 13.727 27.109 -2.693 1 90.81 309 ARG B N 1
ATOM 5571 C CA . ARG B 1 309 ? 14.586 27.766 -3.67 1 90.81 309 ARG B CA 1
ATOM 5572 C C . ARG B 1 309 ? 14.742 29.25 -3.354 1 90.81 309 ARG B C 1
ATOM 5574 O O . ARG B 1 309 ? 15.836 29.812 -3.449 1 90.81 309 ARG B O 1
ATOM 5581 N N . GLU B 1 310 ? 13.664 29.844 -3.039 1 87.88 310 GLU B N 1
ATOM 5582 C CA . GLU B 1 310 ? 13.695 31.25 -2.678 1 87.88 310 GLU B CA 1
ATOM 5583 C C . GLU B 1 310 ? 14.594 31.484 -1.462 1 87.88 310 GLU B C 1
ATOM 5585 O O . GLU B 1 310 ? 15.32 32.469 -1.408 1 87.88 310 GLU B O 1
ATOM 5590 N N . THR B 1 311 ? 14.5 30.625 -0.556 1 84.12 311 THR B N 1
ATOM 5591 C CA . THR B 1 311 ? 15.273 30.75 0.673 1 84.12 311 THR B CA 1
ATOM 5592 C C . THR B 1 311 ? 16.766 30.594 0.387 1 84.12 311 THR B C 1
ATOM 5594 O O . THR B 1 311 ? 17.594 31.344 0.929 1 84.12 311 THR B O 1
ATOM 5597 N N . VAL B 1 312 ? 17.094 29.688 -0.457 1 82.88 312 VAL B N 1
ATOM 5598 C CA . VAL B 1 312 ? 18.5 29.422 -0.751 1 82.88 312 VAL B CA 1
ATOM 5599 C C . VAL B 1 312 ? 19.062 30.516 -1.65 1 82.88 312 VAL B C 1
ATOM 5601 O O . VAL B 1 312 ? 20.234 30.906 -1.511 1 82.88 312 VAL B O 1
ATOM 5604 N N . ARG B 1 313 ? 18.438 30.938 -2.621 1 77.19 313 ARG B N 1
ATOM 5605 C CA . ARG B 1 313 ? 18.906 31.938 -3.572 1 77.19 313 ARG B CA 1
ATOM 5606 C C . ARG B 1 313 ? 19.078 33.312 -2.9 1 77.19 313 ARG B C 1
ATOM 5608 O O . ARG B 1 313 ? 20.094 33.969 -3.096 1 77.19 313 ARG B O 1
ATOM 5615 N N . ASP B 1 314 ? 17.969 33.781 -2.314 1 67.25 314 ASP B N 1
ATOM 5616 C CA . ASP B 1 314 ? 17.938 35.188 -1.866 1 67.25 314 ASP B CA 1
ATOM 5617 C C . ASP B 1 314 ? 18.188 35.281 -0.362 1 67.25 314 ASP B C 1
ATOM 5619 O O . ASP B 1 314 ? 18 36.344 0.236 1 67.25 314 ASP B O 1
ATOM 5623 N N . GLY B 1 315 ? 18.75 34.188 0.199 1 62.69 315 GLY B N 1
ATOM 5624 C CA . GLY B 1 315 ? 18.906 34.25 1.645 1 62.69 315 GLY B CA 1
ATOM 5625 C C . GLY B 1 315 ? 17.594 34.438 2.375 1 62.69 315 GLY B C 1
ATOM 5626 O O . GLY B 1 315 ? 17.562 35.094 3.436 1 62.69 315 GLY B O 1
ATOM 5627 N N . GLY B 1 316 ? 16.5 34.062 1.703 1 58.91 316 GLY B N 1
ATOM 5628 C CA . GLY B 1 316 ? 15.18 34.188 2.295 1 58.91 316 GLY B CA 1
ATOM 5629 C C . GLY B 1 316 ? 14.586 35.562 2.107 1 58.91 316 GLY B C 1
ATOM 5630 O O . GLY B 1 316 ? 13.406 35.812 2.41 1 58.91 316 GLY B O 1
ATOM 5631 N N . ALA B 1 317 ? 15.375 36.562 1.679 1 59.66 317 ALA B N 1
ATOM 5632 C CA . ALA B 1 317 ? 14.984 37.969 1.65 1 59.66 317 ALA B CA 1
ATOM 5633 C C . ALA B 1 317 ? 14.164 38.281 0.404 1 59.66 317 ALA B C 1
ATOM 5635 O O . ALA B 1 317 ? 13.547 39.344 0.317 1 59.66 317 ALA B O 1
ATOM 5636 N N . GLY B 1 318 ? 14.094 37.312 -0.484 1 61.84 318 GLY B N 1
ATOM 5637 C CA . GLY B 1 318 ? 13.602 37.812 -1.764 1 61.84 318 GLY B CA 1
ATOM 5638 C C . GLY B 1 318 ? 12.094 37.781 -1.867 1 61.84 318 GLY B C 1
ATOM 5639 O O . GLY B 1 318 ? 11.492 38.781 -2.314 1 61.84 318 GLY B O 1
ATOM 5640 N N . SER B 1 319 ? 11.352 36.781 -1.436 1 78.75 319 SER B N 1
ATOM 5641 C CA . SER B 1 319 ? 9.922 36.781 -1.728 1 78.75 319 SER B CA 1
ATOM 5642 C C . SER B 1 319 ? 9.109 37.188 -0.499 1 78.75 319 SER B C 1
ATOM 5644 O O . SER B 1 319 ? 9.531 36.938 0.634 1 78.75 319 SER B O 1
ATOM 5646 N N . LEU B 1 320 ? 8.023 38 -0.654 1 83.25 320 LEU B N 1
ATOM 5647 C CA . LEU B 1 320 ? 7.113 38.438 0.406 1 83.25 320 LEU B CA 1
ATOM 5648 C C . LEU B 1 320 ? 6.617 37.25 1.213 1 83.25 320 LEU B C 1
ATOM 5650 O O . LEU B 1 320 ? 6.52 37.312 2.441 1 83.25 320 LEU B O 1
ATOM 5654 N N . VAL B 1 321 ? 6.414 36.188 0.621 1 87.12 321 VAL B N 1
ATOM 5655 C CA . VAL B 1 321 ? 5.898 34.969 1.269 1 87.12 321 VAL B CA 1
ATOM 5656 C C . VAL B 1 321 ? 6.965 34.375 2.195 1 87.12 321 VAL B C 1
ATOM 5658 O O . VAL B 1 321 ? 6.68 34.062 3.354 1 87.12 321 VAL B O 1
ATOM 5661 N N . SER B 1 322 ? 8.109 34.344 1.702 1 83.38 322 SER B N 1
ATOM 5662 C CA . SER B 1 322 ? 9.203 33.781 2.49 1 83.38 322 SER B CA 1
ATOM 5663 C C . SER B 1 322 ? 9.5 34.625 3.717 1 83.38 322 SER B C 1
ATOM 5665 O O . SER B 1 322 ? 9.758 34.125 4.801 1 83.38 322 SER B O 1
ATOM 5667 N N . ARG B 1 323 ? 9.391 35.906 3.527 1 83.88 323 ARG B N 1
ATOM 5668 C CA . ARG B 1 323 ? 9.656 36.844 4.629 1 83.88 323 ARG B CA 1
ATOM 5669 C C . ARG B 1 323 ? 8.555 36.75 5.684 1 83.88 323 ARG B C 1
ATOM 5671 O O . ARG B 1 323 ? 8.836 36.781 6.883 1 83.88 323 ARG B O 1
ATOM 5678 N N . ALA B 1 324 ? 7.41 36.719 5.184 1 87.94 324 ALA B N 1
ATOM 5679 C CA . ALA B 1 324 ? 6.277 36.625 6.098 1 87.94 324 ALA B CA 1
ATOM 5680 C C . ALA B 1 324 ? 6.34 35.344 6.93 1 87.94 324 ALA B C 1
ATOM 5682 O O . ALA B 1 324 ? 6.105 35.375 8.141 1 87.94 324 ALA B O 1
ATOM 5683 N N . PHE B 1 325 ? 6.723 34.25 6.336 1 88.38 325 PHE B N 1
ATOM 5684 C CA . PHE B 1 325 ? 6.738 32.969 7.004 1 88.38 325 PHE B CA 1
ATOM 5685 C C . PHE B 1 325 ? 7.984 32.812 7.871 1 88.38 325 PHE B C 1
ATOM 5687 O O . PHE B 1 325 ? 8.055 31.906 8.711 1 88.38 325 PHE B O 1
ATOM 5694 N N . ALA B 1 326 ? 8.906 33.75 7.699 1 84.06 326 ALA B N 1
ATOM 5695 C CA . ALA B 1 326 ? 10.117 33.719 8.508 1 84.06 326 ALA B CA 1
ATOM 5696 C C . ALA B 1 326 ? 9.984 34.625 9.742 1 84.06 326 ALA B C 1
ATOM 5698 O O . ALA B 1 326 ? 10.914 34.719 10.547 1 84.06 326 ALA B O 1
ATOM 5699 N N . TRP B 1 327 ? 8.805 35.25 9.875 1 88.56 327 TRP B N 1
ATOM 5700 C CA . TRP B 1 327 ? 8.547 36.094 11.039 1 88.56 327 TRP B CA 1
ATOM 5701 C C . TRP B 1 327 ? 8.68 35.281 12.328 1 88.56 327 TRP B C 1
ATOM 5703 O O . TRP B 1 327 ? 8.102 34.219 12.453 1 88.56 327 TRP B O 1
ATOM 5713 N N . LYS B 1 328 ? 9.32 35.781 13.305 1 90.38 328 LYS B N 1
ATOM 5714 C CA . LYS B 1 328 ? 9.75 35.062 14.5 1 90.38 328 LYS B CA 1
ATOM 5715 C C . LYS B 1 328 ? 8.562 34.5 15.266 1 90.38 328 LYS B C 1
ATOM 5717 O O . LYS B 1 328 ? 8.578 33.312 15.672 1 90.38 328 LYS B O 1
ATOM 5722 N N . PRO B 1 329 ? 7.512 35.281 15.508 1 92.12 329 PRO B N 1
ATOM 5723 C CA . PRO B 1 329 ? 6.363 34.688 16.203 1 92.12 329 PRO B CA 1
ATOM 5724 C C . PRO B 1 329 ? 5.738 33.531 15.469 1 92.12 329 PRO B C 1
ATOM 5726 O O . PRO B 1 329 ? 5.285 32.562 16.094 1 92.12 329 PRO B O 1
ATOM 5729 N N . LEU B 1 330 ? 5.746 33.562 14.141 1 92.12 330 LEU B N 1
ATOM 5730 C CA . LEU B 1 330 ? 5.195 32.469 13.352 1 92.12 330 LEU B CA 1
ATOM 5731 C C . LEU B 1 330 ? 6.102 31.25 13.422 1 92.12 330 LEU B C 1
ATOM 5733 O O . LEU B 1 330 ? 5.621 30.109 13.461 1 92.12 330 LEU B O 1
ATOM 5737 N N . VAL B 1 331 ? 7.32 31.547 13.414 1 90.25 331 VAL B N 1
ATOM 5738 C CA . VAL B 1 331 ? 8.289 30.469 13.531 1 90.25 331 VAL B CA 1
ATOM 5739 C C . VAL B 1 331 ? 8.125 29.781 14.891 1 90.25 331 VAL B C 1
ATOM 5741 O O . VAL B 1 331 ? 8.188 28.547 14.984 1 90.25 331 VAL B O 1
ATOM 5744 N N . TYR B 1 332 ? 7.902 30.578 15.906 1 92.12 332 TYR B N 1
ATOM 5745 C CA . TYR B 1 332 ? 7.664 30 17.234 1 92.12 332 TYR B CA 1
ATOM 5746 C C . TYR B 1 332 ? 6.414 29.125 17.234 1 92.12 332 TYR B C 1
ATOM 5748 O O . TYR B 1 332 ? 6.414 28.031 17.781 1 92.12 332 TYR B O 1
ATOM 5756 N N . LEU B 1 333 ? 5.355 29.656 16.625 1 93.69 333 LEU B N 1
ATOM 5757 C CA . LEU B 1 333 ? 4.129 28.875 16.531 1 93.69 333 LEU B CA 1
ATOM 5758 C C . LEU B 1 333 ? 4.367 27.578 15.766 1 93.69 333 LEU B C 1
ATOM 5760 O O . LEU B 1 333 ? 3.748 26.547 16.062 1 93.69 333 LEU B O 1
ATOM 5764 N N . GLY B 1 334 ? 5.246 27.625 14.852 1 92.75 334 GLY B N 1
ATOM 5765 C CA . GLY B 1 334 ? 5.648 26.422 14.141 1 92.75 334 GLY B CA 1
ATOM 5766 C C . GLY B 1 334 ? 6.359 25.422 15.023 1 92.75 334 GLY B C 1
ATOM 5767 O O . GLY B 1 334 ? 6.168 24.219 14.875 1 92.75 334 GLY B O 1
ATOM 5768 N N . THR B 1 335 ? 7.09 25.938 15.953 1 91.5 335 THR B N 1
ATOM 5769 C CA . THR B 1 335 ? 7.863 25.078 16.844 1 91.5 335 THR B CA 1
ATOM 5770 C C . THR B 1 335 ? 6.949 24.344 17.812 1 91.5 335 THR B C 1
ATOM 5772 O O . THR B 1 335 ? 7.262 23.219 18.25 1 91.5 335 THR B O 1
ATOM 5775 N N . ILE B 1 336 ? 5.832 24.953 18.125 1 95.5 336 ILE B N 1
ATOM 5776 C CA . ILE B 1 336 ? 4.938 24.297 19.078 1 95.5 336 ILE B CA 1
ATOM 5777 C C . ILE B 1 336 ? 3.797 23.609 18.312 1 95.5 336 ILE B C 1
ATOM 5779 O O . ILE B 1 336 ? 2.754 23.312 18.906 1 95.5 336 ILE B O 1
ATOM 5783 N N . SER B 1 337 ? 3.965 23.453 17.016 1 96.06 337 SER B N 1
ATOM 5784 C CA . SER B 1 337 ? 2.926 22.859 16.172 1 96.06 337 SER B CA 1
ATOM 5785 C C . SER B 1 337 ? 2.646 21.422 16.594 1 96.06 337 SER B C 1
ATOM 5787 O O . SER B 1 337 ? 1.496 20.984 16.578 1 96.06 337 SER B O 1
ATOM 5789 N N . PHE B 1 338 ? 3.654 20.656 16.969 1 96.5 338 PHE B N 1
ATOM 5790 C CA . PHE B 1 338 ? 3.439 19.266 17.359 1 96.5 338 PHE B CA 1
ATOM 5791 C C . PHE B 1 338 ? 2.652 19.188 18.656 1 96.5 338 PHE B C 1
ATOM 5793 O O . PHE B 1 338 ? 1.7 18.406 18.766 1 96.5 338 PHE B O 1
ATOM 5800 N N . PRO B 1 339 ? 3.033 19.969 19.641 1 98 339 PRO B N 1
ATOM 5801 C CA . PRO B 1 339 ? 2.189 20 20.844 1 98 339 PRO B CA 1
ATOM 5802 C C . PRO B 1 339 ? 0.747 20.406 20.531 1 98 339 PRO B C 1
ATOM 5804 O O . PRO B 1 339 ? -0.188 19.844 21.109 1 98 339 PRO B O 1
ATOM 5807 N N . ILE B 1 340 ? 0.563 21.391 19.672 1 98.12 340 ILE B N 1
ATOM 5808 C CA . ILE B 1 340 ? -0.789 21.766 19.266 1 98.12 340 ILE B CA 1
ATOM 5809 C C . ILE B 1 340 ? -1.492 20.547 18.656 1 98.12 340 ILE B C 1
ATOM 5811 O O . ILE B 1 340 ? -2.631 20.234 19.016 1 98.12 340 ILE B O 1
ATOM 5815 N N . TYR B 1 341 ? -0.805 19.891 17.828 1 97.81 341 TYR B N 1
ATOM 5816 C CA . TYR B 1 341 ? -1.32 18.719 17.109 1 97.81 341 TYR B CA 1
ATOM 5817 C C . TYR B 1 341 ? -1.768 17.641 18.094 1 97.81 341 TYR B C 1
ATOM 5819 O O . TYR B 1 341 ? -2.883 17.125 17.984 1 97.81 341 TYR B O 1
ATOM 5827 N N . ILE B 1 342 ? -0.994 17.312 19.031 1 98 342 ILE B N 1
ATOM 5828 C CA . ILE B 1 342 ? -1.257 16.141 19.859 1 98 342 ILE B CA 1
ATOM 5829 C C . ILE B 1 342 ? -2.285 16.5 20.938 1 98 342 ILE B C 1
ATOM 5831 O O . ILE B 1 342 ? -3.021 15.625 21.406 1 98 342 ILE B O 1
ATOM 5835 N N . LEU B 1 343 ? -2.43 17.781 21.281 1 98.56 343 LEU B N 1
ATOM 5836 C CA . LEU B 1 343 ? -3.252 18.156 22.422 1 98.56 343 LEU B CA 1
ATOM 5837 C C . LEU B 1 343 ? -4.645 18.594 21.969 1 98.56 343 LEU B C 1
ATOM 5839 O O . LEU B 1 343 ? -5.594 18.562 22.75 1 98.56 343 LEU B O 1
ATOM 5843 N N . HIS B 1 344 ? -4.82 19.078 20.75 1 98.5 344 HIS B N 1
ATOM 5844 C CA . HIS B 1 344 ? -6.09 19.672 20.359 1 98.5 344 HIS B CA 1
ATOM 5845 C C . HIS B 1 344 ? -7.227 18.656 20.422 1 98.5 344 HIS B C 1
ATOM 5847 O O . HIS B 1 344 ? -8.336 19 20.844 1 98.5 344 HIS B O 1
ATOM 5853 N N . GLY B 1 345 ? -6.965 17.438 20.047 1 97.62 345 GLY B N 1
ATOM 5854 C CA . GLY B 1 345 ? -7.977 16.391 20.078 1 97.62 345 GLY B CA 1
ATOM 5855 C C . GLY B 1 345 ? -8.469 16.062 21.469 1 97.62 345 GLY B C 1
ATOM 5856 O O . GLY B 1 345 ? -9.656 16.219 21.766 1 97.62 345 GLY B O 1
ATOM 5857 N N . PRO B 1 346 ? -7.559 15.656 22.328 1 98.12 346 PRO B N 1
ATOM 5858 C CA . PRO B 1 346 ? -7.957 15.305 23.703 1 98.12 346 PRO B CA 1
ATOM 5859 C C . PRO B 1 346 ? -8.602 16.469 24.438 1 98.12 346 PRO B C 1
ATOM 5861 O O . PRO B 1 346 ? -9.609 16.281 25.141 1 98.12 346 PRO B O 1
ATOM 5864 N N . ILE B 1 347 ? -8.023 17.641 24.312 1 98.38 347 ILE B N 1
ATOM 5865 C CA . ILE B 1 347 ? -8.617 18.797 24.984 1 98.38 347 ILE B CA 1
ATOM 5866 C C . ILE B 1 347 ? -10.008 19.062 24.406 1 98.38 347 ILE B C 1
ATOM 5868 O O . ILE B 1 347 ? -10.938 19.406 25.141 1 98.38 347 ILE B O 1
ATOM 5872 N N . GLY B 1 348 ? -10.156 18.953 23.125 1 98 348 GLY B N 1
ATOM 5873 C CA . GLY B 1 348 ? -11.477 19.078 22.516 1 98 348 GLY B CA 1
ATOM 5874 C C . GLY B 1 348 ? -12.477 18.078 23.062 1 98 348 GLY B C 1
ATOM 5875 O O . GLY B 1 348 ? -13.633 18.406 23.312 1 98 348 GLY B O 1
ATOM 5876 N N . GLN B 1 349 ? -12.055 16.859 23.234 1 96.88 349 GLN B N 1
ATOM 5877 C CA . GLN B 1 349 ? -12.93 15.82 23.75 1 96.88 349 GLN B CA 1
ATOM 5878 C C . GLN B 1 349 ? -13.383 16.141 25.172 1 96.88 349 GLN B C 1
ATOM 5880 O O . GLN B 1 349 ? -14.508 15.805 25.562 1 96.88 349 GLN B O 1
ATOM 5885 N N . VAL B 1 350 ? -12.562 16.75 25.984 1 97.56 350 VAL B N 1
ATOM 5886 C CA . VAL B 1 350 ? -12.898 17.125 27.344 1 97.56 350 VAL B CA 1
ATOM 5887 C C . VAL B 1 350 ? -14.133 18.016 27.359 1 97.56 350 VAL B C 1
ATOM 5889 O O . VAL B 1 350 ? -15.016 17.875 28.203 1 97.56 350 VAL B O 1
ATOM 5892 N N . PHE B 1 351 ? -14.242 18.844 26.344 1 97.56 351 PHE B N 1
ATOM 5893 C CA . PHE B 1 351 ? -15.289 19.859 26.375 1 97.56 351 PHE B CA 1
ATOM 5894 C C . PHE B 1 351 ? -16.438 19.469 25.453 1 97.56 351 PHE B C 1
ATOM 5896 O O . PHE B 1 351 ? -17.594 19.844 25.703 1 97.56 351 PHE B O 1
ATOM 5903 N N . TYR B 1 352 ? -16.188 18.703 24.438 1 96.38 352 TYR B N 1
ATOM 5904 C CA . TYR B 1 352 ? -17.203 18.594 23.391 1 96.38 352 TYR B CA 1
ATOM 5905 C C . TYR B 1 352 ? -17.703 17.172 23.25 1 96.38 352 TYR B C 1
ATOM 5907 O O . TYR B 1 352 ? -18.719 16.922 22.594 1 96.38 352 TYR B O 1
ATOM 5915 N N . LYS B 1 353 ? -16.969 16.219 23.734 1 95.31 353 LYS B N 1
ATOM 5916 C CA . LYS B 1 353 ? -17.516 14.867 23.75 1 95.31 353 LYS B CA 1
ATOM 5917 C C . LYS B 1 353 ? -18.562 14.711 24.844 1 95.31 353 LYS B C 1
ATOM 5919 O O . LYS B 1 353 ? -18.266 14.867 26.031 1 95.31 353 LYS B O 1
ATOM 5924 N N . ARG B 1 354 ? -19.734 14.32 24.516 1 94.19 354 ARG B N 1
ATOM 5925 C CA . ARG B 1 354 ? -20.906 14.359 25.391 1 94.19 354 ARG B CA 1
ATOM 5926 C C . ARG B 1 354 ? -20.688 13.508 26.641 1 94.19 354 ARG B C 1
ATOM 5928 O O . ARG B 1 354 ? -20.891 13.977 27.766 1 94.19 354 ARG B O 1
ATOM 5935 N N . VAL B 1 355 ? -20.234 12.289 26.453 1 94.25 355 VAL B N 1
ATOM 5936 C CA . VAL B 1 355 ? -20.109 11.352 27.562 1 94.25 355 VAL B CA 1
ATOM 5937 C C . VAL B 1 355 ? -19.062 11.852 28.562 1 94.25 355 VAL B C 1
ATOM 5939 O O . VAL B 1 355 ? -19.219 11.672 29.766 1 94.25 355 VAL B O 1
ATOM 5942 N N . VAL B 1 356 ? -18.125 12.562 28.094 1 95.31 356 VAL B N 1
ATOM 5943 C CA . VAL B 1 356 ? -17.031 13.039 28.922 1 95.31 356 VAL B CA 1
ATOM 5944 C C . VAL B 1 356 ? -17.406 14.383 29.547 1 95.31 356 VAL B C 1
ATOM 5946 O O . VAL B 1 356 ? -17.344 14.539 30.766 1 95.31 356 VAL B O 1
ATOM 5949 N N . ALA B 1 357 ? -17.812 15.32 28.766 1 95.44 357 ALA B N 1
ATOM 5950 C CA . ALA B 1 357 ? -18.125 16.688 29.219 1 95.44 357 ALA B CA 1
ATOM 5951 C C . ALA B 1 357 ? -19.25 16.688 30.25 1 95.44 357 ALA B C 1
ATOM 5953 O O . ALA B 1 357 ? -19.203 17.422 31.234 1 95.44 357 ALA B O 1
ATOM 5954 N N . THR B 1 358 ? -20.266 15.828 29.969 1 94.69 358 THR B N 1
ATOM 5955 C CA . THR B 1 358 ? -21.391 15.75 30.906 1 94.69 358 THR B CA 1
ATOM 5956 C C . THR B 1 358 ? -20.922 15.211 32.25 1 94.69 358 THR B C 1
ATOM 5958 O O . THR B 1 358 ? -21.391 15.664 33.312 1 94.69 358 THR B O 1
ATOM 5961 N N . LYS B 1 359 ? -20.109 14.234 32.219 1 93.56 359 LYS B N 1
ATOM 5962 C CA . LYS B 1 359 ? -19.594 13.656 33.438 1 93.56 359 LYS B CA 1
ATOM 5963 C C . LYS B 1 359 ? -18.719 14.656 34.219 1 93.56 359 LYS B C 1
ATOM 5965 O O . LYS B 1 359 ? -18.797 14.75 35.438 1 93.56 359 LYS B O 1
ATOM 5970 N N . LEU B 1 360 ? -17.938 15.469 33.531 1 94.81 360 LEU B N 1
ATOM 5971 C CA . LEU B 1 360 ? -16.953 16.359 34.125 1 94.81 360 LEU B CA 1
ATOM 5972 C C . LEU B 1 360 ? -17.609 17.672 34.562 1 94.81 360 LEU B C 1
ATOM 5974 O O . LEU B 1 360 ? -17.281 18.234 35.594 1 94.81 360 LEU B O 1
ATOM 5978 N N . PHE B 1 361 ? -18.531 18.203 33.688 1 95.94 361 PHE B N 1
ATOM 5979 C CA . PHE B 1 361 ? -19.016 19.562 33.875 1 95.94 361 PHE B CA 1
ATOM 5980 C C . PHE B 1 361 ? -20.531 19.594 34.031 1 95.94 361 PHE B C 1
ATOM 5982 O O . PHE B 1 361 ? -21.109 20.641 34.312 1 95.94 361 PHE B O 1
ATOM 5989 N N . GLY B 1 362 ? -21.219 18.469 33.812 1 95.56 362 GLY B N 1
ATOM 5990 C CA . GLY B 1 362 ? -22.672 18.422 33.844 1 95.56 362 GLY B CA 1
ATOM 5991 C C . GLY B 1 362 ? -23.328 18.984 32.594 1 95.56 362 GLY B C 1
ATOM 5992 O O . GLY B 1 362 ? -24.547 19.078 32.5 1 95.56 362 GLY B O 1
ATOM 5993 N N . LYS B 1 363 ? -22.5 19.422 31.656 1 95 363 LYS B N 1
ATOM 5994 C CA . LYS B 1 363 ? -22.969 19.953 30.375 1 95 363 LYS B CA 1
ATOM 5995 C C . LYS B 1 363 ? -21.953 19.719 29.266 1 95 363 LYS B C 1
ATOM 5997 O O . LYS B 1 363 ? -20.781 19.438 29.547 1 95 363 LYS B O 1
ATOM 6002 N N . VAL B 1 364 ? -22.422 19.828 28 1 95 364 VAL B N 1
ATOM 6003 C CA . VAL B 1 364 ? -21.547 19.75 26.828 1 95 364 VAL B CA 1
ATOM 6004 C C . VAL B 1 364 ? -21.375 21.141 26.219 1 95 364 VAL B C 1
ATOM 6006 O O . VAL B 1 364 ? -22.344 21.891 26.078 1 95 364 VAL B O 1
ATOM 6009 N N . PHE B 1 365 ? -20.266 21.5 25.781 1 96.25 365 PHE B N 1
ATOM 6010 C CA . PHE B 1 365 ? -19.938 22.875 25.422 1 96.25 365 PHE B CA 1
ATOM 6011 C C . PHE B 1 365 ? -20.344 23.156 23.984 1 96.25 365 PHE B C 1
ATOM 6013 O O . PHE B 1 365 ? -20.219 24.297 23.516 1 96.25 365 PHE B O 1
ATOM 6020 N N . THR B 1 366 ? -20.812 22.125 23.297 1 94 366 THR B N 1
ATOM 6021 C CA . THR B 1 366 ? -21.391 22.344 21.984 1 94 366 THR B CA 1
ATOM 6022 C C . THR B 1 366 ? -22.578 23.312 22.094 1 94 366 THR B C 1
ATOM 6024 O O . THR B 1 366 ? -22.953 23.953 21.109 1 94 366 THR B O 1
ATOM 6027 N N . GLN B 1 367 ? -23.188 23.422 23.188 1 94.38 367 GLN B N 1
ATOM 6028 C CA . GLN B 1 367 ? -24.344 24.297 23.438 1 94.38 367 GLN B CA 1
ATOM 6029 C C . GLN B 1 367 ? -23.891 25.75 23.578 1 94.38 367 GLN B C 1
ATOM 6031 O O . GLN B 1 367 ? -24.719 26.656 23.516 1 94.38 367 GLN B O 1
ATOM 6036 N N . TYR B 1 368 ? -22.656 25.984 23.719 1 95.62 368 TYR B N 1
ATOM 6037 C CA . TYR B 1 368 ? -22.094 27.312 23.922 1 95.62 368 TYR B CA 1
ATOM 6038 C C . TYR B 1 368 ? -21.047 27.641 22.859 1 95.62 368 TYR B C 1
ATOM 6040 O O . TYR B 1 368 ? -19.844 27.656 23.156 1 95.62 368 TYR B O 1
ATOM 6048 N N . PRO B 1 369 ? -21.422 27.984 21.703 1 94.81 369 PRO B N 1
ATOM 6049 C CA . PRO B 1 369 ? -20.5 28.234 20.594 1 94.81 369 PRO B CA 1
ATOM 6050 C C . PRO B 1 369 ? -19.469 29.312 20.922 1 94.81 369 PRO B C 1
ATOM 6052 O O . PRO B 1 369 ? -18.359 29.297 20.375 1 94.81 369 PRO B O 1
ATOM 6055 N N . GLN B 1 370 ? -19.766 30.234 21.812 1 95.06 370 GLN B N 1
ATOM 6056 C CA . GLN B 1 370 ? -18.859 31.312 22.188 1 95.06 370 GLN B CA 1
ATOM 6057 C C . GLN B 1 370 ? -17.641 30.766 22.953 1 95.06 370 GLN B C 1
ATOM 6059 O O . GLN B 1 370 ? -16.656 31.469 23.141 1 95.06 370 GLN B O 1
ATOM 6064 N N . PHE B 1 371 ? -17.75 29.562 23.375 1 97.31 371 PHE B N 1
ATOM 6065 C CA . PHE B 1 371 ? -16.656 28.938 24.125 1 97.31 371 PHE B CA 1
ATOM 6066 C C . PHE B 1 371 ? -15.547 28.5 23.188 1 97.31 371 PHE B C 1
ATOM 6068 O O . PHE B 1 371 ? -14.414 28.25 23.625 1 97.31 371 PHE B O 1
ATOM 6075 N N . PHE B 1 372 ? -15.812 28.406 21.953 1 97.81 372 PHE B N 1
ATOM 6076 C CA . PHE B 1 372 ? -14.883 27.828 20.984 1 97.81 372 PHE B CA 1
ATOM 6077 C C . PHE B 1 372 ? -13.562 28.594 20.984 1 97.81 372 PHE B C 1
ATOM 6079 O O . PHE B 1 372 ? -12.484 28 21.031 1 97.81 372 PHE B O 1
ATOM 6086 N N . PRO B 1 373 ? -13.539 29.984 20.922 1 97.25 373 PRO B N 1
ATOM 6087 C CA . PRO B 1 373 ? -12.258 30.688 20.984 1 97.25 373 PRO B CA 1
ATOM 6088 C C . PRO B 1 373 ? -11.5 30.406 22.281 1 97.25 373 PRO B C 1
ATOM 6090 O O . PRO B 1 373 ? -10.266 30.406 22.297 1 97.25 373 PRO B O 1
ATOM 6093 N N . VAL B 1 374 ? -12.18 30.188 23.344 1 98 374 VAL B N 1
ATOM 6094 C CA . VAL B 1 374 ? -11.547 29.859 24.625 1 98 374 VAL B CA 1
ATOM 6095 C C . VAL B 1 374 ? -10.867 28.484 24.516 1 98 374 VAL B C 1
ATOM 6097 O O . VAL B 1 374 ? -9.742 28.312 24.984 1 98 374 VAL B O 1
ATOM 6100 N N . TYR B 1 375 ? -11.602 27.5 23.938 1 97.94 375 TYR B N 1
ATOM 6101 C CA . TYR B 1 375 ? -11.023 26.188 23.688 1 97.94 375 TYR B CA 1
ATOM 6102 C C . TYR B 1 375 ? -9.727 26.312 22.891 1 97.94 375 TYR B C 1
ATOM 6104 O O . TYR B 1 375 ? -8.719 25.703 23.25 1 97.94 375 TYR B O 1
ATOM 6112 N N . VAL B 1 376 ? -9.719 27.125 21.828 1 98.19 376 VAL B N 1
ATOM 6113 C CA . VAL B 1 376 ? -8.547 27.312 20.969 1 98.19 376 VAL B CA 1
ATOM 6114 C C . VAL B 1 376 ? -7.41 27.906 21.797 1 98.19 376 VAL B C 1
ATOM 6116 O O . VAL B 1 376 ? -6.258 27.484 21.672 1 98.19 376 VAL B O 1
ATOM 6119 N N . LEU B 1 377 ? -7.734 28.859 22.609 1 98.06 377 LEU B N 1
ATOM 6120 C CA . LEU B 1 377 ? -6.742 29.5 23.469 1 98.06 377 LEU B CA 1
ATOM 6121 C C . LEU B 1 377 ? -6.16 28.5 24.469 1 98.06 377 LEU B C 1
ATOM 6123 O O . LEU B 1 377 ? -4.953 28.516 24.734 1 98.06 377 LEU B O 1
ATOM 6127 N N . ILE B 1 378 ? -6.98 27.641 25.031 1 98.44 378 ILE B N 1
ATOM 6128 C CA . ILE B 1 378 ? -6.531 26.609 25.969 1 98.44 378 ILE B CA 1
ATOM 6129 C C . ILE B 1 378 ? -5.535 25.688 25.281 1 98.44 378 ILE B C 1
ATOM 6131 O O . ILE B 1 378 ? -4.496 25.344 25.844 1 98.44 378 ILE B O 1
ATOM 6135 N N . VAL B 1 379 ? -5.836 25.281 24.047 1 98.5 379 VAL B N 1
ATOM 6136 C CA . VAL B 1 379 ? -4.949 24.406 23.281 1 98.5 379 VAL B CA 1
ATOM 6137 C C . VAL B 1 379 ? -3.609 25.094 23.062 1 98.5 379 VAL B C 1
ATOM 6139 O O . VAL B 1 379 ? -2.551 24.5 23.266 1 98.5 379 VAL B O 1
ATOM 6142 N N . LEU B 1 380 ? -3.625 26.375 22.656 1 97.94 380 LEU B N 1
ATOM 6143 C CA . LEU B 1 380 ? -2.41 27.125 22.359 1 97.94 380 LEU B CA 1
ATOM 6144 C C . LEU B 1 380 ? -1.55 27.281 23.609 1 97.94 380 LEU B C 1
ATOM 6146 O O . LEU B 1 380 ? -0.333 27.094 23.562 1 97.94 380 LEU B O 1
ATOM 6150 N N . VAL B 1 381 ? -2.156 27.609 24.703 1 98.25 381 VAL B N 1
ATOM 6151 C CA . VAL B 1 381 ? -1.433 27.812 25.953 1 98.25 381 VAL B CA 1
ATOM 6152 C C . VAL B 1 381 ? -0.871 26.469 26.453 1 98.25 381 VAL B C 1
ATOM 6154 O O . VAL B 1 381 ? 0.288 26.391 26.859 1 98.25 381 VAL B O 1
ATOM 6157 N N . ALA B 1 382 ? -1.679 25.438 26.391 1 98.38 382 ALA B N 1
ATOM 6158 C CA . ALA B 1 382 ? -1.214 24.125 26.797 1 98.38 382 ALA B CA 1
ATOM 6159 C C . ALA B 1 382 ? -0.042 23.672 25.938 1 98.38 382 ALA B C 1
ATOM 6161 O O . ALA B 1 382 ? 0.903 23.047 26.422 1 98.38 382 ALA B O 1
ATOM 6162 N N . ALA B 1 383 ? -0.151 23.938 24.656 1 98.25 383 ALA B N 1
ATOM 6163 C CA . ALA B 1 383 ? 0.923 23.578 23.734 1 98.25 383 ALA B CA 1
ATOM 6164 C C . ALA B 1 383 ? 2.211 24.312 24.078 1 98.25 383 ALA B C 1
ATOM 6166 O O . ALA B 1 383 ? 3.295 23.719 24.078 1 98.25 383 ALA B O 1
ATOM 6167 N N . ALA B 1 384 ? 2.082 25.594 24.359 1 97.44 384 ALA B N 1
ATOM 6168 C CA . ALA B 1 384 ? 3.244 26.391 24.734 1 97.44 384 ALA B CA 1
ATOM 6169 C C . ALA B 1 384 ? 3.881 25.875 26.016 1 97.44 384 ALA B C 1
ATOM 6171 O O . ALA B 1 384 ? 5.105 25.734 26.109 1 97.44 384 ALA B O 1
ATOM 6172 N N . ILE B 1 385 ? 3.086 25.516 26.984 1 97.75 385 ILE B N 1
ATOM 6173 C CA . ILE B 1 385 ? 3.57 25 28.25 1 97.75 385 ILE B CA 1
ATOM 6174 C C . ILE B 1 385 ? 4.254 23.656 28.031 1 97.75 385 ILE B C 1
ATOM 6176 O O . ILE B 1 385 ? 5.348 23.406 28.547 1 97.75 385 ILE B O 1
ATOM 6180 N N . THR B 1 386 ? 3.621 22.812 27.25 1 97.38 386 THR B N 1
ATOM 6181 C CA . THR B 1 386 ? 4.172 21.484 26.953 1 97.38 386 THR B CA 1
ATOM 6182 C C . THR B 1 386 ? 5.527 21.609 26.25 1 97.38 386 THR B C 1
ATOM 6184 O O . THR B 1 386 ? 6.457 20.859 26.562 1 97.38 386 THR B O 1
ATOM 6187 N N . HIS B 1 387 ? 5.602 22.5 25.344 1 95.62 387 HIS B N 1
ATOM 6188 C CA . HIS B 1 387 ? 6.859 22.719 24.625 1 95.62 387 HIS B CA 1
ATOM 6189 C C . HIS B 1 387 ? 7.961 23.156 25.594 1 95.62 387 HIS B C 1
ATOM 6191 O O . HIS B 1 387 ? 9.078 22.641 25.547 1 95.62 387 HIS B O 1
ATOM 6197 N N . GLU B 1 388 ? 7.625 24.062 26.469 1 94.88 388 GLU B N 1
ATOM 6198 C CA . GLU B 1 388 ? 8.617 24.656 27.344 1 94.88 388 GLU B CA 1
ATOM 6199 C C . GLU B 1 388 ? 8.977 23.703 28.484 1 94.88 388 GLU B C 1
ATOM 6201 O O . GLU B 1 388 ? 10.133 23.641 28.906 1 94.88 388 GLU B O 1
ATOM 6206 N N . VAL B 1 389 ? 8.07 22.922 28.938 1 95.44 389 VAL B N 1
ATOM 6207 C CA . VAL B 1 389 ? 8.281 22.156 30.172 1 95.44 389 VAL B CA 1
ATOM 6208 C C . VAL B 1 389 ? 8.672 20.719 29.828 1 95.44 389 VAL B C 1
ATOM 6210 O O . VAL B 1 389 ? 9.32 20.031 30.625 1 95.44 389 VAL B O 1
ATOM 6213 N N . PHE B 1 390 ? 8.266 20.297 28.688 1 95.38 390 PHE B N 1
ATOM 6214 C CA . PHE B 1 390 ? 8.508 18.891 28.375 1 95.38 390 PHE B CA 1
ATOM 6215 C C . PHE B 1 390 ? 9.523 18.766 27.25 1 95.38 390 PHE B C 1
ATOM 6217 O O . PHE B 1 390 ? 10.594 18.172 27.422 1 95.38 390 PHE B O 1
ATOM 6224 N N . ILE B 1 391 ? 9.266 19.359 26.141 1 93.19 391 ILE B N 1
ATOM 6225 C CA . ILE B 1 391 ? 10.094 19.156 24.953 1 93.19 391 ILE B CA 1
ATOM 6226 C C . ILE B 1 391 ? 11.484 19.75 25.188 1 93.19 391 ILE B C 1
ATOM 6228 O O . ILE B 1 391 ? 12.492 19.125 24.859 1 93.19 391 ILE B O 1
ATOM 6232 N N . LYS B 1 392 ? 11.555 20.891 25.828 1 93.44 392 LYS B N 1
ATOM 6233 C CA . LYS B 1 392 ? 12.836 21.562 26.047 1 93.44 392 LYS B CA 1
ATOM 6234 C C . LYS B 1 392 ? 13.516 21.062 27.312 1 93.44 392 LYS B C 1
ATOM 6236 O O . LYS B 1 392 ? 14.672 21.391 27.578 1 93.44 392 LYS B O 1
ATOM 6241 N N . ASN B 1 393 ? 12.836 20.281 28.062 1 94.12 393 ASN B N 1
ATOM 6242 C CA . ASN B 1 393 ? 13.367 19.797 29.328 1 94.12 393 ASN B CA 1
ATOM 6243 C C . ASN B 1 393 ? 14.523 18.828 29.125 1 94.12 393 ASN B C 1
ATOM 6245 O O . ASN B 1 393 ? 14.375 17.797 28.469 1 94.12 393 ASN B O 1
ATOM 6249 N N . HIS B 1 394 ? 15.594 19.109 29.75 1 94 394 HIS B N 1
ATOM 6250 C CA . HIS B 1 394 ? 16.828 18.344 29.578 1 94 394 HIS B CA 1
ATOM 6251 C C . HIS B 1 394 ? 16.672 16.938 30.156 1 94 394 HIS B C 1
ATOM 6253 O O . HIS B 1 394 ? 17.234 15.977 29.625 1 94 394 HIS B O 1
ATOM 6259 N N . LYS B 1 395 ? 16.016 16.844 31.25 1 93.75 395 LYS B N 1
ATOM 6260 C CA . LYS B 1 395 ? 15.805 15.539 31.859 1 93.75 395 LYS B CA 1
ATOM 6261 C C . LYS B 1 395 ? 15 14.617 30.953 1 93.75 395 LYS B C 1
ATOM 6263 O O . LYS B 1 395 ? 15.289 13.422 30.844 1 93.75 395 LYS B O 1
ATOM 6268 N N . VAL B 1 396 ? 14.008 15.195 30.344 1 93.31 396 VAL B N 1
ATOM 6269 C CA . VAL B 1 396 ? 13.172 14.438 29.422 1 93.31 396 VAL B CA 1
ATOM 6270 C C . VAL B 1 396 ? 14 13.992 28.219 1 93.31 396 VAL B C 1
ATOM 6272 O O . VAL B 1 396 ? 13.891 12.852 27.766 1 93.31 396 VAL B O 1
ATOM 6275 N N . GLN B 1 397 ? 14.781 14.828 27.719 1 93.69 397 GLN B N 1
ATOM 6276 C CA . GLN B 1 397 ? 15.625 14.508 26.578 1 93.69 397 GLN B CA 1
ATOM 6277 C C . GLN B 1 397 ? 16.609 13.383 26.906 1 93.69 397 GLN B C 1
ATOM 6279 O O . GLN B 1 397 ? 16.828 12.492 26.094 1 93.69 397 GLN B O 1
ATOM 6284 N N . LYS B 1 398 ? 17.125 13.438 28.125 1 94.12 398 LYS B N 1
ATOM 6285 C CA . LYS B 1 398 ? 18.062 12.398 28.578 1 94.12 398 LYS B CA 1
ATOM 6286 C C . LYS B 1 398 ? 17.344 11.055 28.719 1 94.12 398 LYS B C 1
ATOM 6288 O O . LYS B 1 398 ? 17.891 10.016 28.344 1 94.12 398 LYS B O 1
ATOM 6293 N N . MET B 1 399 ? 16.234 11.125 29.266 1 93.88 399 MET B N 1
ATOM 6294 C CA . MET B 1 399 ? 15.453 9.898 29.438 1 93.88 399 MET B CA 1
ATOM 6295 C C . MET B 1 399 ? 15.07 9.312 28.078 1 93.88 399 MET B C 1
ATOM 6297 O O . MET B 1 399 ? 15.094 8.094 27.891 1 93.88 399 MET B O 1
ATOM 6301 N N . SER B 1 400 ? 14.672 10.156 27.203 1 93.25 400 SER B N 1
ATOM 6302 C CA . SER B 1 400 ? 14.305 9.727 25.859 1 93.25 400 SER B CA 1
ATOM 6303 C C . SER B 1 400 ? 15.477 9.07 25.156 1 93.25 400 SER B C 1
ATOM 6305 O O . SER B 1 400 ? 15.305 8.086 24.438 1 93.25 400 SER B O 1
ATOM 6307 N N . LYS B 1 401 ? 16.609 9.625 25.359 1 93.5 401 LYS B N 1
ATOM 6308 C CA . LYS B 1 401 ? 17.812 9.047 24.766 1 93.5 401 LYS B CA 1
ATOM 6309 C C . LYS B 1 401 ? 18.109 7.672 25.359 1 93.5 401 LYS B C 1
ATOM 6311 O O . LYS B 1 401 ? 18.547 6.766 24.656 1 93.5 401 LYS B O 1
ATOM 6316 N N . ALA B 1 402 ? 17.875 7.543 26.609 1 94.44 402 ALA B N 1
ATOM 6317 C CA . ALA B 1 402 ? 18.094 6.266 27.281 1 94.44 402 ALA B CA 1
ATOM 6318 C C . ALA B 1 402 ? 17.125 5.203 26.781 1 94.44 402 ALA B C 1
ATOM 6320 O O . ALA B 1 402 ? 17.516 4.055 26.547 1 94.44 402 ALA B O 1
ATOM 6321 N N . VAL B 1 403 ? 15.914 5.605 26.656 1 93.88 403 VAL B N 1
ATOM 6322 C CA . VAL B 1 403 ? 14.898 4.684 26.156 1 93.88 403 VAL B CA 1
ATOM 6323 C C . VAL B 1 403 ? 15.219 4.289 24.703 1 93.88 403 VAL B C 1
ATOM 6325 O O . VAL B 1 403 ? 15.039 3.133 24.328 1 93.88 403 VAL B O 1
ATOM 6328 N N . LYS B 1 404 ? 15.609 5.277 23.984 1 93.62 404 LYS B N 1
ATOM 6329 C CA . LYS B 1 404 ? 16.016 5.023 22.609 1 93.62 404 LYS B CA 1
ATOM 6330 C C . LYS B 1 404 ? 17.109 3.959 22.547 1 93.62 404 LYS B C 1
ATOM 6332 O O . LYS B 1 404 ? 17.016 3.016 21.75 1 93.62 404 LYS B O 1
ATOM 6337 N N . LYS B 1 405 ? 18.125 4.098 23.328 1 93.75 405 LYS B N 1
ATOM 6338 C CA . LYS B 1 405 ? 19.234 3.154 23.359 1 93.75 405 LYS B CA 1
ATOM 6339 C C . LYS B 1 405 ? 18.766 1.755 23.734 1 93.75 405 LYS B C 1
ATOM 6341 O O . LYS B 1 405 ? 19.188 0.764 23.141 1 93.75 405 LYS B O 1
ATOM 6346 N N . LYS B 1 406 ? 17.938 1.648 24.625 1 94.06 406 LYS B N 1
ATOM 6347 C CA . LYS B 1 406 ? 17.391 0.362 25.062 1 94.06 406 LYS B CA 1
ATOM 6348 C C . LYS B 1 406 ? 16.547 -0.282 23.984 1 94.06 406 LYS B C 1
ATOM 6350 O O . LYS B 1 406 ? 16.594 -1.497 23.781 1 94.06 406 LYS B O 1
ATOM 6355 N N . ALA B 1 407 ? 15.758 0.566 23.359 1 92.56 407 ALA B N 1
ATOM 6356 C CA . ALA B 1 407 ? 14.891 0.071 22.281 1 92.56 407 ALA B CA 1
ATOM 6357 C C . ALA B 1 407 ? 15.711 -0.44 21.109 1 92.56 407 ALA B C 1
ATOM 6359 O O . ALA B 1 407 ? 15.391 -1.483 20.531 1 92.56 407 ALA B O 1
ATOM 6360 N N . VAL B 1 408 ? 16.703 0.299 20.781 1 91.81 408 VAL B N 1
ATOM 6361 C CA . VAL B 1 408 ? 17.578 -0.11 19.688 1 91.81 408 VAL B CA 1
ATOM 6362 C C . VAL B 1 408 ? 18.266 -1.431 20.047 1 91.81 408 VAL B C 1
ATOM 6364 O O . VAL B 1 408 ? 18.344 -2.336 19.219 1 91.81 408 VAL B O 1
ATOM 6367 N N . ALA B 1 409 ? 18.688 -1.574 21.266 1 90.62 409 ALA B N 1
ATOM 6368 C CA . ALA B 1 409 ? 19.344 -2.791 21.719 1 90.62 409 ALA B CA 1
ATOM 6369 C C . ALA B 1 409 ? 18.391 -3.982 21.688 1 90.62 409 ALA B C 1
ATOM 6371 O O . ALA B 1 409 ? 18.781 -5.094 21.344 1 90.62 409 ALA B O 1
ATOM 6372 N N . ALA B 1 410 ? 17.203 -3.742 21.953 1 87.25 410 ALA B N 1
ATOM 6373 C CA . ALA B 1 410 ? 16.203 -4.805 22 1 87.25 410 ALA B CA 1
ATOM 6374 C C . ALA B 1 410 ? 15.852 -5.289 20.594 1 87.25 410 ALA B C 1
ATOM 6376 O O . ALA B 1 410 ? 15.508 -6.457 20.406 1 87.25 410 ALA B O 1
ATOM 6377 N N . LEU B 1 411 ? 15.953 -4.391 19.672 1 83.94 411 LEU B N 1
ATOM 6378 C CA . LEU B 1 411 ? 15.516 -4.711 18.312 1 83.94 411 LEU B CA 1
ATOM 6379 C C . LEU B 1 411 ? 16.688 -5.156 17.453 1 83.94 411 LEU B C 1
ATOM 6381 O O . LEU B 1 411 ? 16.5 -5.598 16.312 1 83.94 411 LEU B O 1
ATOM 6385 N N . SER B 1 412 ? 17.828 -4.875 17.859 1 80.44 412 SER B N 1
ATOM 6386 C CA . SER B 1 412 ? 19.016 -5.2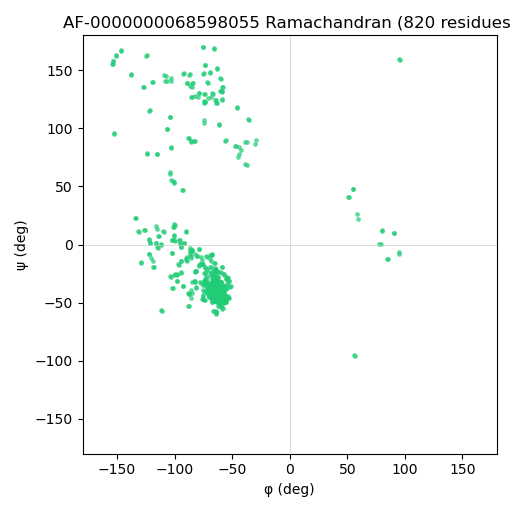62 17.109 1 80.44 412 SER B CA 1
ATOM 6387 C C . SER B 1 412 ? 19.422 -6.703 17.406 1 80.44 412 SER B C 1
ATOM 6389 O O . SER B 1 412 ? 19.25 -7.18 18.531 1 80.44 412 SER B O 1
#

Sequence (824 aa):
MVVLANASTVKKPRLPALDSIRFFLIAYIGVGHFIACATKNSLALAALGQVNVVVGAFFVLSGYVAAYTTTALGSYEAEMSRLRPSPQYVVSRVMGFYPLYFLVNCVFAPMFFYADSFYNGPVAAAAHGLMTFTLTQAWFPMHAELWNAPSWFLSALTFALAAMPFALPSIAQMKREHLNRTFKVLLIVSLLAKLAYSYDLNAWGFMEGVMSAKTHPNWLYFNSVRFSPFNALVDVLMGAVAARTVMVDDAEGECALKQNKIMACSATPLVAMVGFLAARALGFVAVNDALSRTIFTVMFSMFAVNIHRETVRDGGAGSLVSRAFAWKPLVYLGTISFPIYILHGPIGQVFYKRVVATKLFGKVFTQYPQFFPVYVLIVLVAAAITHEVFIKNHKVQKMSKAVKKKAVAALSMVVLANASTVKKPRLPALDSIRFFLIAYIGVGHFIACATKNSLALAALGQVNVVVGAFFVLSGYVAAYTTTALGSYEAEMSRLRPSPQYVVSRVMGFYPLYFLVNCVFAPMFFYADSFYNGPVAAAAHGLMTFTLTQAWFPMHAELWNAPSWFLSALTFALAAMPFALPSIAQMKREHLNRTFKVLLIVSLLAKLAYSYDLNAWGFMEGVMSAKTHPNWLYFNSVRFSPFNALVDVLMGAVAARTVMVDDAEGECALKQNKIMACSATPLVAMVGFLAARALGFVAVNDALSRTIFTVMFSMFAVNIHRETVRDGGAGSLVSRAFAWKPLVYLGTISFPIYILHGPIGQVFYKRVVATKLFGKVFTQYPQFFPVYVLIVLVAAAITHEVFIKNHKVQKMSKAVKKKAVAALS

Secondary structure (DSSP, 8-state):
----------PPPP-HHHHHHHHHHHHHHHHHHHHHHH---HHHHHHH--HHHHHHHHHHHHHHHHHHHHB-TTSS-B-GGGT-SSHHHHHHHHTTTHHHHHHHHHHHHHHHHHHHHHHH-HHHHHHHHHHHHTT-GGG-GGGTT-SSGGGHHHHHHHHHHHHHHHHHHHHHT--HHHHHHHHHHHHHHHHHHHHHHHHHHT-SS--GGGS-GGG-S-HHHHHHHHT-HHHHHHHHHHHHHHHHHHHTTTSTTPPP----HHHHSTHHHHHHHHHHHHHHHTTS----HHHHHHHHHHHHHHHHHHHHHHHHHSTT-S-HHHHHHT-HHHHHHHHTHHHHHHHHHHHHHHHH-HHHHHHHHSS-GGG-GGGHHHHHHHHHHHHHHHIIIIIT-HHHHHHHHHHHHHHHHHH-/---------PPPPP-HHHHHHHHHHHHHHHHHHHHHHH---HHHHHHH--HHHHHHHHHHHHHHHHHHHHB-TTSS-B-GGGT-SSHHHHHHHHTTTHHHHHHHHHHHHHHHHHHHHHHH-HHHHHHHHHHHHTT-GGG-GGGTT-SSGGGHHHHHHHHHHHHHHHHHHHHHT--HHHHHHHHHHHHHHHHHHHHHHHHHHT-SS--GGGS-GGG-S-HHHHHHHHT-HHHHHHHHHHHHHHHHHHHTTTSTTPPP----HHHHSTHHHHHHHHHHHHHHHTTS----HHHHHHHHHHHHHHHHHHHHHHHHHHTT-S-HHHHHHT-HHHHHHHHTHHHHHHHHHHHHHHHH-HHHHHHHHSS-GGG-GGGHHHHHHHHHHHHHHHIIIIIT-HHHHHHHHHHHHHHHHHH-

Organism: Ostreococcus tauri (NCBI:txid70448)

pLDDT: mean 91.53, std 10.92, range [20.09, 98.56]